Protein AF-A0A8J2NBG7-F1 (afdb_monomer_lite)

InterPro domains:
  IPR002110 Ankyrin repeat [SM00248] (721-750)
  IPR002110 Ankyrin repeat [SM00248] (751-780)
  IPR002110 Ankyrin repeat [SM00248] (786-815)
  IPR002110 Ankyrin repeat [SM00248] (999-1029)
  IPR002110 Ankyrin repeat [SM00248] (1033-1059)
  IPR002110 Ankyrin repeat [SM00248] (1107-1139)

Secondary structure (DSSP, 8-state):
---TTHHHHHHHHHHHHHHS-HHHHHHHTT--HHHHHHHHHHHHHHHHHTT----GGGGHHHHHHHHHHHHHHHHHH--THHHHHHHHHHHHHHHHHTT-HHHHHHHHHHHHHHHHHHTTGGGGHHHHTT-HHHHHHHHHHHHHHHHHHHHHHHHHT-SSTTTTHHHHHHHHHHHHHHHHHHHHHHHHHHS-TTTHHHHHHHHHHHS-HHHHHHTHHHHHHHHHHHTT-HHHHHHHHHHHTT-S---HHHHHHHHHHHHHTSSEEEEEEE-GGG-STTHHHHHHHIIIIIIHHHHHHTT-EEEEEEE----SSSHHHHTTS----GGG-HHHHHHHHHHHHHHHHHHHHHHT--HHHHHHHHHHHHHHHTT-HHHHHHHHHHHHT-S-HHHHHHHTSTTTS-SSHHHHHHHHHHHHHHHSHHHHHHHHHHHHH-SSPEEHHHHHHHHHEETTTTEE-GGG--SS-HHHHHGGGEEEEE-TTSTTSPP-EEEEES-HHHHHHHHHTTSS-HHHHHHHHHHHHHHHHTSHHHH--SSTTHHHHHHTTTTTTHHHHHHHHHHHHHHHHH----TTHHHHHHHHHHHHHHHHHHH--S-------HHHHHHHHHHHHHHHHHHHHHHHHHHHTT-TT-HHHHHHH-S--B--S-TTSTHHHH-BSSHHHHHHHHHHHH--B--S-TTSHHHHH-BSSHHHHHHHHHHHH-SS-------------TTHHHHHHHHHT-HHHHHHHHHTT--TT-SSS-HHHHHHHTT-HHHHHHHHHTT--TT---SS-GGGSHHHHHHHHT-HHHHHHHHHSSS-GGG-HHHHHHHHHHHHH-GGGHHHHHHHHHH--B-SSS-BHHHHHHHHHHHHHHHHHHTT-SSS-------HHHHHHHHHH-GGGB-TT--B---TT-HHHHHHHHHHHH-TTHHHHHHHTT-HHHHHHHHHH-HHHHHHHGGGSSS-HHHHHHHH--SS--HHHHHHHHHHHHGGGGGGGG---TTS--HHHHHHHTT--HHHHHHHHHT-S-TT---TTS--GGGG--SHHHHHHHHTS---TT---TTS--HHHHHHTT--TTS-TTSSHHHHHHHHHH-GGGGG---SSTT---HHHHHHHTGGGSS--HHHHHHHTSTTHHHHHHHHHTT--S-HHHHHHHHHHTT-HHHHHHHHHHTTT-----TT---

Structure (mmCIF, N/CA/C/O backbone):
data_AF-A0A8J2NBG7-F1
#
_entry.id   AF-A0A8J2NBG7-F1
#
loop_
_atom_site.group_PDB
_atom_site.id
_atom_site.type_symbol
_atom_site.label_atom_id
_atom_site.label_alt_id
_atom_site.label_comp_id
_atom_site.label_asym_id
_atom_site.label_entity_id
_atom_site.label_seq_id
_atom_site.pdbx_PDB_ins_code
_atom_site.Cartn_x
_atom_site.Cartn_y
_atom_site.Cartn_z
_atom_site.occupancy
_atom_site.B_iso_or_equiv
_atom_site.auth_seq_id
_atom_site.auth_comp_id
_atom_site.auth_asym_id
_atom_site.auth_atom_id
_atom_site.pdbx_PDB_model_num
ATOM 1 N N . MET A 1 1 ? -2.045 8.575 56.617 1.00 26.30 1 MET A N 1
ATOM 2 C CA . MET A 1 1 ? -1.431 9.632 57.460 1.00 26.30 1 MET A CA 1
ATOM 3 C C . MET A 1 1 ? -1.730 10.975 56.807 1.00 26.30 1 MET A C 1
ATOM 5 O O . MET A 1 1 ? -1.638 11.042 55.591 1.00 26.30 1 MET A O 1
ATOM 9 N N . ALA A 1 2 ? -2.152 12.006 57.551 1.00 31.91 2 ALA A N 1
ATOM 10 C CA . ALA A 1 2 ? -2.390 13.330 56.959 1.00 31.91 2 ALA A CA 1
ATOM 11 C C . ALA A 1 2 ? -1.086 13.856 56.339 1.00 31.91 2 ALA A C 1
ATOM 13 O O . ALA A 1 2 ? -0.026 13.726 56.959 1.00 31.91 2 ALA A O 1
ATOM 14 N N . SER A 1 3 ? -1.154 14.420 55.130 1.00 40.12 3 SER A N 1
ATOM 15 C CA . SER A 1 3 ? 0.023 14.991 54.477 1.00 40.12 3 SER A CA 1
ATOM 16 C C . SER A 1 3 ? 0.641 16.085 55.375 1.00 40.12 3 SER A C 1
ATOM 18 O O . SER A 1 3 ? -0.091 16.801 56.071 1.00 40.12 3 SER A O 1
ATOM 20 N N . PRO A 1 4 ? 1.977 16.260 55.385 1.00 41.00 4 PRO A N 1
ATOM 21 C CA . PRO A 1 4 ? 2.658 17.282 56.192 1.00 41.00 4 PRO A CA 1
ATOM 22 C C . PRO A 1 4 ? 2.138 18.717 55.980 1.00 41.00 4 PRO A C 1
ATOM 24 O O . PRO A 1 4 ? 2.359 19.581 56.827 1.00 41.00 4 PRO A O 1
ATOM 27 N N . GLN A 1 5 ? 1.448 18.966 54.861 1.00 46.41 5 GLN A N 1
ATOM 28 C CA . GLN A 1 5 ? 0.941 20.268 54.419 1.00 46.41 5 GLN A CA 1
ATOM 29 C C . GLN A 1 5 ? -0.561 20.474 54.683 1.00 46.41 5 GLN A C 1
ATOM 31 O O . GLN A 1 5 ? -0.934 21.587 55.044 1.00 46.41 5 GLN A O 1
ATOM 36 N N . ARG A 1 6 ? -1.393 19.420 54.722 1.00 50.41 6 ARG A N 1
ATOM 37 C CA . ARG A 1 6 ? -2.761 19.523 55.278 1.00 50.41 6 ARG A CA 1
ATOM 38 C C . ARG A 1 6 ? -2.718 19.938 56.754 1.00 50.41 6 ARG A C 1
ATOM 40 O O . ARG A 1 6 ? -3.497 20.769 57.214 1.00 50.41 6 ARG A O 1
ATOM 47 N N . LEU A 1 7 ? -1.690 19.456 57.459 1.00 52.88 7 LEU A N 1
ATOM 48 C CA . LEU A 1 7 ? -1.296 19.934 58.786 1.00 52.88 7 LEU A CA 1
ATOM 49 C C . LEU A 1 7 ? -0.871 21.416 58.794 1.00 52.88 7 LEU A C 1
ATOM 51 O O . LEU A 1 7 ? -1.031 22.065 59.818 1.00 52.88 7 LEU A O 1
ATOM 55 N N . SER A 1 8 ? -0.330 21.968 57.703 1.00 54.84 8 SER A N 1
ATOM 56 C CA . SER A 1 8 ? 0.062 23.384 57.580 1.00 54.84 8 SER A CA 1
ATOM 57 C C . SER A 1 8 ? -1.151 24.308 57.471 1.00 54.84 8 SER A C 1
ATOM 59 O O . SER A 1 8 ? -1.231 25.290 58.209 1.00 54.84 8 SER A O 1
ATOM 61 N N . LEU A 1 9 ? -2.137 23.971 56.629 1.00 61.88 9 LEU A N 1
ATOM 62 C CA . LEU A 1 9 ? -3.371 24.753 56.532 1.00 61.88 9 LEU A CA 1
ATOM 63 C C . LEU A 1 9 ? -4.185 24.673 57.832 1.00 61.88 9 LEU A C 1
ATOM 65 O O . LEU A 1 9 ? -4.617 25.700 58.356 1.00 61.88 9 LEU A O 1
ATOM 69 N N . GLU A 1 10 ? -4.337 23.473 58.402 1.00 64.19 10 GLU A N 1
ATOM 70 C CA . GLU A 1 10 ? -4.986 23.305 59.706 1.00 64.19 10 GLU A CA 1
ATOM 71 C C . GLU A 1 10 ? -4.235 24.055 60.817 1.00 64.19 10 GLU A C 1
ATOM 73 O O . GLU A 1 10 ? -4.871 24.657 61.681 1.00 64.19 10 GLU A O 1
ATOM 78 N N . ARG A 1 11 ? -2.894 24.091 60.803 1.00 65.25 11 ARG A N 1
ATOM 79 C CA . ARG A 1 11 ? -2.101 24.921 61.732 1.00 65.25 11 ARG A CA 1
ATOM 80 C C . ARG A 1 11 ? -2.351 26.411 61.520 1.00 65.25 11 ARG A C 1
ATOM 82 O O . ARG A 1 11 ? -2.570 27.097 62.513 1.00 65.25 11 ARG A O 1
ATOM 89 N N . SER A 1 12 ? -2.362 26.900 60.281 1.00 65.75 12 SER A N 1
ATOM 90 C CA . SER A 1 12 ? -2.613 28.313 59.953 1.00 65.75 12 SER A CA 1
ATOM 91 C C . SER A 1 12 ? -4.013 28.759 60.380 1.00 65.75 12 SER A C 1
ATOM 93 O O . SER A 1 12 ? -4.165 29.804 61.013 1.00 65.75 12 SER A O 1
ATOM 95 N N . LEU A 1 13 ? -5.031 27.931 60.125 1.00 69.81 13 LEU A N 1
ATOM 96 C CA . LEU A 1 13 ? -6.408 28.161 60.570 1.00 69.81 13 LEU A CA 1
ATOM 97 C C . LEU A 1 13 ? -6.535 28.126 62.097 1.00 69.81 13 LEU A C 1
ATOM 99 O O . LEU A 1 13 ? -7.141 29.018 62.691 1.00 69.81 13 LEU A O 1
ATOM 103 N N . ASN A 1 14 ? -5.937 27.129 62.755 1.00 69.94 14 ASN A N 1
ATOM 104 C CA . ASN A 1 14 ? -5.957 27.022 64.215 1.00 69.94 14 ASN A CA 1
ATOM 105 C C . ASN A 1 14 ? -5.194 28.165 64.892 1.00 69.94 14 ASN A C 1
ATOM 107 O O . ASN A 1 14 ? -5.609 28.640 65.950 1.00 69.94 14 ASN A O 1
ATOM 111 N N . GLN A 1 15 ? -4.095 28.619 64.293 1.00 69.94 15 GLN A N 1
ATOM 112 C CA . GLN A 1 15 ? -3.335 29.769 64.764 1.00 69.94 15 GLN A CA 1
ATOM 113 C C . GLN A 1 15 ? -4.152 31.056 64.628 1.00 69.94 15 GLN A C 1
ATOM 115 O O . GLN A 1 15 ? -4.325 31.761 65.619 1.00 69.94 15 GLN A O 1
ATOM 120 N N . PHE A 1 16 ? -4.750 31.304 63.461 1.00 73.44 16 PHE A N 1
ATOM 121 C CA . PHE A 1 16 ? -5.629 32.454 63.249 1.00 73.44 16 PHE A CA 1
ATOM 122 C C . PHE A 1 16 ? -6.821 32.449 64.223 1.00 73.44 16 PHE A C 1
ATOM 124 O O . PHE A 1 16 ? -7.136 33.467 64.833 1.00 73.44 16 PHE A O 1
ATOM 131 N N . ARG A 1 17 ? -7.435 31.283 64.479 1.00 72.88 17 ARG A N 1
ATOM 132 C CA . ARG A 1 17 ? -8.544 31.136 65.442 1.00 72.88 17 ARG A CA 1
ATOM 133 C C . ARG A 1 17 ? -8.149 31.492 66.881 1.00 72.88 17 ARG A C 1
ATOM 135 O O . ARG A 1 17 ? -9.001 31.959 67.636 1.00 72.88 17 ARG A O 1
ATOM 142 N N . ARG A 1 18 ? -6.893 31.263 67.282 1.00 75.25 18 ARG A N 1
ATOM 143 C CA . ARG A 1 18 ? -6.384 31.602 68.628 1.00 75.25 18 ARG A CA 1
ATOM 144 C C . ARG A 1 18 ? -6.134 33.096 68.814 1.00 75.25 18 ARG A C 1
ATOM 146 O O . ARG A 1 18 ? -6.179 33.563 69.945 1.00 75.25 18 ARG A O 1
ATOM 153 N N . GLU A 1 19 ? -5.876 33.816 67.730 1.00 70.69 19 GLU A N 1
ATOM 154 C CA . GLU A 1 19 ? -5.488 35.231 67.751 1.00 70.69 19 GLU A CA 1
ATOM 155 C C . GLU A 1 19 ? -6.693 36.187 67.722 1.00 70.69 19 GLU A C 1
ATOM 157 O O . GLU A 1 19 ? -6.553 37.368 68.026 1.00 70.69 19 GLU A O 1
ATOM 162 N N . LEU A 1 20 ? -7.891 35.676 67.422 1.00 75.94 20 LEU A N 1
ATOM 163 C CA . LEU A 1 20 ? -9.136 36.446 67.437 1.00 75.94 20 LEU A CA 1
ATOM 164 C C . LEU A 1 20 ? -9.709 36.600 68.853 1.00 75.94 20 LEU A C 1
ATOM 166 O O . LEU A 1 20 ? -9.749 35.640 69.630 1.00 75.94 20 LEU A O 1
ATOM 170 N N . THR A 1 21 ? -10.243 37.783 69.166 1.00 78.56 21 THR A N 1
ATOM 171 C CA . THR A 1 21 ? -11.007 38.015 70.404 1.00 78.56 21 THR A CA 1
ATOM 172 C C . THR A 1 21 ? -12.366 37.305 70.370 1.00 78.56 21 THR A C 1
ATOM 174 O O . THR A 1 21 ? -12.875 36.957 69.304 1.00 78.56 21 THR A O 1
ATOM 177 N N . GLU A 1 22 ? -12.997 37.095 71.530 1.00 73.50 22 GLU A N 1
ATOM 178 C CA . GLU A 1 22 ? -14.319 36.442 71.597 1.00 73.50 22 GLU A CA 1
ATOM 179 C C . GLU A 1 22 ? -15.412 37.213 70.836 1.00 73.50 22 GLU A C 1
ATOM 181 O O . GLU A 1 22 ? -16.294 36.600 70.233 1.00 73.50 22 GLU A O 1
ATOM 186 N N . ASP A 1 23 ? -15.316 38.544 70.781 1.00 72.94 23 ASP A N 1
ATOM 187 C CA . ASP A 1 23 ? -16.224 39.375 69.982 1.00 72.94 23 ASP A CA 1
ATOM 188 C C . ASP A 1 23 ? -15.976 39.190 68.476 1.00 72.94 23 ASP A C 1
ATOM 190 O O . ASP A 1 23 ? -16.915 38.975 67.710 1.00 72.94 23 ASP A O 1
ATOM 194 N N . GLN A 1 24 ? -14.709 39.142 68.047 1.00 75.00 24 GLN A N 1
ATOM 195 C CA . GLN A 1 24 ? -14.351 38.874 66.649 1.00 75.00 24 GLN A CA 1
ATOM 196 C C . GLN A 1 24 ? -14.776 37.470 66.196 1.00 75.00 24 GLN A C 1
ATOM 198 O O . GLN A 1 24 ? -15.226 37.294 65.064 1.00 75.00 24 GLN A O 1
ATOM 203 N N . LYS A 1 25 ? -14.683 36.461 67.072 1.00 74.75 25 LYS A N 1
ATOM 204 C CA . LYS A 1 25 ? -15.154 35.096 66.778 1.00 74.75 25 LYS A CA 1
ATOM 205 C C . LYS A 1 25 ? -16.665 35.047 66.551 1.00 74.75 25 LYS A C 1
ATOM 207 O O . LYS A 1 25 ? -17.114 34.339 65.649 1.00 74.75 25 LYS A O 1
ATOM 212 N N . LYS A 1 26 ? -17.448 35.814 67.322 1.00 74.12 26 LYS A N 1
ATOM 213 C CA . LYS A 1 26 ? -18.898 35.954 67.098 1.00 74.12 26 LYS A CA 1
ATOM 214 C C . LYS A 1 26 ? -19.201 36.627 65.762 1.00 74.12 26 LYS A C 1
ATOM 216 O O . LYS A 1 26 ? -20.100 36.175 65.061 1.00 74.12 26 LYS A O 1
ATOM 221 N N . ASP A 1 27 ? -18.425 37.641 65.385 1.00 70.56 27 ASP A N 1
ATOM 222 C CA . ASP A 1 27 ? -18.625 38.376 64.133 1.00 70.56 27 ASP A CA 1
ATOM 223 C C . ASP A 1 27 ? -18.265 37.572 62.870 1.00 70.56 27 ASP A C 1
ATOM 225 O O . ASP A 1 27 ? -18.828 37.840 61.800 1.00 70.56 27 ASP A O 1
ATOM 229 N N . ILE A 1 28 ? -17.372 36.581 62.980 1.00 73.00 28 ILE A N 1
ATOM 230 C CA . ILE A 1 28 ? -17.016 35.644 61.898 1.00 73.00 28 ILE A CA 1
ATOM 231 C C . ILE A 1 28 ? -18.046 34.516 61.735 1.00 73.00 28 ILE A C 1
ATOM 233 O O . ILE A 1 28 ? -18.251 34.032 60.621 1.00 73.00 28 ILE A O 1
ATOM 237 N N . SER A 1 29 ? -18.691 34.079 62.819 1.00 65.50 29 SER A N 1
ATOM 238 C CA . SER A 1 29 ? -19.634 32.955 62.787 1.00 65.50 29 SER A CA 1
ATOM 239 C C . SER A 1 29 ? -20.782 33.213 61.799 1.00 65.50 29 SER A C 1
ATOM 241 O O . SER A 1 29 ? -21.504 34.203 61.909 1.00 65.50 29 SER A O 1
ATOM 243 N N . GLY A 1 30 ? -20.934 32.336 60.800 1.00 65.81 30 GLY A N 1
ATOM 244 C CA . GLY A 1 30 ? -21.943 32.477 59.742 1.00 65.81 30 GLY A CA 1
ATOM 245 C C . GLY A 1 30 ? -21.632 33.541 58.678 1.00 65.81 30 GLY A C 1
ATOM 246 O O . GLY A 1 30 ? -22.520 33.893 57.900 1.00 65.81 30 GLY A O 1
ATOM 247 N N . ALA A 1 31 ? -20.401 34.067 58.623 1.00 76.25 31 ALA A N 1
ATOM 248 C CA . ALA A 1 31 ? -19.986 34.998 57.579 1.00 76.25 31 ALA A CA 1
ATOM 249 C C . ALA A 1 31 ? -20.006 34.326 56.198 1.00 76.25 31 ALA A C 1
ATOM 251 O O . ALA A 1 31 ? -19.396 33.283 55.979 1.00 76.25 31 ALA A O 1
ATOM 252 N N . ASN A 1 32 ? -20.696 34.969 55.262 1.00 76.12 32 ASN A N 1
ATOM 253 C CA . ASN A 1 32 ? -20.777 34.581 53.861 1.00 76.12 32 ASN A CA 1
ATOM 254 C C . ASN A 1 32 ? -20.799 35.843 52.984 1.00 76.12 32 ASN A C 1
ATOM 256 O O . ASN A 1 32 ? -20.877 36.972 53.488 1.00 76.12 32 ASN A O 1
ATOM 260 N N . ARG A 1 33 ? -20.782 35.663 51.663 1.00 81.31 33 ARG A N 1
ATOM 261 C CA . ARG A 1 33 ? -20.814 36.765 50.693 1.00 81.31 33 ARG A CA 1
ATOM 262 C C . ARG A 1 33 ? -21.967 37.752 50.919 1.00 81.31 33 ARG A C 1
ATOM 264 O O . ARG A 1 33 ? -21.777 38.965 50.830 1.00 81.31 33 ARG A O 1
ATOM 271 N N . THR A 1 34 ? -23.162 37.261 51.258 1.00 80.56 34 THR A N 1
ATOM 272 C CA . THR A 1 34 ? -24.331 38.127 51.501 1.00 80.56 34 THR A CA 1
ATOM 273 C C . THR A 1 34 ? -24.147 39.011 52.736 1.00 80.56 34 THR A C 1
ATOM 275 O O . THR A 1 34 ? -24.474 40.199 52.695 1.00 80.56 34 THR A O 1
ATOM 278 N N . ALA A 1 35 ? -23.536 38.475 53.798 1.00 78.56 35 ALA A N 1
ATOM 279 C CA . ALA A 1 35 ? -23.220 39.225 55.008 1.00 78.56 35 ALA A CA 1
ATOM 280 C C . ALA A 1 35 ? -22.193 40.338 54.740 1.00 78.56 35 ALA A C 1
ATOM 282 O O . ALA A 1 35 ? -22.351 41.448 55.249 1.00 78.56 35 ALA A O 1
ATOM 283 N N . ILE A 1 36 ? -21.180 40.079 53.903 1.00 82.00 36 ILE A N 1
ATOM 284 C CA . ILE A 1 36 ? -20.189 41.092 53.505 1.00 82.00 36 ILE A CA 1
ATOM 285 C C . ILE A 1 36 ? -20.829 42.184 52.653 1.00 82.00 36 ILE A C 1
ATOM 287 O O . ILE A 1 36 ? -20.607 43.363 52.917 1.00 82.00 36 ILE A O 1
ATOM 291 N N . ASN A 1 37 ? -21.661 41.823 51.673 1.00 81.56 37 ASN A N 1
ATOM 292 C CA . ASN A 1 37 ? -22.355 42.802 50.833 1.00 81.56 37 ASN A CA 1
ATOM 293 C C . ASN A 1 37 ? -23.257 43.727 51.658 1.00 81.56 37 ASN A C 1
ATOM 295 O O . ASN A 1 37 ? -23.277 44.939 51.435 1.00 81.56 37 ASN A O 1
ATOM 299 N N . HIS A 1 38 ? -23.962 43.176 52.646 1.00 79.94 38 HIS A N 1
ATOM 300 C CA . HIS A 1 38 ? -24.763 43.973 53.568 1.00 79.94 38 HIS A CA 1
ATOM 301 C C . HIS A 1 38 ? -23.893 44.923 54.411 1.00 79.94 38 HIS A C 1
ATOM 303 O O . HIS A 1 38 ? -24.253 46.084 54.614 1.00 79.94 38 HIS A O 1
ATOM 309 N N . GLU A 1 39 ? -22.714 44.476 54.849 1.00 79.12 39 GLU A N 1
ATOM 310 C CA . GLU A 1 39 ? -21.778 45.319 55.596 1.00 79.12 39 GLU A CA 1
ATOM 311 C C . GLU A 1 39 ? -21.165 46.424 54.717 1.00 79.12 39 GLU A C 1
ATOM 313 O O . GLU A 1 39 ? -21.125 47.583 55.126 1.00 79.12 39 GLU A O 1
ATOM 318 N N . ILE A 1 40 ? -20.808 46.126 53.464 1.00 78.69 40 ILE A N 1
ATOM 319 C CA . ILE A 1 40 ? -20.362 47.121 52.474 1.00 78.69 40 ILE A CA 1
ATOM 320 C C . ILE A 1 40 ? -21.432 48.197 52.266 1.00 78.69 40 ILE A C 1
ATOM 322 O O . ILE A 1 40 ? -21.108 49.386 52.257 1.00 78.69 40 ILE A O 1
ATOM 326 N N . GLN A 1 41 ? -22.710 47.817 52.163 1.00 78.19 41 GLN A N 1
ATOM 327 C CA . GLN A 1 41 ? -23.812 48.776 52.040 1.00 78.19 41 GLN A CA 1
ATOM 328 C C . GLN A 1 41 ? -23.926 49.690 53.268 1.00 78.19 41 GLN A C 1
ATOM 330 O O . GLN A 1 41 ? -24.076 50.907 53.113 1.00 78.19 41 GLN A O 1
ATOM 335 N N . LYS A 1 42 ? -23.791 49.149 54.488 1.00 77.56 42 LYS A N 1
ATOM 336 C CA . LYS A 1 42 ? -23.755 49.962 55.719 1.00 77.56 42 LYS A CA 1
ATOM 337 C C . LYS A 1 42 ? -22.569 50.927 55.729 1.00 77.56 42 LYS A C 1
ATOM 339 O O . LYS A 1 42 ? -22.741 52.102 56.068 1.00 77.56 42 LYS A O 1
ATOM 344 N N . ILE A 1 43 ? -21.382 50.461 55.334 1.00 74.56 43 ILE A N 1
ATOM 345 C CA . ILE A 1 43 ? -20.170 51.287 55.227 1.00 74.56 43 ILE A CA 1
ATOM 346 C C . ILE A 1 43 ? -20.402 52.425 54.229 1.00 74.56 43 ILE A C 1
ATOM 348 O O . ILE A 1 43 ? -20.120 53.587 54.529 1.00 74.56 43 ILE A O 1
ATOM 352 N N . GLN A 1 44 ? -20.976 52.117 53.067 1.00 73.25 44 GLN A N 1
ATOM 353 C CA . GLN A 1 44 ? -21.240 53.087 52.011 1.00 73.25 44 GLN A CA 1
ATOM 354 C C . GLN A 1 44 ? -22.271 54.141 52.437 1.00 73.25 44 GLN A C 1
ATOM 356 O O . GLN A 1 44 ? -22.065 55.330 52.190 1.00 73.25 44 GLN A O 1
ATOM 361 N N . ALA A 1 45 ? -23.321 53.741 53.161 1.00 73.94 45 ALA A N 1
ATOM 362 C CA . ALA A 1 45 ? -24.300 54.662 53.737 1.00 73.94 45 ALA A CA 1
ATOM 363 C C . ALA A 1 45 ? -23.676 55.592 54.798 1.00 73.94 45 ALA A C 1
ATOM 365 O O . ALA A 1 45 ? -23.969 56.790 54.825 1.00 73.94 45 ALA A O 1
ATOM 366 N N . LYS A 1 46 ? -22.780 55.072 55.650 1.00 71.56 46 LYS A N 1
ATOM 367 C CA . LYS A 1 46 ? -22.087 55.852 56.689 1.00 71.56 46 LYS A CA 1
ATOM 368 C C . LYS A 1 46 ? -21.087 56.853 56.096 1.00 71.56 46 LYS A C 1
ATOM 370 O O . LYS A 1 46 ? -21.112 58.023 56.471 1.00 71.56 46 LYS A O 1
ATOM 375 N N . LEU A 1 47 ? -20.265 56.426 55.132 1.00 69.19 47 LEU A N 1
ATOM 376 C CA . LEU A 1 47 ? -19.328 57.298 54.408 1.00 69.19 47 LEU A CA 1
ATOM 377 C C . LEU A 1 47 ? -20.055 58.342 53.543 1.00 69.19 47 LEU A C 1
ATOM 379 O O . LEU A 1 47 ? -19.566 59.464 53.396 1.00 69.19 47 LEU A O 1
ATOM 383 N N . GLY A 1 48 ? -21.238 57.999 53.018 1.00 66.25 48 GLY A N 1
ATOM 384 C CA . GLY A 1 48 ? -22.133 58.917 52.310 1.00 66.25 48 GLY A CA 1
ATOM 385 C C . GLY A 1 48 ? -22.599 60.087 53.172 1.00 66.25 48 GLY A C 1
ATOM 386 O O . GLY A 1 48 ? -22.495 61.236 52.749 1.00 66.25 48 GLY A O 1
ATOM 387 N N . ARG A 1 49 ? -23.008 59.818 54.420 1.00 71.12 49 ARG A N 1
ATOM 388 C CA . ARG A 1 49 ? -23.398 60.861 55.391 1.00 71.12 49 ARG A CA 1
ATOM 389 C C . ARG A 1 49 ? -22.235 61.773 55.809 1.00 71.12 49 ARG A C 1
ATOM 391 O O . ARG A 1 49 ? -22.477 62.890 56.244 1.00 71.12 49 ARG A O 1
ATOM 398 N N . GLN A 1 50 ? -20.988 61.319 55.661 1.00 65.94 50 GLN A N 1
ATOM 399 C CA . GLN A 1 50 ? -19.762 62.063 55.994 1.00 65.94 50 GLN A CA 1
ATOM 400 C C . GLN A 1 50 ? -19.111 62.754 54.773 1.00 65.94 50 GLN A C 1
ATOM 402 O O . GLN A 1 50 ? -17.941 63.140 54.830 1.00 65.94 50 GLN A O 1
ATOM 407 N N . GLY A 1 51 ? -19.820 62.858 53.637 1.00 58.50 51 GLY A N 1
ATOM 408 C CA . GLY A 1 51 ? -19.307 63.487 52.407 1.00 58.50 51 GLY A CA 1
ATOM 409 C C . GLY A 1 51 ? -18.074 62.787 51.819 1.00 58.50 51 GLY A C 1
ATOM 410 O O . GLY A 1 51 ? -17.273 63.389 51.107 1.00 58.50 51 GLY A O 1
ATOM 411 N N . SER A 1 52 ? -17.873 61.513 52.160 1.00 59.47 52 SER A N 1
ATOM 412 C CA . SER A 1 52 ? -16.612 60.792 51.976 1.00 59.47 52 SER A CA 1
ATOM 413 C C . SER A 1 52 ? -16.795 59.450 51.272 1.00 59.47 52 SER A C 1
ATOM 415 O O . SER A 1 52 ? -16.089 58.486 51.570 1.00 59.47 52 SER A O 1
ATOM 417 N N . LEU A 1 53 ? -17.715 59.403 50.304 1.00 62.84 53 LEU A N 1
ATOM 418 C CA . LEU A 1 53 ? -17.967 58.232 49.463 1.00 62.84 53 LEU A CA 1
ATOM 419 C C . LEU A 1 53 ? -16.669 57.725 48.819 1.00 62.84 53 LEU A C 1
ATOM 421 O O . LEU A 1 53 ? -15.955 58.457 48.132 1.00 62.84 53 LEU A O 1
ATOM 425 N N . CYS A 1 54 ? -16.380 56.448 49.044 1.00 61.56 54 CYS A N 1
ATOM 426 C CA . CYS A 1 54 ? -15.342 55.699 48.350 1.00 61.56 54 CYS A CA 1
ATOM 427 C C . CYS A 1 54 ? -16.045 54.712 47.411 1.00 61.56 54 CYS A C 1
ATOM 429 O O . CYS A 1 54 ? -17.095 54.181 47.771 1.00 61.56 54 CYS A O 1
ATOM 431 N N . ARG A 1 55 ? -15.508 54.482 46.204 1.00 66.69 55 ARG A N 1
ATOM 432 C CA . ARG A 1 55 ? -16.055 53.492 45.258 1.00 66.69 55 ARG A CA 1
ATOM 433 C C . ARG A 1 55 ? -15.800 52.080 45.795 1.00 66.69 55 ARG A C 1
ATOM 435 O O . ARG A 1 55 ? -14.881 51.410 45.345 1.00 66.69 55 ARG A O 1
ATOM 442 N N . LEU A 1 56 ? -16.574 51.648 46.790 1.00 68.62 56 LEU A N 1
ATOM 443 C CA . LEU A 1 56 ? -16.410 50.339 47.431 1.00 68.62 56 LEU A CA 1
ATOM 444 C C . LEU A 1 56 ? -16.745 49.182 46.488 1.00 68.62 56 LEU A C 1
ATOM 446 O O . LEU A 1 56 ? -16.282 48.078 46.727 1.00 68.62 56 LEU A O 1
ATOM 450 N N . SER A 1 57 ? -17.419 49.446 45.363 1.00 69.12 57 SER A N 1
ATOM 451 C CA . SER A 1 57 ? -17.579 48.489 44.259 1.00 69.12 57 SER A CA 1
ATOM 452 C C . SER A 1 57 ? -16.250 47.938 43.724 1.00 69.12 57 SER A C 1
ATOM 454 O O . SER A 1 57 ? -16.243 46.885 43.100 1.00 69.12 57 SER A O 1
ATOM 456 N N . ARG A 1 58 ? -15.126 48.617 43.988 1.00 73.81 58 ARG A N 1
ATOM 457 C CA . ARG A 1 58 ? -13.766 48.153 43.674 1.00 73.81 58 ARG A CA 1
ATOM 458 C C . ARG A 1 58 ? -13.411 46.815 44.326 1.00 73.81 58 ARG A C 1
ATOM 460 O O . ARG A 1 58 ? -12.692 46.026 43.729 1.00 73.81 58 ARG A O 1
ATOM 467 N N . ILE A 1 59 ? -13.959 46.518 45.508 1.00 78.56 59 ILE A N 1
ATOM 468 C CA . ILE A 1 59 ? -13.693 45.239 46.182 1.00 78.56 59 ILE A CA 1
ATOM 469 C C . ILE A 1 59 ? -14.393 44.057 45.506 1.00 78.56 59 ILE A C 1
ATOM 471 O O . ILE A 1 59 ? -14.032 42.917 45.770 1.00 78.56 59 ILE A O 1
ATOM 475 N N . ASN A 1 60 ? -15.373 44.297 44.627 1.00 77.56 60 ASN A N 1
ATOM 476 C CA . ASN A 1 60 ? -16.176 43.222 44.047 1.00 77.56 60 ASN A CA 1
ATOM 477 C C . ASN A 1 60 ? -15.319 42.211 43.283 1.00 77.56 60 ASN A C 1
ATOM 479 O O . ASN A 1 60 ? -15.542 41.025 43.462 1.00 77.56 60 ASN A O 1
ATOM 483 N N . ARG A 1 61 ? -14.275 42.650 42.559 1.00 75.75 61 ARG A N 1
ATOM 484 C CA . ARG A 1 61 ? -13.345 41.724 41.883 1.00 75.75 61 ARG A CA 1
ATOM 485 C C . ARG A 1 61 ? -12.680 40.757 42.865 1.00 75.75 61 ARG A C 1
ATOM 487 O O . ARG A 1 61 ? -12.557 39.572 42.585 1.00 75.75 61 ARG A O 1
ATOM 494 N N . PHE A 1 62 ? -12.299 41.254 44.039 1.00 81.56 62 PHE A N 1
ATOM 495 C CA . PHE A 1 62 ? -11.737 40.424 45.098 1.00 81.56 62 PHE A CA 1
ATOM 496 C C . PHE A 1 62 ? -12.784 39.483 45.707 1.00 81.56 62 PHE A C 1
ATOM 498 O O . PHE A 1 62 ? -12.500 38.310 45.920 1.00 81.56 62 PHE A O 1
ATOM 505 N N . LEU A 1 63 ? -14.006 39.964 45.956 1.00 82.06 63 LEU A N 1
ATOM 506 C CA . LEU A 1 63 ? -15.086 39.115 46.472 1.00 82.06 63 LEU A CA 1
ATOM 507 C C . LEU A 1 63 ? -15.470 38.017 45.472 1.00 82.06 63 LEU A C 1
ATOM 509 O O . LEU A 1 63 ? -15.679 36.881 45.876 1.00 82.06 63 LEU A O 1
ATOM 513 N N . ASP A 1 64 ? -15.511 38.330 44.179 1.00 76.75 64 ASP A N 1
ATOM 514 C CA . ASP A 1 64 ? -15.760 37.369 43.101 1.00 76.75 64 ASP A CA 1
ATOM 515 C C . ASP A 1 64 ? -14.696 36.273 43.084 1.00 76.75 64 ASP A C 1
ATOM 517 O O . ASP A 1 64 ? -15.043 35.093 43.084 1.00 76.75 64 ASP A O 1
ATOM 521 N N . ALA A 1 65 ? -13.415 36.638 43.187 1.00 73.44 65 ALA A N 1
ATOM 522 C CA . ALA A 1 65 ? -12.329 35.667 43.301 1.00 73.44 65 ALA A CA 1
ATOM 523 C C . ALA A 1 65 ? -12.463 34.784 44.559 1.00 73.44 65 ALA A C 1
ATOM 525 O O . ALA A 1 65 ? -12.286 33.567 44.499 1.00 73.44 65 ALA A O 1
ATOM 526 N N . MET A 1 66 ? -12.840 35.370 45.699 1.00 77.56 66 MET A N 1
ATOM 527 C CA . MET A 1 66 ? -12.998 34.642 46.963 1.00 77.56 66 MET A CA 1
ATOM 528 C C . MET A 1 66 ? -14.216 33.708 46.976 1.00 77.56 66 MET A C 1
ATOM 530 O O . MET A 1 66 ? -14.166 32.668 47.626 1.00 77.56 66 MET A O 1
ATOM 534 N N . GLU A 1 67 ? -15.271 34.009 46.217 1.00 77.12 67 GLU A N 1
ATOM 535 C CA . GLU A 1 67 ? -16.410 33.100 46.023 1.00 77.12 67 GLU A CA 1
ATOM 536 C C . GLU A 1 67 ? -16.028 31.868 45.197 1.00 77.12 67 GLU A C 1
ATOM 538 O O . GLU A 1 67 ? -16.510 30.766 45.457 1.00 77.12 67 GLU A O 1
ATOM 543 N N . GLN A 1 68 ? -15.116 32.018 44.235 1.00 71.88 68 GLN A N 1
ATOM 544 C CA . GLN A 1 68 ? -14.574 30.868 43.510 1.00 71.88 68 GLN A CA 1
ATOM 545 C C . GLN A 1 68 ? -13.705 29.995 44.423 1.00 71.88 68 GLN A C 1
ATOM 547 O O . GLN A 1 68 ? -13.810 28.768 44.396 1.00 71.88 68 GLN A O 1
ATOM 552 N N . ILE A 1 69 ? -12.904 30.617 45.294 1.00 71.69 69 ILE A N 1
ATOM 553 C CA . ILE A 1 69 ? -12.120 29.900 46.309 1.00 71.69 69 ILE A CA 1
ATOM 554 C C . ILE A 1 69 ? -13.040 29.207 47.324 1.00 71.69 69 ILE A C 1
ATOM 556 O O . ILE A 1 69 ? -12.763 28.074 47.703 1.00 71.69 69 ILE A O 1
ATOM 560 N N . GLU A 1 70 ? -14.155 29.823 47.726 1.00 72.38 70 GLU A N 1
ATOM 561 C CA . GLU A 1 70 ? -15.171 29.187 48.577 1.00 72.38 70 GLU A CA 1
ATOM 562 C C . GLU A 1 70 ? -15.716 27.907 47.947 1.00 72.38 70 GLU A C 1
ATOM 564 O O . GLU A 1 70 ? -15.725 26.863 48.603 1.00 72.38 70 GLU A O 1
ATOM 569 N N . LYS A 1 71 ? -16.120 27.967 46.673 1.00 68.69 71 LYS A N 1
ATOM 570 C CA . LYS A 1 71 ? -16.615 26.796 45.939 1.00 68.69 71 LYS A CA 1
ATOM 571 C C . LYS A 1 71 ? -15.567 25.687 45.919 1.00 68.69 71 LYS A C 1
ATOM 573 O O . LYS A 1 71 ? -15.868 24.571 46.335 1.00 68.69 71 LYS A O 1
ATOM 578 N N . LEU A 1 72 ? -14.322 26.012 45.569 1.00 64.00 72 LEU A N 1
ATOM 579 C CA . LEU A 1 72 ? -13.207 25.063 45.572 1.00 64.00 72 LEU A CA 1
ATOM 580 C C . LEU A 1 72 ? -12.990 24.444 46.962 1.00 64.00 72 LEU A C 1
ATOM 582 O O . LEU A 1 72 ? -13.040 23.228 47.127 1.00 64.00 72 LEU A O 1
ATOM 586 N N . VAL A 1 73 ? -12.816 25.264 47.996 1.00 62.66 73 VAL A N 1
ATOM 587 C CA . VAL A 1 73 ? -12.544 24.802 49.365 1.00 62.66 73 VAL A CA 1
ATOM 588 C C . VAL A 1 73 ? -13.705 23.971 49.930 1.00 62.66 73 VAL A C 1
ATOM 590 O O . VAL A 1 73 ? -13.463 22.987 50.637 1.00 62.66 73 VAL A O 1
ATOM 593 N N . SER A 1 74 ? -14.954 24.302 49.584 1.00 62.06 74 SER A N 1
ATOM 594 C CA . SER A 1 74 ? -16.139 23.528 49.981 1.00 62.06 74 SER A CA 1
ATOM 595 C C . SER A 1 74 ? -16.137 22.112 49.394 1.00 62.06 74 SER A C 1
ATOM 597 O O . SER A 1 74 ? -16.507 21.160 50.085 1.00 62.06 74 SER A O 1
ATOM 599 N N . ILE A 1 75 ? -15.620 21.962 48.172 1.00 55.94 75 ILE A N 1
ATOM 600 C CA . ILE A 1 75 ? -15.498 20.689 47.457 1.00 55.94 75 ILE A CA 1
ATOM 601 C C . ILE A 1 75 ? -14.333 19.852 48.006 1.00 55.94 75 ILE A C 1
ATOM 603 O O . ILE A 1 75 ? -14.485 18.642 48.175 1.00 55.94 75 ILE A O 1
ATOM 607 N N . PHE A 1 76 ? -13.199 20.475 48.351 1.00 50.88 76 PHE A N 1
ATOM 608 C CA . PHE A 1 76 ? -11.999 19.769 48.831 1.00 50.88 76 PHE A CA 1
ATOM 609 C C . PHE A 1 76 ? -12.039 19.374 50.308 1.00 50.88 76 PHE A C 1
ATOM 611 O O . PHE A 1 76 ? -11.682 18.250 50.666 1.00 50.88 76 PHE A O 1
ATOM 618 N N . LEU A 1 77 ? -12.443 20.287 51.195 1.00 51.34 77 LEU A N 1
ATOM 619 C CA . LEU A 1 77 ? -12.358 20.049 52.638 1.00 51.34 77 LEU A CA 1
ATOM 620 C C . LEU A 1 77 ? -13.659 19.481 53.207 1.00 51.34 77 LEU A C 1
ATOM 622 O O . LEU A 1 77 ? -13.609 18.738 54.187 1.00 51.34 77 LEU A O 1
ATOM 626 N N . ASN A 1 78 ? -14.806 19.737 52.565 1.00 49.12 78 ASN A N 1
ATOM 627 C CA . ASN A 1 78 ? -16.118 19.242 52.990 1.00 49.12 78 ASN A CA 1
ATOM 628 C C . ASN A 1 78 ? -16.359 19.532 54.497 1.00 49.12 78 ASN A C 1
ATOM 630 O O . ASN A 1 78 ? -16.774 18.668 55.273 1.00 49.12 78 ASN A O 1
ATOM 634 N N . VAL A 1 79 ? -15.999 20.763 54.900 1.00 52.34 79 VAL A N 1
ATOM 635 C CA . VAL A 1 79 ? -16.174 21.358 56.234 1.00 52.34 79 VAL A CA 1
ATOM 636 C C . VAL A 1 79 ? -16.918 22.684 56.055 1.00 52.34 79 VAL A C 1
ATOM 638 O O . VAL A 1 79 ? -16.359 23.640 55.522 1.00 52.34 79 VAL A O 1
ATOM 641 N N . SER A 1 80 ? -18.169 22.773 56.516 1.00 53.91 80 SER A N 1
ATOM 642 C CA . SER A 1 80 ? -18.978 24.004 56.429 1.00 53.91 80 SER A CA 1
ATOM 643 C C . SER A 1 80 ? -18.412 25.165 57.262 1.00 53.91 80 SER A C 1
ATOM 645 O O . SER A 1 80 ? -18.652 26.328 56.949 1.00 53.91 80 SER A O 1
ATOM 647 N N . GLU A 1 81 ? -17.618 24.866 58.296 1.00 55.88 81 GLU A N 1
ATOM 648 C CA . GLU A 1 81 ? -16.953 25.863 59.147 1.00 55.88 81 GLU A CA 1
ATOM 649 C C . GLU A 1 81 ? -15.858 26.641 58.379 1.00 55.88 81 GLU A C 1
ATOM 651 O O . GLU A 1 81 ? -15.581 27.787 58.721 1.00 55.88 81 GLU A O 1
ATOM 656 N N . ALA A 1 82 ? -15.278 26.078 57.304 1.00 58.25 82 ALA A N 1
ATOM 657 C CA . ALA A 1 82 ? -14.194 26.699 56.528 1.00 58.25 82 ALA A CA 1
ATOM 658 C C . ALA A 1 82 ? -14.641 27.934 55.721 1.00 58.25 82 ALA A C 1
ATOM 660 O O . ALA A 1 82 ? -13.867 28.876 55.559 1.00 58.25 82 ALA A O 1
ATOM 661 N N . VAL A 1 83 ? -15.906 27.975 55.286 1.00 64.25 83 VAL A N 1
ATOM 662 C CA . VAL A 1 83 ? -16.502 29.112 54.559 1.00 64.25 83 VAL A CA 1
ATOM 663 C C . VAL A 1 83 ? -16.478 30.387 55.407 1.00 64.25 83 VAL A C 1
ATOM 665 O O 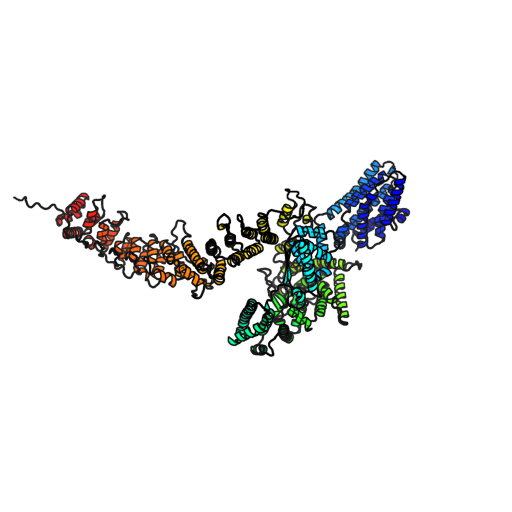. VAL A 1 83 ? -16.126 31.466 54.923 1.00 64.25 83 VAL A O 1
ATOM 668 N N . ALA A 1 84 ? -16.759 30.258 56.708 1.00 66.38 84 ALA A N 1
ATOM 669 C CA . ALA A 1 84 ? -16.692 31.377 57.642 1.00 66.38 84 ALA A CA 1
ATOM 670 C C . ALA A 1 84 ? -15.263 31.936 57.765 1.00 66.38 84 ALA A C 1
ATOM 672 O O . ALA A 1 84 ? -15.095 33.136 57.959 1.00 66.38 84 ALA A O 1
ATOM 673 N N . PHE A 1 85 ? -14.226 31.113 57.583 1.00 67.44 85 PHE A N 1
ATOM 674 C CA . PHE A 1 85 ? -12.826 31.553 57.601 1.00 67.44 85 PHE A CA 1
ATOM 675 C C . PHE A 1 85 ? -12.336 32.141 56.267 1.00 67.44 85 PHE A C 1
ATOM 677 O O . PHE A 1 85 ? -11.275 32.756 56.248 1.00 67.44 85 PHE A O 1
ATOM 684 N N . ILE A 1 86 ? -13.107 32.026 55.181 1.00 73.25 86 ILE A N 1
ATOM 685 C CA . ILE A 1 86 ? -12.858 32.741 53.916 1.00 73.25 86 ILE A CA 1
ATOM 686 C C . ILE A 1 86 ? -13.435 34.156 54.005 1.00 73.25 86 ILE A C 1
ATOM 688 O O . ILE A 1 86 ? -12.749 35.148 53.758 1.00 73.25 86 ILE A O 1
ATOM 692 N N . TRP A 1 87 ? -14.699 34.259 54.417 1.00 82.00 87 TRP A N 1
ATOM 693 C CA . TRP A 1 87 ? -15.443 35.519 54.411 1.00 82.00 87 TRP A CA 1
ATOM 694 C C . TRP A 1 87 ? -15.304 36.330 55.704 1.00 82.00 87 TRP A C 1
ATOM 696 O O . TRP A 1 87 ? -15.305 37.562 55.688 1.00 82.00 87 TRP A O 1
ATOM 706 N N . GLY A 1 88 ? -15.147 35.663 56.843 1.00 77.94 88 GLY A N 1
ATOM 707 C CA . GLY A 1 88 ? -15.009 36.287 58.158 1.00 77.94 88 GLY A CA 1
ATOM 708 C C . GLY A 1 88 ? -13.836 37.263 58.275 1.00 77.94 88 GLY A C 1
ATOM 709 O O . GLY A 1 88 ? -14.056 38.392 58.719 1.00 77.94 88 GLY A O 1
ATOM 710 N N . PRO A 1 89 ? -12.611 36.906 57.844 1.00 80.12 89 PRO A N 1
ATOM 711 C CA . PRO A 1 89 ? -11.474 37.823 57.888 1.00 80.12 89 PRO A CA 1
ATOM 712 C C . PRO A 1 89 ? -11.699 39.092 57.058 1.00 80.12 89 PRO A C 1
ATOM 714 O O . PRO A 1 89 ? -11.349 40.182 57.504 1.00 80.12 89 PRO A O 1
ATOM 717 N N . ILE A 1 90 ? -12.348 38.976 55.894 1.00 82.94 90 ILE A N 1
ATOM 718 C CA . ILE A 1 90 ? -12.699 40.120 55.038 1.00 82.94 90 ILE A CA 1
ATOM 719 C C . ILE A 1 90 ? -13.670 41.043 55.774 1.00 82.94 90 ILE A C 1
ATOM 721 O O . ILE A 1 90 ? -13.457 42.254 55.835 1.00 82.94 90 ILE A O 1
ATOM 725 N N . LYS A 1 91 ? -14.715 40.469 56.382 1.00 81.50 91 LYS A N 1
ATOM 726 C CA . LYS A 1 91 ? -15.695 41.217 57.176 1.00 81.50 91 LYS A CA 1
ATOM 727 C C . LYS A 1 91 ? -15.020 41.973 58.328 1.00 81.50 91 LYS A C 1
ATOM 729 O O . LYS A 1 91 ? -15.262 43.168 58.483 1.00 81.50 91 LYS A O 1
ATOM 734 N N . LEU A 1 92 ? -14.130 41.323 59.084 1.00 78.69 92 LEU A N 1
ATOM 735 C CA . LEU A 1 92 ? -13.404 41.960 60.191 1.00 78.69 92 LEU A CA 1
ATOM 736 C C . LEU A 1 92 ? -12.471 43.081 59.725 1.00 78.69 92 LEU A C 1
ATOM 738 O O . LEU A 1 92 ? -12.435 44.146 60.339 1.00 78.69 92 LEU A O 1
ATOM 742 N N . VAL A 1 93 ? -11.735 42.869 58.633 1.00 77.44 93 VAL A N 1
ATOM 743 C CA . VAL A 1 93 ? -10.845 43.885 58.060 1.00 77.44 93 VAL A CA 1
ATOM 744 C C . VAL A 1 93 ? -11.646 45.097 57.569 1.00 77.44 93 VAL A C 1
ATOM 746 O O . VAL A 1 93 ? -11.278 46.245 57.843 1.00 77.44 93 VAL A O 1
ATOM 749 N N . LEU A 1 94 ? -12.781 44.871 56.905 1.00 76.44 94 LEU A N 1
ATOM 750 C CA . LEU A 1 94 ? -13.678 45.948 56.495 1.00 76.44 94 LEU A CA 1
ATOM 751 C C . LEU A 1 94 ? -14.217 46.716 57.704 1.00 76.44 94 LEU A C 1
ATOM 753 O O . LEU A 1 94 ? -14.161 47.942 57.689 1.00 76.44 94 LEU A O 1
ATOM 757 N N . MET A 1 95 ? -14.635 46.026 58.771 1.00 74.56 95 MET A N 1
ATOM 758 C CA . MET A 1 95 ? -15.102 46.645 60.020 1.00 74.56 95 MET A CA 1
ATOM 759 C C . MET A 1 95 ? -14.008 47.468 60.722 1.00 74.56 95 MET A C 1
ATOM 761 O O . MET A 1 95 ? -14.264 48.592 61.161 1.00 74.56 95 MET A O 1
ATOM 765 N N . ALA A 1 96 ? -12.772 46.962 60.777 1.00 71.00 96 ALA A N 1
ATOM 766 C CA . ALA A 1 96 ? -11.636 47.651 61.394 1.00 71.00 96 ALA A CA 1
ATOM 767 C C . ALA A 1 96 ? -11.231 48.932 60.638 1.00 71.00 96 ALA A C 1
ATOM 769 O O . ALA A 1 96 ? -10.804 49.920 61.241 1.00 71.00 96 ALA A O 1
ATOM 770 N N . THR A 1 97 ? -11.407 48.944 59.314 1.00 68.44 97 THR A N 1
ATOM 771 C CA . THR A 1 97 ? -11.016 50.068 58.446 1.00 68.44 97 THR A CA 1
ATOM 772 C C . THR A 1 97 ? -12.084 51.160 58.322 1.00 68.44 97 THR A C 1
ATOM 774 O O . THR A 1 97 ? -11.771 52.268 57.879 1.00 68.44 97 THR A O 1
ATOM 777 N N . MET A 1 98 ? -13.314 50.920 58.807 1.00 63.88 98 MET A N 1
ATOM 778 C CA . MET A 1 98 ? -14.464 51.844 58.711 1.00 63.88 98 MET A CA 1
ATOM 779 C C . MET A 1 98 ? -14.244 53.227 59.333 1.00 63.88 98 MET A C 1
ATOM 781 O O . MET A 1 98 ? -14.999 54.155 59.046 1.00 63.88 98 MET A O 1
ATOM 785 N N . ALA A 1 99 ? -13.260 53.373 60.219 1.00 60.09 99 ALA A N 1
ATOM 786 C CA . ALA A 1 99 ? -12.999 54.628 60.913 1.00 60.09 99 ALA A CA 1
ATOM 787 C C . ALA A 1 99 ? -12.123 55.616 60.111 1.00 60.09 99 ALA A C 1
ATOM 789 O O . ALA A 1 99 ? -12.032 56.774 60.514 1.00 60.09 99 ALA A O 1
ATOM 790 N N . TRP A 1 100 ? -11.491 55.205 58.995 1.00 69.25 100 TRP A N 1
ATOM 791 C CA . TRP A 1 100 ? -10.459 56.016 58.324 1.00 69.25 100 TRP A CA 1
ATOM 792 C C . TRP A 1 100 ? -10.496 55.922 56.791 1.00 69.25 100 TRP A C 1
ATOM 794 O O . TRP A 1 100 ? -10.027 54.958 56.188 1.00 69.25 100 TRP A O 1
ATOM 804 N N . LYS A 1 101 ? -10.984 56.990 56.146 1.00 68.31 101 LYS A N 1
ATOM 805 C CA . LYS A 1 101 ? -11.207 57.091 54.689 1.00 68.31 101 LYS A CA 1
ATOM 806 C C . LYS A 1 101 ? -9.982 56.748 53.830 1.00 68.31 101 LYS A C 1
ATOM 808 O O . LYS A 1 101 ? -10.116 56.055 52.823 1.00 68.31 101 LYS A O 1
ATOM 813 N N . ASP A 1 102 ? -8.800 57.230 54.207 1.00 68.75 102 ASP A N 1
ATOM 814 C CA . ASP A 1 102 ? -7.589 57.052 53.394 1.00 68.75 102 ASP A CA 1
ATOM 815 C C . ASP A 1 102 ? -7.017 55.629 53.485 1.00 68.75 102 ASP A C 1
ATOM 817 O O . ASP A 1 102 ? -6.415 55.153 52.523 1.00 68.75 102 ASP A O 1
ATOM 821 N N . TRP A 1 103 ? -7.265 54.915 54.591 1.00 73.88 103 TRP A N 1
ATOM 822 C CA . TRP A 1 103 ? -6.936 53.488 54.719 1.00 73.88 103 TRP A CA 1
ATOM 823 C C . TRP A 1 103 ? -7.835 52.633 53.837 1.00 73.88 103 TRP A C 1
ATOM 825 O O . TRP A 1 103 ? -7.335 51.748 53.152 1.00 73.88 103 TRP A O 1
ATOM 835 N N . VAL A 1 104 ? -9.139 52.925 53.804 1.00 72.19 104 VAL A N 1
ATOM 836 C CA . VAL A 1 104 ? -10.098 52.183 52.974 1.00 72.19 104 VAL A CA 1
ATOM 837 C C . VAL A 1 104 ? -9.675 52.214 51.506 1.00 72.19 104 VAL A C 1
ATOM 839 O O . VAL A 1 104 ? -9.645 51.175 50.862 1.00 72.19 104 VAL A O 1
ATOM 842 N N . LYS A 1 105 ? -9.270 53.375 50.974 1.00 73.69 105 LYS A N 1
ATOM 843 C CA . LYS A 1 105 ? -8.811 53.475 49.577 1.00 73.69 105 LYS A CA 1
ATOM 844 C C . LYS A 1 105 ? -7.564 52.637 49.303 1.00 73.69 105 LYS A C 1
ATOM 846 O O . LYS A 1 105 ? -7.566 51.865 48.355 1.00 73.69 105 LYS A O 1
ATOM 851 N N . LYS A 1 106 ? -6.540 52.764 50.148 1.00 77.06 106 LYS A N 1
ATOM 852 C CA . LYS A 1 106 ? -5.280 52.039 49.962 1.00 77.06 106 LYS A CA 1
ATOM 853 C C . LYS A 1 106 ? -5.434 50.532 50.152 1.00 77.06 106 LYS A C 1
ATOM 855 O O . LYS A 1 106 ? -4.803 49.758 49.448 1.00 77.06 106 LYS A O 1
ATOM 860 N N . LEU A 1 107 ? -6.282 50.106 51.085 1.00 78.94 107 LEU A N 1
ATOM 861 C CA . LEU A 1 107 ? -6.609 48.700 51.295 1.00 78.94 107 LEU A CA 1
ATOM 862 C C . LEU A 1 107 ? -7.380 48.115 50.106 1.00 78.94 107 LEU A C 1
ATOM 864 O O . LEU A 1 107 ? -7.107 46.985 49.720 1.00 78.94 107 LEU A O 1
ATOM 868 N N . LEU A 1 108 ? -8.292 48.882 49.499 1.00 78.62 108 LEU A N 1
ATOM 869 C CA . LEU A 1 108 ? -8.946 48.479 48.252 1.00 78.62 108 LEU A CA 1
ATOM 870 C C . LEU A 1 108 ? -7.931 48.290 47.119 1.00 78.62 108 LEU A C 1
ATOM 872 O O . LEU A 1 108 ? -8.075 47.333 46.371 1.00 78.62 108 LEU A O 1
ATOM 876 N N . ASP A 1 109 ? -6.892 49.131 47.030 1.00 78.38 109 ASP A N 1
ATOM 877 C CA . ASP A 1 109 ? -5.810 48.937 46.052 1.00 78.38 109 ASP A CA 1
ATOM 878 C C . ASP A 1 109 ? -5.073 47.603 46.302 1.00 78.38 109 ASP A C 1
ATOM 880 O O . ASP A 1 109 ? -4.761 46.871 45.368 1.00 78.38 109 ASP A O 1
ATOM 884 N N . VAL A 1 110 ? -4.852 47.229 47.571 1.00 81.38 110 VAL A N 1
ATOM 885 C CA . VAL A 1 110 ? -4.250 45.928 47.918 1.00 81.38 110 VAL A CA 1
ATOM 886 C C . VAL A 1 110 ? -5.174 44.758 47.590 1.00 81.38 110 VAL A C 1
ATOM 888 O O . VAL A 1 110 ? -4.702 43.743 47.088 1.00 81.38 110 VAL A O 1
ATOM 891 N N . TYR A 1 111 ? -6.472 44.886 47.863 1.00 83.31 111 TYR A N 1
ATOM 892 C CA . TYR A 1 111 ? -7.450 43.858 47.520 1.00 83.31 111 TYR A CA 1
ATOM 893 C C . TYR A 1 111 ? -7.597 43.680 46.011 1.00 83.31 111 TYR A C 1
ATOM 895 O O . TYR A 1 111 ? -7.733 42.547 45.571 1.00 83.31 111 TYR A O 1
ATOM 903 N N . GLU A 1 112 ? -7.521 44.752 45.221 1.00 78.56 112 GLU A N 1
ATOM 904 C CA . GLU A 1 112 ? -7.462 44.655 43.759 1.00 78.56 112 GLU A CA 1
ATOM 905 C C . GLU A 1 112 ? -6.189 43.936 43.300 1.00 78.56 112 GLU A C 1
ATOM 907 O O . GLU A 1 112 ? -6.278 43.024 42.490 1.00 78.56 112 GLU A O 1
ATOM 912 N N . GLU A 1 113 ? -5.025 44.247 43.878 1.00 78.75 113 GLU A N 1
ATOM 913 C CA . GLU A 1 113 ? -3.783 43.542 43.536 1.00 78.75 113 GLU A CA 1
ATOM 914 C C . GLU A 1 113 ? -3.789 42.055 43.913 1.00 78.75 113 GLU A C 1
ATOM 916 O O . GLU A 1 113 ? -3.120 41.254 43.259 1.00 78.75 113 GLU A O 1
ATOM 921 N N . ILE A 1 114 ? -4.490 41.692 44.990 1.00 77.62 114 ILE A N 1
ATOM 922 C CA . ILE A 1 114 ? -4.695 40.294 45.371 1.00 77.62 114 ILE A CA 1
ATOM 923 C C . ILE A 1 114 ? -5.743 39.656 44.454 1.00 77.62 114 ILE A C 1
ATOM 925 O O . ILE A 1 114 ? -5.547 38.524 44.043 1.00 77.62 114 ILE A O 1
ATOM 929 N N . ALA A 1 115 ? -6.815 40.362 44.085 1.00 75.44 115 ALA A N 1
ATOM 930 C CA . ALA A 1 115 ? -7.802 39.870 43.125 1.00 75.44 115 ALA A CA 1
ATOM 931 C C . ALA A 1 115 ? -7.156 39.561 41.772 1.00 75.44 115 ALA A C 1
ATOM 933 O O . ALA A 1 115 ? -7.372 38.483 41.232 1.00 75.44 115 ALA A O 1
ATOM 934 N N . ASP A 1 116 ? -6.296 40.460 41.286 1.00 72.50 116 ASP A N 1
ATOM 935 C CA . ASP A 1 116 ? -5.509 40.240 40.076 1.00 72.50 116 ASP A CA 1
ATOM 936 C C . ASP A 1 116 ? -4.596 39.018 40.223 1.00 72.50 116 ASP A C 1
ATOM 938 O O . ASP A 1 116 ? -4.395 38.326 39.239 1.00 72.50 116 ASP A O 1
ATOM 942 N N . ALA A 1 117 ? -4.092 38.715 41.430 1.00 71.69 117 ALA A N 1
ATOM 943 C CA . ALA A 1 117 ? -3.277 37.529 41.718 1.00 71.69 117 ALA A CA 1
ATOM 944 C C . ALA A 1 117 ? -4.078 36.213 41.848 1.00 71.69 117 ALA A C 1
ATOM 946 O O . ALA A 1 117 ? -3.490 35.131 41.906 1.00 71.69 117 ALA A O 1
ATOM 947 N N . LEU A 1 118 ? -5.407 36.300 41.943 1.00 68.00 118 LEU A N 1
ATOM 948 C CA . LEU A 1 118 ? -6.333 35.173 42.114 1.00 68.00 118 LEU A CA 1
ATOM 949 C C . LEU A 1 118 ? -7.206 34.930 40.871 1.00 68.00 118 LEU A C 1
ATOM 951 O O . LEU A 1 118 ? -7.996 33.983 40.851 1.00 68.00 118 LEU A O 1
ATOM 955 N N . ASP A 1 119 ? -7.066 35.766 39.841 1.00 64.88 119 ASP A N 1
ATOM 956 C CA . ASP A 1 119 ? -7.782 35.627 38.574 1.00 64.88 119 ASP A CA 1
ATOM 957 C C . ASP A 1 119 ? -7.429 34.279 37.906 1.00 64.88 119 ASP A C 1
ATOM 959 O O . ASP A 1 119 ? -6.285 33.822 37.986 1.00 64.88 119 ASP A O 1
ATOM 963 N N . ASN A 1 120 ? -8.413 33.641 37.259 1.00 57.50 120 ASN A N 1
ATOM 964 C CA . ASN A 1 120 ? -8.354 32.318 36.597 1.00 57.50 120 ASN A CA 1
ATOM 965 C C . ASN A 1 120 ? -8.336 31.047 37.479 1.00 57.50 120 ASN A C 1
ATOM 967 O O . ASN A 1 120 ? -8.284 29.948 36.934 1.00 57.50 120 ASN A O 1
ATOM 971 N N . LEU A 1 121 ? -8.459 31.116 38.811 1.00 57.53 121 LEU A N 1
ATOM 972 C CA . LEU A 1 121 ? -8.472 29.899 39.656 1.00 57.53 121 LEU A CA 1
ATOM 973 C C . LEU A 1 121 ? -9.671 28.959 39.405 1.00 57.53 121 LEU A C 1
ATOM 975 O O . LEU A 1 121 ? -9.531 27.742 39.524 1.00 57.53 121 LEU A O 1
ATOM 979 N N . ALA A 1 122 ? -10.832 29.505 39.023 1.00 53.66 122 ALA A N 1
ATOM 980 C CA . ALA A 1 122 ? -12.030 28.720 38.695 1.00 53.66 122 ALA A CA 1
ATOM 981 C C . ALA A 1 122 ? -11.817 27.782 37.493 1.00 53.66 122 ALA A C 1
ATOM 983 O O . ALA A 1 122 ? -12.431 26.725 37.419 1.00 53.66 122 ALA A O 1
ATOM 984 N N . PHE A 1 123 ? -10.898 28.140 36.596 1.00 50.06 123 PHE A N 1
ATOM 985 C CA . PHE A 1 123 ? -10.565 27.371 35.402 1.00 50.06 123 PHE A CA 1
ATOM 986 C C . PHE A 1 123 ? -9.891 26.025 35.709 1.00 50.06 123 PHE A C 1
ATOM 988 O O . PHE A 1 123 ? -9.960 25.087 34.927 1.00 50.06 123 PHE A O 1
ATOM 995 N N . PHE A 1 124 ? -9.238 25.901 36.867 1.00 51.66 124 PHE A N 1
ATOM 996 C CA . PHE A 1 124 ? -8.475 24.704 37.232 1.00 51.66 124 PHE A CA 1
ATOM 997 C C . PHE A 1 124 ? -9.272 23.718 38.098 1.00 51.66 124 PHE A C 1
ATOM 999 O O . PHE A 1 124 ? -8.701 22.773 38.645 1.00 51.66 124 PHE A O 1
ATOM 1006 N N . HIS A 1 125 ? -10.589 23.909 38.221 1.00 52.00 125 HIS A N 1
ATOM 1007 C CA . HIS A 1 125 ? -11.472 23.154 39.114 1.00 52.00 125 HIS A CA 1
ATOM 1008 C C . HIS A 1 125 ? -11.387 21.626 38.908 1.00 52.00 125 HIS A C 1
ATOM 1010 O O . HIS A 1 125 ? -11.341 20.874 39.887 1.00 52.00 125 HIS A O 1
ATOM 1016 N N . GLY A 1 126 ? -11.260 21.158 37.658 1.00 48.28 126 GLY A N 1
ATOM 1017 C CA . GLY A 1 126 ? -11.055 19.742 37.324 1.00 48.28 126 GLY A CA 1
ATOM 1018 C C . GLY A 1 126 ? -9.647 19.197 37.627 1.00 48.28 126 GLY A C 1
ATOM 1019 O O . GLY A 1 126 ? -9.497 18.042 38.043 1.00 48.28 126 GLY A O 1
ATOM 1020 N N . LEU A 1 127 ? -8.589 20.011 37.496 1.00 47.66 127 LEU A N 1
ATOM 1021 C CA . LEU A 1 127 ? -7.211 19.564 37.781 1.00 47.66 127 LEU A CA 1
ATOM 1022 C C . LEU A 1 127 ? -6.869 19.568 39.251 1.00 47.66 127 LEU A C 1
ATOM 1024 O O . LEU A 1 127 ? -6.184 18.657 39.706 1.00 47.66 127 LEU A O 1
ATOM 1028 N N . ILE A 1 128 ? -7.368 20.548 40.003 1.00 51.06 128 ILE A N 1
ATOM 1029 C CA . ILE A 1 128 ? -7.163 20.587 41.451 1.00 51.06 128 ILE A CA 1
ATOM 1030 C C . ILE A 1 128 ? -7.753 19.303 42.075 1.00 51.06 128 ILE A C 1
ATOM 1032 O O . ILE A 1 128 ? -7.213 18.798 43.056 1.00 51.06 128 ILE A O 1
ATOM 1036 N N . LYS A 1 129 ? -8.802 18.715 41.461 1.00 49.22 129 LYS A N 1
ATOM 1037 C CA . LYS A 1 129 ? -9.461 17.471 41.910 1.00 49.22 129 LYS A CA 1
ATOM 1038 C C . LYS A 1 129 ? -8.683 16.200 41.545 1.00 49.22 129 LYS A C 1
ATOM 1040 O O . LYS A 1 129 ? -8.891 15.171 42.181 1.00 49.22 129 LYS A O 1
ATOM 1045 N N . SER A 1 130 ? -7.808 16.268 40.539 1.00 43.31 130 SER A N 1
ATOM 1046 C CA . SER A 1 130 ? -7.142 15.102 39.939 1.00 43.31 130 SER A CA 1
ATOM 1047 C C . SER A 1 130 ? -5.611 15.086 40.062 1.00 43.31 130 SER A C 1
ATOM 1049 O O . SER A 1 130 ? -5.003 14.065 39.753 1.00 43.31 130 SER A O 1
ATOM 1051 N N . ASP A 1 131 ? -4.966 16.170 40.511 1.00 46.59 131 ASP A N 1
ATOM 1052 C CA . ASP A 1 131 ? -3.514 16.234 40.740 1.00 46.59 131 ASP A CA 1
ATOM 1053 C C . ASP A 1 131 ? -3.196 16.820 42.127 1.00 46.59 131 ASP A C 1
ATOM 1055 O O . ASP A 1 131 ? -3.474 17.977 42.458 1.00 46.59 131 ASP A O 1
ATOM 1059 N N . GLU A 1 132 ? -2.555 15.992 42.947 1.00 49.97 132 GLU A N 1
ATOM 1060 C CA . GLU A 1 132 ? -2.217 16.274 44.339 1.00 49.97 132 GLU A CA 1
ATOM 1061 C C . GLU A 1 132 ? -1.274 17.486 44.500 1.00 49.97 132 GLU A C 1
ATOM 1063 O O . GLU A 1 132 ? -1.240 18.113 45.559 1.00 49.97 132 GLU A O 1
ATOM 1068 N N . ARG A 1 133 ? -0.515 17.865 43.461 1.00 51.78 133 ARG A N 1
ATOM 1069 C CA . ARG A 1 133 ? 0.346 19.065 43.469 1.00 51.78 133 ARG A CA 1
ATOM 1070 C C . ARG A 1 133 ? -0.461 20.360 43.367 1.00 51.78 133 ARG A C 1
ATOM 1072 O O . ARG A 1 133 ? -0.077 21.358 43.972 1.00 51.78 133 ARG A O 1
ATOM 1079 N N . PHE A 1 134 ? -1.583 20.343 42.650 1.00 56.22 134 PHE A N 1
ATOM 1080 C CA . PHE A 1 134 ? -2.477 21.497 42.526 1.00 56.22 134 PHE A CA 1
ATOM 1081 C C . PHE A 1 134 ? -3.355 21.661 43.763 1.00 56.22 134 PHE A C 1
ATOM 1083 O O . PHE A 1 134 ? -3.550 22.784 44.223 1.00 56.22 134 PHE A O 1
ATOM 1090 N N . SER A 1 135 ? -3.785 20.550 44.373 1.00 57.06 135 SER A N 1
ATOM 1091 C CA . SER A 1 135 ? -4.400 20.583 45.706 1.00 57.06 135 SER A CA 1
ATOM 1092 C C . SER A 1 135 ? -3.446 21.192 46.745 1.00 57.06 135 SER A C 1
ATOM 1094 O O . SER A 1 135 ? -3.858 22.056 47.516 1.00 57.06 135 SER A O 1
ATOM 1096 N N . ARG A 1 136 ? -2.154 20.820 46.721 1.00 62.00 136 ARG A N 1
ATOM 1097 C CA . ARG A 1 136 ? -1.108 21.436 47.565 1.00 62.00 136 ARG A CA 1
ATOM 1098 C C . ARG A 1 136 ? -0.966 22.943 47.319 1.00 62.00 136 ARG A C 1
ATOM 1100 O O . ARG A 1 136 ? -0.852 23.715 48.264 1.00 62.00 136 ARG A O 1
ATOM 1107 N N . MET A 1 137 ? -1.027 23.374 46.060 1.00 62.81 137 MET A N 1
ATOM 1108 C CA . MET A 1 137 ? -0.944 24.791 45.703 1.00 62.81 137 MET A CA 1
ATOM 1109 C C . MET A 1 137 ? -2.163 25.591 46.190 1.00 62.81 137 MET A C 1
ATOM 1111 O O . MET A 1 137 ? -1.994 26.703 46.684 1.00 62.81 137 MET A O 1
ATOM 1115 N N . LEU A 1 138 ? -3.379 25.035 46.104 1.00 66.94 138 LEU A N 1
ATOM 1116 C CA . LEU A 1 138 ? -4.599 25.682 46.605 1.00 66.94 138 LEU A CA 1
ATOM 1117 C C . LEU A 1 138 ? -4.557 25.877 48.134 1.00 66.94 138 LEU A C 1
ATOM 1119 O O . LEU A 1 138 ? -4.946 26.935 48.634 1.00 66.94 138 LEU A O 1
ATOM 1123 N N . GLU A 1 139 ? -4.041 24.892 48.878 1.00 67.56 139 GLU A N 1
ATOM 1124 C CA . GLU A 1 139 ? -3.818 25.007 50.328 1.00 67.56 139 GLU A CA 1
ATOM 1125 C C . GLU A 1 139 ? -2.822 26.132 50.668 1.00 67.56 139 GLU A C 1
ATOM 1127 O O . GLU A 1 139 ? -3.037 26.892 51.621 1.00 67.56 139 GLU A O 1
ATOM 1132 N N . ASP A 1 140 ? -1.774 26.298 49.856 1.00 68.94 140 ASP A N 1
ATOM 1133 C CA . ASP A 1 140 ? -0.794 27.381 49.985 1.00 68.94 140 ASP A CA 1
ATOM 1134 C C . ASP A 1 140 ? -1.375 28.759 49.609 1.00 68.94 140 ASP A C 1
ATOM 1136 O O . ASP A 1 140 ? -1.030 29.759 50.241 1.00 68.94 140 ASP A O 1
ATOM 1140 N N . TYR A 1 141 ? -2.261 28.835 48.608 1.00 73.50 141 TYR A N 1
ATOM 1141 C CA . TYR A 1 141 ? -3.012 30.052 48.261 1.00 73.50 141 TYR A CA 1
ATOM 1142 C C . TYR A 1 141 ? -3.875 30.513 49.430 1.00 73.50 141 TYR A C 1
ATOM 1144 O O . TYR A 1 141 ? -3.837 31.678 49.829 1.00 73.50 141 TYR A O 1
ATOM 1152 N N . PHE A 1 142 ? -4.638 29.585 50.004 1.00 72.56 142 PHE A N 1
ATOM 1153 C CA . PHE A 1 142 ? -5.525 29.900 51.110 1.00 72.56 142 PHE A CA 1
ATOM 1154 C C . PHE A 1 142 ? -4.740 30.272 52.377 1.00 72.56 142 PHE A C 1
ATOM 1156 O O . PHE A 1 142 ? -5.099 31.227 53.069 1.00 72.56 142 PHE A O 1
ATOM 1163 N N . SER A 1 143 ? -3.608 29.606 52.624 1.00 75.56 143 SER A N 1
ATOM 1164 C CA . SER A 1 143 ? -2.686 29.963 53.708 1.00 75.56 143 SER A CA 1
ATOM 1165 C C . SER A 1 143 ? -2.123 31.383 53.550 1.00 75.56 143 SER A C 1
ATOM 1167 O O . SER A 1 143 ? -2.166 32.159 54.505 1.00 75.56 143 SER A O 1
ATOM 1169 N N . ASP A 1 144 ? -1.673 31.774 52.352 1.00 78.25 144 ASP A N 1
ATOM 1170 C CA . ASP A 1 144 ? -1.175 33.132 52.078 1.00 78.25 144 ASP A CA 1
ATOM 1171 C C . ASP A 1 144 ? -2.268 34.201 52.254 1.00 78.25 144 ASP A C 1
ATOM 1173 O O . ASP A 1 144 ? -2.015 35.274 52.809 1.00 78.25 144 ASP A O 1
ATOM 1177 N N . ILE A 1 145 ? -3.505 33.909 51.845 1.00 77.81 145 ILE A N 1
ATOM 1178 C CA . ILE A 1 145 ? -4.641 34.822 52.025 1.00 77.81 145 ILE A CA 1
ATOM 1179 C C . ILE A 1 145 ? -4.971 35.006 53.513 1.00 77.81 145 ILE A C 1
ATOM 1181 O O . ILE A 1 145 ? -5.231 36.131 53.952 1.00 77.81 145 ILE A O 1
ATOM 1185 N N . ILE A 1 146 ? -4.938 33.938 54.313 1.00 76.69 146 ILE A N 1
ATOM 1186 C CA . ILE A 1 146 ? -5.135 34.027 55.767 1.00 76.69 146 ILE A CA 1
ATOM 1187 C C . ILE A 1 146 ? -4.001 34.835 56.409 1.00 76.69 146 ILE A C 1
ATOM 1189 O O . ILE A 1 146 ? -4.269 35.721 57.224 1.00 76.69 146 ILE A O 1
ATOM 1193 N N . LEU A 1 147 ? -2.747 34.595 56.011 1.00 77.94 147 LEU A N 1
ATOM 1194 C CA . LEU A 1 147 ? -1.586 35.360 56.482 1.00 77.94 147 LEU A CA 1
ATOM 1195 C C . LEU A 1 147 ? -1.706 36.853 56.152 1.00 77.94 147 LEU A C 1
ATOM 1197 O O . LEU A 1 147 ? -1.372 37.696 56.991 1.00 77.94 147 LEU A O 1
ATOM 1201 N N . PHE A 1 148 ? -2.227 37.197 54.972 1.00 83.50 148 PHE A N 1
ATOM 1202 C CA . PHE A 1 148 ? -2.522 38.582 54.617 1.00 83.50 148 PHE A CA 1
ATOM 1203 C C . PHE A 1 148 ? -3.554 39.202 55.568 1.00 83.50 148 PHE A C 1
ATOM 1205 O O . PHE A 1 148 ? -3.275 40.233 56.182 1.00 83.50 148 PHE A O 1
ATOM 1212 N N . HIS A 1 149 ? -4.720 38.572 55.743 1.00 79.19 149 HIS A N 1
ATOM 1213 C CA . HIS A 1 149 ? -5.774 39.117 56.606 1.00 79.19 149 HIS A CA 1
ATOM 1214 C C . HIS A 1 149 ? -5.332 39.226 58.066 1.00 79.19 149 HIS A C 1
ATOM 1216 O O . HIS A 1 149 ? -5.646 40.212 58.734 1.00 79.19 149 HIS A O 1
ATOM 1222 N N . ARG A 1 150 ? -4.543 38.263 58.547 1.00 77.62 150 ARG A N 1
ATOM 1223 C CA . ARG A 1 150 ? -3.897 38.337 59.857 1.00 77.62 150 ARG A CA 1
ATOM 1224 C C . ARG A 1 150 ? -2.985 39.554 59.966 1.00 77.62 150 ARG A C 1
ATOM 1226 O O . ARG A 1 150 ? -3.128 40.335 60.899 1.00 77.62 150 ARG A O 1
ATOM 1233 N N . SER A 1 151 ? -2.098 39.754 58.993 1.00 76.50 151 SER A N 1
ATOM 1234 C CA . SER A 1 151 ? -1.172 40.894 58.979 1.00 76.50 151 SER A CA 1
ATOM 1235 C C . SER A 1 151 ? -1.916 42.233 59.016 1.00 76.50 151 SER A C 1
ATOM 1237 O O . SER A 1 151 ? -1.451 43.190 59.635 1.00 76.50 151 SER A O 1
ATOM 1239 N N . VAL A 1 152 ? -3.094 42.298 58.386 1.00 75.81 152 VAL A N 1
ATOM 1240 C CA . VAL A 1 152 ? -3.977 43.468 58.429 1.00 75.81 152 VAL A CA 1
ATOM 1241 C C . VAL A 1 152 ? -4.557 43.672 59.835 1.00 75.81 152 VAL A C 1
ATOM 1243 O O . VAL A 1 152 ? -4.468 44.773 60.377 1.00 75.81 152 VAL A O 1
ATOM 1246 N N . LEU A 1 153 ? -5.123 42.633 60.455 1.00 75.12 153 LEU A N 1
ATOM 1247 C CA . LEU A 1 153 ? -5.737 42.727 61.787 1.00 75.12 153 LEU A CA 1
ATOM 1248 C C . LEU A 1 153 ? -4.711 43.011 62.900 1.00 75.12 153 LEU A C 1
ATOM 1250 O O . LEU A 1 153 ? -4.961 43.865 63.758 1.00 75.12 153 LEU A O 1
ATOM 1254 N N . ASP A 1 154 ? -3.537 42.374 62.852 1.00 73.88 154 ASP A N 1
ATOM 1255 C CA . ASP A 1 154 ? -2.422 42.623 63.779 1.00 73.88 154 ASP A CA 1
ATOM 1256 C C . ASP A 1 154 ? -1.958 44.079 63.697 1.00 73.88 154 ASP A C 1
ATOM 1258 O O . ASP A 1 154 ? -1.696 44.729 64.712 1.00 73.88 154 ASP A O 1
ATOM 1262 N N . PHE A 1 155 ? -1.892 44.629 62.484 1.00 73.56 155 PHE A N 1
ATOM 1263 C CA . PHE A 1 155 ? -1.527 46.021 62.276 1.00 73.56 155 PHE A CA 1
ATOM 1264 C C . PHE A 1 155 ? -2.544 46.984 62.911 1.00 73.56 155 PHE A C 1
ATOM 1266 O O . PHE A 1 155 ? -2.149 47.907 63.629 1.00 73.56 155 PHE A O 1
ATOM 1273 N N . PHE A 1 156 ? -3.847 46.752 62.712 1.00 69.00 156 PHE A N 1
ATOM 1274 C CA . PHE A 1 156 ? -4.905 47.600 63.279 1.00 69.00 156 PHE A CA 1
ATOM 1275 C C . PHE A 1 156 ? -5.032 47.505 64.802 1.00 69.00 156 PHE A C 1
ATOM 1277 O O . PHE A 1 156 ? -5.569 48.424 65.428 1.00 69.00 156 PHE A O 1
ATOM 1284 N N . SER A 1 157 ? -4.486 46.447 65.395 1.00 70.75 157 SER A N 1
ATOM 1285 C CA . SER A 1 157 ? -4.441 46.246 66.844 1.00 70.75 157 SER A CA 1
ATOM 1286 C C . SER A 1 157 ? -3.307 47.026 67.530 1.00 70.75 157 SER A C 1
ATOM 1288 O O . SER A 1 157 ? -3.293 47.135 68.756 1.00 70.75 157 SER A O 1
ATOM 1290 N N . ARG A 1 158 ? -2.364 47.617 66.775 1.00 73.50 158 ARG A N 1
ATOM 1291 C CA . ARG A 1 158 ? -1.271 48.431 67.342 1.00 73.50 158 ARG A CA 1
ATOM 1292 C C . ARG A 1 158 ? -1.806 49.773 67.892 1.00 73.50 158 ARG A C 1
ATOM 1294 O O . ARG A 1 158 ? -2.630 50.412 67.248 1.00 73.50 158 ARG A O 1
ATOM 1301 N N . PRO A 1 159 ? -1.329 50.280 69.037 1.00 64.75 159 PRO A N 1
ATOM 1302 C CA . PRO A 1 159 ? -1.829 51.546 69.589 1.00 64.75 159 PRO A CA 1
ATOM 1303 C C . PRO A 1 159 ? -1.444 52.784 68.747 1.00 64.75 159 PRO A C 1
ATOM 1305 O O . PRO A 1 159 ? -2.227 53.731 68.649 1.00 64.75 159 PRO A O 1
ATOM 1308 N N . ASP A 1 160 ? -0.292 52.752 68.066 1.00 63.38 160 ASP A N 1
ATOM 1309 C CA . ASP A 1 160 ? 0.336 53.951 67.479 1.00 63.38 160 ASP A CA 1
ATOM 1310 C C . ASP A 1 160 ? 0.155 54.119 65.959 1.00 63.38 160 ASP A C 1
ATOM 1312 O O . ASP A 1 160 ? 0.602 55.116 65.385 1.00 63.38 160 ASP A O 1
ATOM 1316 N N . TRP A 1 161 ? -0.502 53.183 65.262 1.00 64.81 161 TRP A N 1
ATOM 1317 C CA . TRP A 1 161 ? -0.614 53.254 63.792 1.00 64.81 161 TRP A CA 1
ATOM 1318 C C . TRP A 1 161 ? -1.386 54.494 63.310 1.00 64.81 161 TRP A C 1
ATOM 1320 O O . TRP A 1 161 ? -1.159 54.978 62.199 1.00 64.81 161 TRP A O 1
ATOM 1330 N N . LYS A 1 162 ? -2.271 55.039 64.158 1.00 64.38 162 LYS A N 1
ATOM 1331 C CA . LYS A 1 162 ? -3.123 56.200 63.853 1.00 64.38 162 LYS A CA 1
ATOM 1332 C C . LYS A 1 162 ? -2.332 57.506 63.751 1.00 64.38 162 LYS A C 1
ATOM 1334 O O . LYS A 1 162 ? -2.633 58.325 62.889 1.00 64.38 162 LYS A O 1
ATOM 1339 N N . SER A 1 163 ? -1.317 57.705 64.596 1.00 63.50 163 SER A N 1
ATOM 1340 C CA . SER A 1 163 ? -0.540 58.955 64.652 1.00 63.50 163 SER A CA 1
ATOM 1341 C C . SER A 1 163 ? 0.585 59.015 63.612 1.00 63.50 163 SER A C 1
ATOM 1343 O O . SER A 1 163 ? 1.027 60.100 63.241 1.00 63.50 163 SER A O 1
ATOM 1345 N N . LYS A 1 164 ? 1.023 57.860 63.087 1.00 64.06 164 LYS A N 1
ATOM 1346 C CA . LYS A 1 164 ? 2.116 57.733 62.104 1.00 64.06 164 LYS A CA 1
ATOM 1347 C C . LYS A 1 164 ? 1.669 57.069 60.797 1.00 64.06 164 LYS A C 1
ATOM 1349 O O . LYS A 1 164 ? 2.432 56.326 60.189 1.00 64.06 164 LYS A O 1
ATOM 1354 N N . PHE A 1 165 ? 0.449 57.367 60.341 1.00 63.44 165 PHE A N 1
ATOM 1355 C CA . PHE A 1 165 ? -0.216 56.728 59.192 1.00 63.44 165 PHE A CA 1
ATOM 1356 C C . PHE A 1 165 ? 0.687 56.509 57.965 1.00 63.44 165 PHE A C 1
ATOM 1358 O O . PHE A 1 165 ? 0.689 55.421 57.397 1.00 63.44 165 PHE A O 1
ATOM 1365 N N . LYS A 1 166 ? 1.449 57.527 57.529 1.00 62.16 166 LYS A N 1
ATOM 1366 C CA . LYS A 1 166 ? 2.232 57.449 56.281 1.00 62.16 166 LYS A CA 1
ATOM 1367 C C . LYS A 1 166 ? 3.364 56.422 56.386 1.00 62.16 166 LYS A C 1
ATOM 1369 O O . LYS A 1 166 ? 3.466 55.554 55.530 1.00 62.16 166 LYS A O 1
ATOM 1374 N N . TRP A 1 167 ? 4.144 56.477 57.465 1.00 70.12 167 TRP A N 1
ATOM 1375 C CA . TRP A 1 167 ? 5.208 55.503 57.727 1.00 70.12 167 TRP A CA 1
ATOM 1376 C C . TRP A 1 167 ? 4.660 54.129 58.103 1.00 70.12 167 TRP A C 1
ATOM 1378 O O . TRP A 1 167 ? 5.219 53.119 57.693 1.00 70.12 167 TRP A O 1
ATOM 1388 N N . ALA A 1 168 ? 3.541 54.085 58.823 1.00 66.88 168 ALA A N 1
ATOM 1389 C CA . ALA A 1 168 ? 2.899 52.839 59.207 1.00 66.88 168 ALA A CA 1
ATOM 1390 C C . ALA A 1 168 ? 2.305 52.098 57.990 1.00 66.88 168 ALA A C 1
ATOM 1392 O O . ALA A 1 168 ? 2.365 50.875 57.947 1.00 66.88 168 ALA A O 1
ATOM 1393 N N . TRP A 1 169 ? 1.808 52.809 56.966 1.00 73.00 169 TRP A N 1
ATOM 1394 C CA . TRP A 1 169 ? 1.390 52.194 55.698 1.00 73.00 169 TRP A CA 1
ATOM 1395 C C . TRP A 1 169 ? 2.574 51.616 54.915 1.00 73.00 169 TRP A C 1
ATOM 1397 O O . TRP A 1 169 ? 2.469 50.513 54.389 1.00 73.00 169 TRP A O 1
ATOM 1407 N N . ASP A 1 170 ? 3.700 52.331 54.837 1.00 74.38 170 ASP A N 1
ATOM 1408 C CA . ASP A 1 170 ? 4.888 51.837 54.127 1.00 74.38 170 ASP A CA 1
ATOM 1409 C C . ASP A 1 170 ? 5.521 50.630 54.843 1.00 74.38 170 ASP A C 1
ATOM 1411 O O . ASP A 1 170 ? 6.014 49.709 54.188 1.00 74.38 170 ASP A O 1
ATOM 1415 N N . ASP A 1 171 ? 5.460 50.602 56.179 1.00 75.44 171 ASP A N 1
ATOM 1416 C CA . ASP A 1 171 ? 5.833 49.451 57.009 1.00 75.44 171 ASP A CA 1
ATOM 1417 C C . ASP A 1 171 ? 4.881 48.264 56.783 1.00 75.44 171 ASP A C 1
ATOM 1419 O O . ASP A 1 171 ? 5.318 47.172 56.425 1.00 75.44 171 ASP A O 1
ATOM 1423 N N . PHE A 1 172 ? 3.566 48.493 56.850 1.00 77.75 172 PHE A N 1
ATOM 1424 C CA . PHE A 1 172 ? 2.546 47.485 56.541 1.00 77.75 172 PHE A CA 1
ATOM 1425 C C . PHE A 1 172 ? 2.714 46.906 55.130 1.00 77.75 172 PHE A C 1
ATOM 1427 O O . PHE A 1 172 ? 2.706 45.689 54.931 1.00 77.75 172 PHE A O 1
ATOM 1434 N N . ARG A 1 173 ? 2.936 47.769 54.134 1.00 79.75 173 ARG A N 1
ATOM 1435 C CA . ARG A 1 173 ? 3.126 47.350 52.747 1.00 79.75 173 ARG A CA 1
ATOM 1436 C C . ARG A 1 173 ? 4.404 46.535 52.577 1.00 79.75 173 ARG A C 1
ATOM 1438 O O . ARG A 1 173 ? 4.428 45.646 51.736 1.00 79.75 173 ARG A O 1
ATOM 1445 N N . ARG A 1 174 ? 5.444 46.792 53.375 1.00 79.50 174 ARG A N 1
ATOM 1446 C CA . ARG A 1 174 ? 6.669 45.981 53.404 1.00 79.50 174 ARG A CA 1
ATOM 1447 C C . ARG A 1 174 ? 6.423 44.591 53.989 1.00 79.50 174 ARG A C 1
ATOM 1449 O O . ARG A 1 174 ? 6.986 43.636 53.471 1.00 79.50 174 ARG A O 1
ATOM 1456 N N . VAL A 1 175 ? 5.568 44.484 55.007 1.00 76.88 175 VAL A N 1
ATOM 1457 C CA . VAL A 1 175 ? 5.195 43.206 55.640 1.00 76.88 175 VAL A CA 1
ATOM 1458 C C . VAL A 1 175 ? 4.347 42.336 54.711 1.00 76.88 175 VAL A C 1
ATOM 1460 O O . VAL A 1 175 ? 4.569 41.135 54.631 1.00 76.88 175 VAL A O 1
ATOM 1463 N N . VAL A 1 176 ? 3.406 42.933 53.978 1.00 77.75 176 VAL A N 1
ATOM 1464 C CA . VAL A 1 176 ? 2.472 42.195 53.109 1.00 77.75 176 VAL A CA 1
ATOM 1465 C C . VAL A 1 176 ? 3.021 41.940 51.699 1.00 77.75 176 VAL A C 1
ATOM 1467 O O . VAL A 1 176 ? 2.590 41.003 51.025 1.00 77.75 176 VAL A O 1
ATOM 1470 N N . ARG A 1 177 ? 3.979 42.746 51.223 1.00 78.62 177 ARG A N 1
ATOM 1471 C CA . ARG A 1 177 ? 4.560 42.602 49.876 1.00 78.62 177 ARG A CA 1
ATOM 1472 C C . ARG A 1 177 ? 5.057 41.180 49.573 1.00 78.62 177 ARG A C 1
ATOM 1474 O O . ARG A 1 177 ? 4.691 40.693 48.508 1.00 78.62 177 ARG A O 1
ATOM 1481 N N . PRO A 1 178 ? 5.785 40.480 50.466 1.00 79.81 178 PRO A N 1
ATOM 1482 C CA . PRO A 1 178 ? 6.192 39.096 50.225 1.00 79.81 178 PRO A CA 1
ATOM 1483 C C . PRO A 1 178 ? 5.011 38.150 49.984 1.00 79.81 178 PRO A C 1
ATOM 1485 O O . PRO A 1 178 ? 5.104 37.269 49.134 1.00 79.81 178 PRO A O 1
ATOM 1488 N N . THR A 1 179 ? 3.893 38.349 50.689 1.00 78.31 179 THR A N 1
ATOM 1489 C CA . THR A 1 179 ? 2.666 37.557 50.523 1.00 78.31 179 THR A CA 1
ATOM 1490 C C . THR A 1 179 ? 2.014 37.824 49.168 1.00 78.31 179 THR A C 1
ATOM 1492 O O . THR A 1 179 ? 1.653 36.888 48.465 1.00 78.31 179 THR A O 1
ATOM 1495 N N . ILE A 1 180 ? 1.930 39.087 48.741 1.00 77.88 180 ILE A N 1
ATOM 1496 C CA . ILE A 1 180 ? 1.382 39.441 47.419 1.00 77.88 180 ILE A CA 1
ATOM 1497 C C . ILE A 1 180 ? 2.293 38.938 46.293 1.00 77.88 180 ILE A C 1
ATOM 1499 O O . ILE A 1 180 ? 1.807 38.403 45.303 1.00 77.88 180 ILE A O 1
ATOM 1503 N N . GLU A 1 181 ? 3.613 39.069 46.434 1.00 76.62 181 GLU A N 1
ATOM 1504 C CA . GLU A 1 181 ? 4.578 38.533 45.466 1.00 76.62 181 GLU A CA 1
ATOM 1505 C C . GLU A 1 181 ? 4.546 37.002 45.419 1.00 76.62 181 GLU A C 1
ATOM 1507 O O . GLU A 1 181 ? 4.702 36.424 44.349 1.00 76.62 181 GLU A O 1
ATOM 1512 N N . SER A 1 182 ? 4.313 36.334 46.553 1.00 76.88 182 SER A N 1
ATOM 1513 C CA . SER A 1 182 ? 4.077 34.888 46.615 1.00 76.88 182 SER A CA 1
ATOM 1514 C C . SER A 1 182 ? 2.835 34.495 45.814 1.00 76.88 182 SER A C 1
ATOM 1516 O O . SER A 1 182 ? 2.936 33.641 44.934 1.00 76.88 182 SER A O 1
ATOM 1518 N N . LEU A 1 183 ? 1.704 35.173 46.039 1.00 74.56 183 LEU A N 1
ATOM 1519 C CA . LEU A 1 183 ? 0.458 34.945 45.299 1.00 74.56 183 LEU A CA 1
ATOM 1520 C C . LEU A 1 183 ? 0.634 35.194 43.792 1.00 74.56 183 LEU A C 1
ATOM 1522 O O . LEU A 1 183 ? 0.250 34.348 42.992 1.00 74.56 183 LEU A O 1
ATOM 1526 N N . LYS A 1 184 ? 1.297 36.289 43.400 1.00 73.00 184 LYS A N 1
ATOM 1527 C CA . LYS A 1 184 ? 1.582 36.612 41.989 1.00 73.00 184 LYS A CA 1
ATOM 1528 C C . LYS A 1 184 ? 2.543 35.618 41.331 1.00 73.00 184 LYS A C 1
ATOM 1530 O O . LYS A 1 184 ? 2.336 35.251 40.182 1.00 73.00 184 LYS A O 1
ATOM 1535 N N . ARG A 1 185 ? 3.574 35.136 42.039 1.00 70.56 185 ARG A N 1
ATOM 1536 C CA . ARG A 1 185 ? 4.476 34.085 41.524 1.00 70.56 185 ARG A CA 1
ATOM 1537 C C . ARG A 1 185 ? 3.743 32.764 41.319 1.00 70.56 185 ARG A C 1
ATOM 1539 O O . ARG A 1 185 ? 3.936 32.128 40.293 1.00 70.56 185 ARG A O 1
ATOM 1546 N N . LYS A 1 186 ? 2.898 32.364 42.271 1.00 68.81 186 LYS A N 1
ATOM 1547 C CA . LYS A 1 186 ? 2.070 31.155 42.147 1.00 68.81 186 LYS A CA 1
ATOM 1548 C C . LYS A 1 186 ? 1.069 31.293 41.002 1.00 68.81 186 LYS A C 1
ATOM 1550 O O . LYS A 1 186 ? 0.877 30.346 40.250 1.00 68.81 186 LYS A O 1
ATOM 1555 N N . GLN A 1 187 ? 0.528 32.493 40.800 1.00 67.56 187 GLN A N 1
ATOM 1556 C CA . GLN A 1 187 ? -0.367 32.761 39.682 1.00 67.56 187 GLN A CA 1
ATOM 1557 C C . GLN A 1 187 ? 0.378 32.681 38.356 1.00 67.56 187 GLN A C 1
ATOM 1559 O O . GLN A 1 187 ? -0.127 32.067 37.428 1.00 67.56 187 GLN A O 1
ATOM 1564 N N . ALA A 1 188 ? 1.592 33.226 38.277 1.00 61.34 188 ALA A N 1
ATOM 1565 C CA . ALA A 1 188 ? 2.447 33.095 37.103 1.00 61.34 188 ALA A CA 1
ATOM 1566 C C . ALA A 1 188 ? 2.827 31.629 36.820 1.00 61.34 188 ALA A C 1
ATOM 1568 O O . ALA A 1 188 ? 2.960 31.260 35.666 1.00 61.34 188 ALA A O 1
ATOM 1569 N N . MET A 1 189 ? 2.936 30.776 37.847 1.00 55.00 189 MET A N 1
ATOM 1570 C CA . MET A 1 189 ? 3.120 29.326 37.673 1.00 55.00 189 MET A CA 1
ATOM 1571 C C . MET A 1 189 ? 1.848 28.605 37.199 1.00 55.00 189 MET A C 1
ATOM 1573 O O . MET A 1 189 ? 1.951 27.625 36.473 1.00 55.00 189 MET A O 1
ATOM 1577 N N . LEU A 1 190 ? 0.652 29.056 37.595 1.00 51.91 190 LEU A N 1
ATOM 1578 C CA . LEU A 1 190 ? -0.629 28.549 37.067 1.00 51.91 190 LEU A CA 1
ATOM 1579 C C . LEU A 1 190 ? -0.930 29.072 35.658 1.00 51.91 190 LEU A C 1
ATOM 1581 O O . LEU A 1 190 ? -1.580 28.397 34.866 1.00 51.91 190 LEU A O 1
ATOM 1585 N N . SER A 1 191 ? -0.438 30.272 35.369 1.00 44.75 191 SER A N 1
ATOM 1586 C CA . SER A 1 191 ? -0.494 30.944 34.071 1.00 44.75 191 SER A CA 1
ATOM 1587 C C . SER A 1 191 ? 0.706 30.585 33.196 1.00 44.75 191 SER A C 1
ATOM 1589 O O . SER A 1 191 ? 0.868 31.183 32.142 1.00 44.75 191 SER A O 1
ATOM 1591 N N . ASP A 1 192 ? 1.532 29.617 33.617 1.00 43.25 192 ASP A N 1
ATOM 1592 C CA . ASP A 1 192 ? 2.508 28.959 32.757 1.00 43.25 192 ASP A CA 1
ATOM 1593 C C . ASP A 1 192 ? 1.687 28.227 31.694 1.00 43.25 192 ASP A C 1
ATOM 1595 O O . ASP A 1 192 ? 1.218 27.118 31.916 1.00 43.25 192 ASP A O 1
ATOM 1599 N N . ASP A 1 193 ? 1.335 28.905 30.611 1.00 38.66 193 ASP A N 1
ATOM 1600 C CA . ASP A 1 193 ? 1.739 28.594 29.249 1.00 38.66 193 ASP A CA 1
ATOM 1601 C C . ASP A 1 193 ? 1.788 27.087 28.878 1.00 38.66 193 ASP A C 1
ATOM 1603 O O . ASP A 1 193 ? 1.084 26.619 27.971 1.00 38.66 193 ASP A O 1
ATOM 1607 N N . LYS A 1 194 ? 2.475 26.246 29.664 1.00 35.59 194 LYS A N 1
ATOM 1608 C CA . LYS A 1 194 ? 2.431 24.777 29.554 1.00 35.59 194 LYS A CA 1
ATOM 1609 C C . LYS A 1 194 ? 1.209 24.050 30.149 1.00 35.59 194 LYS A C 1
ATOM 1611 O O . LYS A 1 194 ? 0.900 22.948 29.681 1.00 35.59 194 LYS A O 1
ATOM 1616 N N . LEU A 1 195 ? 0.492 24.631 31.108 1.00 39.84 195 LEU A N 1
ATOM 1617 C CA . LEU A 1 195 ? -0.510 23.986 31.975 1.00 39.84 195 LEU A CA 1
ATOM 1618 C C . LEU A 1 195 ? -1.979 24.247 31.601 1.00 39.84 195 LEU A C 1
ATOM 1620 O O . LEU A 1 195 ? -2.773 23.307 31.648 1.00 39.84 195 LEU A O 1
ATOM 1624 N N . GLN A 1 196 ? -2.344 25.450 31.145 1.00 36.56 196 GLN A N 1
ATOM 1625 C CA . GLN A 1 196 ? -3.670 25.730 30.558 1.00 36.56 196 GLN A CA 1
ATOM 1626 C C . GLN A 1 196 ? -4.138 24.734 29.471 1.00 36.56 196 GLN A C 1
ATOM 1628 O O . GLN A 1 196 ? -5.289 24.315 29.490 1.00 36.56 196 GLN A O 1
ATOM 1633 N N . PRO A 1 197 ? -3.297 24.274 28.537 1.00 36.25 197 PRO A N 1
ATOM 1634 C CA . PRO A 1 197 ? -3.717 23.307 27.514 1.00 36.25 197 PRO A CA 1
ATOM 1635 C C . PRO A 1 197 ? -3.859 21.897 28.037 1.00 36.25 197 PRO A C 1
ATOM 1637 O O . PRO A 1 197 ? -4.691 21.140 27.551 1.00 36.25 197 PRO A O 1
ATOM 1640 N N . TYR A 1 198 ? -3.025 21.536 29.009 1.00 35.59 198 TYR A N 1
ATOM 1641 C CA . TYR A 1 198 ? -3.100 20.242 29.664 1.00 35.59 198 TYR A CA 1
ATOM 1642 C C . TYR A 1 198 ? -4.403 20.127 30.465 1.00 35.59 198 TYR A C 1
ATOM 1644 O O . TYR A 1 198 ? -5.008 19.062 30.492 1.00 35.59 198 TYR A O 1
ATOM 1652 N N . ALA A 1 199 ? -4.870 21.244 31.031 1.00 34.03 199 ALA A N 1
ATOM 1653 C CA . ALA A 1 199 ? -6.170 21.371 31.676 1.00 34.03 199 ALA A CA 1
ATOM 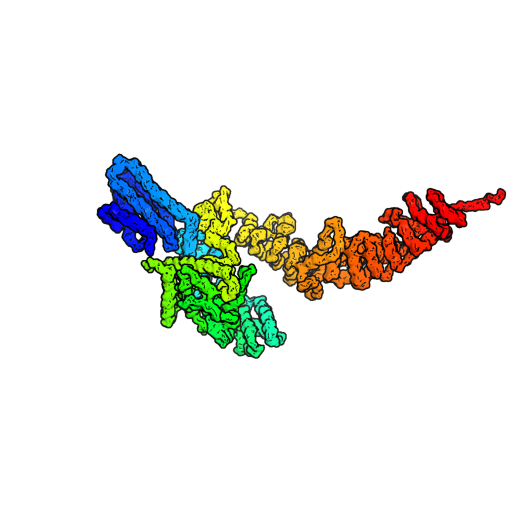1654 C C . ALA A 1 199 ? -7.338 21.109 30.718 1.00 34.03 199 ALA A C 1
ATOM 1656 O O . ALA A 1 199 ? -8.165 20.228 30.945 1.00 34.03 199 ALA A O 1
ATOM 1657 N N . ILE A 1 200 ? -7.326 21.830 29.599 1.00 35.81 200 ILE A N 1
ATOM 1658 C CA . ILE A 1 200 ? -8.382 21.822 28.583 1.00 35.81 200 ILE A CA 1
ATOM 1659 C C . ILE A 1 200 ? -8.432 20.482 27.851 1.00 35.81 200 ILE A C 1
ATOM 1661 O O . ILE A 1 200 ? -9.503 19.931 27.627 1.00 35.81 200 ILE A O 1
ATOM 1665 N N . LEU A 1 201 ? -7.274 19.910 27.506 1.00 33.88 201 LEU A N 1
ATOM 1666 C CA . LEU A 1 201 ? -7.204 18.608 26.840 1.00 33.88 201 LEU A CA 1
ATOM 1667 C C . LEU A 1 201 ? -7.666 17.465 27.746 1.00 33.88 201 LEU A C 1
ATOM 1669 O O . LEU A 1 201 ? -8.222 16.499 27.230 1.00 33.88 201 LEU A O 1
ATOM 1673 N N . LYS A 1 202 ? -7.460 17.565 29.064 1.00 35.44 202 LYS A N 1
ATOM 1674 C CA . LYS A 1 202 ? -7.905 16.546 30.021 1.00 35.44 202 LYS A CA 1
ATOM 1675 C C . LYS A 1 202 ? -9.422 16.613 30.241 1.00 35.44 202 LYS A C 1
ATOM 1677 O O . LYS A 1 202 ? -10.072 15.579 30.187 1.00 35.44 202 LYS A O 1
ATOM 1682 N N . GLU A 1 203 ? -10.016 17.805 30.338 1.00 35.38 203 GLU A N 1
ATOM 1683 C CA . GLU A 1 203 ? -11.483 17.959 30.391 1.00 35.38 203 GLU A CA 1
ATOM 1684 C C . GLU A 1 203 ? -12.181 17.559 29.079 1.00 35.38 203 GLU A C 1
ATOM 1686 O O . GLU A 1 203 ? -13.182 16.844 29.115 1.00 35.38 203 GLU A O 1
ATOM 1691 N N . ILE A 1 204 ? -11.618 17.904 27.912 1.00 38.94 204 ILE A N 1
ATOM 1692 C CA . ILE A 1 204 ? -12.123 17.438 26.603 1.00 38.94 204 ILE A CA 1
ATOM 1693 C C . ILE A 1 204 ? -12.046 15.904 26.495 1.00 38.94 204 ILE A C 1
ATOM 1695 O O . ILE A 1 204 ? -12.917 15.269 25.896 1.00 38.94 204 ILE A O 1
ATOM 1699 N N . GLN A 1 205 ? -11.015 15.289 27.082 1.00 36.38 205 GLN A N 1
ATOM 1700 C CA . GLN A 1 205 ? -10.851 13.837 27.094 1.00 36.38 205 GLN A CA 1
ATOM 1701 C C . GLN A 1 205 ? -11.709 13.126 28.142 1.00 36.38 205 GLN A C 1
ATOM 1703 O O . GLN A 1 205 ? -12.027 11.964 27.907 1.00 36.38 205 GLN A O 1
ATOM 1708 N N . ASP A 1 206 ? -12.173 13.790 29.199 1.00 35.69 206 ASP A N 1
ATOM 1709 C CA . ASP A 1 206 ? -12.895 13.139 30.303 1.00 35.69 206 ASP A CA 1
ATOM 1710 C C . ASP A 1 206 ? -14.412 13.458 30.347 1.00 35.69 206 ASP A C 1
ATOM 1712 O O . ASP A 1 206 ? -15.155 12.749 31.021 1.00 35.69 206 ASP A O 1
ATOM 1716 N N . SER A 1 207 ? -14.915 14.462 29.609 1.00 37.25 207 SER A N 1
ATOM 1717 C CA . SER A 1 207 ? -16.236 15.068 29.894 1.00 37.25 207 SER A CA 1
ATOM 1718 C C . SER A 1 207 ? -17.516 14.281 29.557 1.00 37.25 207 SER A C 1
ATOM 1720 O O . SER A 1 207 ? -18.528 14.626 30.161 1.00 37.25 207 SER A O 1
ATOM 1722 N N . ASP A 1 208 ? -17.570 13.267 28.684 1.00 39.91 208 ASP A N 1
ATOM 1723 C CA . ASP A 1 208 ? -18.776 12.412 28.646 1.00 39.91 208 ASP A CA 1
ATOM 1724 C C . ASP A 1 208 ? -18.562 11.075 27.926 1.00 39.91 208 ASP A C 1
ATOM 1726 O O . ASP A 1 208 ? -18.346 11.029 26.715 1.00 39.91 208 ASP A O 1
ATOM 1730 N N . GLN A 1 209 ? -18.628 9.966 28.661 1.00 39.81 209 GLN A N 1
ATOM 1731 C CA . GLN A 1 209 ? -18.602 8.625 28.072 1.00 39.81 209 GLN A CA 1
ATOM 1732 C C . GLN A 1 209 ? -19.936 8.317 27.364 1.00 39.81 209 GLN A C 1
ATOM 1734 O O . GLN A 1 209 ? -19.939 7.637 26.347 1.00 39.81 209 GLN A O 1
ATOM 1739 N N . TYR A 1 210 ? -21.051 8.897 27.824 1.00 36.31 210 TYR A N 1
ATOM 1740 C CA . TYR A 1 210 ? -22.386 8.642 27.281 1.00 36.31 210 TYR A CA 1
ATOM 1741 C C . TYR A 1 210 ? -22.608 9.329 25.919 1.00 36.31 210 TYR A C 1
ATOM 1743 O O . TYR A 1 210 ? -23.058 8.679 24.977 1.00 36.31 210 TYR A O 1
ATOM 1751 N N . ALA A 1 211 ? -22.198 10.593 25.744 1.00 34.81 211 ALA A N 1
ATOM 1752 C CA . ALA A 1 211 ? -22.206 11.249 24.428 1.00 34.81 211 ALA A CA 1
ATOM 1753 C C . ALA A 1 211 ? -21.149 10.688 23.450 1.00 34.81 211 ALA A C 1
ATOM 1755 O O . ALA A 1 211 ? -21.383 10.664 22.237 1.00 34.81 211 ALA A O 1
ATOM 1756 N N . LYS A 1 212 ? -20.000 10.206 23.955 1.00 39.56 212 LYS A N 1
ATOM 1757 C CA . LYS A 1 212 ? -18.990 9.501 23.140 1.00 39.56 212 LYS A CA 1
ATOM 1758 C C . LYS A 1 212 ? -19.497 8.165 22.612 1.00 39.56 212 LYS A C 1
ATOM 1760 O O . LYS A 1 212 ? -19.172 7.820 21.476 1.00 39.56 212 LYS A O 1
ATOM 1765 N N . ASP A 1 213 ? -20.285 7.454 23.411 1.00 40.03 213 ASP A N 1
ATOM 1766 C CA . ASP A 1 213 ? -20.878 6.180 23.019 1.00 40.03 213 ASP A CA 1
ATOM 1767 C C . ASP A 1 213 ? -22.045 6.396 22.032 1.00 40.03 213 ASP A C 1
ATOM 1769 O O . ASP A 1 213 ? -22.091 5.705 21.020 1.00 40.03 213 ASP A O 1
ATOM 1773 N N . GLN A 1 214 ? -22.891 7.425 22.216 1.00 39.16 214 GLN A N 1
ATOM 1774 C CA . GLN A 1 214 ? -24.043 7.693 21.329 1.00 39.16 214 GLN A CA 1
ATOM 1775 C C . GLN A 1 214 ? -23.699 8.278 19.943 1.00 39.16 214 GLN A C 1
ATOM 1777 O O . GLN A 1 214 ? -24.499 8.166 19.017 1.00 39.16 214 GLN A O 1
ATOM 1782 N N . PHE A 1 215 ? -22.544 8.938 19.766 1.00 44.91 215 PHE A N 1
ATOM 1783 C CA . PHE A 1 215 ? -22.178 9.590 18.492 1.00 44.91 215 PHE A CA 1
ATOM 1784 C C . PHE A 1 215 ? -20.681 9.495 18.149 1.00 44.91 215 PHE A C 1
ATOM 1786 O O . PHE A 1 215 ? -20.083 10.429 17.598 1.00 44.91 215 PHE A O 1
ATOM 1793 N N . LYS A 1 216 ? -20.069 8.333 18.407 1.00 47.22 216 LYS A N 1
ATOM 1794 C CA . LYS A 1 216 ? -18.662 8.018 18.080 1.00 47.22 216 LYS A CA 1
ATOM 1795 C C . LYS A 1 216 ? -18.271 8.404 16.642 1.00 47.22 216 LYS A C 1
ATOM 1797 O O . LYS A 1 216 ? -17.186 8.939 16.406 1.00 47.22 216 LYS A O 1
ATOM 1802 N N . GLN A 1 217 ? -19.186 8.210 15.688 1.00 46.47 217 GLN A N 1
ATOM 1803 C CA . GLN A 1 217 ? -18.988 8.541 14.273 1.00 46.47 217 GLN A CA 1
ATOM 1804 C C . GLN A 1 217 ? -18.912 10.062 14.018 1.00 46.47 217 GLN A C 1
ATOM 1806 O O . GLN A 1 217 ? -18.010 10.516 13.314 1.00 46.47 217 GLN A O 1
ATOM 1811 N N . ILE A 1 218 ? -19.769 10.880 14.642 1.00 47.84 218 ILE A N 1
ATOM 1812 C CA . ILE A 1 218 ? -19.735 12.350 14.488 1.00 47.84 218 ILE A CA 1
ATOM 1813 C C . ILE A 1 218 ? -18.488 12.940 15.155 1.00 47.84 218 ILE A C 1
ATOM 1815 O O . ILE A 1 218 ? -17.869 13.848 14.598 1.00 47.84 218 ILE A O 1
ATOM 1819 N N . ASN A 1 219 ? -18.080 12.395 16.305 1.00 48.97 219 ASN A N 1
ATOM 1820 C CA . ASN A 1 219 ? -16.896 12.863 17.021 1.00 48.97 219 ASN A CA 1
ATOM 1821 C C . ASN A 1 219 ? -15.602 12.604 16.224 1.00 48.97 219 ASN A C 1
ATOM 1823 O O . ASN A 1 219 ? -14.788 13.508 16.060 1.00 48.97 219 ASN A O 1
ATOM 1827 N N . SER A 1 220 ? -15.461 11.423 15.609 1.00 47.09 220 SER A N 1
ATOM 1828 C CA . SER A 1 220 ? -14.331 11.134 14.706 1.00 47.09 220 SER A CA 1
ATOM 1829 C C . SER A 1 220 ? -14.297 12.046 13.465 1.00 47.09 220 SER A C 1
ATOM 1831 O O . SER A 1 220 ? -13.227 12.472 13.023 1.00 47.09 220 SER A O 1
ATOM 1833 N N . GLY A 1 221 ? -15.469 12.408 12.924 1.00 44.94 221 GLY A N 1
ATOM 1834 C CA . GLY A 1 221 ? -15.589 13.358 11.817 1.00 44.94 221 GLY A CA 1
ATOM 1835 C C . GLY A 1 221 ? -15.184 14.777 12.222 1.00 44.94 221 GLY A C 1
ATOM 1836 O O . GLY A 1 221 ? -14.481 15.457 11.475 1.00 44.94 221 GLY A O 1
ATOM 1837 N N . LEU A 1 222 ? -15.575 15.209 13.424 1.00 50.06 222 LEU A N 1
ATOM 1838 C CA . LEU A 1 222 ? -15.178 16.485 14.021 1.00 50.06 222 LEU A CA 1
ATOM 1839 C C . LEU A 1 222 ? -13.674 16.552 14.299 1.00 50.06 222 LEU A C 1
ATOM 1841 O O . LEU A 1 222 ? -13.041 17.531 13.913 1.00 50.06 222 LEU A O 1
ATOM 1845 N N . GLU A 1 223 ? -13.084 15.508 14.883 1.00 49.62 223 GLU A N 1
ATOM 1846 C CA . GLU A 1 223 ? -11.635 15.408 15.090 1.00 49.62 223 GLU A CA 1
ATOM 1847 C C . GLU A 1 223 ? -10.869 15.502 13.766 1.00 49.62 223 GLU A C 1
ATOM 1849 O O . GLU A 1 223 ? -9.870 16.217 13.673 1.00 49.62 223 GLU A O 1
ATOM 1854 N N . GLY A 1 224 ? -11.353 14.839 12.711 1.00 46.31 224 GLY A N 1
ATOM 1855 C CA . GLY A 1 224 ? -10.771 14.938 11.373 1.00 46.31 224 GLY A CA 1
ATOM 1856 C C . GLY A 1 224 ? -10.859 16.346 10.771 1.00 46.31 224 GLY A C 1
ATOM 1857 O O . GLY A 1 224 ? -9.933 16.783 10.090 1.00 46.31 224 GLY A O 1
ATOM 1858 N N . ILE A 1 225 ? -11.944 17.082 11.035 1.00 49.59 225 ILE A N 1
ATOM 1859 C CA . ILE A 1 225 ? -12.134 18.462 10.555 1.00 49.59 225 ILE A CA 1
ATOM 1860 C C . ILE A 1 225 ? -11.259 19.451 11.338 1.00 49.59 225 ILE A C 1
ATOM 1862 O O . ILE A 1 225 ? -10.667 20.342 10.728 1.00 49.59 225 ILE A O 1
ATOM 1866 N N . ILE A 1 226 ? -11.163 19.280 12.659 1.00 50.38 226 ILE A N 1
ATOM 1867 C CA . ILE A 1 226 ? -10.396 20.137 13.573 1.00 50.38 226 ILE A CA 1
ATOM 1868 C C . ILE A 1 226 ? -8.886 19.950 13.371 1.00 50.38 226 ILE A C 1
ATOM 1870 O O . ILE A 1 226 ? -8.146 20.926 13.342 1.00 50.38 226 ILE A O 1
ATOM 1874 N N . ASN A 1 227 ? -8.418 18.714 13.175 1.00 46.31 227 ASN A N 1
ATOM 1875 C CA . ASN A 1 227 ? -6.992 18.425 12.975 1.00 46.31 227 ASN A CA 1
ATOM 1876 C C . ASN A 1 227 ? -6.474 18.782 11.572 1.00 46.31 227 ASN A C 1
ATOM 1878 O O . ASN A 1 227 ? -5.266 18.778 11.354 1.00 46.31 227 ASN A O 1
ATOM 1882 N N . ALA A 1 228 ? -7.362 19.057 10.615 1.00 47.25 228 ALA A N 1
ATOM 1883 C CA . ALA A 1 228 ? -6.989 19.393 9.243 1.00 47.25 228 ALA A CA 1
ATOM 1884 C C . ALA A 1 228 ? -6.799 20.904 9.003 1.00 47.25 228 ALA A C 1
ATOM 1886 O O . ALA A 1 228 ? -6.464 21.290 7.883 1.00 47.25 228 ALA A O 1
ATOM 1887 N N . ASP A 1 229 ? -7.084 21.761 9.990 1.00 54.19 229 ASP A N 1
ATOM 1888 C CA . ASP A 1 229 ? -7.108 23.216 9.817 1.00 54.19 229 ASP A CA 1
ATOM 1889 C C . ASP A 1 229 ? -6.873 23.960 11.144 1.00 54.19 229 ASP A C 1
ATOM 1891 O O . ASP A 1 229 ? -7.740 23.990 12.020 1.00 54.19 229 ASP A O 1
ATOM 1895 N N . ASP A 1 230 ? -5.718 24.613 11.270 1.00 52.75 230 ASP A N 1
ATOM 1896 C CA . ASP A 1 230 ? -5.304 25.309 12.496 1.00 52.75 230 ASP A CA 1
ATOM 1897 C C . ASP A 1 230 ? -6.249 26.461 12.884 1.00 52.75 230 ASP A C 1
ATOM 1899 O O . ASP A 1 230 ? -6.391 26.790 14.065 1.00 52.75 230 ASP A O 1
ATOM 1903 N N . THR A 1 231 ? -6.973 27.044 11.919 1.00 54.66 231 THR A N 1
ATOM 1904 C CA . THR A 1 231 ? -7.990 28.071 12.203 1.00 54.66 231 THR A CA 1
ATOM 1905 C C . THR A 1 231 ? -9.262 27.473 12.804 1.00 54.66 231 THR A C 1
ATOM 1907 O O . THR A 1 231 ? -9.872 28.081 13.685 1.00 54.66 231 THR A O 1
ATOM 1910 N N . MET A 1 232 ? -9.636 26.258 12.385 1.00 56.97 232 MET A N 1
ATOM 1911 C CA . MET A 1 232 ? -10.743 25.500 12.978 1.00 56.97 232 MET A CA 1
ATOM 1912 C C . MET A 1 232 ? -10.372 25.003 14.373 1.00 56.97 232 MET A C 1
ATOM 1914 O O . MET A 1 232 ? -11.224 24.997 15.256 1.00 56.97 232 MET A O 1
ATOM 1918 N N . MET A 1 233 ? -9.103 24.641 14.585 1.00 53.97 233 MET A N 1
ATOM 1919 C CA . MET A 1 233 ? -8.583 24.267 15.898 1.00 53.97 233 MET A CA 1
ATOM 1920 C C . MET A 1 233 ? -8.668 25.427 16.888 1.00 53.97 233 MET A C 1
ATOM 1922 O O . MET A 1 233 ? -9.186 25.241 17.987 1.00 53.97 233 MET A O 1
ATOM 1926 N N . ARG A 1 234 ? -8.267 26.636 16.478 1.00 53.84 234 ARG A N 1
ATOM 1927 C CA . ARG A 1 234 ? -8.468 27.854 17.272 1.00 53.84 234 ARG A CA 1
ATOM 1928 C C . ARG A 1 234 ? -9.947 28.142 17.530 1.00 53.84 234 ARG A C 1
ATOM 1930 O O . ARG A 1 234 ? -10.314 28.412 18.660 1.00 53.84 234 ARG A O 1
ATOM 1937 N N . PHE A 1 235 ? -10.805 28.063 16.513 1.00 56.75 235 PHE A N 1
ATOM 1938 C CA . PHE A 1 235 ? -12.240 28.318 16.676 1.00 56.75 235 PHE A CA 1
ATOM 1939 C C . PHE A 1 235 ? -12.908 27.328 17.639 1.00 56.75 235 PHE A C 1
ATOM 1941 O O . PHE A 1 235 ? -13.689 27.732 18.497 1.00 56.75 235 PHE A O 1
ATOM 1948 N N . ALA A 1 236 ? -12.589 26.038 17.517 1.00 55.97 236 ALA A N 1
ATOM 1949 C CA . ALA A 1 236 ? -13.070 25.013 18.432 1.00 55.97 236 ALA A CA 1
ATOM 1950 C C . ALA A 1 236 ? -12.541 25.255 19.849 1.00 55.97 236 ALA A C 1
ATOM 1952 O O . ALA A 1 236 ? -13.310 25.192 20.800 1.00 55.97 236 ALA A O 1
ATOM 1953 N N . TYR A 1 237 ? -11.264 25.616 19.988 1.00 55.38 237 TYR A N 1
ATOM 1954 C CA . TYR A 1 237 ? -10.675 25.996 21.266 1.00 55.38 237 TYR A CA 1
ATOM 1955 C C . TYR A 1 237 ? -11.373 27.218 21.885 1.00 55.38 237 TYR A C 1
ATOM 1957 O O . TYR A 1 237 ? -11.809 27.154 23.027 1.00 55.38 237 TYR A O 1
ATOM 1965 N N . ASP A 1 238 ? -11.564 28.306 21.142 1.00 55.62 238 ASP A N 1
ATOM 1966 C CA . ASP A 1 238 ? -12.200 29.537 21.630 1.00 55.62 238 ASP A CA 1
ATOM 1967 C C . ASP A 1 238 ? -13.672 29.291 22.018 1.00 55.62 238 ASP A C 1
ATOM 1969 O O . ASP A 1 238 ? -14.169 29.822 23.012 1.00 55.62 238 ASP A O 1
ATOM 1973 N N . LYS A 1 239 ? -14.378 28.441 21.261 1.00 57.56 239 LYS A N 1
ATOM 1974 C CA . LYS A 1 239 ? -15.790 28.123 21.512 1.00 57.56 239 LYS A CA 1
ATOM 1975 C C . LYS A 1 239 ? -15.970 27.152 22.681 1.00 57.56 239 LYS A C 1
ATOM 1977 O O . LYS A 1 239 ? -16.942 27.290 23.415 1.00 57.56 239 LYS A O 1
ATOM 1982 N N . CYS A 1 240 ? -15.045 26.212 22.872 1.00 51.91 240 CYS A N 1
ATOM 1983 C CA . CYS A 1 240 ? -15.103 25.227 23.954 1.00 51.91 240 CYS A CA 1
ATOM 1984 C C . CYS A 1 240 ? -14.443 25.710 25.255 1.00 51.91 240 CYS A C 1
ATOM 1986 O O . CYS A 1 240 ? -14.877 25.309 26.324 1.00 51.91 240 CYS A O 1
ATOM 1988 N N . SER A 1 241 ? -13.438 26.591 25.199 1.00 48.16 241 SER A N 1
ATOM 1989 C CA . SER A 1 241 ? -12.704 27.091 26.383 1.00 48.16 241 SER A CA 1
ATOM 1990 C C . SER A 1 241 ? -13.552 27.945 27.329 1.00 48.16 241 SER A C 1
ATOM 1992 O O . SER A 1 241 ? -13.157 28.181 28.466 1.00 48.16 241 SER A O 1
ATOM 1994 N N . SER A 1 242 ? -14.717 28.400 26.866 1.00 46.62 242 SER A N 1
ATOM 1995 C CA . SER A 1 242 ? -15.698 29.145 27.659 1.00 46.62 242 SER A CA 1
ATOM 1996 C C . SER A 1 242 ? -16.832 28.274 28.217 1.00 46.62 242 SER A C 1
ATOM 1998 O O . SER A 1 242 ? -17.767 28.815 28.806 1.00 46.62 242 SER A O 1
ATOM 2000 N N . MET A 1 243 ? -16.787 26.950 28.015 1.00 48.28 243 MET A N 1
ATOM 2001 C CA . MET A 1 243 ? -17.872 26.026 28.357 1.00 48.28 243 MET A CA 1
ATOM 2002 C C . MET A 1 243 ? -17.461 25.028 29.443 1.00 48.28 243 MET A C 1
ATOM 2004 O O . MET A 1 243 ? -16.422 24.389 29.332 1.00 48.28 243 MET A O 1
ATOM 2008 N N . ASP A 1 244 ? -18.332 24.842 30.440 1.00 37.81 244 ASP A N 1
ATOM 2009 C CA . ASP A 1 244 ? -18.116 23.909 31.560 1.00 37.81 244 ASP A CA 1
ATOM 2010 C C . ASP A 1 244 ? -18.382 22.428 31.187 1.00 37.81 244 ASP A C 1
ATOM 2012 O O . ASP A 1 244 ? -17.947 21.527 31.899 1.00 37.81 244 ASP A O 1
ATOM 2016 N N . TYR A 1 245 ? -19.124 22.152 30.099 1.00 42.19 245 TYR A N 1
ATOM 2017 C CA . TYR A 1 245 ? -19.395 20.798 29.577 1.00 42.19 245 TYR A CA 1
ATOM 2018 C C . TYR A 1 245 ? -19.754 20.808 28.076 1.00 42.19 245 TYR A C 1
ATOM 2020 O O . TYR A 1 245 ? -20.336 21.771 27.570 1.00 42.19 245 TYR A O 1
ATOM 2028 N N . LEU A 1 246 ? -19.451 19.717 27.359 1.00 50.22 246 LEU A N 1
ATOM 2029 C CA . LEU A 1 246 ? -19.794 19.524 25.938 1.00 50.22 246 LEU A CA 1
ATOM 2030 C C . LEU A 1 246 ? -21.005 18.588 25.781 1.00 50.22 246 LEU A C 1
ATOM 2032 O O . LEU A 1 246 ? -20.856 17.372 25.781 1.00 50.22 246 LEU A O 1
ATOM 2036 N N . ASP A 1 247 ? -22.203 19.152 25.607 1.00 57.19 247 ASP A N 1
ATOM 2037 C CA . ASP A 1 247 ? -23.414 18.391 25.248 1.00 57.19 247 ASP A CA 1
ATOM 2038 C C . ASP A 1 247 ? -23.550 18.198 23.717 1.00 57.19 247 ASP A C 1
ATOM 2040 O O . ASP A 1 247 ? -22.981 18.935 22.905 1.00 57.19 247 ASP A O 1
ATOM 2044 N N . LEU A 1 248 ? -24.348 17.213 23.293 1.00 57.84 248 LEU A N 1
ATOM 2045 C CA . LEU A 1 248 ? -24.635 16.859 21.899 1.00 57.84 248 LEU A CA 1
ATOM 2046 C C . LEU A 1 248 ? -25.114 18.055 21.066 1.00 57.84 248 LEU A C 1
ATOM 2048 O O . LEU A 1 248 ? -24.797 18.174 19.880 1.00 57.84 248 LEU A O 1
ATOM 2052 N N . THR A 1 249 ? -25.879 18.957 21.674 1.00 66.06 249 THR A N 1
ATOM 2053 C CA . THR A 1 249 ? -26.353 20.185 21.026 1.00 66.06 249 THR A CA 1
ATOM 2054 C C . THR A 1 249 ? -25.198 21.120 20.653 1.00 66.06 249 THR A C 1
ATOM 2056 O O . THR A 1 249 ? -25.175 21.682 19.552 1.00 66.06 249 THR A O 1
ATOM 2059 N N . VAL A 1 250 ? -24.193 21.220 21.525 1.00 63.06 250 VAL A N 1
ATOM 2060 C CA . VAL A 1 250 ? -22.966 21.991 21.310 1.00 63.06 250 VAL A CA 1
ATOM 2061 C C . VAL A 1 250 ? -22.110 21.335 20.234 1.00 63.06 250 VAL A C 1
ATOM 2063 O O . VAL A 1 250 ? -21.643 22.031 19.336 1.00 63.06 250 VAL A O 1
ATOM 2066 N N . LEU A 1 251 ? -21.973 20.006 20.248 1.00 62.25 251 LEU A N 1
ATOM 2067 C CA . LEU A 1 251 ? -21.236 19.263 19.219 1.00 62.25 251 LEU A CA 1
ATOM 2068 C C . LEU A 1 251 ? -21.870 19.415 17.831 1.00 62.25 251 LEU A C 1
ATOM 2070 O O . LEU A 1 251 ? -21.166 19.696 16.862 1.00 62.25 251 LEU A O 1
ATOM 2074 N N . LYS A 1 252 ? -23.202 19.314 17.725 1.00 68.19 252 LYS A N 1
ATOM 2075 C CA . LYS A 1 252 ? -23.937 19.573 16.473 1.00 68.19 252 LYS A CA 1
ATOM 2076 C C . LYS A 1 252 ? -23.757 21.018 16.002 1.00 68.19 252 LYS A C 1
ATOM 2078 O O . LYS A 1 252 ? -23.557 21.246 14.811 1.00 68.19 252 LYS A O 1
ATOM 2083 N N . SER A 1 253 ? -23.788 21.985 16.920 1.00 70.44 253 SER A N 1
ATOM 2084 C CA . SER A 1 253 ? -23.538 23.406 16.633 1.00 70.44 253 SER A CA 1
ATOM 2085 C C . SER A 1 253 ? -22.105 23.658 16.157 1.00 70.44 253 SER A C 1
ATOM 2087 O O . SER A 1 253 ? -21.887 24.354 15.167 1.00 70.44 253 SER A O 1
ATOM 2089 N N . LEU A 1 254 ? -21.114 23.063 16.821 1.00 65.81 254 LEU A N 1
ATOM 2090 C CA . LEU A 1 254 ? -19.710 23.146 16.437 1.00 65.81 254 LEU A CA 1
ATOM 2091 C C . LEU A 1 254 ? -19.485 22.497 15.068 1.00 65.81 254 LEU A C 1
ATOM 2093 O O . LEU A 1 254 ? -18.861 23.112 14.211 1.00 65.81 254 LEU A O 1
ATOM 2097 N N . ALA A 1 255 ? -20.062 21.319 14.819 1.00 68.69 255 ALA A N 1
ATOM 2098 C CA . ALA A 1 255 ? -20.021 20.659 13.517 1.00 68.69 255 ALA A CA 1
ATOM 2099 C C . ALA A 1 255 ? -20.639 21.528 12.421 1.00 68.69 255 ALA A C 1
ATOM 2101 O O . ALA A 1 255 ? -20.034 21.706 11.365 1.00 68.69 255 ALA A O 1
ATOM 2102 N N . LEU A 1 256 ? -21.812 22.111 12.677 1.00 71.81 256 LEU A N 1
ATOM 2103 C CA . LEU A 1 256 ? -22.478 23.030 11.759 1.00 71.81 256 LEU A CA 1
ATOM 2104 C C . LEU A 1 256 ? -21.612 24.244 11.438 1.00 71.81 256 LEU A C 1
ATOM 2106 O O . LEU A 1 256 ? -21.490 24.596 10.267 1.00 71.81 256 LEU A O 1
ATOM 2110 N N . ASP A 1 257 ? -21.000 24.874 12.436 1.00 69.62 257 ASP A N 1
ATOM 2111 C CA . ASP A 1 257 ? -20.161 26.054 12.228 1.00 69.62 257 ASP A CA 1
ATOM 2112 C C . ASP A 1 257 ? -18.846 25.702 11.523 1.00 69.62 257 ASP A C 1
ATOM 2114 O O . ASP A 1 257 ? -18.455 26.384 10.572 1.00 69.62 257 ASP A O 1
ATOM 2118 N N . CYS A 1 258 ? -18.225 24.577 11.885 1.00 66.94 258 CYS A N 1
ATOM 2119 C CA . CYS A 1 258 ? -17.044 24.053 11.206 1.00 66.94 258 CYS A CA 1
ATOM 2120 C C . CYS A 1 258 ? -17.331 23.736 9.735 1.00 66.94 258 CYS A C 1
ATOM 2122 O O . CYS A 1 258 ? -16.576 24.138 8.849 1.00 66.94 258 CYS A O 1
ATOM 2124 N N . LEU A 1 259 ? -18.455 23.084 9.440 1.00 68.94 259 LEU A N 1
ATOM 2125 C CA . LEU A 1 259 ? -18.869 22.780 8.071 1.00 68.94 259 LEU A CA 1
ATOM 2126 C C . LEU A 1 259 ? -19.317 24.039 7.312 1.00 68.94 259 LEU A C 1
ATOM 2128 O O . LEU A 1 259 ? -19.034 24.162 6.122 1.00 68.94 259 LEU A O 1
ATOM 2132 N N . SER A 1 260 ? -19.941 25.008 7.984 1.00 69.31 260 SER A N 1
ATOM 2133 C CA . SER A 1 260 ? -20.342 26.294 7.387 1.00 69.31 260 SER A CA 1
ATOM 2134 C C . SER A 1 260 ? -19.153 27.206 7.076 1.00 69.31 260 SER A C 1
ATOM 2136 O O . SER A 1 260 ? -19.274 28.107 6.251 1.00 69.31 260 SER A O 1
ATOM 2138 N N . SER A 1 261 ? -17.998 26.989 7.710 1.00 62.84 261 SER A N 1
ATOM 2139 C CA . SER A 1 261 ? -16.785 27.766 7.427 1.00 62.84 261 SER A CA 1
ATOM 2140 C C . SER A 1 261 ? -16.221 27.488 6.026 1.00 62.84 261 SER A C 1
ATOM 2142 O O . SER A 1 261 ? -15.543 28.334 5.439 1.00 62.84 261 SER A O 1
ATOM 2144 N N . LYS A 1 262 ? -16.526 26.313 5.452 1.00 61.97 262 LYS A N 1
ATOM 2145 C CA . LYS A 1 262 ? -16.033 25.873 4.143 1.00 61.97 262 LYS A CA 1
ATOM 2146 C C . LYS A 1 262 ? -17.191 25.799 3.156 1.00 61.97 262 LYS A C 1
ATOM 2148 O O . LYS A 1 262 ? -18.160 25.081 3.358 1.00 61.97 262 LYS A O 1
ATOM 2153 N N . ARG A 1 263 ? -17.038 26.455 2.002 1.00 65.44 263 ARG A N 1
ATOM 2154 C CA . ARG A 1 263 ? -18.071 26.463 0.949 1.00 65.44 263 ARG A CA 1
ATOM 2155 C C . ARG A 1 263 ? -18.372 25.094 0.337 1.00 65.44 263 ARG A C 1
ATOM 2157 O O . ARG A 1 263 ? -19.437 24.936 -0.234 1.00 65.44 263 ARG A O 1
ATOM 2164 N N . ASN A 1 264 ? -17.453 24.130 0.407 1.00 71.38 264 ASN A N 1
ATOM 2165 C CA . ASN A 1 264 ? -17.637 22.782 -0.132 1.00 71.38 264 ASN A CA 1
ATOM 2166 C C . ASN A 1 264 ? -17.190 21.751 0.906 1.00 71.38 264 ASN A C 1
ATOM 2168 O O . ASN A 1 264 ? -16.009 21.703 1.246 1.00 71.38 264 ASN A O 1
ATOM 2172 N N . ASN A 1 265 ? -18.093 20.889 1.354 1.00 69.94 265 ASN A N 1
ATOM 2173 C CA . ASN A 1 265 ? -17.820 19.809 2.297 1.00 69.94 265 ASN A CA 1
ATOM 2174 C C . ASN A 1 265 ? -18.120 18.463 1.640 1.00 69.94 265 ASN A C 1
ATOM 2176 O O . ASN A 1 265 ? -19.064 18.343 0.862 1.00 69.94 265 ASN A O 1
ATOM 2180 N N . VAL A 1 266 ? -17.298 17.460 1.934 1.00 77.25 266 VAL A N 1
ATOM 2181 C CA . VAL A 1 266 ? -17.600 16.061 1.620 1.00 77.25 266 VAL A CA 1
ATOM 2182 C C . VAL A 1 266 ? -17.606 15.325 2.943 1.00 77.25 266 VAL A C 1
ATOM 2184 O O . VAL A 1 266 ? -16.628 15.419 3.682 1.00 77.25 266 VAL A O 1
ATOM 2187 N N . ILE A 1 267 ? -18.712 14.658 3.233 1.00 76.00 267 ILE A N 1
ATOM 2188 C CA . ILE A 1 267 ? -18.908 13.854 4.431 1.00 76.00 267 ILE A CA 1
ATOM 2189 C C . ILE A 1 267 ? -19.118 12.426 3.946 1.00 76.00 267 ILE A C 1
ATOM 2191 O O . ILE A 1 267 ? -19.968 12.191 3.088 1.00 76.00 267 ILE A O 1
ATOM 2195 N N . VAL A 1 268 ? -18.304 11.506 4.453 1.00 77.56 268 VAL A N 1
ATOM 2196 C CA . VAL A 1 268 ? -18.459 10.071 4.218 1.00 77.56 268 VAL A CA 1
ATOM 2197 C C . VAL A 1 268 ? -18.916 9.468 5.536 1.00 77.56 268 VAL A C 1
ATOM 2199 O O . VAL A 1 268 ? -18.215 9.607 6.535 1.00 77.56 268 VAL A O 1
ATOM 2202 N N . LEU A 1 269 ? -20.103 8.872 5.532 1.00 75.00 269 LEU A N 1
ATOM 2203 C CA . LEU A 1 269 ? -20.637 8.102 6.647 1.00 75.00 269 LEU A CA 1
ATOM 2204 C C . LEU A 1 269 ? -20.556 6.632 6.252 1.00 75.00 269 LEU A C 1
ATOM 2206 O O . LEU A 1 269 ? -21.142 6.239 5.246 1.00 75.00 269 LEU A O 1
ATOM 2210 N N . ASP A 1 270 ? -19.794 5.857 7.010 1.00 76.81 270 ASP A N 1
ATOM 2211 C CA . ASP A 1 270 ? -19.584 4.430 6.784 1.00 76.81 270 ASP A CA 1
ATOM 2212 C C . ASP A 1 270 ? -20.016 3.657 8.032 1.00 76.81 270 ASP A C 1
ATOM 2214 O O . ASP A 1 270 ? -19.818 4.146 9.148 1.00 76.81 270 ASP A O 1
ATOM 2218 N N . GLY A 1 271 ? -20.635 2.492 7.837 1.00 67.81 271 GLY A N 1
ATOM 2219 C CA . GLY A 1 271 ? -21.127 1.642 8.926 1.00 67.81 271 GLY A CA 1
ATOM 2220 C C . GLY A 1 271 ? -22.302 2.242 9.703 1.00 67.81 271 GLY A C 1
ATOM 2221 O O . GLY A 1 271 ? -22.382 2.096 10.922 1.00 67.81 271 GLY A O 1
ATOM 2222 N N . LEU A 1 272 ? -23.213 2.967 9.042 1.00 70.06 272 LEU A N 1
ATOM 2223 C CA . LEU A 1 272 ? -24.435 3.451 9.705 1.00 70.06 272 LEU A CA 1
ATOM 2224 C C . LEU A 1 272 ? -25.354 2.294 10.126 1.00 70.06 272 LEU A C 1
ATOM 2226 O O . LEU A 1 272 ? -26.037 2.397 11.136 1.00 70.06 272 LEU A O 1
ATOM 2230 N N . ASP A 1 273 ? -25.327 1.179 9.405 1.00 65.19 273 ASP A N 1
ATOM 2231 C CA . ASP A 1 273 ? -26.033 -0.067 9.723 1.00 65.19 273 ASP A CA 1
ATOM 2232 C C . ASP A 1 273 ? -25.527 -0.768 11.003 1.00 65.19 273 ASP A C 1
ATOM 2234 O O . ASP A 1 273 ? -26.187 -1.669 11.525 1.00 65.19 273 ASP A O 1
ATOM 2238 N N . GLU A 1 274 ? -24.386 -0.342 11.556 1.00 63.97 274 GLU A N 1
ATOM 2239 C CA . GLU A 1 274 ? -23.833 -0.862 12.815 1.00 63.97 274 GLU A CA 1
ATOM 2240 C C . GLU A 1 274 ? -24.367 -0.130 14.066 1.00 63.97 274 GLU A C 1
ATOM 2242 O O . GLU A 1 274 ? -24.111 -0.565 15.188 1.00 63.97 274 GLU A O 1
ATOM 2247 N N . GLY A 1 275 ? -25.125 0.963 13.897 1.00 59.50 275 GLY A N 1
ATOM 2248 C CA . GLY A 1 275 ? -25.689 1.748 15.002 1.00 59.50 275 GLY A CA 1
ATOM 2249 C C . GLY A 1 275 ? -26.797 1.017 15.775 1.00 59.50 275 GLY A C 1
ATOM 2250 O O . GLY A 1 275 ? -27.716 0.428 15.183 1.00 59.50 275 GLY A O 1
ATOM 2251 N N . MET A 1 276 ? -26.747 1.095 17.108 1.00 54.34 276 MET A N 1
ATOM 2252 C CA . MET A 1 276 ? -27.766 0.511 17.990 1.00 54.34 276 MET A CA 1
ATOM 2253 C C . MET A 1 276 ? -28.932 1.493 18.211 1.00 54.34 276 MET A C 1
ATOM 2255 O O . MET A 1 276 ? -28.823 2.678 17.926 1.00 54.34 276 MET A O 1
ATOM 2259 N N . ASP A 1 277 ? -30.095 0.999 18.645 1.00 60.81 277 ASP A N 1
ATOM 2260 C CA . ASP A 1 277 ? -31.193 1.804 19.220 1.00 60.81 277 ASP A CA 1
ATOM 2261 C C . ASP A 1 277 ? -31.650 3.064 18.444 1.00 60.81 277 ASP A C 1
ATOM 2263 O O . ASP A 1 277 ? -32.030 4.084 19.022 1.00 60.81 277 ASP A O 1
ATOM 2267 N N . GLY A 1 278 ? -31.671 3.007 17.111 1.00 63.47 278 GLY A N 1
ATOM 2268 C CA . GLY A 1 278 ? -32.149 4.125 16.290 1.00 63.47 278 GLY A CA 1
ATOM 2269 C C . GLY A 1 278 ? -31.108 5.226 16.021 1.00 63.47 278 GLY A C 1
ATOM 2270 O O . GLY A 1 278 ? -31.468 6.299 15.525 1.00 63.47 278 GLY A O 1
ATOM 2271 N N . GLU A 1 279 ? -29.840 5.010 16.386 1.00 67.56 279 GLU A N 1
ATOM 2272 C CA . GLU A 1 279 ? -28.731 5.959 16.201 1.00 67.56 279 GLU A CA 1
ATOM 2273 C C . GLU A 1 279 ? -28.512 6.322 14.729 1.00 67.56 279 GLU A C 1
ATOM 2275 O O . GLU A 1 279 ? -28.377 7.500 14.386 1.00 67.56 279 GLU A O 1
ATOM 2280 N N . ALA A 1 280 ? -28.537 5.319 13.849 1.00 71.12 280 ALA A N 1
ATOM 2281 C CA . ALA A 1 280 ? -28.345 5.475 12.411 1.00 71.12 280 ALA A CA 1
ATOM 2282 C C . ALA A 1 280 ? -29.403 6.402 11.805 1.00 71.12 280 ALA A C 1
ATOM 2284 O O . ALA A 1 280 ? -29.103 7.333 11.057 1.00 71.12 280 ALA A O 1
ATOM 2285 N N . GLU A 1 281 ? -30.658 6.187 12.193 1.00 78.06 281 GLU A N 1
ATOM 2286 C CA . GLU A 1 281 ? -31.813 6.952 11.760 1.00 78.06 281 GLU A CA 1
ATOM 2287 C C . GLU A 1 281 ? -31.748 8.391 12.288 1.00 78.06 281 GLU A C 1
ATOM 2289 O O . GLU A 1 281 ? -32.092 9.325 11.565 1.00 78.06 281 GLU A O 1
ATOM 2294 N N . GLN A 1 282 ? -31.284 8.598 13.525 1.00 75.56 282 GLN A N 1
ATOM 2295 C CA . GLN A 1 282 ? -31.104 9.933 14.107 1.00 75.56 282 GLN A CA 1
ATOM 2296 C C . GLN A 1 282 ? -29.954 10.707 13.453 1.00 75.56 282 GLN A C 1
ATOM 2298 O O . GLN A 1 282 ? -30.110 11.895 13.154 1.00 75.56 282 GLN A O 1
ATOM 2303 N N . ALA A 1 283 ? -28.820 10.050 13.200 1.00 75.19 283 ALA A N 1
ATOM 2304 C CA . ALA A 1 283 ? -27.684 10.638 12.501 1.00 75.19 283 ALA A CA 1
ATOM 2305 C C . ALA A 1 283 ? -28.057 11.006 11.058 1.00 75.19 283 ALA A C 1
ATOM 2307 O O . ALA A 1 283 ? -27.808 12.134 10.630 1.00 75.19 283 ALA A O 1
ATOM 2308 N N . LEU A 1 284 ? -28.734 10.102 10.339 1.00 79.75 284 LEU A N 1
ATOM 2309 C CA . LEU A 1 284 ? -29.227 10.350 8.984 1.00 79.75 284 LEU A CA 1
ATOM 2310 C C . LEU A 1 284 ? -30.254 11.473 8.943 1.00 79.75 284 LEU A C 1
ATOM 2312 O O . LEU A 1 284 ? -30.122 12.360 8.104 1.00 79.75 284 LEU A O 1
ATOM 2316 N N . LYS A 1 285 ? -31.231 11.491 9.857 1.00 82.06 285 LYS A N 1
ATOM 2317 C CA . LYS A 1 285 ? -32.195 12.596 9.955 1.00 82.06 285 LYS A CA 1
ATOM 2318 C C . LYS A 1 285 ? -31.484 13.920 10.185 1.00 82.06 285 LYS A C 1
ATOM 2320 O O . LYS A 1 285 ? -31.707 14.856 9.433 1.00 82.06 285 LYS A O 1
ATOM 2325 N N . TRP A 1 286 ? -30.563 14.001 11.143 1.00 83.12 286 TRP A N 1
ATOM 2326 C CA . TRP A 1 286 ? -29.813 15.238 11.362 1.00 83.12 286 TRP A CA 1
ATOM 2327 C C . TRP A 1 286 ? -28.988 15.644 10.128 1.00 83.12 286 TRP A C 1
ATOM 2329 O O . TRP A 1 286 ? -29.003 16.809 9.735 1.00 83.12 286 TRP A O 1
ATOM 2339 N N . CYS A 1 287 ? -28.305 14.706 9.464 1.00 80.12 287 CYS A N 1
ATOM 2340 C CA . CYS A 1 287 ? -27.526 15.006 8.262 1.00 80.12 287 CYS A CA 1
ATOM 2341 C C . CYS A 1 287 ? -28.401 15.465 7.081 1.00 80.12 287 CYS A C 1
ATOM 2343 O O . CYS A 1 287 ? -28.078 16.458 6.426 1.00 80.12 287 CYS A O 1
ATOM 2345 N N . LEU A 1 288 ? -29.495 14.757 6.802 1.00 82.00 288 LEU A N 1
ATOM 2346 C CA . LEU A 1 288 ? -30.363 15.005 5.651 1.00 82.00 288 LEU A CA 1
ATOM 2347 C C . LEU A 1 288 ? -31.299 16.198 5.878 1.00 82.00 288 LEU A C 1
ATOM 2349 O O . LEU A 1 288 ? -31.450 17.035 4.984 1.00 82.00 288 LEU A O 1
ATOM 2353 N N . ASP A 1 289 ? -31.888 16.311 7.069 1.00 81.25 289 ASP A N 1
ATOM 2354 C CA . ASP A 1 289 ? -32.895 17.325 7.368 1.00 81.25 289 ASP A CA 1
ATOM 2355 C C . ASP A 1 289 ? -32.332 18.624 7.925 1.00 81.25 289 ASP A C 1
ATOM 2357 O O . ASP A 1 289 ? -32.824 19.680 7.523 1.00 81.25 289 ASP A O 1
ATOM 2361 N N . ASP A 1 290 ? -31.321 18.579 8.794 1.00 78.31 290 ASP A N 1
ATOM 2362 C CA . ASP A 1 290 ? -30.835 19.772 9.494 1.00 78.31 290 ASP A CA 1
ATOM 2363 C C . ASP A 1 290 ? -29.524 20.286 8.898 1.00 78.31 290 ASP A C 1
ATOM 2365 O O . ASP A 1 290 ? -29.410 21.463 8.546 1.00 78.31 290 ASP A O 1
ATOM 2369 N N . LEU A 1 291 ? -28.529 19.411 8.738 1.00 80.44 291 LEU A N 1
ATOM 2370 C CA . LEU A 1 291 ? -27.185 19.778 8.301 1.00 80.44 291 LEU A CA 1
ATOM 2371 C C . LEU A 1 291 ? -27.184 20.288 6.858 1.00 80.44 291 LEU A C 1
ATOM 2373 O O . LEU A 1 291 ? -26.733 21.406 6.608 1.00 80.44 291 LEU A O 1
ATOM 2377 N N . ILE A 1 292 ? -27.713 19.511 5.905 1.00 80.50 292 ILE A N 1
ATOM 2378 C CA . ILE A 1 292 ? -27.731 19.916 4.492 1.00 80.50 292 ILE A CA 1
ATOM 2379 C C . ILE A 1 292 ? -28.536 21.205 4.310 1.00 80.50 292 ILE A C 1
ATOM 2381 O O . ILE A 1 292 ? -28.061 22.114 3.625 1.00 80.50 292 ILE A O 1
ATOM 2385 N N . LYS A 1 293 ? -29.711 21.333 4.943 1.00 81.19 293 LYS A N 1
ATOM 2386 C CA . LYS A 1 293 ? -30.554 22.536 4.823 1.00 81.19 293 LYS A CA 1
ATOM 2387 C C . LYS A 1 293 ? -29.871 23.769 5.420 1.00 81.19 293 LYS A C 1
ATOM 2389 O O . LYS A 1 293 ? -29.827 24.811 4.767 1.00 81.19 293 LYS A O 1
ATOM 2394 N N . THR A 1 294 ? -29.290 23.650 6.615 1.00 78.12 294 THR A N 1
ATOM 2395 C CA . THR A 1 294 ? -28.634 24.768 7.318 1.00 78.12 294 THR A CA 1
ATOM 2396 C C . THR A 1 294 ? -27.346 25.210 6.629 1.00 78.12 294 THR A C 1
ATOM 2398 O O . THR A 1 294 ? -27.074 26.402 6.509 1.00 78.12 294 THR A O 1
ATOM 2401 N N . VAL A 1 295 ? -26.545 24.268 6.134 1.00 76.19 295 VAL A N 1
ATOM 2402 C CA . VAL A 1 295 ? -25.304 24.595 5.421 1.00 76.19 295 VAL A CA 1
ATOM 2403 C C . VAL A 1 295 ? -25.623 25.181 4.035 1.00 76.19 295 VAL A C 1
ATOM 2405 O O . VAL A 1 295 ? -24.994 26.158 3.624 1.00 76.19 295 VAL A O 1
ATOM 2408 N N . SER A 1 296 ? -26.671 24.687 3.360 1.00 77.06 296 SER A N 1
ATOM 2409 C CA . SER A 1 296 ? -27.133 25.233 2.073 1.00 77.06 296 SER A CA 1
ATOM 2410 C C . SER A 1 296 ? -27.697 26.650 2.195 1.00 77.06 296 SER A C 1
ATOM 2412 O O . SER A 1 296 ? -27.389 27.497 1.357 1.00 77.06 296 SER A O 1
ATOM 2414 N N . SER A 1 297 ? -28.471 26.953 3.247 1.00 78.06 297 SER A N 1
ATOM 2415 C CA . SER A 1 297 ? -28.995 28.311 3.483 1.00 78.06 297 SER A CA 1
ATOM 2416 C C . SER A 1 297 ? -27.887 29.331 3.770 1.00 78.06 297 SER A C 1
ATOM 2418 O O . SER A 1 297 ? -28.032 30.511 3.456 1.00 78.06 297 SER A O 1
ATOM 2420 N N . ARG A 1 298 ? -26.741 28.867 4.284 1.00 74.19 298 ARG A N 1
ATOM 2421 C CA . ARG A 1 298 ? -25.513 29.652 4.483 1.00 74.19 298 ARG A CA 1
ATOM 2422 C C . ARG A 1 298 ? -24.613 29.717 3.234 1.00 74.19 298 ARG A C 1
ATOM 2424 O O . ARG A 1 298 ? -23.487 30.203 3.318 1.00 74.19 298 ARG A O 1
ATOM 2431 N N . GLY A 1 299 ? -25.077 29.250 2.069 1.00 71.75 299 GLY A N 1
ATOM 2432 C CA . GLY A 1 299 ? -24.340 29.322 0.799 1.00 71.75 299 GLY A CA 1
ATOM 2433 C C . GLY A 1 299 ? -23.186 28.321 0.671 1.00 71.75 299 GLY A C 1
ATOM 2434 O O . GLY A 1 299 ? -22.250 28.553 -0.098 1.00 71.75 299 GLY A O 1
ATOM 2435 N N . CYS A 1 300 ? -23.232 27.227 1.434 1.00 72.38 300 CYS A N 1
ATOM 2436 C CA . CYS A 1 300 ? -22.231 26.167 1.430 1.00 72.38 300 CYS A CA 1
ATOM 2437 C C . CYS A 1 300 ? -22.825 24.865 0.865 1.00 72.38 300 CYS A C 1
ATOM 2439 O O . CYS A 1 300 ? -23.973 24.519 1.119 1.00 72.38 300 CYS A O 1
ATOM 2441 N N . HIS A 1 301 ? -22.032 24.111 0.108 1.00 75.31 301 HIS A N 1
ATOM 2442 C CA . HIS A 1 301 ? -22.426 22.845 -0.499 1.00 75.31 301 HIS A CA 1
ATOM 2443 C C . HIS A 1 301 ? -21.868 21.668 0.298 1.00 75.31 301 HIS A C 1
ATOM 2445 O O . HIS A 1 301 ? -20.660 21.567 0.517 1.00 75.31 301 HIS A O 1
ATOM 2451 N N . VAL A 1 302 ? -22.735 20.738 0.687 1.00 79.50 302 VAL A N 1
ATOM 2452 C CA . VAL A 1 302 ? -22.351 19.476 1.330 1.00 79.50 302 VAL A CA 1
ATOM 2453 C C . VAL A 1 302 ? -22.636 18.337 0.362 1.00 79.50 302 VAL A C 1
ATOM 2455 O O . VAL A 1 302 ? -23.739 18.224 -0.162 1.00 79.50 302 VAL A O 1
ATOM 2458 N N . ARG A 1 303 ? -21.637 17.489 0.117 1.00 82.81 303 ARG A N 1
ATOM 2459 C CA . ARG A 1 303 ? -21.816 16.183 -0.519 1.00 82.81 303 ARG A CA 1
ATOM 2460 C C . ARG A 1 303 ? -21.739 15.117 0.552 1.00 82.81 303 ARG A C 1
ATOM 2462 O O . ARG A 1 303 ? -20.738 15.048 1.261 1.00 82.81 303 ARG A O 1
ATOM 2469 N N . LEU A 1 304 ? -22.778 14.308 0.635 1.00 83.44 304 LEU A N 1
ATOM 2470 C CA . LEU A 1 304 ? -22.870 13.203 1.569 1.00 83.44 304 LEU A CA 1
ATOM 2471 C C . LEU A 1 304 ? -22.718 11.899 0.780 1.00 83.44 304 LEU A C 1
ATOM 2473 O O . LEU A 1 304 ? -23.433 11.696 -0.199 1.00 83.44 304 LEU A O 1
ATOM 2477 N N . LEU A 1 305 ? -21.761 11.063 1.170 1.00 84.62 305 LEU A N 1
ATOM 2478 C CA . LEU A 1 305 ? -21.654 9.676 0.729 1.00 84.62 305 LEU A CA 1
ATOM 2479 C C . LEU A 1 305 ? -21.988 8.799 1.929 1.00 84.62 305 LEU A C 1
ATOM 2481 O O . LEU A 1 305 ? -21.374 8.958 2.981 1.00 84.62 305 LEU A O 1
ATOM 2485 N N . ILE A 1 306 ? -22.956 7.909 1.762 1.00 82.31 306 ILE A N 1
ATOM 2486 C CA . ILE A 1 306 ? -23.355 6.946 2.782 1.00 82.31 306 ILE A CA 1
ATOM 2487 C C . ILE A 1 306 ? -23.021 5.554 2.263 1.00 82.31 306 ILE A C 1
ATOM 2489 O O . ILE A 1 306 ? -23.416 5.200 1.151 1.00 82.31 306 ILE A O 1
ATOM 2493 N N . CYS A 1 307 ? -22.289 4.801 3.071 1.00 81.31 307 CYS A N 1
ATOM 2494 C CA . CYS A 1 307 ? -21.938 3.410 2.846 1.00 81.31 307 CYS A CA 1
ATOM 2495 C C . CYS A 1 307 ? -22.552 2.569 3.975 1.00 81.31 307 CYS A C 1
ATOM 2497 O O . CYS A 1 307 ? -22.478 2.955 5.142 1.00 81.31 307 CYS A O 1
ATOM 2499 N N . GLY A 1 308 ? -23.178 1.447 3.625 1.00 75.69 308 GLY A N 1
ATOM 2500 C CA . GLY A 1 308 ? -23.804 0.533 4.580 1.00 75.69 308 GLY A CA 1
ATOM 2501 C C . GLY A 1 308 ? -24.477 -0.650 3.886 1.00 75.69 308 GLY A C 1
ATOM 2502 O O . GLY A 1 308 ? -24.519 -0.711 2.651 1.00 75.69 308 GLY A O 1
ATOM 2503 N N . GLN A 1 309 ? -24.973 -1.604 4.673 1.00 72.94 309 GLN A N 1
ATOM 2504 C CA . GLN A 1 309 ? -25.736 -2.756 4.181 1.00 72.94 309 GLN A CA 1
ATOM 2505 C C . GLN A 1 309 ? -27.209 -2.398 3.915 1.00 72.94 309 GLN A C 1
ATOM 2507 O O . GLN A 1 309 ? -27.780 -1.542 4.585 1.00 72.94 309 GLN A O 1
ATOM 2512 N N . GLU A 1 310 ? -27.835 -3.087 2.952 1.00 69.12 310 GLU A N 1
ATOM 2513 C CA . GLU A 1 310 ? -29.292 -3.044 2.733 1.00 69.12 310 GLU A CA 1
ATOM 2514 C C . GLU A 1 310 ? -29.980 -3.858 3.845 1.00 69.12 310 GLU A C 1
ATOM 2516 O O . GLU A 1 310 ? -30.254 -5.051 3.696 1.00 69.12 310 GLU A O 1
ATOM 2521 N N . ASP A 1 311 ? -30.170 -3.232 5.006 1.00 67.62 311 ASP A N 1
ATOM 2522 C CA . ASP A 1 311 ? -30.763 -3.835 6.204 1.00 67.62 311 ASP A CA 1
ATOM 2523 C C . ASP A 1 311 ? -32.270 -3.546 6.349 1.00 67.62 311 ASP A C 1
ATOM 2525 O O . ASP A 1 311 ? -32.910 -3.988 7.307 1.00 67.62 311 ASP A O 1
ATOM 2529 N N . GLY A 1 312 ? -32.852 -2.795 5.406 1.00 70.38 312 GLY A N 1
ATOM 2530 C CA . GLY A 1 312 ? -34.245 -2.358 5.417 1.00 70.38 312 GLY A CA 1
ATOM 2531 C C . GLY A 1 312 ? -34.572 -1.253 6.429 1.00 70.38 312 GLY A C 1
ATOM 2532 O O . GLY A 1 312 ? -35.685 -0.724 6.385 1.00 70.38 312 GLY A O 1
ATOM 2533 N N . ARG A 1 313 ? -33.644 -0.874 7.322 1.00 74.19 313 ARG A N 1
ATOM 2534 C CA . ARG A 1 313 ? -33.849 0.167 8.345 1.00 74.19 313 ARG A CA 1
ATOM 2535 C C . ARG A 1 313 ? -33.577 1.553 7.783 1.00 74.19 313 ARG A C 1
ATOM 2537 O O . ARG A 1 313 ? -34.403 2.454 7.926 1.00 74.19 313 ARG A O 1
ATOM 2544 N N . ILE A 1 314 ? -32.433 1.716 7.120 1.00 77.00 314 ILE A N 1
ATOM 2545 C CA . ILE A 1 314 ? -32.019 2.997 6.527 1.00 77.00 314 ILE A CA 1
ATOM 2546 C C . ILE A 1 314 ? -32.484 3.150 5.073 1.00 77.00 314 ILE A C 1
ATOM 2548 O O . ILE A 1 314 ? -32.643 4.276 4.596 1.00 77.00 314 ILE A O 1
ATOM 2552 N N . ASP A 1 315 ? -32.785 2.042 4.389 1.00 77.94 315 ASP A N 1
ATOM 2553 C CA . ASP A 1 315 ? -33.213 2.029 2.984 1.00 77.94 315 ASP A CA 1
ATOM 2554 C C . ASP A 1 315 ? -34.421 2.937 2.694 1.00 77.94 315 ASP A C 1
ATOM 2556 O O . ASP A 1 315 ? -34.372 3.673 1.707 1.00 77.94 315 ASP A O 1
ATOM 2560 N N . PRO A 1 316 ? -35.483 2.993 3.530 1.00 81.94 316 PRO A N 1
ATOM 2561 C CA . PRO A 1 316 ? -36.605 3.900 3.287 1.00 81.94 316 PRO A CA 1
ATOM 2562 C C . PRO A 1 316 ? -36.206 5.381 3.346 1.00 81.94 316 PRO A C 1
ATOM 2564 O O . PRO A 1 316 ? -36.769 6.195 2.616 1.00 81.94 316 PRO A O 1
ATOM 2567 N N . LEU A 1 317 ? -35.235 5.734 4.199 1.00 79.31 317 LEU A N 1
ATOM 2568 C CA . LEU A 1 317 ? -34.726 7.103 4.336 1.00 79.31 317 LEU A CA 1
ATOM 2569 C C . LEU A 1 317 ? -33.833 7.493 3.149 1.00 79.31 317 LEU A C 1
ATOM 2571 O O . LEU A 1 317 ? -33.773 8.667 2.784 1.00 79.31 317 LEU A O 1
ATOM 2575 N N . LEU A 1 318 ? -33.156 6.514 2.541 1.00 84.00 318 LEU A N 1
ATOM 2576 C CA . LEU A 1 318 ? -32.207 6.720 1.445 1.00 84.00 318 LEU A CA 1
ATOM 2577 C C . LEU A 1 318 ? -32.794 6.465 0.051 1.00 84.00 318 LEU A C 1
ATOM 2579 O O . LEU A 1 318 ? -32.217 6.923 -0.932 1.00 84.00 318 LEU A O 1
ATOM 2583 N N . ALA A 1 319 ? -33.958 5.819 -0.048 1.00 82.69 319 ALA A N 1
ATOM 2584 C CA . ALA A 1 319 ? -34.653 5.521 -1.302 1.00 82.69 319 ALA A CA 1
ATOM 2585 C C . ALA A 1 319 ? -34.824 6.717 -2.268 1.00 82.69 319 ALA A C 1
ATOM 2587 O O . ALA A 1 319 ? -34.758 6.497 -3.478 1.00 82.69 319 ALA A O 1
ATOM 2588 N N . PRO A 1 320 ? -35.021 7.972 -1.805 1.00 85.19 320 PRO A N 1
ATOM 2589 C CA . PRO A 1 320 ? -35.106 9.128 -2.702 1.00 85.19 320 PRO A CA 1
ATOM 2590 C C . PRO A 1 320 ? -33.781 9.518 -3.379 1.00 85.19 320 PRO A C 1
ATOM 2592 O O . PRO A 1 320 ? -33.790 10.354 -4.285 1.00 85.19 320 PRO A O 1
ATOM 2595 N N . TYR A 1 321 ? -32.643 8.978 -2.933 1.00 84.44 321 TYR A N 1
ATOM 2596 C CA . TYR A 1 321 ? -31.308 9.401 -3.355 1.00 84.44 321 TYR A CA 1
ATOM 2597 C C . TYR A 1 321 ? -30.646 8.385 -4.303 1.00 84.44 321 TYR A C 1
ATOM 2599 O O . TYR A 1 321 ? -30.950 7.193 -4.257 1.00 84.44 321 TYR A O 1
ATOM 2607 N N . PRO A 1 322 ? -29.710 8.822 -5.171 1.00 85.81 322 PRO A N 1
ATOM 2608 C CA . PRO A 1 322 ? -28.970 7.911 -6.042 1.00 85.81 322 PRO A CA 1
ATOM 2609 C C . PRO A 1 322 ? -28.162 6.881 -5.238 1.00 85.81 322 PRO A C 1
ATOM 2611 O O . PRO A 1 322 ? -27.363 7.257 -4.383 1.00 85.81 322 PRO A O 1
ATOM 2614 N N . SER A 1 323 ? -28.321 5.596 -5.559 1.00 82.12 323 SER A N 1
ATOM 2615 C CA . SER A 1 323 ? -27.638 4.484 -4.884 1.00 82.12 323 SER A CA 1
ATOM 2616 C C . SER A 1 323 ? -26.872 3.605 -5.873 1.00 82.12 323 SER A C 1
ATOM 2618 O O . SER A 1 323 ? -27.371 3.335 -6.967 1.00 82.12 323 SER A O 1
ATOM 2620 N N . ILE A 1 324 ? -25.709 3.092 -5.470 1.00 83.50 324 ILE A N 1
ATOM 2621 C CA . ILE A 1 324 ? -24.978 2.044 -6.197 1.00 83.50 324 ILE A CA 1
ATOM 2622 C C . ILE A 1 324 ? -25.163 0.734 -5.431 1.00 83.50 324 ILE A C 1
ATOM 2624 O O . ILE A 1 324 ? -24.758 0.643 -4.277 1.00 83.50 324 ILE A O 1
ATOM 2628 N N . ARG A 1 325 ? -25.748 -0.283 -6.072 1.00 80.50 325 ARG A N 1
ATOM 2629 C CA . ARG A 1 325 ? -25.995 -1.597 -5.458 1.00 80.50 325 ARG A CA 1
ATOM 2630 C C . ARG A 1 325 ? -25.047 -2.639 -6.033 1.00 80.50 325 ARG A C 1
ATOM 2632 O O . ARG A 1 325 ? -25.224 -3.067 -7.172 1.00 80.50 325 ARG A O 1
ATOM 2639 N N . LEU A 1 326 ? -24.051 -3.063 -5.256 1.00 79.00 326 LEU A N 1
ATOM 2640 C CA . LEU A 1 326 ? -22.977 -3.943 -5.744 1.00 79.00 326 LEU A CA 1
ATOM 2641 C C . LEU A 1 326 ? -23.485 -5.280 -6.306 1.00 79.00 326 LEU A C 1
ATOM 2643 O O . LEU A 1 326 ? -22.963 -5.752 -7.310 1.00 79.00 326 LEU A O 1
ATOM 2647 N N . HIS A 1 327 ? -24.552 -5.851 -5.737 1.00 74.88 327 HIS A N 1
ATOM 2648 C CA . HIS A 1 327 ? -25.132 -7.117 -6.209 1.00 74.88 327 HIS A CA 1
ATOM 2649 C C . HIS A 1 327 ? -25.782 -7.031 -7.607 1.00 74.88 327 HIS A C 1
ATOM 2651 O O . HIS A 1 327 ? -26.111 -8.061 -8.186 1.00 74.88 327 HIS A O 1
ATOM 2657 N N . THR A 1 328 ? -25.955 -5.822 -8.157 1.00 79.00 328 THR A N 1
ATOM 2658 C CA . THR A 1 328 ? -26.494 -5.582 -9.511 1.00 79.00 328 THR A CA 1
ATOM 2659 C C . THR A 1 328 ? -25.418 -5.245 -10.547 1.00 79.00 328 THR A C 1
ATOM 2661 O O . THR A 1 328 ? -25.732 -5.050 -11.717 1.00 79.00 328 THR A O 1
ATOM 2664 N N . VAL A 1 329 ? -24.150 -5.148 -10.132 1.00 85.06 329 VAL A N 1
ATOM 2665 C CA . VAL A 1 329 ? -23.041 -4.741 -11.003 1.00 85.06 329 VAL A CA 1
ATOM 2666 C C . VAL A 1 329 ? -22.380 -5.976 -11.615 1.00 85.06 329 VAL A C 1
ATOM 2668 O O . VAL A 1 329 ? -21.766 -6.768 -10.904 1.00 85.06 329 VAL A O 1
ATOM 2671 N N . ASP A 1 330 ? -22.428 -6.108 -12.943 1.00 84.62 330 ASP A N 1
ATOM 2672 C CA . ASP A 1 330 ? -21.865 -7.264 -13.664 1.00 84.62 330 ASP A CA 1
ATOM 2673 C C . ASP A 1 330 ? -20.373 -7.489 -13.379 1.00 84.62 330 ASP A C 1
ATOM 2675 O O . ASP A 1 330 ? -19.935 -8.624 -13.203 1.00 84.62 330 ASP A O 1
ATOM 2679 N N . LEU A 1 331 ? -19.587 -6.409 -13.280 1.00 86.12 331 LEU A N 1
ATOM 2680 C CA . LEU A 1 331 ? -18.160 -6.496 -12.945 1.00 86.12 331 LEU A CA 1
ATOM 2681 C C . LEU A 1 331 ? -17.931 -7.086 -11.545 1.00 86.12 331 LEU A C 1
ATOM 2683 O O . LEU A 1 331 ? -17.038 -7.903 -11.373 1.00 86.12 331 LEU A O 1
ATOM 2687 N N . HIS A 1 332 ? -18.777 -6.745 -10.570 1.00 86.94 332 HIS A N 1
ATOM 2688 C CA . HIS A 1 332 ? -18.692 -7.296 -9.213 1.00 86.94 332 HIS A CA 1
ATOM 2689 C C . HIS A 1 332 ? -19.038 -8.788 -9.190 1.00 86.94 332 HIS A C 1
ATOM 2691 O O . HIS A 1 332 ? -18.372 -9.580 -8.526 1.00 86.94 332 HIS A O 1
ATOM 2697 N N . LEU A 1 333 ? -20.049 -9.200 -9.962 1.00 86.25 333 LEU A N 1
ATOM 2698 C CA . LEU A 1 333 ? -20.372 -10.619 -10.138 1.00 86.25 333 LEU A CA 1
ATOM 2699 C C . LEU A 1 333 ? -19.224 -11.376 -10.813 1.00 86.25 333 LEU A C 1
ATOM 2701 O O . LEU A 1 333 ? -18.949 -12.522 -10.447 1.00 86.25 333 LEU A O 1
ATOM 2705 N N . LYS A 1 334 ? -18.527 -10.728 -11.754 1.00 89.31 334 LYS A N 1
ATOM 2706 C CA . LYS A 1 334 ? -17.348 -11.298 -12.402 1.00 89.31 334 LYS A CA 1
ATOM 2707 C C . LYS A 1 334 ? -16.183 -11.464 -11.426 1.00 89.31 334 LYS A C 1
ATOM 2709 O O . LYS A 1 334 ? -15.580 -12.532 -11.399 1.00 89.31 334 LYS A O 1
ATOM 2714 N N . ASP A 1 335 ? -15.943 -10.484 -10.558 1.00 91.94 335 ASP A N 1
ATOM 2715 C CA . ASP A 1 335 ? -14.914 -10.582 -9.518 1.00 91.94 335 ASP A CA 1
ATOM 2716 C C . ASP A 1 335 ? -15.205 -11.740 -8.535 1.00 91.94 335 ASP A C 1
ATOM 2718 O O . ASP A 1 335 ? -14.288 -12.444 -8.101 1.00 91.94 335 ASP A O 1
ATOM 2722 N N . ILE A 1 336 ? -16.482 -11.986 -8.198 1.00 91.31 336 ILE A N 1
ATOM 2723 C CA . ILE A 1 336 ? -16.890 -13.148 -7.384 1.00 91.31 336 ILE A CA 1
ATOM 2724 C C . ILE A 1 336 ? -16.591 -14.456 -8.116 1.00 91.31 336 ILE A C 1
ATOM 2726 O O . ILE A 1 336 ? -16.107 -15.405 -7.495 1.00 91.31 336 ILE A O 1
ATOM 2730 N N . GLU A 1 337 ? -16.880 -14.527 -9.416 1.00 92.19 337 GLU A N 1
ATOM 2731 C CA . GLU A 1 337 ? -16.601 -15.707 -10.234 1.00 92.19 337 GLU A CA 1
ATOM 2732 C C . GLU A 1 337 ? -15.094 -15.995 -10.312 1.00 92.19 337 GLU A C 1
ATOM 2734 O O . GLU A 1 337 ? -14.679 -17.135 -10.098 1.00 92.19 337 GLU A O 1
ATOM 2739 N N . ASP A 1 338 ? -14.274 -14.968 -10.525 1.00 92.56 338 ASP A N 1
ATOM 2740 C CA . ASP A 1 338 ? -12.818 -15.094 -10.609 1.00 92.56 338 ASP A CA 1
ATOM 2741 C C . ASP A 1 338 ? -12.219 -15.521 -9.251 1.00 92.56 338 ASP A C 1
ATOM 2743 O O . ASP A 1 338 ? -11.351 -16.400 -9.179 1.00 92.56 338 ASP A O 1
ATOM 2747 N N . TYR A 1 339 ? -12.746 -14.988 -8.141 1.00 93.81 339 TYR A N 1
ATOM 2748 C CA . TYR A 1 339 ? -12.400 -15.458 -6.796 1.00 93.81 339 TYR A CA 1
ATOM 2749 C C . TYR A 1 339 ? -12.815 -16.921 -6.569 1.00 93.81 339 TYR A C 1
ATOM 2751 O O . TYR A 1 339 ? -12.027 -17.717 -6.040 1.00 93.81 339 TYR A O 1
ATOM 2759 N N . CYS A 1 340 ? -14.027 -17.305 -6.991 1.00 94.00 340 CYS A N 1
ATOM 2760 C CA . CYS A 1 340 ? -14.491 -18.691 -6.937 1.00 94.00 340 CYS A CA 1
ATOM 2761 C C . CYS A 1 340 ? -13.562 -19.612 -7.722 1.00 94.00 340 CYS A C 1
ATOM 2763 O O . CYS A 1 340 ? -13.240 -20.695 -7.239 1.00 94.00 340 CYS A O 1
ATOM 2765 N N . GLU A 1 341 ? -13.115 -19.203 -8.908 1.00 92.75 341 GLU A N 1
ATOM 2766 C CA . GLU A 1 341 ? -12.225 -19.998 -9.746 1.00 92.75 341 GLU A CA 1
ATOM 2767 C C . GLU A 1 341 ? -10.870 -20.252 -9.073 1.00 92.75 341 GLU A C 1
ATOM 2769 O O . GLU A 1 341 ? -10.391 -21.398 -9.049 1.00 92.75 341 GLU A O 1
ATOM 2774 N N . ALA A 1 342 ? -10.280 -19.220 -8.467 1.00 90.69 342 ALA A N 1
ATOM 2775 C CA . ALA A 1 342 ? -9.028 -19.344 -7.728 1.00 90.69 342 ALA A CA 1
ATOM 2776 C C . ALA A 1 342 ? -9.157 -20.344 -6.562 1.00 90.69 342 ALA A C 1
ATOM 2778 O O . ALA A 1 342 ? -8.367 -21.285 -6.443 1.00 90.69 342 ALA A O 1
ATOM 2779 N N . GLN A 1 343 ? -10.202 -20.210 -5.742 1.00 91.19 343 GLN A N 1
ATOM 2780 C CA . GLN A 1 343 ? -10.439 -21.093 -4.593 1.00 91.19 343 GLN A CA 1
ATOM 2781 C C . GLN A 1 343 ? -10.835 -22.518 -5.012 1.00 91.19 343 GLN A C 1
ATOM 2783 O O . GLN A 1 343 ? -10.334 -23.503 -4.461 1.00 91.19 343 GLN A O 1
ATOM 2788 N N . ALA A 1 344 ? -11.684 -22.652 -6.034 1.00 92.00 344 ALA A N 1
ATOM 2789 C CA . ALA A 1 344 ? -12.097 -23.938 -6.584 1.00 92.00 344 ALA A CA 1
ATOM 2790 C C . ALA A 1 344 ? -10.907 -24.729 -7.136 1.00 92.00 344 ALA A C 1
ATOM 2792 O O . ALA A 1 344 ? -10.915 -25.954 -7.068 1.00 92.00 344 ALA A O 1
ATOM 2793 N N . THR A 1 345 ? -9.862 -24.059 -7.634 1.00 91.38 345 THR A N 1
ATOM 2794 C CA . THR A 1 345 ? -8.621 -24.715 -8.078 1.00 91.38 345 THR A CA 1
ATOM 2795 C C . THR A 1 345 ? -7.893 -25.409 -6.920 1.00 91.38 345 THR A C 1
ATOM 2797 O O . THR A 1 345 ? -7.450 -26.549 -7.065 1.00 91.38 345 THR A O 1
ATOM 2800 N N . SER A 1 346 ? -7.831 -24.777 -5.744 1.00 88.88 346 SER A N 1
ATOM 2801 C CA . SER A 1 346 ? -7.247 -25.384 -4.537 1.00 88.88 346 SER A CA 1
ATOM 2802 C C . SER A 1 346 ? -8.049 -26.608 -4.068 1.00 88.88 346 SER A C 1
ATOM 2804 O O . SER A 1 346 ? -7.496 -27.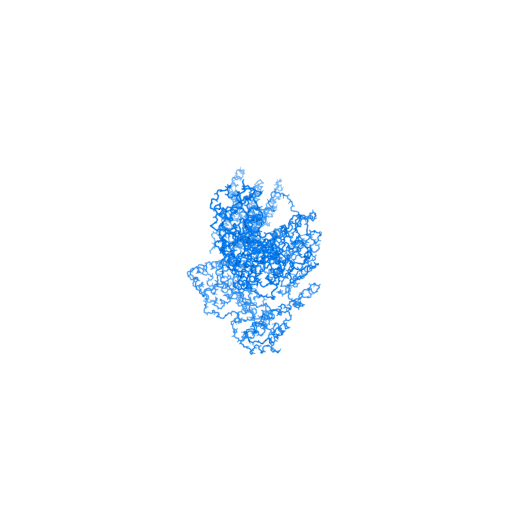690 -3.845 1.00 88.88 346 SER A O 1
ATOM 2806 N N . ILE A 1 347 ? -9.380 -26.481 -4.025 1.00 91.00 347 ILE A N 1
ATOM 2807 C CA . ILE A 1 347 ? -10.300 -27.573 -3.664 1.00 91.00 347 ILE A CA 1
ATOM 2808 C C . ILE A 1 347 ? -10.206 -28.728 -4.675 1.00 91.00 347 ILE A C 1
ATOM 2810 O O . ILE A 1 347 ? -10.159 -29.899 -4.284 1.00 91.00 347 ILE A O 1
ATOM 2814 N N . ALA A 1 348 ? -10.132 -28.409 -5.971 1.00 90.62 348 ALA A N 1
ATOM 2815 C CA . ALA A 1 348 ? -10.005 -29.387 -7.044 1.00 90.62 348 ALA A CA 1
ATOM 2816 C C . ALA A 1 348 ? -8.724 -30.211 -6.918 1.00 90.62 348 ALA A C 1
ATOM 2818 O O . ALA A 1 348 ? -8.780 -31.434 -7.057 1.00 90.62 348 ALA A O 1
ATOM 2819 N N . THR A 1 349 ? -7.606 -29.570 -6.574 1.00 91.31 349 THR A N 1
ATOM 2820 C CA . THR A 1 349 ? -6.334 -30.252 -6.310 1.00 91.31 349 THR A CA 1
ATOM 2821 C C . THR A 1 349 ? -6.436 -31.161 -5.082 1.00 91.31 349 THR A C 1
ATOM 2823 O O . THR A 1 349 ? -6.096 -32.343 -5.166 1.00 91.31 349 THR A O 1
ATOM 2826 N N . ARG A 1 350 ? -6.980 -30.662 -3.961 1.00 89.25 350 ARG A N 1
ATOM 2827 C CA . ARG A 1 350 ? -7.108 -31.426 -2.703 1.00 89.25 350 ARG A CA 1
ATOM 2828 C C . ARG A 1 350 ? -7.956 -32.691 -2.860 1.00 89.25 350 ARG A C 1
ATOM 2830 O O . ARG A 1 350 ? -7.567 -33.753 -2.381 1.00 89.25 350 ARG A O 1
ATOM 2837 N N . PHE A 1 351 ? -9.100 -32.602 -3.541 1.00 91.56 351 PHE A N 1
ATOM 2838 C CA . PHE A 1 351 ? -10.037 -33.726 -3.694 1.00 91.56 351 PHE A CA 1
ATOM 2839 C C . PHE A 1 351 ? -9.959 -34.435 -5.058 1.00 91.56 351 PHE A C 1
ATOM 2841 O O . PHE A 1 351 ? -10.778 -35.321 -5.338 1.00 91.56 351 PHE A O 1
ATOM 2848 N N . ARG A 1 352 ? -8.983 -34.080 -5.907 1.00 90.44 352 ARG A N 1
ATOM 2849 C CA . ARG A 1 352 ? -8.793 -34.622 -7.268 1.00 90.44 352 ARG A CA 1
ATOM 2850 C C . ARG A 1 352 ? -10.096 -34.568 -8.080 1.00 90.44 352 ARG A C 1
ATOM 2852 O O . ARG A 1 352 ? -10.669 -35.608 -8.422 1.00 90.44 352 ARG A O 1
ATOM 2859 N N . LEU A 1 353 ? -10.645 -33.367 -8.248 1.00 90.81 353 LEU A N 1
ATOM 2860 C CA . LEU A 1 353 ? -11.898 -33.126 -8.977 1.00 90.81 353 LEU A CA 1
ATOM 2861 C C . LEU A 1 353 ? -11.655 -33.067 -10.492 1.00 90.81 353 LEU A C 1
ATOM 2863 O O . LEU A 1 353 ? -10.571 -32.682 -10.926 1.00 90.81 353 LEU A O 1
ATOM 2867 N N . SER A 1 354 ? -12.656 -33.444 -11.293 1.00 91.88 354 SER A N 1
ATOM 2868 C CA . SER A 1 354 ? -12.602 -33.268 -12.751 1.00 91.88 354 SER A CA 1
ATOM 2869 C C . SER A 1 354 ? -12.791 -31.796 -13.141 1.00 91.88 354 SER A C 1
ATOM 2871 O O . SER A 1 354 ? -13.311 -30.996 -12.356 1.00 91.88 354 SER A O 1
ATOM 2873 N N . SER A 1 355 ? -12.415 -31.425 -14.370 1.00 90.12 355 SER A N 1
ATOM 2874 C CA . SER A 1 355 ? -12.673 -30.070 -14.883 1.00 90.12 355 SER A CA 1
ATOM 2875 C C . SER A 1 355 ? -14.169 -29.733 -14.902 1.00 90.12 355 SER A C 1
ATOM 2877 O O . SER A 1 355 ? -14.533 -28.573 -14.720 1.00 90.12 355 SER A O 1
ATOM 2879 N N . ASP A 1 356 ? -15.036 -30.732 -15.076 1.00 90.00 356 ASP A N 1
ATOM 2880 C CA . ASP A 1 356 ? -16.491 -30.562 -15.083 1.00 90.00 356 ASP A CA 1
ATOM 2881 C C . ASP A 1 356 ? -17.030 -30.335 -13.665 1.00 90.00 356 ASP A C 1
ATOM 2883 O O . ASP A 1 356 ? -17.806 -29.405 -13.448 1.00 90.00 356 ASP A O 1
ATOM 2887 N N . ASP A 1 357 ? -16.541 -31.099 -12.681 1.00 89.50 357 ASP A N 1
ATOM 2888 C CA . ASP A 1 357 ? -16.868 -30.897 -11.262 1.00 89.50 357 ASP A CA 1
ATOM 2889 C C . ASP A 1 357 ? -16.427 -29.504 -10.780 1.00 89.50 357 ASP A C 1
ATOM 2891 O O . ASP A 1 357 ? -17.163 -28.835 -10.051 1.00 89.50 357 ASP A O 1
ATOM 2895 N N . LYS A 1 358 ? -15.244 -29.037 -11.214 1.00 91.81 358 LYS A N 1
ATOM 2896 C CA . LYS A 1 358 ? -14.737 -27.692 -10.892 1.00 91.81 358 LYS A CA 1
ATOM 2897 C C . LYS A 1 358 ? -15.659 -26.605 -11.455 1.00 91.81 358 LYS A C 1
ATOM 2899 O O . LYS A 1 358 ? -16.034 -25.697 -10.715 1.00 91.81 358 LYS A O 1
ATOM 2904 N N . ARG A 1 359 ? -16.059 -26.697 -12.732 1.00 91.19 359 ARG A N 1
ATOM 2905 C CA . ARG A 1 359 ? -17.000 -25.732 -13.340 1.00 91.19 359 ARG A CA 1
ATOM 2906 C C . ARG A 1 359 ? -18.370 -25.770 -12.660 1.00 91.19 359 ARG A C 1
ATOM 2908 O O . ARG A 1 359 ? -18.953 -24.718 -12.408 1.00 91.19 359 ARG A O 1
ATOM 2915 N N . GLY A 1 360 ? -18.853 -26.962 -12.305 1.00 90.75 360 GLY A N 1
ATOM 2916 C CA . GLY A 1 360 ? -20.100 -27.139 -11.559 1.00 90.75 360 GLY A CA 1
ATOM 2917 C C . GLY A 1 360 ? -20.071 -26.477 -10.178 1.00 90.75 360 GLY A C 1
ATOM 2918 O O . GLY A 1 360 ? -21.038 -25.816 -9.800 1.00 90.75 360 GLY A O 1
ATOM 2919 N N . LEU A 1 361 ? -18.953 -26.592 -9.450 1.00 92.56 361 LEU A N 1
ATOM 2920 C CA . LEU A 1 361 ? -18.746 -25.916 -8.166 1.00 92.56 361 LEU A CA 1
ATOM 2921 C C . LEU A 1 361 ? -18.807 -24.390 -8.314 1.00 92.56 361 LEU A C 1
ATOM 2923 O O . LEU A 1 361 ? -19.557 -23.752 -7.578 1.00 92.56 361 LEU A O 1
ATOM 2927 N N . ILE A 1 362 ? -18.048 -23.827 -9.264 1.00 92.69 362 ILE A N 1
ATOM 2928 C CA . ILE A 1 362 ? -17.999 -22.375 -9.508 1.00 92.69 362 ILE A CA 1
ATOM 2929 C C . ILE A 1 362 ? -19.407 -21.857 -9.807 1.00 92.69 362 ILE A C 1
ATOM 2931 O O . ILE A 1 362 ? -19.900 -20.980 -9.105 1.00 92.69 362 ILE A O 1
ATOM 2935 N N . HIS A 1 363 ? -20.106 -22.473 -10.766 1.00 91.06 363 HIS A N 1
ATOM 2936 C CA . HIS A 1 363 ? -21.462 -22.061 -11.127 1.00 91.06 363 HIS A CA 1
ATOM 2937 C C . HIS A 1 363 ? -22.426 -22.112 -9.933 1.00 91.06 363 HIS A C 1
ATOM 2939 O O . HIS A 1 363 ? -23.218 -21.191 -9.728 1.00 91.06 363 HIS A O 1
ATOM 2945 N N . LYS A 1 364 ? -22.358 -23.177 -9.125 1.00 91.62 364 LYS A N 1
ATOM 2946 C CA . LYS A 1 364 ? -23.252 -23.363 -7.979 1.00 91.62 364 LYS A CA 1
ATOM 2947 C C . LYS A 1 364 ? -23.019 -22.323 -6.883 1.00 91.62 364 LYS A C 1
ATOM 2949 O O . LYS A 1 364 ? -23.991 -21.770 -6.374 1.00 91.62 364 LYS A O 1
ATOM 2954 N N . VAL A 1 365 ? -21.759 -22.051 -6.537 1.00 92.44 365 VAL A N 1
ATOM 2955 C CA . VAL A 1 365 ? -21.402 -21.083 -5.488 1.00 92.44 365 VAL A CA 1
ATOM 2956 C C . VAL A 1 365 ? -21.697 -19.655 -5.944 1.00 92.44 365 VAL A C 1
ATOM 2958 O O . VAL A 1 365 ? -22.393 -18.940 -5.226 1.00 92.44 365 VAL A O 1
ATOM 2961 N N . THR A 1 366 ? -21.267 -19.259 -7.147 1.00 90.75 366 THR A N 1
ATOM 2962 C CA . THR A 1 366 ? -21.531 -17.918 -7.695 1.00 90.75 366 THR A CA 1
ATOM 2963 C C . THR A 1 366 ? -23.027 -17.638 -7.764 1.00 90.75 366 THR A C 1
ATOM 2965 O O . THR A 1 366 ? -23.471 -16.590 -7.300 1.00 90.75 366 THR A O 1
ATOM 2968 N N . LYS A 1 367 ? -23.833 -18.595 -8.243 1.00 88.56 367 LYS A N 1
ATOM 2969 C CA . LYS A 1 367 ? -25.291 -18.441 -8.293 1.00 88.56 367 LYS A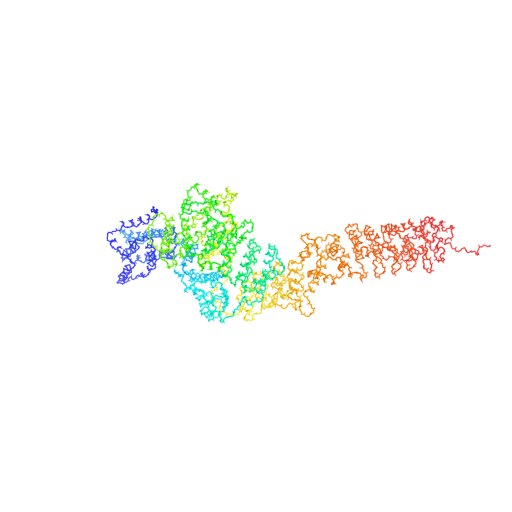 CA 1
ATOM 2970 C C . LYS A 1 367 ? -25.926 -18.291 -6.906 1.00 88.56 367 LYS A C 1
ATOM 2972 O O . LYS A 1 367 ? -26.815 -17.464 -6.740 1.00 88.56 367 LYS A O 1
ATOM 2977 N N . ALA A 1 368 ? -25.499 -19.083 -5.924 1.00 89.00 368 ALA A N 1
ATOM 2978 C CA . ALA A 1 368 ? -26.062 -19.030 -4.574 1.00 89.00 368 ALA A CA 1
ATOM 2979 C C . ALA A 1 368 ? -25.589 -17.812 -3.761 1.00 89.00 368 ALA A C 1
ATOM 2981 O O . ALA A 1 368 ? -26.269 -17.405 -2.826 1.00 89.00 368 ALA A O 1
ATOM 2982 N N . SER A 1 369 ? -24.452 -17.214 -4.133 1.00 87.69 369 SER A N 1
ATOM 2983 C CA . SER A 1 369 ? -23.883 -16.045 -3.454 1.00 87.69 369 SER A CA 1
ATOM 2984 C C . SER A 1 369 ? -24.742 -14.791 -3.522 1.00 87.69 369 SER A C 1
ATOM 2986 O O . SER A 1 369 ? -24.597 -13.927 -2.663 1.00 87.69 369 SER A O 1
ATOM 2988 N N . ASN A 1 370 ? -25.592 -14.667 -4.546 1.00 84.12 370 ASN A N 1
ATOM 2989 C CA . ASN A 1 370 ? -26.408 -13.482 -4.798 1.00 84.12 370 ASN A CA 1
ATOM 2990 C C . ASN A 1 370 ? -25.620 -12.152 -4.686 1.00 84.12 370 ASN A C 1
ATOM 2992 O O . ASN A 1 370 ? -26.093 -11.184 -4.098 1.00 84.12 370 ASN A O 1
ATOM 2996 N N . GLY A 1 371 ? -24.376 -12.121 -5.185 1.00 82.50 371 GLY A N 1
ATOM 2997 C CA . GLY A 1 371 ? -23.512 -10.935 -5.119 1.00 82.50 371 GLY A CA 1
ATOM 2998 C C . GLY A 1 371 ? -22.756 -10.740 -3.795 1.00 82.50 371 GLY A C 1
ATOM 2999 O O . GLY A 1 371 ? -22.083 -9.725 -3.623 1.00 82.50 371 GLY A O 1
ATOM 3000 N N . MET A 1 372 ? -22.817 -11.691 -2.858 1.00 85.62 372 MET A N 1
ATOM 3001 C CA . MET A 1 372 ? -22.126 -11.612 -1.567 1.00 85.62 372 MET A CA 1
ATOM 3002 C C . MET A 1 372 ? -20.773 -12.342 -1.593 1.00 85.62 372 MET A C 1
ATOM 3004 O O . MET A 1 372 ? -20.698 -13.574 -1.534 1.00 85.62 372 MET A O 1
ATOM 3008 N N . PHE A 1 373 ? -19.672 -11.583 -1.577 1.00 87.62 373 PHE A N 1
ATOM 3009 C CA . PHE A 1 373 ? -18.317 -12.142 -1.434 1.00 87.62 373 PHE A CA 1
ATOM 3010 C C . PHE A 1 373 ? -18.140 -12.949 -0.147 1.00 87.62 373 PHE A C 1
ATOM 3012 O O . PHE A 1 373 ? -17.511 -14.007 -0.151 1.00 87.62 373 PHE A O 1
ATOM 3019 N N . LEU A 1 374 ? -18.717 -12.468 0.955 1.00 85.62 374 LEU A N 1
ATOM 3020 C CA . LEU A 1 374 ? -18.607 -13.122 2.253 1.00 85.62 374 LEU A CA 1
ATOM 3021 C C . LEU A 1 374 ? -19.223 -14.525 2.244 1.00 85.62 374 LEU A C 1
ATOM 3023 O O . LEU A 1 374 ? -18.593 -15.464 2.723 1.00 85.62 374 LEU A O 1
ATOM 3027 N N . TYR A 1 375 ? -20.410 -14.683 1.649 1.00 90.25 375 TYR A N 1
ATOM 3028 C CA . TYR A 1 375 ? -21.038 -15.995 1.479 1.00 90.25 375 TYR A CA 1
ATOM 3029 C C . TYR A 1 375 ? -20.107 -16.942 0.715 1.00 90.25 375 TYR A C 1
ATOM 3031 O O . TYR A 1 375 ? -19.820 -18.047 1.175 1.00 90.25 375 TYR A O 1
ATOM 3039 N N . THR A 1 376 ? -19.571 -16.470 -0.412 1.00 90.75 376 THR A N 1
ATOM 3040 C CA . THR A 1 376 ? -18.655 -17.232 -1.265 1.00 90.75 376 THR A CA 1
ATOM 3041 C C . THR A 1 376 ? -17.421 -17.693 -0.490 1.00 90.75 376 THR A C 1
ATOM 3043 O O . THR A 1 376 ? -17.073 -18.875 -0.514 1.00 90.75 376 THR A O 1
ATOM 3046 N N . LYS A 1 377 ? -16.795 -16.782 0.263 1.00 90.00 377 LYS A N 1
ATOM 3047 C CA . LYS A 1 377 ? -15.635 -17.063 1.117 1.00 90.00 377 LYS A CA 1
ATOM 3048 C C . LYS A 1 377 ? -15.954 -18.111 2.186 1.00 90.00 377 LYS A C 1
ATOM 3050 O O . LYS A 1 377 ? -15.197 -19.069 2.331 1.00 90.00 377 LYS A O 1
ATOM 3055 N N . VAL A 1 378 ? -17.069 -17.967 2.909 1.00 87.94 378 VAL A N 1
ATOM 3056 C CA . VAL A 1 378 ? -17.470 -18.891 3.987 1.00 87.94 378 VAL A CA 1
ATOM 3057 C C . VAL A 1 378 ? -17.753 -20.289 3.435 1.00 87.94 378 VAL A C 1
ATOM 3059 O O . VAL A 1 378 ? -17.228 -21.270 3.964 1.00 87.94 378 VAL A O 1
ATOM 3062 N N . VAL A 1 379 ? -18.525 -20.396 2.350 1.00 91.31 379 VAL A N 1
ATOM 3063 C CA . VAL A 1 379 ? -18.887 -21.687 1.745 1.00 91.31 379 VAL A CA 1
ATOM 3064 C C . VAL A 1 379 ? -17.662 -22.394 1.170 1.00 91.31 379 VAL A C 1
ATOM 3066 O O . VAL A 1 379 ? -17.452 -23.573 1.455 1.00 91.31 379 VAL A O 1
ATOM 3069 N N . LEU A 1 380 ? -16.813 -21.695 0.411 1.00 91.19 380 LEU A N 1
ATOM 3070 C CA . LEU A 1 380 ? -15.607 -22.294 -0.170 1.00 91.19 380 LEU A CA 1
ATOM 3071 C C . LEU A 1 380 ? -14.595 -22.699 0.907 1.00 91.19 380 LEU A C 1
ATOM 3073 O O . LEU A 1 380 ? -14.029 -23.788 0.821 1.00 91.19 380 LEU A O 1
ATOM 3077 N N . ALA A 1 381 ? -14.419 -21.896 1.962 1.00 86.94 381 ALA A N 1
ATOM 3078 C CA . ALA A 1 381 ? -13.572 -22.261 3.097 1.00 86.94 381 ALA A CA 1
ATOM 3079 C C . ALA A 1 381 ? -14.121 -23.479 3.863 1.00 86.94 381 ALA A C 1
ATOM 3081 O O . ALA A 1 381 ? -13.353 -24.363 4.261 1.00 86.94 381 ALA A O 1
ATOM 3082 N N . ASN A 1 382 ? -15.445 -23.574 4.035 1.00 86.56 382 ASN A N 1
ATOM 3083 C CA . ASN A 1 382 ? -16.091 -24.738 4.642 1.00 86.56 382 ASN A CA 1
ATOM 3084 C C . ASN A 1 382 ? -15.852 -26.012 3.811 1.00 86.56 382 ASN A C 1
ATOM 3086 O O . ASN A 1 382 ? -15.417 -27.027 4.354 1.00 86.56 382 ASN A O 1
ATOM 3090 N N . LEU A 1 383 ? -16.048 -25.940 2.489 1.00 89.06 383 LEU A N 1
ATOM 3091 C CA . LEU A 1 383 ? -15.798 -27.053 1.565 1.00 89.06 383 LEU A CA 1
ATOM 3092 C C . LEU A 1 383 ? -14.316 -27.461 1.534 1.00 89.06 383 LEU A C 1
ATOM 3094 O O . LEU A 1 383 ? -14.004 -28.651 1.536 1.00 89.06 383 LEU A O 1
ATOM 3098 N N . ALA A 1 384 ? -13.395 -26.494 1.546 1.00 87.31 384 ALA A N 1
ATOM 3099 C CA . ALA A 1 384 ? -11.954 -26.749 1.554 1.00 87.31 384 ALA A CA 1
ATOM 3100 C C . ALA A 1 384 ? -11.472 -27.444 2.840 1.00 87.31 384 ALA A C 1
ATOM 3102 O O . ALA A 1 384 ? -10.523 -28.229 2.802 1.00 87.31 384 ALA A O 1
ATOM 3103 N N . SER A 1 385 ? -12.134 -27.178 3.969 1.00 80.88 385 SER A N 1
ATOM 3104 C CA . SER A 1 385 ? -11.791 -27.744 5.282 1.00 80.88 385 SER A CA 1
ATOM 3105 C C . SER A 1 385 ? -12.368 -29.141 5.534 1.00 80.88 385 SER A C 1
ATOM 3107 O O . SER A 1 385 ? -12.095 -29.723 6.580 1.00 80.88 385 SER A O 1
ATOM 3109 N N . MET A 1 386 ? -13.128 -29.714 4.595 1.00 84.94 386 MET A N 1
ATOM 3110 C CA . MET A 1 386 ? -13.675 -31.067 4.746 1.00 84.94 386 MET A CA 1
ATOM 3111 C C . MET A 1 386 ? -12.580 -32.146 4.757 1.00 84.94 386 MET A C 1
ATOM 3113 O O . MET A 1 386 ? -11.526 -32.016 4.114 1.00 84.94 386 MET A O 1
ATOM 3117 N N . GLY A 1 387 ? -12.836 -33.220 5.512 1.00 83.25 387 GLY A N 1
ATOM 3118 C CA . GLY A 1 387 ? -11.874 -34.295 5.757 1.00 83.25 387 GLY A CA 1
ATOM 3119 C C . GLY A 1 387 ? -11.818 -35.315 4.623 1.00 83.25 387 GLY A C 1
ATOM 3120 O O . GLY A 1 387 ? -10.769 -35.907 4.375 1.00 83.25 387 GLY A O 1
ATOM 3121 N N . SER A 1 388 ? -12.917 -35.492 3.882 1.00 86.69 388 SER A N 1
ATOM 3122 C CA . SER A 1 388 ? -12.998 -36.482 2.807 1.00 86.69 388 SER A CA 1
ATOM 3123 C C . SER A 1 388 ? -13.756 -35.996 1.566 1.00 86.69 388 SER A C 1
ATOM 3125 O O . SER A 1 388 ? -14.675 -35.179 1.628 1.00 86.69 388 SER A O 1
ATOM 3127 N N . LYS A 1 389 ? -13.429 -36.580 0.401 1.00 87.12 389 LYS A N 1
ATOM 3128 C CA . LYS A 1 389 ? -14.170 -36.349 -0.857 1.00 87.12 389 LYS A CA 1
ATOM 3129 C C . LYS A 1 389 ? -15.648 -36.759 -0.746 1.00 87.12 389 LYS A C 1
ATOM 3131 O O . LYS A 1 389 ? -16.487 -36.233 -1.474 1.00 87.12 389 LYS A O 1
ATOM 3136 N N . LYS A 1 390 ? -15.969 -37.704 0.148 1.00 86.94 390 LYS A N 1
ATOM 3137 C CA . LYS A 1 390 ? -17.339 -38.165 0.412 1.00 86.94 390 LYS A CA 1
ATOM 3138 C C . LYS A 1 390 ? -18.156 -37.088 1.128 1.00 86.94 390 LYS A C 1
ATOM 3140 O O . LYS A 1 390 ? -19.266 -36.809 0.688 1.00 86.94 390 LYS A O 1
ATOM 3145 N N . GLU A 1 391 ? -17.600 -36.467 2.169 1.00 85.88 391 GLU A N 1
ATOM 3146 C CA . GLU A 1 391 ? -18.215 -35.318 2.856 1.00 85.88 391 GLU A CA 1
ATOM 3147 C C . GLU A 1 391 ? -18.437 -34.151 1.894 1.00 85.88 391 GLU A C 1
ATOM 3149 O O . GLU A 1 391 ? -19.555 -33.655 1.789 1.00 85.88 391 GLU A O 1
ATOM 3154 N N . TYR A 1 392 ? -17.415 -33.804 1.105 1.00 88.94 392 TYR A N 1
ATOM 3155 C CA . TYR A 1 392 ? -17.504 -32.759 0.081 1.00 88.94 392 TYR A CA 1
ATOM 3156 C C . TYR A 1 392 ? -18.665 -32.989 -0.897 1.00 88.94 392 TYR A C 1
ATOM 3158 O O . TYR A 1 392 ? -19.490 -32.103 -1.119 1.00 88.94 392 TYR A O 1
ATOM 3166 N N . LYS A 1 393 ? -18.774 -34.200 -1.462 1.00 87.75 393 LYS A N 1
ATOM 3167 C CA . LYS A 1 393 ? -19.869 -34.537 -2.385 1.00 87.75 393 LYS A CA 1
ATOM 3168 C C . LYS A 1 393 ? -21.235 -34.517 -1.702 1.00 87.75 393 LYS A C 1
ATOM 3170 O O . LYS A 1 393 ? -22.211 -34.125 -2.336 1.00 87.75 393 LYS A O 1
ATOM 3175 N N . ALA A 1 394 ? -21.313 -34.938 -0.441 1.00 86.38 394 ALA A N 1
ATOM 3176 C CA . ALA A 1 394 ? -22.556 -34.901 0.319 1.00 86.38 394 ALA A CA 1
ATOM 3177 C C . ALA A 1 394 ? -23.032 -33.458 0.552 1.00 86.38 394 ALA A C 1
ATOM 3179 O O . ALA A 1 394 ? -24.223 -33.190 0.401 1.00 86.38 394 ALA A O 1
ATOM 3180 N N . GLU A 1 395 ? -22.120 -32.526 0.843 1.00 87.31 395 GLU A N 1
ATOM 3181 C CA . GLU A 1 395 ? -22.452 -31.110 1.052 1.00 87.31 395 GLU A CA 1
ATOM 3182 C C . GLU A 1 395 ? -22.930 -30.416 -0.230 1.00 87.31 395 GLU A C 1
ATOM 3184 O O . GLU A 1 395 ? -23.780 -29.531 -0.191 1.00 87.31 395 GLU A O 1
ATOM 3189 N N . LEU A 1 396 ? -22.438 -30.857 -1.390 1.00 87.38 396 LEU A N 1
ATOM 3190 C CA . LEU A 1 396 ? -22.864 -30.339 -2.691 1.00 87.38 396 LEU A CA 1
ATOM 3191 C C . LEU A 1 396 ? -24.236 -30.840 -3.158 1.00 87.38 396 LEU A C 1
ATOM 3193 O O . LEU A 1 396 ? -24.694 -30.417 -4.221 1.00 87.38 396 LEU A O 1
ATOM 3197 N N . THR A 1 397 ? -24.924 -31.705 -2.415 1.00 85.88 397 THR A N 1
ATOM 3198 C CA . THR A 1 397 ? -26.308 -32.091 -2.748 1.00 85.88 397 THR A CA 1
ATOM 3199 C C . THR A 1 397 ? -27.266 -30.906 -2.558 1.00 85.88 397 THR A C 1
ATOM 3201 O O . THR A 1 397 ? -27.043 -30.056 -1.703 1.00 85.88 397 THR A O 1
ATOM 3204 N N . ASN A 1 398 ? -28.326 -30.788 -3.369 1.00 75.69 398 ASN A N 1
ATOM 3205 C CA . ASN A 1 398 ? -29.233 -29.621 -3.327 1.00 75.69 398 ASN A CA 1
ATOM 3206 C C . ASN A 1 398 ? -29.977 -29.449 -1.992 1.00 75.69 398 ASN A C 1
ATOM 3208 O O . ASN A 1 398 ? -30.358 -28.329 -1.654 1.00 75.69 398 ASN A O 1
ATOM 3212 N N . ASP A 1 399 ? -30.152 -30.535 -1.242 1.00 77.75 399 ASP A N 1
ATOM 3213 C CA . ASP A 1 399 ? -30.803 -30.514 0.070 1.00 77.75 399 ASP A CA 1
ATOM 3214 C C . ASP A 1 399 ? -29.847 -30.056 1.176 1.00 77.75 399 ASP A C 1
ATOM 3216 O O . ASP A 1 399 ? -30.276 -29.510 2.189 1.00 77.75 399 ASP A O 1
ATOM 3220 N N . LYS A 1 400 ? -28.537 -30.258 0.981 1.00 80.00 400 LYS A N 1
ATOM 3221 C CA . LYS A 1 400 ? -27.511 -29.870 1.950 1.00 80.00 400 LYS A CA 1
ATOM 3222 C C . LYS A 1 400 ? -26.784 -28.581 1.587 1.00 80.00 400 LYS A C 1
ATOM 3224 O O . LYS A 1 400 ? -26.221 -27.975 2.481 1.00 80.00 400 LYS A O 1
ATOM 3229 N N . PHE A 1 401 ? -26.791 -28.121 0.349 1.00 87.69 401 PHE A N 1
ATOM 3230 C CA . PHE A 1 401 ? -26.048 -26.917 -0.003 1.00 87.69 401 PHE A CA 1
ATOM 3231 C C . PHE A 1 401 ? -26.699 -25.655 0.610 1.00 87.69 401 PHE A C 1
ATOM 3233 O O . PHE A 1 401 ? -27.903 -25.468 0.417 1.00 87.69 401 PHE A O 1
ATOM 3240 N N . PRO A 1 402 ? -25.948 -24.793 1.328 1.00 89.25 402 PRO A N 1
ATOM 3241 C CA . PRO A 1 402 ? -26.523 -23.643 2.027 1.00 89.25 402 PRO A CA 1
ATOM 3242 C C . PRO A 1 402 ? -27.089 -22.627 1.035 1.00 89.25 402 PRO A C 1
ATOM 3244 O O . PRO A 1 402 ? -26.414 -22.254 0.081 1.00 89.25 402 PRO A O 1
ATOM 3247 N N . ARG A 1 403 ? -28.314 -22.148 1.247 1.00 84.38 403 ARG A N 1
ATOM 3248 C CA . ARG A 1 403 ? -28.984 -21.178 0.355 1.00 84.38 403 ARG A CA 1
ATOM 3249 C C . ARG A 1 403 ? -28.819 -19.731 0.799 1.00 84.38 403 ARG A C 1
ATOM 3251 O O . ARG A 1 403 ? -29.077 -18.821 0.022 1.00 84.38 403 ARG A O 1
ATOM 3258 N N . SER A 1 404 ? -28.402 -19.527 2.043 1.00 84.88 404 SER A N 1
ATOM 3259 C CA . SER A 1 404 ? -28.191 -18.217 2.650 1.00 84.88 404 SER A CA 1
ATOM 3260 C C . SER A 1 404 ? -26.903 -18.201 3.469 1.00 84.88 404 SER A C 1
ATOM 3262 O O . SER A 1 404 ? -26.337 -19.248 3.795 1.00 84.88 404 SER A O 1
ATOM 3264 N N . LEU A 1 405 ? -26.440 -17.002 3.823 1.00 85.62 405 LEU A N 1
ATOM 3265 C CA . LEU A 1 405 ? -25.274 -16.834 4.688 1.00 85.62 405 LEU A CA 1
ATOM 3266 C C . LEU A 1 405 ? -25.497 -17.449 6.080 1.00 85.62 405 LEU A C 1
ATOM 3268 O O . LEU A 1 405 ? -24.600 -18.106 6.599 1.00 85.62 405 LEU A O 1
ATOM 3272 N N . ASN A 1 406 ? -26.701 -17.312 6.640 1.00 85.62 406 ASN A N 1
ATOM 3273 C CA . ASN A 1 406 ? -27.069 -17.910 7.926 1.00 85.62 406 ASN A CA 1
ATOM 3274 C C . ASN A 1 406 ? -27.017 -19.440 7.877 1.00 85.62 406 ASN A C 1
ATOM 3276 O O . ASN A 1 406 ? -26.429 -20.059 8.757 1.00 85.62 406 ASN A O 1
ATOM 3280 N N . GLU A 1 407 ? -27.546 -20.058 6.814 1.00 87.69 407 GLU A N 1
ATOM 3281 C CA . GLU A 1 407 ? -27.404 -21.505 6.616 1.00 87.69 407 GLU A CA 1
ATOM 3282 C C . GLU A 1 407 ? -25.934 -21.915 6.483 1.00 87.69 407 GLU A C 1
ATOM 3284 O O . GLU A 1 407 ? -25.531 -22.936 7.035 1.00 87.69 407 GLU A O 1
ATOM 3289 N N . ALA A 1 408 ? -25.112 -21.124 5.784 1.00 87.69 408 ALA A N 1
ATOM 3290 C CA . ALA A 1 408 ? -23.683 -21.394 5.673 1.00 87.69 408 ALA A CA 1
ATOM 3291 C C . ALA A 1 408 ? -22.984 -21.330 7.043 1.00 87.69 408 ALA A C 1
ATOM 3293 O O . ALA A 1 408 ? -22.179 -22.212 7.345 1.00 87.69 408 ALA A O 1
ATOM 3294 N N . TYR A 1 409 ? -23.315 -20.347 7.889 1.00 89.25 409 TYR A N 1
ATOM 3295 C CA . TYR A 1 409 ? -22.812 -20.284 9.263 1.00 89.25 409 TYR A CA 1
ATOM 3296 C C . TYR A 1 409 ? -23.274 -21.472 10.097 1.00 89.25 409 TYR A C 1
ATOM 3298 O O . TYR A 1 409 ? -22.431 -22.095 10.737 1.00 89.25 409 TYR A O 1
ATOM 3306 N N . GLU A 1 410 ? -24.554 -21.843 10.033 1.00 88.81 410 GLU A N 1
ATOM 3307 C CA . GLU A 1 410 ? -25.094 -22.995 10.761 1.00 88.81 410 GLU A CA 1
ATOM 3308 C C . GLU A 1 410 ? -24.294 -24.268 10.477 1.00 88.81 410 GLU A C 1
ATOM 3310 O O . GLU A 1 410 ? -23.906 -24.987 11.396 1.00 88.81 410 GLU A O 1
ATOM 3315 N N . ARG A 1 411 ? -23.954 -24.520 9.205 1.00 85.44 411 ARG A N 1
ATOM 3316 C CA . ARG A 1 411 ? -23.144 -25.691 8.826 1.00 85.44 411 ARG A CA 1
ATOM 3317 C C . ARG A 1 411 ? -21.755 -25.673 9.433 1.00 85.44 411 ARG A C 1
ATOM 3319 O O . ARG A 1 411 ? -21.262 -26.710 9.879 1.00 85.44 411 ARG A O 1
ATOM 3326 N N . VAL A 1 412 ? -21.118 -24.508 9.454 1.00 85.94 412 VAL A N 1
ATOM 3327 C CA . VAL A 1 412 ? -19.788 -24.369 10.046 1.00 85.94 412 VAL A CA 1
ATOM 3328 C C . VAL A 1 412 ? -19.867 -24.534 11.565 1.00 85.94 412 VAL A C 1
ATOM 3330 O O . VAL A 1 412 ? -19.047 -25.259 12.124 1.00 85.94 412 VAL A O 1
ATOM 3333 N N . VAL A 1 413 ? -20.862 -23.929 12.221 1.00 86.88 413 VAL A N 1
ATOM 3334 C CA . VAL A 1 413 ? -21.083 -24.008 13.674 1.00 86.88 413 VAL A CA 1
ATOM 3335 C C . VAL A 1 413 ? -21.339 -25.447 14.115 1.00 86.88 413 VAL A C 1
ATOM 3337 O O . VAL A 1 413 ? -20.642 -25.931 15.005 1.00 86.88 413 VAL A O 1
ATOM 3340 N N . GLN A 1 414 ? -22.258 -26.164 13.459 1.00 84.56 414 GLN A N 1
ATOM 3341 C CA . GLN A 1 414 ? -22.555 -27.569 13.765 1.00 84.56 414 GLN A CA 1
ATOM 3342 C C . GLN A 1 414 ? -21.302 -28.444 13.688 1.00 84.56 414 GLN A C 1
ATOM 3344 O O . GLN A 1 414 ? -21.067 -29.284 14.555 1.00 84.56 414 GLN A O 1
ATOM 3349 N N . ARG A 1 415 ? -20.453 -28.215 12.680 1.00 81.44 415 ARG A N 1
ATOM 3350 C CA . ARG A 1 415 ? -19.195 -28.945 12.530 1.00 81.44 415 ARG A CA 1
ATOM 3351 C C . ARG A 1 415 ? -18.190 -28.583 13.623 1.00 81.44 415 ARG A C 1
ATOM 3353 O O . ARG A 1 415 ? -17.679 -29.480 14.287 1.00 81.44 415 ARG A O 1
ATOM 3360 N N . VAL A 1 416 ? -17.920 -27.294 13.824 1.00 82.69 416 VAL A N 1
ATOM 3361 C CA . VAL A 1 416 ? -16.923 -26.797 14.790 1.00 82.69 416 VAL A CA 1
ATOM 3362 C C . VAL A 1 416 ? -17.268 -27.224 16.217 1.00 82.69 416 VAL A C 1
ATOM 3364 O O . VAL A 1 416 ? -16.412 -27.723 16.949 1.00 82.69 416 VAL A O 1
ATOM 3367 N N . LEU A 1 417 ? -18.538 -27.092 16.602 1.00 78.88 417 LEU A N 1
ATOM 3368 C CA . LEU A 1 417 ? -18.994 -27.456 17.940 1.00 78.88 417 LEU A CA 1
ATOM 3369 C C . LEU A 1 417 ? -19.098 -28.972 18.152 1.00 78.88 417 LEU A C 1
ATOM 3371 O O . LEU A 1 417 ? -19.142 -29.400 19.300 1.00 78.88 417 LEU A O 1
ATOM 3375 N N . SER A 1 418 ? -19.085 -29.789 17.094 1.00 73.44 418 SER A N 1
ATOM 3376 C CA . SER A 1 418 ? -19.049 -31.253 17.225 1.00 73.44 418 SER A CA 1
ATOM 3377 C C . SER A 1 418 ? -17.650 -31.817 17.509 1.00 73.44 418 SER A C 1
ATOM 3379 O O . SER A 1 418 ? -17.545 -32.866 18.139 1.00 73.44 418 SER A O 1
ATOM 3381 N N . SER A 1 419 ? -16.577 -31.137 17.078 1.00 62.53 419 SER A N 1
ATOM 3382 C CA . SER A 1 419 ? -15.200 -31.653 17.161 1.00 62.53 419 SER A CA 1
ATOM 3383 C C . SER A 1 419 ? -14.366 -31.074 18.310 1.00 62.53 419 SER A C 1
ATOM 3385 O O . SER A 1 419 ? -13.548 -31.790 18.875 1.00 62.53 419 SER A O 1
ATOM 3387 N N . ALA A 1 420 ? -14.549 -29.793 18.660 1.00 63.38 420 ALA A N 1
ATOM 3388 C CA . ALA A 1 420 ? -13.726 -29.079 19.651 1.00 63.38 420 ALA A CA 1
ATOM 3389 C C . ALA A 1 420 ? -14.575 -28.153 20.549 1.00 63.38 420 ALA A C 1
ATOM 3391 O O . ALA A 1 420 ? -14.241 -26.986 20.771 1.00 63.38 420 ALA A O 1
ATOM 3392 N N . GLN A 1 421 ? -15.705 -28.676 21.044 1.00 75.69 421 GLN A N 1
ATOM 3393 C CA . GLN A 1 421 ? -16.830 -27.899 21.580 1.00 75.69 421 GLN A CA 1
ATOM 3394 C C . GLN A 1 421 ? -16.449 -26.841 22.628 1.00 75.69 421 GLN A C 1
ATOM 3396 O O . GLN A 1 421 ? -16.891 -25.699 22.523 1.00 75.69 421 GLN A O 1
ATOM 3401 N N . ALA A 1 422 ? -15.641 -27.194 23.634 1.00 82.44 422 ALA A N 1
ATOM 3402 C CA . ALA A 1 422 ? -15.359 -26.306 24.764 1.00 82.44 42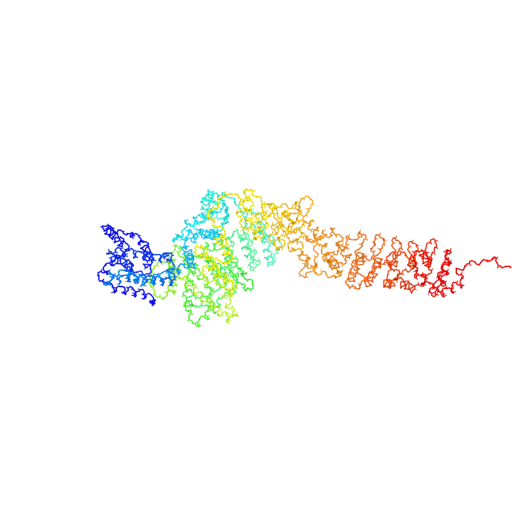2 ALA A CA 1
ATOM 3403 C C . ALA A 1 422 ? -14.399 -25.160 24.396 1.00 82.44 422 ALA A C 1
ATOM 3405 O O . ALA A 1 422 ? -14.712 -23.991 24.629 1.00 82.44 422 ALA A O 1
ATOM 3406 N N . SER A 1 423 ? -13.256 -25.479 23.775 1.00 87.31 423 SER A N 1
ATOM 3407 C CA . SER A 1 423 ? -12.254 -24.481 23.376 1.00 87.31 423 SER A CA 1
ATOM 3408 C C . SER A 1 423 ? -12.787 -23.554 22.288 1.00 87.31 423 SER A C 1
ATOM 3410 O O . SER A 1 423 ? -12.649 -22.340 22.410 1.00 87.31 423 SER A O 1
ATOM 3412 N N . ALA A 1 424 ? -13.448 -24.101 21.260 1.00 89.31 424 ALA A N 1
ATOM 3413 C CA . ALA A 1 424 ? -14.009 -23.298 20.178 1.00 89.31 424 ALA A CA 1
ATOM 3414 C C . ALA A 1 424 ? -15.099 -22.348 20.690 1.00 89.31 424 ALA A C 1
ATOM 3416 O O . ALA A 1 424 ? -15.073 -21.163 20.371 1.00 89.31 424 ALA A O 1
ATOM 3417 N N . LYS A 1 425 ? -16.012 -22.827 21.548 1.00 89.44 425 LYS A N 1
ATOM 3418 C CA . LYS A 1 425 ? -17.059 -21.978 22.132 1.00 89.44 425 LYS A CA 1
ATOM 3419 C C . LYS A 1 425 ? -16.474 -20.846 22.979 1.00 89.44 425 LYS A C 1
ATOM 3421 O O . LYS A 1 425 ? -16.917 -19.714 22.831 1.00 89.44 425 LYS A O 1
ATOM 3426 N N . LYS A 1 426 ? -15.455 -21.127 23.803 1.00 90.44 426 LYS A N 1
ATOM 3427 C CA . LYS A 1 426 ? -14.775 -20.102 24.613 1.00 90.44 426 LYS A CA 1
ATOM 3428 C C . LYS A 1 426 ? -14.066 -19.066 23.735 1.00 90.44 426 LYS A C 1
ATOM 3430 O O . LYS A 1 426 ? -14.216 -17.878 23.977 1.00 90.44 426 LYS A O 1
ATOM 3435 N N . ILE A 1 427 ? -13.348 -19.487 22.687 1.00 93.25 427 ILE A N 1
ATOM 3436 C CA . ILE A 1 427 ? -12.694 -18.558 21.745 1.00 93.25 427 ILE A CA 1
ATOM 3437 C C . ILE A 1 427 ? -13.733 -17.677 21.042 1.00 93.25 427 ILE A C 1
ATOM 3439 O O . ILE A 1 427 ? -13.566 -16.462 20.997 1.00 93.25 427 ILE A O 1
ATOM 3443 N N . LEU A 1 428 ? -14.813 -18.269 20.523 1.00 92.50 428 LEU A N 1
ATOM 3444 C CA . LEU A 1 428 ? -15.880 -17.521 19.857 1.00 92.50 428 LEU A CA 1
ATOM 3445 C C . LEU A 1 428 ? -16.568 -16.541 20.817 1.00 92.50 428 LEU A C 1
ATOM 3447 O O . LEU A 1 428 ? -16.800 -15.403 20.428 1.00 92.50 428 LEU A O 1
ATOM 3451 N N . GLY A 1 429 ? -16.828 -16.939 22.066 1.00 91.56 429 GLY A N 1
ATOM 3452 C CA . GLY A 1 429 ? -17.362 -16.053 23.106 1.00 91.56 429 GLY A CA 1
ATOM 3453 C C . GLY A 1 429 ? -16.464 -14.840 23.361 1.00 91.56 429 GLY A C 1
ATOM 3454 O O . GLY A 1 429 ? -16.932 -13.704 23.282 1.00 91.56 429 GLY A O 1
ATOM 3455 N N . LEU A 1 430 ? -15.155 -15.073 23.539 1.00 93.38 430 LEU A N 1
ATOM 3456 C CA . LEU A 1 430 ? -14.156 -14.011 23.712 1.00 93.38 430 LEU A CA 1
ATOM 3457 C C . LEU A 1 430 ? -14.123 -13.051 22.518 1.00 93.38 430 LEU A C 1
ATOM 3459 O O . LEU A 1 430 ? -14.098 -11.841 22.713 1.00 93.38 430 LEU A O 1
ATOM 3463 N N . LEU A 1 431 ? -14.126 -13.573 21.288 1.00 92.38 431 LEU A N 1
ATOM 3464 C CA . LEU A 1 431 ? -14.091 -12.749 20.078 1.00 92.38 431 LEU A CA 1
ATOM 3465 C C . LEU A 1 431 ? -15.372 -11.928 19.900 1.00 92.38 431 LEU A C 1
ATOM 3467 O O . LEU A 1 431 ? -15.294 -10.761 19.523 1.00 92.38 431 LEU A O 1
ATOM 3471 N N . VAL A 1 432 ? -16.535 -12.522 20.181 1.00 89.56 432 VAL A N 1
ATOM 3472 C CA . VAL A 1 432 ? -17.847 -11.876 20.033 1.00 89.56 432 VAL A CA 1
ATOM 3473 C C . VAL A 1 432 ? -18.033 -10.736 21.032 1.00 89.56 432 VAL A C 1
ATOM 3475 O O . VAL A 1 432 ? -18.593 -9.710 20.656 1.00 89.56 432 VAL A O 1
ATOM 3478 N N . CYS A 1 433 ? -17.571 -10.884 22.278 1.00 89.56 433 CYS A N 1
ATOM 3479 C CA . CYS A 1 433 ? -17.714 -9.826 23.281 1.00 89.56 433 CYS A CA 1
ATOM 3480 C C . CYS A 1 433 ? -16.566 -8.808 23.273 1.00 89.56 433 CYS A C 1
ATOM 3482 O O . CYS A 1 433 ? -16.699 -7.766 23.910 1.00 89.56 433 CYS A O 1
ATOM 3484 N N . SER A 1 434 ? -15.442 -9.093 22.601 1.00 89.56 434 SER A N 1
ATOM 3485 C CA . SER A 1 434 ? -14.256 -8.234 22.659 1.00 89.56 434 SER A CA 1
ATOM 3486 C C . SER A 1 434 ? -14.446 -6.850 22.019 1.00 89.56 434 SER A C 1
ATOM 3488 O O . SER A 1 434 ? -14.996 -6.723 20.932 1.00 89.56 434 SER A O 1
ATOM 3490 N N . GLU A 1 435 ? -13.917 -5.805 22.662 1.00 83.06 435 GLU A N 1
ATOM 3491 C CA . GLU A 1 435 ? -14.006 -4.403 22.201 1.00 83.06 435 GLU A CA 1
ATOM 3492 C C . GLU A 1 435 ? -12.955 -4.042 21.135 1.00 83.06 435 GLU A C 1
ATOM 3494 O O . GLU A 1 435 ? -12.992 -2.970 20.528 1.00 83.06 435 GLU A O 1
ATOM 3499 N N . ARG A 1 436 ? -11.980 -4.931 20.916 1.00 85.50 436 ARG A N 1
ATOM 3500 C CA . ARG A 1 436 ? -10.997 -4.846 19.835 1.00 85.50 436 ARG A CA 1
ATOM 3501 C C . ARG A 1 436 ? -10.586 -6.245 19.380 1.00 85.50 436 ARG A C 1
ATOM 3503 O O . ARG A 1 436 ? -10.603 -7.160 20.203 1.00 85.50 436 ARG A O 1
ATOM 3510 N N . PRO A 1 437 ? -10.083 -6.393 18.142 1.00 85.19 437 PRO A N 1
ATOM 3511 C CA . PRO A 1 437 ? -9.400 -7.609 17.722 1.00 85.19 437 PRO A CA 1
ATOM 3512 C C . PRO A 1 437 ? -8.349 -8.064 18.745 1.00 85.19 437 PRO A C 1
ATOM 3514 O O . PRO A 1 437 ? -7.500 -7.272 19.185 1.00 85.19 437 PRO A O 1
ATOM 3517 N N . LEU A 1 438 ? -8.423 -9.338 19.129 1.00 90.12 438 LEU A N 1
ATOM 3518 C CA . LEU A 1 438 ? -7.519 -9.960 20.093 1.00 90.12 438 LEU A CA 1
ATOM 3519 C C . LEU A 1 438 ? -6.356 -10.625 19.367 1.00 90.12 438 LEU A C 1
ATOM 3521 O O . LEU A 1 438 ? -6.522 -11.233 18.310 1.00 90.12 438 LEU A O 1
ATOM 3525 N N . ARG A 1 439 ? -5.157 -10.548 19.939 1.00 90.12 439 ARG A N 1
ATOM 3526 C CA . ARG A 1 439 ? -4.022 -11.323 19.428 1.00 90.12 439 ARG A CA 1
ATOM 3527 C C . ARG A 1 439 ? -4.145 -12.773 19.852 1.00 90.12 439 ARG A C 1
ATOM 3529 O O . ARG A 1 439 ? -4.672 -13.058 20.924 1.00 90.12 439 ARG A O 1
ATOM 3536 N N . TRP A 1 440 ? -3.588 -13.686 19.063 1.00 91.62 440 TRP A N 1
ATOM 3537 C CA . TRP A 1 440 ? -3.624 -15.106 19.398 1.00 91.62 440 TRP A CA 1
ATOM 3538 C C . TRP A 1 440 ? -3.039 -15.381 20.785 1.00 91.62 440 TRP A C 1
ATOM 3540 O O . TRP A 1 440 ? -3.687 -16.044 21.586 1.00 91.62 440 TRP A O 1
ATOM 3550 N N . ARG A 1 441 ? -1.908 -14.752 21.125 1.00 90.12 441 ARG A N 1
ATOM 3551 C CA . ARG A 1 441 ? -1.310 -14.827 22.467 1.00 90.12 441 ARG A CA 1
ATOM 3552 C C . ARG A 1 441 ? -2.227 -14.339 23.600 1.00 90.12 441 ARG A C 1
ATOM 3554 O O . ARG A 1 441 ? -2.173 -14.869 24.698 1.00 90.12 441 ARG A O 1
ATOM 3561 N N . GLU A 1 442 ? -3.086 -13.348 23.339 1.00 92.69 442 GLU A N 1
ATOM 3562 C CA . GLU A 1 442 ? -4.038 -12.817 24.331 1.00 92.69 442 GLU A CA 1
ATOM 3563 C C . GLU A 1 442 ? -5.204 -13.790 24.546 1.00 92.69 442 GLU A C 1
ATOM 3565 O O . GLU A 1 442 ? -5.723 -13.923 25.649 1.00 92.69 442 GLU A O 1
ATOM 3570 N N . ILE A 1 443 ? -5.609 -14.502 23.493 1.00 93.25 443 ILE A N 1
ATOM 3571 C CA . ILE A 1 443 ? -6.603 -15.573 23.598 1.00 93.25 443 ILE A CA 1
ATOM 3572 C C . ILE A 1 443 ? -6.001 -16.769 24.336 1.00 93.25 443 ILE A C 1
ATOM 3574 O O . ILE A 1 443 ? -6.640 -17.294 25.241 1.00 93.25 443 ILE A O 1
ATOM 3578 N N . GLN A 1 444 ? -4.776 -17.167 23.979 1.00 91.56 444 GLN A N 1
ATOM 3579 C CA . GLN A 1 444 ? -4.019 -18.232 24.641 1.00 91.56 444 GLN A CA 1
ATOM 3580 C C . GLN A 1 444 ? -3.881 -17.970 26.139 1.00 91.56 444 GLN A C 1
ATOM 3582 O O . GLN A 1 444 ? -4.262 -18.809 26.950 1.00 91.56 444 GLN A O 1
ATOM 3587 N N . SER A 1 445 ? -3.456 -16.768 26.522 1.00 91.44 445 SER A N 1
ATOM 3588 C CA . SER A 1 445 ? -3.292 -16.438 27.933 1.00 91.44 445 SER A CA 1
ATOM 3589 C C . SER A 1 445 ? -4.590 -16.456 28.729 1.00 91.44 445 SER A C 1
ATOM 3591 O O . SER A 1 445 ? -4.588 -16.768 29.916 1.00 91.44 445 SER A O 1
ATOM 3593 N N . ARG A 1 446 ? -5.735 -16.204 28.087 1.00 92.31 446 ARG A N 1
ATOM 3594 C CA . ARG A 1 446 ? -7.045 -16.326 28.736 1.00 92.31 446 ARG A CA 1
ATOM 3595 C C . ARG A 1 446 ? -7.412 -17.775 29.098 1.00 92.31 446 ARG A C 1
ATOM 3597 O O . ARG A 1 446 ? -8.325 -17.973 29.912 1.00 92.31 446 ARG A O 1
ATOM 3604 N N . PHE A 1 447 ? -6.753 -18.772 28.504 1.00 91.31 447 PHE A N 1
ATOM 3605 C CA . PHE A 1 447 ? -6.801 -20.167 28.957 1.00 91.31 447 PHE A CA 1
ATOM 3606 C C . PHE A 1 447 ? -5.873 -20.386 30.155 1.00 91.31 447 PHE A C 1
ATOM 3608 O O . PHE A 1 447 ? -6.344 -20.874 31.174 1.00 91.31 447 PHE A O 1
ATOM 3615 N N . CYS A 1 448 ? -4.634 -19.900 30.076 1.00 92.12 448 CYS A N 1
ATOM 3616 C CA . CYS A 1 448 ? -3.595 -20.120 31.085 1.00 92.12 448 CYS A CA 1
ATOM 3617 C C . CYS A 1 448 ? -3.794 -19.365 32.415 1.00 92.12 448 CYS A C 1
ATOM 3619 O O . CYS A 1 448 ? -3.309 -19.816 33.450 1.00 92.12 448 CYS A O 1
ATOM 3621 N N . ILE A 1 449 ? -4.448 -18.198 32.412 1.00 93.88 449 ILE A N 1
ATOM 3622 C CA . ILE A 1 449 ? -4.529 -17.319 33.591 1.00 93.88 449 ILE A CA 1
ATOM 3623 C C . ILE A 1 449 ? -5.730 -17.667 34.481 1.00 93.88 449 ILE A C 1
ATOM 3625 O O . ILE A 1 449 ? -6.889 -17.491 34.083 1.00 93.88 449 ILE A O 1
ATOM 3629 N N . ASP A 1 450 ? -5.442 -18.011 35.738 1.00 92.00 450 ASP A N 1
ATOM 3630 C CA . ASP A 1 450 ? -6.400 -17.992 36.842 1.00 92.00 450 ASP A CA 1
ATOM 3631 C C . ASP A 1 450 ? -6.221 -16.716 37.683 1.00 92.00 450 ASP A C 1
ATOM 3633 O O . ASP A 1 450 ? -5.283 -16.564 38.471 1.00 92.00 450 ASP A O 1
ATOM 3637 N N . ALA A 1 451 ? -7.161 -15.785 37.514 1.00 88.81 451 ALA A N 1
ATOM 3638 C CA . ALA A 1 451 ? -7.165 -14.504 38.211 1.00 88.81 451 ALA A CA 1
ATOM 3639 C C . ALA A 1 451 ? -7.466 -14.625 39.717 1.00 88.81 451 ALA A C 1
ATOM 3641 O O . ALA A 1 451 ? -7.067 -13.742 40.477 1.00 88.81 451 ALA A O 1
ATOM 3642 N N . GLU A 1 452 ? -8.174 -15.673 40.159 1.00 85.75 452 GLU A N 1
ATOM 3643 C CA . GLU A 1 452 ? -8.494 -15.873 41.580 1.00 85.75 452 GLU A CA 1
ATOM 3644 C C . GLU A 1 452 ? -7.295 -16.456 42.336 1.00 85.75 452 GLU A C 1
ATOM 3646 O O . GLU A 1 452 ? -6.934 -15.952 43.403 1.00 85.75 452 GLU A O 1
ATOM 3651 N N . GLY A 1 453 ? -6.644 -17.470 41.758 1.00 85.75 453 GLY A N 1
ATOM 3652 C CA . GLY A 1 453 ? -5.399 -18.044 42.269 1.00 85.75 453 GLY A CA 1
ATOM 3653 C C . GLY A 1 453 ? -4.168 -17.156 42.062 1.00 85.75 453 GLY A C 1
ATOM 3654 O O . GLY A 1 453 ? -3.153 -17.360 42.731 1.00 85.75 453 GLY A O 1
ATOM 3655 N N . ALA A 1 454 ? -4.262 -16.153 41.181 1.00 87.06 454 ALA A N 1
ATOM 3656 C CA . ALA A 1 454 ? -3.166 -15.284 40.756 1.00 87.06 454 ALA A CA 1
ATOM 3657 C C . ALA A 1 454 ? -1.962 -16.056 40.180 1.00 87.06 454 ALA A C 1
ATOM 3659 O O . ALA A 1 454 ? -0.805 -15.747 40.476 1.00 87.06 454 ALA A O 1
ATOM 3660 N N . VAL A 1 455 ? -2.256 -17.068 39.362 1.00 89.69 455 VAL A N 1
ATOM 3661 C CA . VAL A 1 455 ? -1.283 -17.950 38.703 1.00 89.69 455 VAL A CA 1
ATOM 3662 C C . VAL A 1 455 ? -1.555 -18.033 37.200 1.00 89.69 455 VAL A C 1
ATOM 3664 O O . VAL A 1 455 ? -2.686 -17.857 36.749 1.00 89.69 455 VAL A O 1
ATOM 3667 N N . CYS A 1 456 ? -0.496 -18.268 36.425 1.00 90.19 456 CYS A N 1
ATOM 3668 C CA . CYS A 1 456 ? -0.559 -18.574 34.999 1.00 90.19 456 CYS A CA 1
ATOM 3669 C C . CYS A 1 456 ? 0.062 -19.954 34.794 1.00 90.19 456 CYS A C 1
ATOM 3671 O O . CYS A 1 456 ? 1.185 -20.169 35.251 1.00 90.19 456 CYS A O 1
ATOM 3673 N N . ASP A 1 457 ? -0.673 -20.859 34.154 1.00 90.06 457 ASP A N 1
ATOM 3674 C CA . ASP A 1 457 ? -0.226 -22.213 33.824 1.00 90.06 457 ASP A CA 1
ATOM 3675 C C . ASP A 1 457 ? 0.034 -22.330 32.308 1.00 90.06 457 ASP A C 1
ATOM 3677 O O . ASP A 1 457 ? -0.922 -22.447 31.528 1.00 90.06 457 ASP A O 1
ATOM 3681 N N . PRO A 1 458 ? 1.304 -22.252 31.860 1.00 84.88 458 PRO A N 1
ATOM 3682 C CA . PRO A 1 458 ? 1.657 -22.378 30.446 1.00 84.88 458 PRO A CA 1
ATOM 3683 C C . PRO A 1 458 ? 1.275 -23.731 29.829 1.00 84.88 458 PRO A C 1
ATOM 3685 O O . PRO A 1 458 ? 1.075 -23.803 28.619 1.00 84.88 458 PRO A O 1
ATOM 3688 N N . GLU A 1 459 ? 1.084 -24.787 30.628 1.00 86.38 459 GLU A N 1
ATOM 3689 C CA . GLU A 1 459 ? 0.692 -26.112 30.123 1.00 86.38 459 GLU A CA 1
ATOM 3690 C C . GLU A 1 459 ? -0.729 -26.119 29.522 1.00 86.38 459 GLU A C 1
ATOM 3692 O O . GLU A 1 459 ? -1.067 -26.993 28.721 1.00 86.38 459 GLU A O 1
ATOM 3697 N N . ASP A 1 460 ? -1.573 -25.124 29.840 1.00 87.25 460 ASP A N 1
ATOM 3698 C CA . ASP A 1 460 ? -2.918 -24.988 29.256 1.00 87.25 460 ASP A CA 1
ATOM 3699 C C . ASP A 1 460 ? -2.918 -24.262 27.889 1.00 87.25 460 ASP A C 1
ATOM 3701 O O . ASP A 1 460 ? -3.982 -23.998 27.316 1.00 87.25 460 ASP A O 1
ATOM 3705 N N . LEU A 1 461 ? -1.750 -23.982 27.295 1.00 88.50 461 LEU A N 1
ATOM 3706 C CA . LEU A 1 461 ? -1.651 -23.498 25.913 1.00 88.50 461 LEU A CA 1
ATOM 3707 C C . LEU A 1 461 ? -2.362 -24.460 24.938 1.00 88.50 461 LEU A C 1
ATOM 3709 O O . LEU A 1 461 ? -2.338 -25.685 25.067 1.00 88.50 461 LEU A O 1
ATOM 3713 N N . ARG A 1 462 ? -3.070 -23.922 23.940 1.00 89.38 462 ARG A N 1
ATOM 3714 C CA . ARG A 1 462 ? -3.722 -24.737 22.900 1.00 89.38 462 ARG A CA 1
ATOM 3715 C C . ARG A 1 462 ? -2.703 -25.072 21.815 1.00 89.38 462 ARG A C 1
ATOM 3717 O O . ARG A 1 462 ? -2.213 -24.175 21.135 1.00 89.38 462 ARG A O 1
ATOM 3724 N N . ALA A 1 463 ? -2.467 -26.366 21.609 1.00 84.88 463 ALA A N 1
ATOM 3725 C CA . ALA A 1 463 ? -1.569 -26.861 20.565 1.00 84.88 463 ALA A CA 1
ATOM 3726 C C . ALA A 1 463 ? -2.081 -26.579 19.136 1.00 84.88 463 ALA A C 1
ATOM 3728 O O . ALA A 1 463 ? -1.289 -26.341 18.226 1.00 84.88 463 ALA A O 1
ATOM 3729 N N . ASP A 1 464 ? -3.402 -26.593 18.934 1.00 86.44 464 ASP A N 1
ATOM 3730 C CA . ASP A 1 464 ? -4.022 -26.299 17.641 1.00 86.44 464 ASP A CA 1
ATOM 3731 C C . ASP A 1 464 ? -4.141 -24.790 17.389 1.00 86.44 464 ASP A C 1
ATOM 3733 O O . ASP A 1 464 ? -4.477 -24.001 18.275 1.00 86.44 464 ASP A O 1
ATOM 3737 N N . THR A 1 465 ? -3.964 -24.385 16.131 1.00 86.44 465 THR A N 1
ATOM 3738 C CA . THR A 1 465 ? -4.173 -22.995 15.700 1.00 86.44 465 THR A CA 1
ATOM 3739 C C . THR A 1 465 ? -5.633 -22.564 15.856 1.00 86.44 465 THR A C 1
ATOM 3741 O O . THR A 1 465 ? -6.566 -23.366 15.741 1.00 86.44 465 THR A O 1
ATOM 3744 N N . CYS A 1 466 ? -5.872 -21.255 15.992 1.00 86.56 466 CYS A N 1
ATOM 3745 C CA . CYS A 1 466 ? -7.235 -20.719 16.050 1.00 86.56 466 CYS A CA 1
ATOM 3746 C C . CYS A 1 466 ? -8.092 -21.125 14.836 1.00 86.56 466 CYS A C 1
ATOM 3748 O O . CYS A 1 466 ? -9.285 -21.399 14.977 1.00 86.56 466 CYS A O 1
ATOM 3750 N N . LYS A 1 467 ? -7.481 -21.197 13.643 1.00 84.12 467 LYS A N 1
ATOM 3751 C CA . LYS A 1 467 ? -8.127 -21.664 12.405 1.00 84.12 467 LYS A CA 1
ATOM 3752 C C . LYS A 1 467 ? -8.528 -23.137 12.480 1.00 84.12 467 LYS A C 1
ATOM 3754 O O . LYS A 1 467 ? -9.567 -23.489 11.936 1.00 84.12 467 LYS A O 1
ATOM 3759 N N . GLN A 1 468 ? -7.748 -24.001 13.127 1.00 83.81 468 GLN A N 1
ATOM 3760 C CA . GLN A 1 468 ? -8.129 -25.407 13.308 1.00 83.81 468 GLN A CA 1
ATOM 3761 C C . GLN A 1 468 ? -9.286 -25.547 14.301 1.00 83.81 468 GLN A C 1
ATOM 3763 O O . GLN A 1 468 ? -10.229 -26.286 14.030 1.00 83.81 468 GLN A O 1
ATOM 3768 N N . LEU A 1 469 ? -9.258 -24.780 15.396 1.00 85.31 469 LEU A N 1
ATOM 3769 C CA . LEU A 1 469 ? -10.277 -24.845 16.446 1.00 85.31 469 LEU A CA 1
ATOM 3770 C C . LEU A 1 469 ? -11.619 -24.229 16.029 1.00 85.31 469 LEU A C 1
ATOM 3772 O O . LEU A 1 469 ? -12.664 -24.804 16.309 1.00 85.31 469 LEU A O 1
ATOM 3776 N N . CYS A 1 470 ? -11.605 -23.068 15.367 1.00 86.00 470 CYS A N 1
ATOM 3777 C CA . CYS A 1 470 ? -12.816 -22.298 15.037 1.00 86.00 470 CYS A CA 1
ATOM 3778 C C . CYS A 1 470 ? -13.144 -22.268 13.531 1.00 86.00 470 CYS A C 1
ATOM 3780 O O . CYS A 1 470 ? -14.153 -21.696 13.114 1.00 86.00 470 CYS A O 1
ATOM 3782 N N . SER A 1 471 ? -12.323 -22.917 12.701 1.00 81.69 471 SER A N 1
ATOM 3783 C CA . SER A 1 471 ? -12.543 -23.095 11.264 1.00 81.69 471 SER A CA 1
ATOM 3784 C C . SER A 1 471 ? -12.797 -21.783 10.498 1.00 81.69 471 SER A C 1
ATOM 3786 O O . SER A 1 471 ? -12.095 -20.793 10.694 1.00 81.69 471 SER A O 1
ATOM 3788 N N . SER A 1 472 ? -13.765 -21.769 9.577 1.00 80.38 472 SER A N 1
ATOM 3789 C CA . SER A 1 472 ? -14.106 -20.624 8.726 1.00 80.38 472 SER A CA 1
ATOM 3790 C C . SER A 1 472 ? -14.913 -19.522 9.426 1.00 80.38 472 SER A C 1
ATOM 3792 O O . SER A 1 472 ? -15.302 -18.569 8.756 1.00 80.38 472 SER A O 1
ATOM 3794 N N . LEU A 1 473 ? -15.171 -19.624 10.739 1.00 85.38 473 LEU A N 1
ATOM 3795 C CA . LEU A 1 473 ? -15.823 -18.555 11.515 1.00 85.38 473 LEU A CA 1
ATOM 3796 C C . LEU A 1 473 ? -14.851 -17.453 11.936 1.00 85.38 473 LEU A C 1
ATOM 3798 O O . LEU A 1 473 ? -15.291 -16.353 12.263 1.00 85.38 473 LEU A O 1
ATOM 3802 N N . VAL A 1 474 ? -13.550 -17.740 11.913 1.00 89.00 474 VAL A N 1
ATOM 3803 C CA . VAL A 1 474 ? -12.499 -16.804 12.310 1.00 89.00 474 VAL A CA 1
ATOM 3804 C C . VAL A 1 474 ? -11.495 -16.605 11.183 1.00 89.00 474 VAL A C 1
ATOM 3806 O O . VAL A 1 474 ? -11.222 -17.512 10.385 1.00 89.00 474 VAL A O 1
ATOM 3809 N N . ASP A 1 475 ? -10.907 -15.419 11.149 1.00 86.00 475 ASP A N 1
ATOM 3810 C CA . ASP A 1 475 ? -9.703 -15.129 10.387 1.00 86.00 475 ASP A CA 1
ATOM 3811 C C . ASP A 1 475 ? -8.534 -14.867 11.332 1.00 86.00 475 ASP A C 1
ATOM 3813 O O . ASP A 1 475 ? -8.688 -14.315 12.420 1.00 86.00 475 ASP A O 1
ATOM 3817 N N . ALA A 1 476 ? -7.359 -15.316 10.898 1.00 87.31 476 ALA A N 1
ATOM 3818 C CA . ALA A 1 476 ? -6.089 -15.057 11.548 1.00 87.31 476 ALA A CA 1
ATOM 3819 C C . ALA A 1 476 ? -5.257 -14.242 10.563 1.00 87.31 476 ALA A C 1
ATOM 3821 O O . ALA A 1 476 ? -4.978 -14.713 9.458 1.00 87.31 476 ALA A O 1
ATOM 3822 N N . VAL A 1 477 ? -4.932 -13.009 10.938 1.00 83.94 477 VAL A N 1
ATOM 3823 C CA . VAL A 1 477 ? -4.183 -12.075 10.098 1.00 83.94 477 VAL A CA 1
ATOM 3824 C C . VAL A 1 477 ? -2.836 -11.813 10.747 1.00 83.94 477 VAL A C 1
ATOM 3826 O O . VAL A 1 477 ? -2.766 -11.388 11.904 1.00 83.94 477 VAL A O 1
ATOM 3829 N N . ASP A 1 478 ? -1.772 -12.061 9.991 1.00 80.12 478 ASP A N 1
ATOM 3830 C CA . ASP A 1 478 ? -0.413 -11.743 10.403 1.00 80.12 478 ASP A CA 1
ATOM 3831 C C . ASP A 1 478 ? -0.245 -10.221 10.516 1.00 80.12 478 ASP A C 1
ATOM 3833 O O . ASP A 1 478 ? -0.521 -9.448 9.597 1.00 80.12 478 ASP A O 1
ATOM 3837 N N . CYS A 1 479 ? 0.204 -9.775 11.683 1.00 66.19 479 CYS A N 1
ATOM 3838 C CA . CYS A 1 479 ? 0.462 -8.378 11.978 1.00 66.19 479 CYS A CA 1
ATOM 3839 C C . CYS A 1 479 ? 1.825 -7.968 11.422 1.00 66.19 479 CYS A C 1
ATOM 3841 O O . CYS A 1 479 ? 2.774 -7.788 12.187 1.00 66.19 479 CYS A O 1
ATOM 3843 N N . GLU A 1 480 ? 1.911 -7.709 10.118 1.00 60.53 480 GLU A N 1
ATOM 3844 C CA . GLU A 1 480 ? 3.100 -7.124 9.472 1.00 60.53 480 GLU A CA 1
ATOM 3845 C C . GLU A 1 480 ? 3.271 -5.622 9.772 1.00 60.53 480 GLU A C 1
ATOM 3847 O O . GLU A 1 480 ? 3.730 -4.833 8.950 1.00 60.53 480 GLU A O 1
ATOM 3852 N N . ILE A 1 481 ? 2.892 -5.185 10.974 1.00 56.94 481 ILE A N 1
ATOM 3853 C CA . ILE A 1 481 ? 2.902 -3.767 11.350 1.00 56.94 481 ILE A CA 1
ATOM 3854 C C . ILE A 1 481 ? 4.341 -3.216 11.306 1.00 56.94 481 ILE A C 1
ATOM 3856 O O . ILE A 1 481 ? 4.534 -2.027 11.053 1.00 56.94 481 ILE A O 1
ATOM 3860 N N . PHE A 1 482 ? 5.351 -4.073 11.510 1.00 65.94 482 PHE A N 1
ATOM 3861 C CA . PHE A 1 482 ? 6.762 -3.692 11.538 1.00 65.94 482 PHE A CA 1
ATOM 3862 C C . PHE A 1 482 ? 7.647 -4.688 10.765 1.00 65.94 482 PHE A C 1
ATOM 3864 O O . PHE A 1 482 ? 7.920 -5.778 11.276 1.00 65.94 482 PHE A O 1
ATOM 3871 N N . PRO A 1 483 ? 8.139 -4.318 9.566 1.00 56.31 483 PRO A N 1
ATOM 3872 C CA . PRO A 1 483 ? 9.066 -5.147 8.798 1.00 56.31 483 PRO A CA 1
ATOM 3873 C C . PRO A 1 483 ? 10.326 -5.476 9.618 1.00 56.31 483 PRO A C 1
ATOM 3875 O O . PRO A 1 483 ? 10.994 -4.566 10.109 1.00 56.31 483 PRO A O 1
ATOM 3878 N N . GLY A 1 484 ? 10.646 -6.765 9.779 1.00 58.03 484 GLY A N 1
ATOM 3879 C CA . GLY A 1 484 ? 11.832 -7.243 10.510 1.00 58.03 484 GLY A CA 1
ATOM 3880 C C . GLY A 1 484 ? 11.601 -7.716 11.955 1.00 58.03 484 GLY A C 1
ATOM 3881 O O . GLY A 1 484 ? 12.544 -8.193 12.580 1.00 58.03 484 GLY A O 1
ATOM 3882 N N . LEU A 1 485 ? 10.376 -7.632 12.488 1.00 63.00 485 LEU A N 1
ATOM 3883 C CA . LEU A 1 485 ? 9.986 -8.243 13.771 1.00 63.00 485 LEU A CA 1
ATOM 3884 C C . LEU A 1 485 ? 9.172 -9.531 13.542 1.00 63.00 485 LEU A C 1
ATOM 3886 O O . LEU A 1 485 ? 8.512 -9.670 12.514 1.00 63.00 485 LEU A O 1
ATOM 3890 N N . LYS A 1 486 ? 9.201 -10.468 14.506 1.00 65.88 486 LYS A N 1
ATOM 3891 C CA . LYS A 1 486 ? 8.356 -11.683 14.495 1.00 65.88 486 LYS A CA 1
ATOM 3892 C C . LYS A 1 486 ? 6.884 -11.250 14.379 1.00 65.88 486 LYS A C 1
ATOM 3894 O O . LYS A 1 486 ? 6.408 -10.488 15.223 1.00 65.88 486 LYS A O 1
ATOM 3899 N N . SER A 1 487 ? 6.194 -11.699 13.329 1.00 66.50 487 SER A N 1
ATOM 3900 C CA . SER A 1 487 ? 4.779 -11.381 13.113 1.00 66.50 487 SER A CA 1
ATOM 3901 C C . SER A 1 487 ? 3.911 -12.062 14.177 1.00 66.50 487 SER A C 1
ATOM 3903 O O . SER A 1 487 ? 4.174 -13.199 14.564 1.00 66.50 487 SER A O 1
ATOM 3905 N N . GLU A 1 488 ? 2.892 -11.357 14.668 1.00 79.56 488 GLU A N 1
ATOM 3906 C CA . GLU A 1 488 ? 1.874 -11.904 15.575 1.00 79.56 488 GLU A CA 1
ATOM 3907 C C . GLU A 1 488 ? 0.561 -12.068 14.819 1.00 79.56 488 GLU A C 1
ATOM 3909 O O . GLU A 1 488 ? 0.203 -11.206 14.024 1.00 79.56 488 GLU A O 1
ATOM 3914 N N . GLN A 1 489 ? -0.216 -13.099 15.130 1.00 87.44 489 GLN A N 1
ATOM 3915 C CA . GLN A 1 489 ? -1.553 -13.246 14.560 1.00 87.44 489 GLN A CA 1
ATOM 3916 C C . GLN A 1 489 ? -2.576 -12.459 15.374 1.00 87.44 489 GLN A C 1
ATOM 3918 O O . GLN A 1 489 ? -2.698 -12.645 16.586 1.00 87.44 489 GLN A O 1
ATOM 3923 N N . THR A 1 490 ? -3.330 -11.589 14.706 1.00 88.56 490 THR A N 1
ATOM 3924 C CA . THR A 1 490 ? -4.584 -11.050 15.240 1.00 88.56 490 THR A CA 1
ATOM 3925 C C . THR A 1 490 ? -5.724 -11.939 14.779 1.00 88.56 490 THR A C 1
ATOM 3927 O O . THR A 1 490 ? -5.817 -12.271 13.598 1.00 88.56 490 THR A O 1
ATOM 3930 N N . ILE A 1 491 ? -6.574 -12.329 15.722 1.00 90.81 491 ILE A N 1
ATOM 3931 C CA . ILE A 1 491 ? -7.741 -13.160 15.477 1.00 90.81 491 ILE A CA 1
ATOM 3932 C C . ILE A 1 491 ? -8.977 -12.269 15.477 1.00 90.81 491 ILE A C 1
ATOM 3934 O O . ILE A 1 491 ? -9.230 -11.521 16.423 1.00 90.81 491 ILE A O 1
ATOM 3938 N N . THR A 1 492 ? -9.759 -12.373 14.413 1.00 87.75 492 THR A N 1
ATOM 3939 C CA . THR A 1 492 ? -11.051 -11.703 14.283 1.00 87.75 492 THR A CA 1
ATOM 3940 C C . THR A 1 492 ? -12.111 -12.701 13.870 1.00 87.75 492 THR A C 1
ATOM 3942 O O . THR A 1 492 ? -11.826 -13.734 13.260 1.00 87.75 492 THR A O 1
ATOM 3945 N N . MET A 1 493 ? -13.366 -12.369 14.148 1.00 85.62 493 MET A N 1
ATOM 3946 C CA . MET A 1 493 ? -14.477 -13.026 13.469 1.00 85.62 493 MET A CA 1
ATOM 3947 C C . MET A 1 493 ? -14.340 -12.806 11.956 1.00 85.62 493 MET A C 1
ATOM 3949 O O . MET A 1 493 ? -13.873 -11.753 11.520 1.00 85.62 493 MET A O 1
ATOM 3953 N N . ILE A 1 494 ? -14.731 -13.801 11.153 1.00 81.62 494 ILE A N 1
ATOM 3954 C CA . ILE A 1 494 ? -14.679 -13.733 9.680 1.00 81.62 494 ILE A CA 1
ATOM 3955 C C . ILE A 1 494 ? -15.422 -12.500 9.150 1.00 81.62 494 ILE A C 1
ATOM 3957 O O . ILE A 1 494 ? -15.053 -11.932 8.124 1.00 81.62 494 ILE A O 1
ATOM 3961 N N . HIS A 1 495 ? -16.485 -12.124 9.862 1.00 80.56 495 HIS A N 1
ATOM 3962 C CA . HIS A 1 495 ? -17.287 -10.931 9.669 1.00 80.56 495 HIS A CA 1
ATOM 3963 C C . HIS A 1 495 ? -18.210 -10.738 10.882 1.00 80.56 495 HIS A C 1
ATOM 3965 O O . HIS A 1 495 ? -18.550 -11.713 11.558 1.00 80.56 495 HIS A O 1
ATOM 3971 N N . GLU A 1 496 ? -18.680 -9.516 11.119 1.00 76.00 496 GLU A N 1
ATOM 3972 C CA . GLU A 1 496 ? -19.593 -9.188 12.225 1.00 76.00 496 GLU A CA 1
ATOM 3973 C C . GLU A 1 496 ? -20.933 -9.949 12.138 1.00 76.00 496 GLU A C 1
ATOM 3975 O O . GLU A 1 496 ? -21.505 -10.356 13.147 1.00 76.00 496 GLU A O 1
ATOM 3980 N N . THR A 1 497 ? -21.405 -10.249 10.923 1.00 79.50 497 THR A N 1
ATOM 3981 C CA . THR A 1 497 ? -22.612 -11.069 10.696 1.00 79.50 497 THR A CA 1
ATOM 3982 C C . THR A 1 497 ? -22.501 -12.470 11.295 1.00 79.50 497 THR A C 1
ATOM 3984 O O . THR A 1 497 ? -23.515 -13.035 11.695 1.00 79.50 497 THR A O 1
ATOM 3987 N N . ALA A 1 498 ? -21.291 -13.034 11.396 1.00 82.62 498 ALA A N 1
ATOM 3988 C CA . ALA A 1 498 ? -21.076 -14.307 12.082 1.00 82.62 498 ALA A CA 1
ATOM 3989 C C . ALA A 1 498 ? -21.279 -14.154 13.597 1.00 82.62 498 ALA A C 1
ATOM 3991 O O . ALA A 1 498 ? -21.918 -15.002 14.215 1.00 82.62 498 ALA A O 1
ATOM 3992 N N . SER A 1 499 ? -20.798 -13.054 14.188 1.00 84.94 499 SER A N 1
ATOM 3993 C CA . SER A 1 499 ? -21.050 -12.714 15.595 1.00 84.94 499 SER A CA 1
ATOM 3994 C C . SER A 1 499 ? -22.545 -12.546 15.857 1.00 84.94 499 SER A C 1
ATOM 3996 O O . SER A 1 499 ? -23.089 -13.202 16.744 1.00 84.94 499 SER A O 1
ATOM 3998 N N . LYS A 1 500 ? -23.227 -11.740 15.029 1.00 81.69 500 LYS A N 1
ATOM 3999 C CA . LYS A 1 500 ? -24.682 -11.521 15.093 1.00 81.69 500 LYS A CA 1
ATOM 4000 C C . LYS A 1 500 ? -25.447 -12.844 14.996 1.00 81.69 500 LYS A C 1
ATOM 4002 O O . LYS A 1 500 ? -26.348 -13.081 15.794 1.00 81.69 500 LYS A O 1
ATOM 4007 N N . TYR A 1 501 ? -25.046 -13.739 14.091 1.00 84.75 501 TYR A N 1
ATOM 4008 C CA . TYR A 1 501 ? -25.638 -15.072 13.956 1.00 84.75 501 TYR A CA 1
ATOM 4009 C C . TYR A 1 501 ? -25.478 -15.930 15.223 1.00 84.75 501 TYR A C 1
ATOM 4011 O O . TYR A 1 501 ? -26.444 -16.528 15.700 1.00 84.75 501 TYR A O 1
ATOM 4019 N N . LEU A 1 502 ? -24.272 -15.978 15.798 1.00 86.25 502 LEU A N 1
ATOM 4020 C CA . LEU A 1 502 ? -23.992 -16.749 17.015 1.00 86.25 502 LEU A CA 1
ATOM 4021 C C . LEU A 1 502 ? -24.796 -16.252 18.221 1.00 86.25 502 LEU A C 1
ATOM 4023 O O . LEU A 1 502 ? -25.236 -17.066 19.034 1.00 86.25 502 LEU A O 1
ATOM 4027 N N . VAL A 1 503 ? -25.002 -14.938 18.319 1.00 85.31 503 VAL A N 1
ATOM 4028 C CA . VAL A 1 503 ? -25.822 -14.323 19.370 1.00 85.31 503 VAL A CA 1
ATOM 4029 C C . VAL A 1 503 ? -27.307 -14.584 19.127 1.00 85.31 503 VAL A C 1
ATOM 4031 O O . VAL A 1 503 ? -27.999 -15.058 20.023 1.00 85.31 503 VAL A O 1
ATOM 4034 N N . TYR A 1 504 ? -27.791 -14.350 17.904 1.00 82.44 504 TYR A N 1
ATOM 4035 C CA . TYR A 1 504 ? -29.196 -14.534 17.531 1.00 82.44 504 TYR A CA 1
ATOM 4036 C C . TYR A 1 504 ? -29.679 -15.978 17.720 1.00 82.44 504 TYR A C 1
ATOM 4038 O O . TYR A 1 504 ? -30.782 -16.212 18.206 1.00 82.44 504 TYR A O 1
ATOM 4046 N N . THR A 1 505 ? -28.842 -16.959 17.378 1.00 83.88 505 THR A N 1
ATOM 4047 C CA . THR A 1 505 ? -29.151 -18.387 17.576 1.00 83.88 505 THR A CA 1
ATOM 4048 C C . THR A 1 505 ? -29.061 -18.838 19.035 1.00 83.88 505 THR A C 1
ATOM 4050 O O . THR A 1 505 ? -29.373 -19.988 19.338 1.00 83.88 505 THR A O 1
ATOM 4053 N N . GLY A 1 506 ? -28.601 -17.973 19.946 1.00 83.00 506 GLY A N 1
ATOM 4054 C CA . GLY A 1 506 ? -28.334 -18.327 21.340 1.00 83.00 506 GLY A CA 1
ATOM 4055 C C . GLY A 1 506 ? -27.125 -19.252 21.523 1.00 83.00 506 GLY A C 1
ATOM 4056 O O . GLY A 1 506 ? -26.898 -19.754 22.625 1.00 83.00 506 GLY A O 1
ATOM 4057 N N . THR A 1 507 ? -26.330 -19.480 20.470 1.00 86.75 507 THR A N 1
ATOM 4058 C CA . THR A 1 507 ? -25.094 -20.275 20.544 1.00 86.75 507 THR A CA 1
ATOM 4059 C C . THR A 1 507 ? -24.096 -19.633 21.511 1.00 86.75 507 THR A C 1
ATOM 4061 O O . THR A 1 507 ? -23.464 -20.329 22.316 1.00 86.75 507 THR A O 1
ATOM 4064 N N . ILE A 1 508 ? -23.993 -18.302 21.449 1.00 88.50 508 ILE A N 1
ATOM 4065 C CA . ILE A 1 508 ? -23.226 -17.455 22.362 1.00 88.50 508 ILE A CA 1
ATOM 4066 C C . ILE A 1 508 ? -24.193 -16.492 23.051 1.00 88.50 508 ILE A C 1
ATOM 4068 O O . ILE A 1 508 ? -24.922 -15.755 22.393 1.00 88.50 508 ILE A O 1
ATOM 4072 N N . ASN A 1 509 ? -24.189 -16.473 24.383 1.00 87.81 509 ASN A N 1
ATOM 4073 C CA . ASN A 1 509 ? -24.975 -15.513 25.149 1.00 87.81 509 ASN A CA 1
ATOM 4074 C C . ASN A 1 509 ? -24.115 -14.272 25.419 1.00 87.81 509 ASN A C 1
ATOM 4076 O O . ASN A 1 509 ? -23.288 -14.277 26.326 1.00 87.81 509 ASN A O 1
ATOM 4080 N N . LEU A 1 510 ? -24.319 -13.213 24.632 1.00 87.19 510 LEU A N 1
ATOM 4081 C CA . LEU A 1 510 ? -23.504 -11.995 24.688 1.00 87.19 510 LEU A CA 1
ATOM 4082 C C . LEU A 1 510 ? -23.467 -11.357 26.087 1.00 87.19 510 LEU A C 1
ATOM 4084 O O . LEU A 1 510 ? -22.398 -10.964 26.550 1.00 87.19 510 LEU A O 1
ATOM 4088 N N . MET A 1 511 ? -24.611 -11.295 26.779 1.00 84.38 511 MET A N 1
ATOM 4089 C CA . MET A 1 511 ? -24.686 -10.780 28.152 1.00 84.38 511 MET A CA 1
ATOM 4090 C C . MET A 1 511 ? -23.772 -11.592 29.076 1.00 84.38 511 MET A C 1
ATOM 4092 O O . MET A 1 511 ? -22.985 -11.023 29.832 1.00 84.38 511 MET A O 1
ATOM 4096 N N . GLN A 1 512 ? -23.845 -12.921 28.990 1.00 87.62 512 GLN A N 1
ATOM 4097 C CA . GLN A 1 512 ? -23.029 -13.812 29.804 1.00 87.62 512 GLN A CA 1
ATOM 4098 C C . GLN A 1 512 ? -21.531 -13.652 29.507 1.00 87.62 512 GLN A C 1
ATOM 4100 O O . GLN A 1 512 ? -20.741 -13.580 30.444 1.00 87.62 512 GLN A O 1
ATOM 4105 N N . GLU A 1 513 ? -21.142 -13.506 28.239 1.00 92.25 513 GLU A N 1
ATOM 4106 C CA . GLU A 1 513 ? -19.740 -13.270 27.868 1.00 92.25 513 GLU A CA 1
ATOM 4107 C C . GLU A 1 513 ? -19.220 -11.910 28.383 1.00 92.25 513 GLU A C 1
ATOM 4109 O O . GLU A 1 513 ? -18.081 -11.826 28.846 1.00 92.25 513 GLU A O 1
ATOM 4114 N N . HIS A 1 514 ? -20.038 -10.844 28.378 1.00 90.75 514 HIS A N 1
ATOM 4115 C CA . HIS A 1 514 ? -19.674 -9.558 29.002 1.00 90.75 514 HIS A CA 1
ATOM 4116 C C . HIS A 1 514 ? -19.559 -9.662 30.530 1.00 90.75 514 HIS A C 1
ATOM 4118 O O . HIS A 1 514 ? -18.650 -9.067 31.118 1.00 90.75 514 HIS A O 1
ATOM 4124 N N . ILE A 1 515 ? -20.434 -10.432 31.186 1.00 90.06 515 ILE A N 1
ATOM 4125 C CA . ILE A 1 515 ? -20.335 -10.726 32.624 1.00 90.06 515 ILE A CA 1
ATOM 4126 C C . ILE A 1 515 ? -19.020 -11.461 32.918 1.00 90.06 515 ILE A C 1
ATOM 4128 O O . ILE A 1 515 ? -18.271 -11.052 33.801 1.00 90.06 515 ILE A O 1
ATOM 4132 N N . ASP A 1 516 ? -18.692 -12.500 32.156 1.00 91.31 516 ASP A N 1
ATOM 4133 C CA . ASP A 1 516 ? -17.493 -13.305 32.396 1.00 91.31 516 ASP A CA 1
ATOM 4134 C C . ASP A 1 516 ? -16.203 -12.527 32.097 1.00 91.31 516 ASP A C 1
ATOM 4136 O O . ASP A 1 516 ? -15.226 -12.628 32.848 1.00 91.31 516 ASP A O 1
ATOM 4140 N N . MET A 1 517 ? -16.199 -11.698 31.049 1.00 93.94 517 MET A N 1
ATOM 4141 C CA . MET A 1 517 ? -15.070 -10.825 30.726 1.00 93.94 517 MET A CA 1
ATOM 4142 C C . MET A 1 517 ? -14.891 -9.711 31.765 1.00 93.94 517 MET A C 1
ATOM 4144 O O . MET A 1 517 ? -13.768 -9.466 32.202 1.00 93.94 517 MET A O 1
ATOM 4148 N N . SER A 1 518 ? -15.972 -9.056 32.204 1.00 92.88 518 SER A N 1
ATOM 4149 C CA . SER A 1 518 ? -15.896 -8.007 33.233 1.00 92.88 518 SER A CA 1
ATOM 4150 C C . SER A 1 518 ? -15.406 -8.560 34.570 1.00 92.88 518 SER A C 1
ATOM 4152 O O . SER A 1 518 ? -14.475 -8.003 35.154 1.00 92.88 518 SER A O 1
ATOM 4154 N N . LEU A 1 519 ? -15.950 -9.697 35.021 1.00 92.88 519 LEU A N 1
ATOM 4155 C CA . LEU A 1 519 ? -15.493 -10.373 36.237 1.00 92.88 519 LEU A CA 1
ATOM 4156 C C . LEU A 1 519 ? -14.015 -10.745 36.150 1.00 92.88 519 LEU A C 1
ATOM 4158 O O . LEU A 1 519 ? -13.271 -10.493 37.099 1.00 92.88 519 LEU A O 1
ATOM 4162 N N . PHE A 1 520 ? -13.584 -11.318 35.023 1.00 95.00 520 PHE A N 1
ATOM 4163 C CA . PHE A 1 520 ? -12.183 -11.663 34.814 1.00 95.00 520 PHE A CA 1
ATOM 4164 C C . PHE A 1 520 ? -11.289 -10.425 34.864 1.00 95.00 520 PHE A C 1
ATOM 4166 O O . PHE A 1 520 ? -10.368 -10.396 35.672 1.00 95.00 520 PHE A O 1
ATOM 4173 N N . CYS A 1 521 ? -11.577 -9.392 34.067 1.00 94.94 521 CYS A N 1
ATOM 4174 C CA . CYS A 1 521 ? -10.771 -8.175 34.011 1.00 94.94 521 CYS A CA 1
ATOM 4175 C C . CYS A 1 521 ? -10.663 -7.495 35.382 1.00 94.94 521 CYS A C 1
ATOM 4177 O O . CYS A 1 521 ? -9.556 -7.157 35.797 1.00 94.94 521 CYS A O 1
ATOM 4179 N N . CYS A 1 522 ? -11.775 -7.341 36.111 1.00 93.12 522 CYS A N 1
ATOM 4180 C CA . CYS A 1 522 ? -11.758 -6.726 37.438 1.00 93.12 522 CYS A CA 1
ATOM 4181 C C . CYS A 1 522 ? -10.911 -7.528 38.430 1.00 93.12 522 CYS A C 1
ATOM 4183 O O . CYS A 1 522 ? -10.034 -6.961 39.075 1.00 93.12 522 CYS A O 1
ATOM 4185 N N . ARG A 1 523 ? -11.121 -8.849 38.509 1.00 93.38 523 ARG A N 1
ATOM 4186 C CA . ARG A 1 523 ? -10.369 -9.726 39.423 1.00 93.38 523 ARG A CA 1
ATOM 4187 C C . ARG A 1 523 ? -8.887 -9.773 39.078 1.00 93.38 523 ARG A C 1
ATOM 4189 O O . ARG A 1 523 ? -8.050 -9.671 39.969 1.00 93.38 523 ARG A O 1
ATOM 4196 N N . TYR A 1 524 ? -8.578 -9.876 37.790 1.00 94.50 524 TYR A N 1
ATOM 4197 C CA . TYR A 1 524 ? -7.222 -9.931 37.263 1.00 94.50 524 TYR A CA 1
ATOM 4198 C C . TYR A 1 524 ? -6.448 -8.645 37.571 1.00 94.50 524 TYR A C 1
ATOM 4200 O O . TYR A 1 524 ? -5.359 -8.720 38.134 1.00 94.50 524 TYR A O 1
ATOM 4208 N N . LEU A 1 525 ? -7.032 -7.470 37.322 1.00 92.50 525 LEU A N 1
ATOM 4209 C CA . LEU A 1 525 ? -6.406 -6.184 37.651 1.00 92.50 525 LEU A CA 1
ATOM 4210 C C . LEU A 1 525 ? -6.302 -5.947 39.168 1.00 92.50 525 LEU A C 1
ATOM 4212 O O . LEU A 1 525 ? -5.360 -5.306 39.620 1.00 92.50 525 LEU A O 1
ATOM 4216 N N . SER A 1 526 ? -7.217 -6.499 39.973 1.00 90.56 526 SER A N 1
ATOM 4217 C CA . SER A 1 526 ? -7.144 -6.446 41.444 1.00 90.56 526 SER A CA 1
ATOM 4218 C C . SER A 1 526 ? -6.282 -7.551 42.075 1.00 90.56 526 SER A C 1
ATOM 4220 O O . SER A 1 526 ? -6.205 -7.653 43.300 1.00 90.56 526 SER A O 1
ATOM 4222 N N . SER A 1 527 ? -5.679 -8.428 41.269 1.00 90.50 527 SER A N 1
ATOM 4223 C CA . SER A 1 527 ? -4.939 -9.587 41.774 1.00 90.50 527 SER A CA 1
ATOM 4224 C C . SER A 1 527 ? -3.604 -9.178 42.407 1.00 90.50 527 SER A C 1
ATOM 4226 O O . SER A 1 527 ? -3.020 -8.140 42.085 1.00 90.50 527 SER A O 1
ATOM 4228 N N . LYS A 1 528 ? -3.080 -10.017 43.311 1.00 86.50 528 LYS A N 1
ATOM 4229 C CA . LYS A 1 528 ? -1.839 -9.733 44.057 1.00 86.50 528 LYS A CA 1
ATOM 4230 C C . LYS A 1 528 ? -0.655 -9.304 43.165 1.00 86.50 528 LYS A C 1
ATOM 4232 O O . LYS A 1 528 ? 0.012 -8.347 43.558 1.00 86.50 528 LYS A O 1
ATOM 4237 N N . PRO A 1 529 ? -0.401 -9.914 41.986 1.00 87.25 529 PRO A N 1
ATOM 4238 C CA . PRO A 1 529 ? 0.671 -9.488 41.084 1.00 87.25 529 PRO A CA 1
ATOM 4239 C C . PRO A 1 529 ? 0.610 -8.027 40.622 1.00 87.25 529 PRO A C 1
ATOM 4241 O O . PRO A 1 529 ? 1.655 -7.434 40.372 1.00 87.25 529 PRO A O 1
ATOM 4244 N N . PHE A 1 530 ? -0.581 -7.430 40.525 1.00 86.25 530 PHE A N 1
ATOM 4245 C CA . PHE A 1 530 ? -0.739 -6.017 40.160 1.00 86.25 530 PHE A CA 1
ATOM 4246 C C . PHE A 1 530 ? -0.517 -5.069 41.346 1.00 86.25 530 PHE A C 1
ATOM 4248 O O . PHE A 1 530 ? -0.081 -3.928 41.165 1.00 86.25 530 PHE A O 1
ATOM 4255 N N . LEU A 1 531 ? -0.794 -5.535 42.567 1.00 81.75 531 LEU A N 1
ATOM 4256 C CA . LEU A 1 531 ? -0.736 -4.718 43.781 1.00 81.75 531 LEU A CA 1
ATOM 4257 C C . LEU A 1 531 ? 0.647 -4.749 44.456 1.00 81.75 531 LEU A C 1
ATOM 4259 O O . LEU A 1 531 ? 1.089 -3.730 44.984 1.00 81.75 531 LEU A O 1
ATOM 4263 N N . ALA A 1 532 ? 1.357 -5.880 44.401 1.00 70.44 532 ALA A N 1
ATOM 4264 C CA . ALA A 1 532 ? 2.626 -6.113 45.098 1.00 70.44 532 ALA A CA 1
ATOM 4265 C C . ALA A 1 532 ? 3.858 -5.952 44.178 1.00 70.44 532 ALA A C 1
ATOM 4267 O O . ALA A 1 532 ? 4.579 -6.913 43.921 1.00 70.44 532 ALA A O 1
ATOM 4268 N N . ILE A 1 533 ? 4.111 -4.734 43.680 1.00 61.47 533 ILE A N 1
ATOM 4269 C CA . ILE A 1 533 ? 5.245 -4.440 42.767 1.00 61.47 533 ILE A CA 1
ATOM 4270 C C . ILE A 1 533 ? 6.600 -4.337 43.510 1.00 61.47 533 ILE A C 1
ATOM 4272 O O . ILE A 1 533 ? 7.662 -4.275 42.891 1.00 61.47 533 ILE A O 1
ATOM 4276 N N . ASP A 1 534 ? 6.598 -4.413 44.840 1.00 55.31 534 ASP A N 1
ATOM 4277 C CA . ASP A 1 534 ? 7.808 -4.322 45.653 1.00 55.31 534 ASP A CA 1
ATOM 4278 C C . ASP A 1 534 ? 8.325 -5.728 46.011 1.00 55.31 534 ASP A C 1
ATOM 4280 O O . ASP A 1 534 ? 7.826 -6.334 46.956 1.00 55.31 534 ASP A O 1
ATOM 4284 N N . SER A 1 535 ? 9.309 -6.250 45.256 1.00 51.53 535 SER A N 1
ATOM 4285 C CA . SER A 1 535 ? 10.283 -7.328 45.598 1.00 51.53 535 SER A CA 1
ATOM 4286 C C . SER A 1 535 ? 10.454 -8.434 44.536 1.00 51.53 535 SER A C 1
ATOM 4288 O O . SER A 1 535 ? 9.687 -8.571 43.586 1.00 51.53 535 SER A O 1
ATOM 4290 N N . SER A 1 536 ? 11.510 -9.234 44.720 1.00 54.03 536 SER A N 1
ATOM 4291 C CA . SER A 1 536 ? 12.034 -10.350 43.910 1.00 54.03 536 SER A CA 1
ATOM 4292 C C . SER A 1 536 ? 11.037 -11.406 43.395 1.00 54.03 536 SER A C 1
ATOM 4294 O O . SER A 1 536 ? 11.434 -12.256 42.605 1.00 54.03 536 SER A O 1
ATOM 4296 N N . CYS A 1 537 ? 9.763 -11.375 43.797 1.00 56.19 537 CYS A N 1
ATOM 4297 C CA . CYS A 1 537 ? 8.729 -12.316 43.348 1.00 56.19 537 CYS A CA 1
ATOM 4298 C C . CYS A 1 537 ? 8.122 -11.993 41.969 1.00 56.19 537 CYS A C 1
ATOM 4300 O O . CYS A 1 537 ? 7.519 -12.874 41.362 1.00 56.19 537 CYS A O 1
ATOM 4302 N N . VAL A 1 538 ? 8.273 -10.768 41.446 1.00 67.19 538 VAL A N 1
ATOM 4303 C CA . VAL A 1 538 ? 7.651 -10.377 40.161 1.00 67.19 538 VAL A CA 1
ATOM 4304 C C . VAL A 1 538 ? 8.285 -11.102 38.966 1.00 67.19 538 VAL A C 1
ATOM 4306 O O . VAL A 1 538 ? 7.613 -11.342 37.970 1.00 67.19 538 VAL A O 1
ATOM 4309 N N . GLU A 1 539 ? 9.553 -11.513 39.060 1.00 71.69 539 GLU A N 1
ATOM 4310 C CA . GLU A 1 539 ? 10.278 -12.128 37.939 1.00 71.69 539 GLU A CA 1
ATOM 4311 C C . GLU A 1 539 ? 9.710 -13.500 37.542 1.00 71.69 539 GLU A C 1
ATOM 4313 O O . GLU A 1 539 ? 9.500 -13.739 36.357 1.00 71.69 539 GLU A O 1
ATOM 4318 N N . HIS A 1 540 ? 9.349 -14.346 38.515 1.00 77.56 540 HIS A N 1
ATOM 4319 C CA . HIS A 1 540 ? 8.682 -15.631 38.257 1.00 77.56 540 HIS A CA 1
ATOM 4320 C C . HIS A 1 540 ? 7.273 -15.440 37.668 1.00 77.56 540 HIS A C 1
ATOM 4322 O O . HIS A 1 540 ? 6.842 -16.176 36.784 1.00 77.56 540 HIS A O 1
ATOM 4328 N N . VAL A 1 541 ? 6.542 -14.418 38.127 1.00 84.81 541 VAL A N 1
ATOM 4329 C CA . VAL A 1 541 ? 5.203 -14.108 37.598 1.00 84.81 541 VAL A CA 1
ATOM 4330 C C . VAL A 1 541 ? 5.288 -13.593 36.159 1.00 84.81 541 VAL A C 1
ATOM 4332 O O . VAL A 1 541 ? 4.489 -13.988 35.312 1.00 84.81 541 VAL A O 1
ATOM 4335 N N . VAL A 1 542 ? 6.290 -12.766 35.852 1.00 85.00 542 VAL A N 1
ATOM 4336 C CA . VAL A 1 542 ? 6.576 -12.318 34.484 1.00 85.00 542 VAL A CA 1
ATOM 4337 C C . VAL A 1 542 ? 6.978 -13.494 33.590 1.00 85.00 542 VAL A C 1
ATOM 4339 O O . VAL A 1 542 ? 6.440 -13.602 32.494 1.00 85.00 542 VAL A O 1
ATOM 4342 N N . GLN A 1 543 ? 7.859 -14.385 34.059 1.00 81.38 543 GLN A N 1
ATOM 4343 C CA . GLN A 1 543 ? 8.274 -15.600 33.338 1.00 81.38 543 GLN A CA 1
ATOM 4344 C C . GLN A 1 543 ? 7.083 -16.468 32.928 1.00 81.38 543 GLN A C 1
ATOM 4346 O O . GLN A 1 543 ? 7.012 -16.892 31.782 1.00 81.38 543 GLN A O 1
ATOM 4351 N N . SER A 1 544 ? 6.108 -16.649 33.825 1.00 85.12 544 SER A N 1
ATOM 4352 C CA . SER A 1 544 ? 4.903 -17.441 33.536 1.00 85.12 544 SER A CA 1
ATOM 4353 C C . SER A 1 544 ? 3.977 -16.841 32.463 1.00 85.12 544 SER A C 1
ATOM 4355 O O . SER A 1 544 ? 3.013 -17.486 32.065 1.00 85.12 544 SER A O 1
ATOM 4357 N N . GLY A 1 545 ? 4.207 -15.597 32.021 1.00 87.25 545 GLY A N 1
ATOM 4358 C CA . GLY A 1 545 ? 3.345 -14.907 31.054 1.00 87.25 545 GLY A CA 1
ATOM 4359 C C . GLY A 1 545 ? 2.032 -14.374 31.641 1.00 87.25 545 GLY A C 1
ATOM 4360 O O . GLY A 1 545 ? 1.101 -14.065 30.891 1.00 87.25 545 GLY A O 1
ATOM 4361 N N . TYR A 1 546 ? 1.938 -14.232 32.971 1.00 91.12 546 TYR A N 1
ATOM 4362 C CA . TYR A 1 546 ? 0.717 -13.799 33.668 1.00 91.12 546 TYR A CA 1
ATOM 4363 C C . TYR A 1 546 ? 0.192 -12.439 33.189 1.00 91.12 546 TYR A C 1
ATOM 4365 O O . TYR A 1 546 ? -1.014 -12.226 33.193 1.00 91.12 546 TYR A O 1
ATOM 4373 N N . PHE A 1 547 ? 1.068 -11.523 32.752 1.00 91.62 547 PHE A N 1
ATOM 4374 C CA . PHE A 1 547 ? 0.698 -10.153 32.368 1.00 91.62 547 PHE A CA 1
ATOM 4375 C C . PHE A 1 547 ? 0.257 -9.997 30.904 1.00 91.62 547 PHE A C 1
ATOM 4377 O O . PHE A 1 547 ? -0.131 -8.906 30.474 1.00 91.62 547 PHE A O 1
ATOM 4384 N N . SER A 1 548 ? 0.240 -11.078 30.136 1.00 90.25 548 SER A N 1
ATOM 4385 C CA . SER A 1 548 ? 0.004 -11.080 28.688 1.00 90.25 548 SER A CA 1
ATOM 4386 C C . SER A 1 548 ? -1.354 -10.506 28.244 1.00 90.25 548 SER A C 1
ATOM 4388 O O . SER A 1 548 ? -1.443 -9.965 27.134 1.00 90.25 548 SER A O 1
ATOM 4390 N N . PHE A 1 549 ? -2.392 -10.556 29.098 1.00 94.00 549 PHE A N 1
ATOM 4391 C CA . PHE A 1 549 ? -3.729 -9.972 28.857 1.00 94.00 549 PHE A CA 1
ATOM 4392 C C . PHE A 1 549 ? -3.928 -8.569 29.477 1.00 94.00 549 PHE A C 1
ATOM 4394 O O . PHE A 1 549 ? -4.996 -7.964 29.350 1.00 94.00 549 PHE A O 1
ATOM 4401 N N . MET A 1 550 ? -2.902 -8.019 30.143 1.00 92.94 550 MET A N 1
ATOM 4402 C CA . MET A 1 550 ? -2.951 -6.733 30.863 1.00 92.94 550 MET A CA 1
ATOM 4403 C C . MET A 1 550 ? -3.449 -5.578 29.996 1.00 92.94 550 MET A C 1
ATOM 4405 O O . MET A 1 550 ? -4.323 -4.826 30.420 1.00 92.94 550 MET A O 1
ATOM 4409 N N . ASP A 1 551 ? -2.923 -5.452 28.777 1.00 91.19 551 ASP A N 1
ATOM 4410 C CA . ASP A 1 551 ? -3.250 -4.328 27.899 1.00 91.19 551 ASP A CA 1
ATOM 4411 C C . ASP A 1 551 ? -4.721 -4.317 27.471 1.00 91.19 551 ASP A C 1
ATOM 4413 O O . ASP A 1 551 ? -5.272 -3.256 27.204 1.00 91.19 551 ASP A O 1
ATOM 4417 N N . TYR A 1 552 ? -5.351 -5.486 27.341 1.00 92.69 552 TYR A N 1
ATOM 4418 C CA . TYR A 1 552 ? -6.773 -5.559 27.027 1.00 92.69 552 TYR A CA 1
ATOM 4419 C C . TYR A 1 552 ? -7.609 -5.229 28.265 1.00 92.69 552 TYR A C 1
ATOM 4421 O O . TYR A 1 552 ? -8.475 -4.356 28.214 1.00 92.69 552 TYR A O 1
ATOM 4429 N N . ALA A 1 553 ? -7.316 -5.894 29.387 1.00 93.75 553 ALA A N 1
ATOM 4430 C CA . ALA A 1 553 ? -8.071 -5.721 30.620 1.00 93.75 553 ALA A CA 1
ATOM 4431 C C . ALA A 1 553 ? -8.063 -4.261 31.094 1.00 93.75 553 ALA A C 1
ATOM 4433 O O . ALA A 1 553 ? -9.126 -3.710 31.370 1.00 93.75 553 ALA A O 1
ATOM 4434 N N . ALA A 1 554 ? -6.891 -3.619 31.122 1.00 90.00 554 ALA A N 1
ATOM 4435 C CA . ALA A 1 554 ? -6.742 -2.253 31.619 1.00 90.00 554 ALA A CA 1
ATOM 4436 C C . ALA A 1 554 ? -7.526 -1.218 30.794 1.00 90.00 554 ALA A C 1
ATOM 4438 O O . ALA A 1 554 ? -8.046 -0.256 31.348 1.00 90.00 554 ALA A O 1
ATOM 4439 N N . THR A 1 555 ? -7.646 -1.416 29.478 1.00 84.38 555 THR A N 1
ATOM 4440 C CA . THR A 1 555 ? -8.365 -0.480 28.602 1.00 84.38 555 THR A CA 1
ATOM 4441 C C . THR A 1 555 ? -9.877 -0.727 28.593 1.00 84.38 555 THR A C 1
ATOM 4443 O O . THR A 1 555 ? -10.643 0.231 28.532 1.00 84.38 555 THR A O 1
ATOM 4446 N N . TYR A 1 556 ? -10.329 -1.987 28.651 1.00 87.31 556 TYR A N 1
ATOM 4447 C CA . TYR A 1 556 ? -11.720 -2.335 28.313 1.00 87.31 556 TYR A CA 1
ATOM 4448 C C . TYR A 1 556 ? -12.576 -2.861 29.472 1.00 87.31 556 TYR A C 1
ATOM 4450 O O . TYR A 1 556 ? -13.776 -3.056 29.277 1.00 87.31 556 TYR A O 1
ATOM 4458 N N . TYR A 1 557 ? -12.034 -3.053 30.685 1.00 89.12 557 TYR A N 1
ATOM 4459 C CA . TYR A 1 557 ? -12.821 -3.571 31.820 1.00 89.12 557 TYR A CA 1
ATOM 4460 C C . TYR A 1 557 ? -14.112 -2.767 32.061 1.00 89.12 557 TYR A C 1
ATOM 4462 O O . TYR A 1 557 ? -15.179 -3.357 32.229 1.00 89.12 557 TYR A O 1
ATOM 4470 N N . ARG A 1 558 ? -14.032 -1.428 32.014 1.00 83.94 558 ARG A N 1
ATOM 4471 C CA . ARG A 1 558 ? -15.166 -0.527 32.262 1.00 83.94 558 ARG A CA 1
ATOM 4472 C C . ARG A 1 558 ? -16.264 -0.696 31.216 1.00 83.94 558 ARG A C 1
ATOM 4474 O O . ARG A 1 558 ? -17.434 -0.767 31.579 1.00 83.94 558 ARG A O 1
ATOM 4481 N N . SER A 1 559 ? -15.881 -0.821 29.947 1.00 81.94 559 SER A N 1
ATOM 4482 C CA . SER A 1 559 ? -16.828 -1.034 28.850 1.00 81.94 559 SER A CA 1
ATOM 4483 C C . SER A 1 559 ? -17.609 -2.339 29.042 1.00 81.94 559 SER A C 1
ATOM 4485 O O . SER A 1 559 ? -18.836 -2.343 28.961 1.00 81.94 559 SER A O 1
ATOM 4487 N N . HIS A 1 560 ? -16.932 -3.431 29.423 1.00 86.88 560 HIS A N 1
ATOM 4488 C CA . HIS A 1 560 ? -17.620 -4.691 29.714 1.00 86.88 560 HIS A CA 1
ATOM 4489 C C . HIS A 1 560 ? -18.536 -4.604 30.942 1.00 86.88 560 HIS A C 1
ATOM 4491 O O . HIS A 1 560 ? -19.614 -5.191 30.910 1.00 86.88 560 HIS A O 1
ATOM 4497 N N . VAL A 1 561 ? -18.149 -3.876 31.998 1.00 85.06 561 VAL A N 1
ATOM 4498 C CA . VAL A 1 561 ? -19.013 -3.641 33.173 1.00 85.06 561 VAL A CA 1
ATOM 4499 C C . VAL A 1 561 ? -20.281 -2.889 32.763 1.00 85.06 561 VAL A C 1
ATOM 4501 O O . VAL A 1 561 ? -21.380 -3.336 33.074 1.00 85.06 561 VAL A O 1
ATOM 4504 N N . GLN A 1 562 ? -20.148 -1.798 32.005 1.00 82.19 562 GLN A N 1
ATOM 4505 C CA . GLN A 1 562 ? -21.285 -1.002 31.531 1.00 82.19 562 GLN A CA 1
ATOM 4506 C C . GLN A 1 562 ? -22.229 -1.820 30.642 1.00 82.19 562 GLN A C 1
ATOM 4508 O O . GLN A 1 562 ? -23.441 -1.805 30.851 1.00 82.19 562 GLN A O 1
ATOM 4513 N N . LYS A 1 563 ? -21.677 -2.587 29.692 1.00 81.06 563 LYS A N 1
ATOM 4514 C CA . LYS A 1 563 ? -22.465 -3.473 28.826 1.00 81.06 563 LYS A CA 1
ATOM 4515 C C . LYS A 1 563 ? -23.132 -4.597 29.611 1.00 81.06 563 LYS A C 1
ATOM 4517 O O . LYS A 1 563 ? -24.267 -4.932 29.320 1.00 81.06 563 LYS A O 1
ATOM 4522 N N . ALA A 1 564 ? -22.490 -5.156 30.635 1.00 82.12 564 ALA A N 1
ATOM 4523 C CA . ALA A 1 564 ? -23.126 -6.157 31.494 1.00 82.12 564 ALA A CA 1
ATOM 4524 C C . ALA A 1 564 ? -24.306 -5.577 32.302 1.00 82.12 564 ALA A C 1
ATOM 4526 O O . ALA A 1 564 ? -25.265 -6.291 32.587 1.00 82.12 564 ALA A O 1
ATOM 4527 N N . GLU A 1 565 ? -24.254 -4.293 32.665 1.00 77.94 565 GLU A N 1
ATOM 4528 C CA . GLU A 1 565 ? -25.301 -3.614 33.439 1.00 77.94 565 GLU A CA 1
ATOM 4529 C C . GLU A 1 565 ? -26.498 -3.128 32.608 1.00 77.94 565 GLU A C 1
ATOM 4531 O O . GLU A 1 565 ? -27.583 -2.937 33.168 1.00 77.94 565 GLU A O 1
ATOM 4536 N N . SER A 1 566 ? -26.328 -2.914 31.300 1.00 72.44 566 SER A N 1
ATOM 4537 C CA . SER A 1 566 ? -27.390 -2.397 30.429 1.00 72.44 566 SER A CA 1
ATOM 4538 C C . SER A 1 566 ? -28.472 -3.435 30.102 1.00 72.44 566 SER A C 1
ATOM 4540 O O . SER A 1 566 ? -29.628 -3.061 29.896 1.00 72.44 566 SER A O 1
ATOM 4542 N N . PHE A 1 567 ? -28.155 -4.735 30.125 1.00 67.19 567 PHE A N 1
ATOM 4543 C CA . PHE A 1 567 ? -29.122 -5.808 29.868 1.00 67.19 567 PHE A CA 1
ATOM 4544 C C . PHE A 1 567 ? -30.023 -6.071 31.099 1.00 67.19 567 PHE A C 1
ATOM 4546 O O . PHE A 1 567 ? -29.681 -6.848 31.990 1.00 67.19 567 PHE A O 1
ATOM 4553 N N . LYS A 1 568 ? -31.192 -5.418 31.175 1.00 54.09 568 LYS A N 1
ATOM 4554 C CA . LYS A 1 568 ? -32.065 -5.397 32.373 1.00 54.09 568 LYS A CA 1
ATOM 4555 C C . LYS A 1 568 ? -33.093 -6.538 32.534 1.00 54.09 568 LYS A C 1
ATOM 4557 O O . LYS A 1 568 ? -33.902 -6.462 33.455 1.00 54.09 568 LYS A O 1
ATOM 4562 N N . GLU A 1 569 ? -33.097 -7.594 31.721 1.00 51.09 569 GLU A N 1
ATOM 4563 C CA . GLU A 1 569 ? -34.339 -8.382 31.543 1.00 51.09 569 GLU A CA 1
ATOM 4564 C C . GLU A 1 569 ? -34.493 -9.753 32.245 1.00 51.09 569 GLU A C 1
ATOM 4566 O O . GLU A 1 569 ? -35.537 -10.362 32.061 1.00 51.09 569 GLU A O 1
ATOM 4571 N N . ASP A 1 570 ? -33.603 -10.232 33.133 1.00 50.03 570 ASP A N 1
ATOM 4572 C CA . ASP A 1 570 ? -33.801 -11.570 33.755 1.00 50.03 570 ASP A CA 1
ATOM 4573 C C . ASP A 1 570 ? -33.510 -11.680 35.265 1.00 50.03 570 ASP A C 1
ATOM 4575 O O . ASP A 1 570 ? -32.474 -11.232 35.761 1.00 50.03 570 ASP A O 1
ATOM 4579 N N . MET A 1 571 ? -34.390 -12.362 36.017 1.00 46.12 571 MET A N 1
ATOM 4580 C CA . MET A 1 571 ? -34.293 -12.574 37.480 1.00 46.12 571 MET A CA 1
ATOM 4581 C C . MET A 1 571 ? -33.026 -13.336 37.921 1.00 46.12 571 MET A C 1
ATOM 4583 O O . MET A 1 571 ? -32.482 -13.060 38.990 1.00 46.12 571 MET A O 1
ATOM 4587 N N . THR A 1 572 ? -32.503 -14.259 37.105 1.00 53.06 572 THR A N 1
ATOM 4588 C CA . THR A 1 572 ? -31.216 -14.944 37.354 1.00 53.06 572 THR A CA 1
ATOM 4589 C C . THR A 1 572 ? -30.008 -14.042 37.082 1.00 53.06 572 THR A C 1
ATOM 4591 O O . THR A 1 572 ? -28.974 -14.167 37.741 1.00 53.06 572 THR A O 1
ATOM 4594 N N . SER A 1 573 ? -30.146 -13.090 36.159 1.00 53.28 573 SER A N 1
ATOM 4595 C CA . SER A 1 573 ? -29.097 -12.141 35.768 1.00 53.28 573 SER A CA 1
ATOM 4596 C C . SER A 1 573 ? -28.865 -11.065 36.834 1.00 53.28 573 SER A C 1
ATOM 4598 O O . SER A 1 573 ? -27.734 -10.618 37.020 1.00 53.28 573 SER A O 1
ATOM 4600 N N . HIS A 1 574 ? -29.882 -10.738 37.641 1.00 58.81 574 HIS A N 1
ATOM 4601 C CA . HIS A 1 574 ? -29.768 -9.791 38.760 1.00 58.81 574 HIS A CA 1
ATOM 4602 C C . HIS A 1 574 ? -28.713 -10.214 39.806 1.00 58.81 574 HIS A C 1
ATOM 4604 O O . HIS A 1 574 ? -27.979 -9.371 40.326 1.00 58.81 574 HIS A O 1
ATOM 4610 N N . SER A 1 575 ? -28.578 -11.519 40.078 1.00 62.59 575 SER A N 1
ATOM 4611 C CA . SER A 1 575 ? -27.565 -12.069 40.996 1.00 62.59 575 SER A CA 1
ATOM 4612 C C . SER A 1 575 ? -26.133 -11.897 40.464 1.00 62.59 575 SER A C 1
ATOM 4614 O O . SER A 1 575 ? -25.222 -11.519 41.210 1.00 62.59 575 SER A O 1
ATOM 4616 N N . ARG A 1 576 ? -25.921 -12.143 39.165 1.00 70.12 576 ARG A N 1
ATOM 4617 C CA . ARG A 1 576 ? -24.597 -12.063 38.529 1.00 70.12 576 ARG A CA 1
ATOM 4618 C C . ARG A 1 576 ? -24.160 -10.622 38.279 1.00 70.12 576 ARG A C 1
ATOM 4620 O O . ARG A 1 576 ? -23.013 -10.297 38.568 1.00 70.12 576 ARG A O 1
ATOM 4627 N N . ILE A 1 577 ? -25.076 -9.737 37.883 1.00 77.31 577 ILE A N 1
ATOM 4628 C CA . ILE A 1 577 ? -24.810 -8.292 37.763 1.00 77.31 577 ILE A CA 1
ATOM 4629 C C . ILE A 1 577 ? -24.389 -7.704 39.121 1.00 77.31 577 ILE A C 1
ATOM 4631 O O . ILE A 1 577 ? -23.453 -6.910 39.193 1.00 77.31 577 ILE A O 1
ATOM 4635 N N . GLY A 1 578 ? -25.000 -8.153 40.226 1.00 79.12 578 GLY A N 1
ATOM 4636 C CA . GLY A 1 578 ? -24.549 -7.793 41.576 1.00 79.12 578 GLY A CA 1
ATOM 4637 C C . GLY A 1 578 ? -23.103 -8.220 41.870 1.00 79.12 578 GLY A C 1
ATOM 4638 O O . GLY A 1 578 ? -22.368 -7.504 42.551 1.00 79.12 578 GLY A O 1
ATOM 4639 N N . THR A 1 579 ? -22.664 -9.348 41.307 1.00 85.19 579 THR A N 1
ATOM 4640 C CA . THR A 1 579 ? -21.280 -9.835 41.430 1.00 85.19 579 THR A CA 1
ATOM 4641 C C . THR A 1 579 ? -20.308 -8.990 40.601 1.00 85.19 579 THR A C 1
ATOM 4643 O O . THR A 1 579 ? -19.228 -8.672 41.094 1.00 85.19 579 THR A O 1
ATOM 4646 N N . VAL A 1 580 ? -20.698 -8.569 39.391 1.00 86.50 580 VAL A N 1
ATOM 4647 C CA . VAL A 1 580 ? -19.912 -7.649 38.542 1.00 86.50 580 VAL A CA 1
ATOM 4648 C C . VAL A 1 580 ? -19.701 -6.312 39.251 1.00 86.50 580 VAL A C 1
ATOM 4650 O O . VAL A 1 580 ? -18.565 -5.866 39.398 1.00 86.50 580 VAL A O 1
ATOM 4653 N N . LYS A 1 581 ? -20.776 -5.724 39.793 1.00 84.88 581 LYS A N 1
ATOM 4654 C CA . LYS A 1 581 ? -20.714 -4.482 40.581 1.00 84.88 581 LYS A CA 1
ATOM 4655 C C . LYS A 1 581 ? -19.775 -4.600 41.772 1.00 84.88 581 LYS A C 1
ATOM 4657 O O . LYS A 1 581 ? -18.972 -3.707 42.027 1.00 84.88 581 LYS A O 1
ATOM 4662 N N . LYS A 1 582 ? -19.850 -5.721 42.493 1.00 86.88 582 LYS A N 1
ATOM 4663 C CA . LYS A 1 582 ? -18.943 -5.994 43.609 1.00 86.88 582 LYS A CA 1
ATOM 4664 C C . LYS A 1 582 ? -17.486 -6.078 43.141 1.00 86.88 582 LYS A C 1
ATOM 4666 O O . LYS A 1 582 ? -16.636 -5.455 43.761 1.00 86.88 582 LYS A O 1
ATOM 4671 N N . ALA A 1 583 ? -17.205 -6.795 42.053 1.00 87.25 583 ALA A N 1
ATOM 4672 C CA . ALA A 1 583 ? -15.852 -6.924 41.516 1.00 87.25 583 ALA A CA 1
ATOM 4673 C C . ALA A 1 583 ? -15.273 -5.577 41.045 1.00 87.25 583 ALA A C 1
ATOM 4675 O O . ALA A 1 583 ? -14.102 -5.302 41.297 1.00 87.25 583 ALA A O 1
ATOM 4676 N N . ALA A 1 584 ? -16.085 -4.717 40.423 1.00 86.56 584 ALA A N 1
ATOM 4677 C CA . ALA A 1 584 ? -15.679 -3.364 40.039 1.00 86.56 584 ALA A CA 1
ATOM 4678 C C . ALA A 1 584 ? -15.355 -2.490 41.266 1.00 86.56 584 ALA A C 1
ATOM 4680 O O . ALA A 1 584 ? -14.308 -1.846 41.305 1.00 86.56 584 ALA A O 1
ATOM 4681 N N . LEU A 1 585 ? -16.193 -2.541 42.307 1.00 84.31 585 LEU A N 1
ATOM 4682 C CA . LEU A 1 585 ? -15.933 -1.851 43.576 1.00 84.31 585 LEU A CA 1
ATOM 4683 C C . LEU A 1 585 ? -14.679 -2.378 44.283 1.00 84.31 585 LEU A C 1
ATOM 4685 O O . LEU A 1 585 ? -13.955 -1.614 44.915 1.00 84.31 585 LEU A O 1
ATOM 4689 N N . ASP A 1 586 ? -14.433 -3.684 44.230 1.00 85.62 586 ASP A N 1
ATOM 4690 C CA . ASP A 1 586 ? -13.253 -4.285 44.847 1.00 85.62 586 ASP A CA 1
ATOM 4691 C C . ASP A 1 586 ? -11.970 -3.910 44.081 1.00 85.62 586 ASP A C 1
ATOM 4693 O O . ASP A 1 586 ? -10.949 -3.653 44.717 1.00 85.62 586 ASP A O 1
ATOM 4697 N N . LEU A 1 587 ? -12.037 -3.762 42.750 1.00 88.00 587 LEU A N 1
ATOM 4698 C CA . LEU A 1 587 ? -10.957 -3.189 41.939 1.00 88.00 587 LEU A CA 1
ATOM 4699 C C . LEU A 1 587 ? -10.659 -1.737 42.334 1.00 88.00 587 LEU A C 1
ATOM 4701 O O . LEU A 1 587 ? -9.502 -1.398 42.566 1.00 88.00 587 LEU A O 1
ATOM 4705 N N . GLU A 1 588 ? -11.684 -0.891 42.455 1.00 83.44 588 GLU A N 1
ATOM 4706 C CA . GLU A 1 588 ? -11.510 0.489 42.926 1.00 83.44 588 GLU A CA 1
ATOM 4707 C C . GLU A 1 588 ? -10.831 0.512 44.300 1.00 83.44 588 GLU A C 1
ATOM 4709 O O . GLU A 1 588 ? -9.788 1.142 44.476 1.00 83.44 588 GLU A O 1
ATOM 4714 N N . LYS A 1 589 ? -11.360 -0.244 45.270 1.00 82.88 589 LYS A N 1
ATOM 4715 C CA . LYS A 1 589 ? -10.768 -0.323 46.613 1.00 82.88 589 LYS A CA 1
ATOM 4716 C C . LYS A 1 589 ? -9.310 -0.759 46.574 1.00 82.88 589 LYS A C 1
ATOM 4718 O O . LYS A 1 589 ? -8.517 -0.183 47.309 1.00 82.88 589 LYS A O 1
ATOM 4723 N N . ALA A 1 590 ? -8.963 -1.745 45.745 1.00 82.62 590 ALA A N 1
ATOM 4724 C CA . ALA A 1 590 ? -7.611 -2.289 45.648 1.00 82.62 590 ALA A CA 1
ATOM 4725 C C . ALA A 1 590 ? -6.568 -1.242 45.222 1.00 82.62 590 ALA A C 1
ATOM 4727 O O . ALA A 1 590 ? -5.431 -1.291 45.685 1.00 82.62 590 ALA A O 1
ATOM 4728 N N . TYR A 1 591 ? -6.950 -0.281 44.381 1.00 79.12 591 TYR A N 1
ATOM 4729 C CA . TYR A 1 591 ? -6.058 0.786 43.920 1.00 79.12 591 TYR A CA 1
ATOM 4730 C C . TYR A 1 591 ? -6.046 2.012 44.848 1.00 79.12 591 TYR A C 1
ATOM 4732 O O . TYR A 1 591 ? -5.103 2.800 44.799 1.00 79.12 591 TYR A O 1
ATOM 4740 N N . PHE A 1 592 ? -7.044 2.154 45.728 1.00 72.81 592 PHE A N 1
ATOM 4741 C CA . PHE A 1 592 ? -7.199 3.291 46.645 1.00 72.81 592 PHE A CA 1
ATOM 4742 C C . PHE A 1 592 ? -7.052 2.920 48.137 1.00 72.81 592 PHE A C 1
ATOM 4744 O O . PHE A 1 592 ? -7.552 3.636 49.003 1.00 72.81 592 PHE A O 1
ATOM 4751 N N . THR A 1 593 ? -6.365 1.820 48.476 1.00 53.84 593 THR A N 1
ATOM 4752 C CA . THR A 1 593 ? -6.260 1.272 49.849 1.00 53.84 593 THR A CA 1
ATOM 4753 C C . THR A 1 593 ? -5.562 2.151 50.903 1.00 53.84 593 THR A C 1
ATOM 4755 O O . THR A 1 593 ? -5.482 1.726 52.055 1.00 53.84 593 THR A O 1
ATOM 4758 N N . ASP A 1 594 ? -5.100 3.365 50.590 1.00 40.44 594 ASP A N 1
ATOM 4759 C CA . ASP A 1 594 ? -4.649 4.313 51.619 1.00 40.44 594 ASP A CA 1
ATOM 4760 C C . ASP A 1 594 ? -5.824 5.189 52.082 1.00 40.44 594 ASP A C 1
ATOM 4762 O O . ASP A 1 594 ? -6.309 6.078 51.382 1.00 40.44 594 ASP A O 1
ATOM 4766 N N . GLY A 1 595 ? -6.333 4.874 53.276 1.00 41.50 595 GLY A N 1
ATOM 4767 C CA . GLY A 1 595 ? -7.646 5.287 53.764 1.00 41.50 595 GLY A CA 1
ATOM 4768 C C . GLY A 1 595 ? -7.989 6.772 53.603 1.00 41.50 595 GLY A C 1
ATOM 4769 O O . GLY A 1 595 ? -7.522 7.627 54.354 1.00 41.50 595 GLY A O 1
ATOM 4770 N N . SER A 1 596 ? -8.937 7.054 52.710 1.00 33.34 596 SER A N 1
ATOM 4771 C CA . SER A 1 596 ? -9.815 8.220 52.803 1.00 33.34 596 SER A CA 1
ATOM 4772 C C . SER A 1 596 ? -11.212 7.868 52.281 1.00 33.34 596 SER A C 1
ATOM 4774 O O . SER A 1 596 ? -11.537 7.973 51.106 1.00 33.34 596 SER A O 1
ATOM 4776 N N . ASN A 1 597 ? -12.073 7.425 53.200 1.00 36.91 597 ASN A N 1
ATOM 4777 C CA . ASN A 1 597 ? -13.513 7.353 52.977 1.00 36.91 597 ASN A CA 1
ATOM 4778 C C . ASN A 1 597 ? -14.055 8.763 52.710 1.00 36.91 597 ASN A C 1
ATOM 4780 O O . ASN A 1 597 ? -14.237 9.508 53.673 1.00 36.91 597 ASN A O 1
ATOM 4784 N N . LYS A 1 598 ? -14.391 9.095 51.458 1.00 38.31 598 LYS A N 1
ATOM 4785 C CA . LYS A 1 598 ? -15.570 9.913 51.121 1.00 38.31 598 LYS A CA 1
ATOM 4786 C C . LYS A 1 598 ? -16.157 9.452 49.786 1.00 38.31 598 LYS A C 1
ATOM 4788 O O . LYS A 1 598 ? -15.579 9.656 48.728 1.00 38.31 598 LYS A O 1
ATOM 4793 N N . ILE A 1 599 ? -17.331 8.834 49.879 1.00 40.47 599 ILE A N 1
ATOM 4794 C CA . ILE A 1 599 ? -18.238 8.566 48.763 1.00 40.47 599 ILE A CA 1
ATOM 4795 C C . ILE A 1 599 ? -18.717 9.930 48.243 1.00 40.47 599 ILE A C 1
ATOM 4797 O O . ILE A 1 599 ? -19.381 10.662 48.976 1.00 40.47 599 ILE A O 1
ATOM 4801 N N . GLY A 1 600 ? -18.348 10.280 47.009 1.00 36.59 600 GLY A N 1
ATOM 4802 C CA . GLY A 1 600 ? -18.754 11.519 46.344 1.00 36.59 600 GLY A CA 1
ATOM 4803 C C . GLY A 1 600 ? -18.433 11.500 44.847 1.00 36.59 600 GLY A C 1
ATOM 4804 O O . GLY A 1 600 ? -17.269 11.555 44.473 1.00 36.59 600 GLY A O 1
ATOM 4805 N N . GLU A 1 601 ? -19.495 11.432 44.036 1.00 38.97 601 GLU A N 1
ATOM 4806 C CA . GLU A 1 601 ? -19.581 11.530 42.563 1.00 38.97 601 GLU A CA 1
ATOM 4807 C C . GLU A 1 601 ? -18.711 10.570 41.721 1.00 38.97 601 GLU A C 1
ATOM 4809 O O . GLU A 1 601 ? -17.508 10.752 41.536 1.00 38.97 601 GLU A O 1
ATOM 4814 N N . ALA A 1 602 ? -19.384 9.582 41.113 1.00 37.78 602 ALA A N 1
ATOM 4815 C CA . ALA A 1 602 ? -18.820 8.478 40.327 1.00 37.78 602 ALA A CA 1
ATOM 4816 C C . ALA A 1 602 ? -17.850 8.892 39.198 1.00 37.78 602 ALA A C 1
ATOM 4818 O O . ALA A 1 602 ? -16.934 8.141 38.874 1.00 37.78 602 ALA A O 1
ATOM 4819 N N . ASN A 1 603 ? -17.991 10.088 38.620 1.00 34.44 603 ASN A N 1
ATOM 4820 C CA . ASN A 1 603 ? -17.172 10.511 37.477 1.00 34.44 603 ASN A CA 1
ATOM 4821 C C . ASN A 1 603 ? -15.741 10.923 37.868 1.00 34.44 603 ASN A C 1
ATOM 4823 O O . ASN A 1 603 ? -14.808 10.668 37.112 1.00 34.44 603 ASN A O 1
ATOM 4827 N N . ALA A 1 604 ? -15.534 11.487 39.064 1.00 35.34 604 ALA A N 1
ATOM 4828 C CA . ALA A 1 604 ? -14.196 11.879 39.524 1.00 35.34 604 ALA A CA 1
ATOM 4829 C C . ALA A 1 604 ? -13.378 10.691 40.062 1.00 35.34 604 ALA A C 1
ATOM 4831 O O . ALA A 1 604 ? -12.153 10.685 39.953 1.00 35.34 604 ALA A O 1
ATOM 4832 N N . LEU A 1 605 ? -14.050 9.669 40.608 1.00 44.50 605 LEU A N 1
ATOM 4833 C CA . LEU A 1 605 ? -13.405 8.420 41.030 1.00 44.50 605 LEU A CA 1
ATOM 4834 C C . LEU A 1 605 ? -12.836 7.643 39.828 1.00 44.50 605 LEU A C 1
ATOM 4836 O O . LEU A 1 605 ? -11.733 7.104 39.902 1.00 44.50 605 LEU A O 1
ATOM 4840 N N . ASN A 1 606 ? -13.569 7.639 38.710 1.00 48.59 606 ASN A N 1
ATOM 4841 C CA . ASN A 1 606 ? -13.202 6.912 37.494 1.00 48.59 606 ASN A CA 1
ATOM 4842 C C . ASN A 1 606 ? -11.908 7.427 36.842 1.00 48.59 606 ASN A C 1
ATOM 4844 O O . ASN A 1 606 ? -11.048 6.621 36.490 1.00 48.59 606 ASN A O 1
ATOM 4848 N N . ALA A 1 607 ? -11.730 8.749 36.737 1.00 48.50 607 ALA A N 1
ATOM 4849 C CA . ALA A 1 607 ? -10.520 9.345 36.158 1.00 48.50 607 ALA A CA 1
ATOM 4850 C C . ALA A 1 607 ? -9.258 9.051 36.995 1.00 48.50 607 ALA A C 1
ATOM 4852 O O . ALA A 1 607 ? -8.175 8.825 36.454 1.00 48.50 607 ALA A O 1
ATOM 4853 N N . ASN A 1 608 ? -9.398 8.991 38.323 1.00 61.47 608 ASN A N 1
ATOM 4854 C CA . ASN A 1 608 ? -8.290 8.682 39.228 1.00 61.47 608 ASN A CA 1
ATOM 4855 C C . ASN A 1 608 ? -7.854 7.211 39.142 1.00 61.47 608 ASN A C 1
ATOM 4857 O O . ASN A 1 608 ? -6.666 6.918 39.291 1.00 61.47 608 ASN A O 1
ATOM 4861 N N . LEU A 1 609 ? -8.786 6.288 38.869 1.00 70.38 609 LEU A N 1
ATOM 4862 C CA . LEU A 1 609 ? -8.464 4.866 38.727 1.00 70.38 609 LEU A CA 1
ATOM 4863 C C . LEU A 1 609 ? -7.681 4.607 37.436 1.00 70.38 609 LEU A C 1
ATOM 4865 O O . LEU A 1 609 ? -6.711 3.855 37.461 1.00 70.38 609 LEU A O 1
ATOM 4869 N N . ASP A 1 610 ? -8.037 5.275 36.336 1.00 67.94 610 ASP A N 1
ATOM 4870 C CA . ASP A 1 610 ? -7.334 5.138 35.053 1.00 67.94 610 ASP A CA 1
ATOM 4871 C C . ASP A 1 610 ? -5.886 5.640 35.142 1.00 67.94 610 ASP A C 1
ATOM 4873 O O . ASP A 1 610 ? -4.976 5.009 34.604 1.00 67.94 610 ASP A O 1
ATOM 4877 N N . ILE A 1 611 ? -5.644 6.733 35.873 1.00 69.31 611 ILE A N 1
ATOM 4878 C CA . ILE A 1 611 ? -4.290 7.254 36.117 1.00 69.31 611 ILE A CA 1
ATOM 4879 C C . ILE A 1 611 ? -3.478 6.267 36.966 1.00 69.31 611 ILE A C 1
ATOM 4881 O O . ILE A 1 611 ? -2.370 5.890 36.579 1.00 69.31 611 ILE A O 1
ATOM 4885 N N . ALA A 1 612 ? -4.038 5.792 38.083 1.00 76.69 612 ALA A N 1
ATOM 4886 C CA . ALA A 1 612 ? -3.368 4.819 38.946 1.00 76.69 612 ALA A CA 1
ATOM 4887 C C . ALA A 1 612 ? -3.074 3.503 38.198 1.00 76.69 612 ALA A C 1
ATOM 4889 O O . ALA A 1 612 ? -1.994 2.919 38.319 1.00 76.69 612 ALA A O 1
ATOM 4890 N N . MET A 1 613 ? -4.013 3.053 37.366 1.00 81.56 613 MET A N 1
ATOM 4891 C CA . MET A 1 613 ? -3.857 1.876 36.519 1.00 81.56 613 MET A CA 1
ATOM 4892 C C . MET A 1 613 ? -2.782 2.084 35.450 1.00 81.56 613 MET A C 1
ATOM 4894 O O . MET A 1 613 ? -1.941 1.207 35.255 1.00 81.56 613 MET A O 1
ATOM 4898 N N . GLN A 1 614 ? -2.739 3.254 34.812 1.00 83.50 614 GLN A N 1
ATOM 4899 C CA . GLN A 1 614 ? -1.705 3.625 33.848 1.00 83.50 614 GLN A CA 1
ATOM 4900 C C . GLN A 1 614 ? -0.295 3.582 34.458 1.00 83.50 614 GLN A C 1
ATOM 4902 O O . GLN A 1 614 ? 0.631 3.046 33.838 1.00 83.50 614 GLN A O 1
ATOM 4907 N N . GLU A 1 615 ? -0.115 4.127 35.662 1.00 81.62 615 GLU A N 1
ATOM 4908 C CA . GLU A 1 615 ? 1.170 4.103 36.368 1.00 81.62 615 GLU A CA 1
ATOM 4909 C C . GLU A 1 615 ? 1.601 2.669 36.691 1.00 81.62 615 GLU A C 1
ATOM 4911 O O . GLU A 1 615 ? 2.735 2.277 36.398 1.00 81.62 615 GLU A O 1
ATOM 4916 N N . LYS A 1 616 ? 0.677 1.851 37.210 1.00 84.50 616 LYS A N 1
ATOM 4917 C CA . LYS A 1 616 ? 0.935 0.441 37.531 1.00 84.50 616 LYS A CA 1
ATOM 4918 C C . LYS A 1 616 ? 1.279 -0.380 36.289 1.00 84.50 616 LYS A C 1
ATOM 4920 O O . LYS A 1 616 ? 2.287 -1.083 36.296 1.00 84.50 616 LYS A O 1
ATOM 4925 N N . VAL A 1 617 ? 0.519 -0.244 35.201 1.00 88.12 617 VAL A N 1
ATOM 4926 C CA . VAL A 1 617 ? 0.823 -0.915 33.925 1.00 88.12 617 VAL A CA 1
ATOM 4927 C C . VAL A 1 617 ? 2.198 -0.495 33.402 1.00 88.12 617 VAL A C 1
ATOM 4929 O O . VAL A 1 617 ? 2.966 -1.334 32.929 1.00 88.12 617 VAL A O 1
ATOM 4932 N N . SER A 1 618 ? 2.545 0.789 33.511 1.00 86.81 618 SER A N 1
ATOM 4933 C CA . SER A 1 618 ? 3.854 1.293 33.080 1.00 86.81 618 SER A CA 1
ATOM 4934 C C . SER A 1 618 ? 4.997 0.696 33.908 1.00 86.81 618 SER A C 1
ATOM 4936 O O . SER A 1 618 ? 6.005 0.274 33.338 1.00 86.81 618 SER A O 1
ATOM 4938 N N . ALA A 1 619 ? 4.832 0.585 35.229 1.00 85.25 619 ALA A N 1
ATOM 4939 C CA . ALA A 1 619 ? 5.804 -0.059 36.113 1.00 85.25 619 ALA A CA 1
ATOM 4940 C C . ALA A 1 619 ? 5.965 -1.563 35.815 1.00 85.25 619 ALA A C 1
ATOM 4942 O O . ALA A 1 619 ? 7.088 -2.073 35.754 1.00 85.25 619 ALA A O 1
ATOM 4943 N N . ILE A 1 620 ? 4.860 -2.272 35.560 1.00 87.75 620 ILE A N 1
ATOM 4944 C CA . ILE A 1 620 ? 4.881 -3.694 35.185 1.00 87.75 620 ILE A CA 1
ATOM 4945 C C . ILE A 1 620 ? 5.603 -3.883 33.846 1.00 87.75 620 ILE A C 1
ATOM 4947 O O . ILE A 1 620 ? 6.497 -4.721 33.752 1.00 87.75 620 ILE A O 1
ATOM 4951 N N . ARG A 1 621 ? 5.309 -3.059 32.830 1.00 89.19 621 ARG A N 1
ATOM 4952 C CA . ARG A 1 621 ? 5.997 -3.107 31.525 1.00 89.19 621 ARG A CA 1
ATOM 4953 C C . ARG A 1 621 ? 7.507 -2.916 31.648 1.00 89.19 621 ARG A C 1
ATOM 4955 O O . ARG A 1 621 ? 8.256 -3.655 31.019 1.00 89.19 621 ARG A O 1
ATOM 4962 N N . GLN A 1 622 ? 7.963 -1.989 32.493 1.00 85.75 622 GLN A N 1
ATOM 4963 C CA . GLN A 1 622 ? 9.398 -1.816 32.758 1.00 85.75 622 GLN A CA 1
ATOM 4964 C C . GLN A 1 622 ? 10.023 -3.063 33.394 1.00 85.75 622 GLN A C 1
ATOM 4966 O O . GLN A 1 622 ? 11.168 -3.404 33.097 1.00 85.75 622 GLN A O 1
ATOM 4971 N N . THR A 1 623 ? 9.287 -3.755 34.263 1.00 85.81 623 THR A N 1
ATOM 4972 C CA . THR A 1 623 ? 9.743 -5.015 34.862 1.00 85.81 623 THR A CA 1
ATOM 4973 C C . THR A 1 623 ? 9.798 -6.143 33.829 1.00 85.81 623 THR A C 1
ATOM 4975 O O . THR A 1 623 ? 10.795 -6.862 33.781 1.00 85.81 623 THR A O 1
ATOM 4978 N N . ILE A 1 624 ? 8.806 -6.237 32.936 1.00 86.69 624 ILE A N 1
ATOM 4979 C CA . ILE A 1 624 ? 8.810 -7.173 31.798 1.00 86.69 624 ILE A CA 1
ATOM 4980 C C . ILE A 1 624 ? 10.006 -6.904 30.878 1.00 86.69 624 ILE A C 1
ATOM 4982 O O . ILE A 1 624 ? 10.703 -7.836 30.480 1.00 86.69 624 ILE A O 1
ATOM 4986 N N . ASP A 1 625 ? 10.302 -5.638 30.577 1.00 85.75 625 ASP A N 1
ATOM 4987 C CA . ASP A 1 625 ? 11.452 -5.262 29.751 1.00 85.75 625 ASP A CA 1
ATOM 4988 C C . ASP A 1 625 ? 12.793 -5.659 30.385 1.00 85.75 625 ASP A C 1
ATOM 4990 O O . ASP A 1 625 ? 13.701 -6.099 29.675 1.00 85.75 625 ASP A O 1
ATOM 4994 N N . LYS A 1 626 ? 12.918 -5.544 31.714 1.00 83.38 626 LYS A N 1
ATOM 4995 C CA . LYS A 1 626 ? 14.099 -6.011 32.458 1.00 83.38 626 LYS A CA 1
ATOM 4996 C C . LYS A 1 626 ? 14.222 -7.536 32.429 1.00 83.38 626 LYS A C 1
ATOM 4998 O O . LYS A 1 626 ? 15.321 -8.039 32.206 1.00 83.38 626 LYS A O 1
ATOM 5003 N N . ALA A 1 627 ? 13.119 -8.262 32.615 1.00 80.31 627 ALA A N 1
ATOM 5004 C CA . ALA A 1 627 ? 13.100 -9.726 32.562 1.00 80.31 627 ALA A CA 1
ATOM 5005 C C . ALA A 1 627 ? 13.444 -10.247 31.156 1.00 80.31 627 ALA A C 1
ATOM 5007 O O . ALA A 1 627 ? 14.260 -11.154 31.004 1.00 80.31 627 ALA A O 1
ATOM 5008 N N . ARG A 1 628 ? 12.923 -9.596 30.108 1.00 83.56 628 ARG A N 1
ATOM 5009 C CA . ARG A 1 628 ? 13.201 -9.936 28.705 1.00 83.56 628 ARG A CA 1
ATOM 5010 C C . ARG A 1 628 ? 14.687 -9.843 28.347 1.00 83.56 628 ARG A C 1
ATOM 5012 O O . ARG A 1 628 ? 15.150 -10.591 27.495 1.00 83.56 628 ARG A O 1
ATOM 5019 N N . ALA A 1 629 ? 15.446 -8.955 28.994 1.00 81.62 629 ALA A N 1
ATOM 5020 C CA . ALA A 1 629 ? 16.895 -8.869 28.800 1.00 81.62 629 ALA A CA 1
ATOM 5021 C C . ALA A 1 629 ? 17.654 -10.094 29.350 1.00 81.62 629 ALA A C 1
ATOM 5023 O O . ALA A 1 629 ? 18.767 -10.364 28.908 1.00 81.62 629 ALA A O 1
ATOM 5024 N N . ARG A 1 630 ? 17.065 -10.825 30.305 1.00 78.25 630 ARG A N 1
ATOM 5025 C CA . ARG A 1 630 ? 17.648 -12.025 30.926 1.00 78.25 630 ARG A CA 1
ATOM 5026 C C . ARG A 1 630 ? 17.152 -13.324 30.284 1.00 78.25 630 ARG A C 1
ATOM 5028 O O . ARG A 1 630 ? 17.876 -14.310 30.318 1.00 78.25 630 ARG A O 1
ATOM 5035 N N . LEU A 1 631 ? 15.950 -13.312 29.699 1.00 71.94 631 LEU A N 1
ATOM 5036 C CA . LEU A 1 631 ? 15.241 -14.496 29.189 1.00 71.94 631 LEU A CA 1
ATOM 5037 C C . LEU A 1 631 ? 14.840 -14.374 27.701 1.00 71.94 631 LEU A C 1
ATOM 5039 O O . LEU A 1 631 ? 13.659 -14.470 27.364 1.00 71.94 631 LEU A O 1
ATOM 5043 N N . PRO A 1 632 ? 15.774 -14.109 26.773 1.00 63.97 632 PRO A N 1
ATOM 5044 C CA . PRO A 1 632 ? 15.422 -13.902 25.373 1.00 63.97 632 PRO A CA 1
ATOM 5045 C C . PRO A 1 632 ? 15.047 -15.186 24.616 1.00 63.97 632 PRO A C 1
ATOM 5047 O O . PRO A 1 632 ? 14.425 -15.059 23.569 1.00 63.97 632 PRO A O 1
ATOM 5050 N N . GLU A 1 633 ? 15.389 -16.387 25.098 1.00 70.81 633 GLU A N 1
ATOM 5051 C CA . GLU A 1 633 ? 15.219 -17.662 24.363 1.00 70.81 633 GLU A CA 1
ATOM 5052 C C . GLU A 1 633 ? 14.099 -18.578 24.894 1.00 70.81 633 GLU A C 1
ATOM 5054 O O . GLU A 1 633 ? 13.868 -19.645 24.333 1.00 70.81 633 GLU A O 1
ATOM 5059 N N . ASP A 1 634 ? 13.380 -18.165 25.938 1.00 77.44 634 ASP A N 1
ATOM 5060 C CA . ASP A 1 634 ? 12.274 -18.944 26.502 1.00 77.44 634 ASP A CA 1
ATOM 5061 C C . ASP A 1 634 ? 11.048 -18.904 25.565 1.00 77.44 634 ASP A C 1
ATOM 5063 O O . ASP A 1 634 ? 10.479 -17.838 25.305 1.00 77.44 634 ASP A O 1
ATOM 5067 N N . ILE A 1 635 ? 10.694 -20.064 25.001 1.00 73.69 635 ILE A N 1
ATOM 5068 C CA . ILE A 1 635 ? 9.642 -20.208 23.983 1.00 73.69 635 ILE A CA 1
ATOM 5069 C C . ILE A 1 635 ? 8.265 -19.903 24.584 1.00 73.69 635 ILE A C 1
ATOM 5071 O O . ILE A 1 635 ? 7.502 -19.147 23.985 1.00 73.69 635 ILE A O 1
ATOM 5075 N N . GLU A 1 636 ? 7.976 -20.407 25.784 1.00 73.81 636 GLU A N 1
ATOM 5076 C CA . GLU A 1 636 ? 6.677 -20.237 26.447 1.00 73.81 636 GLU A CA 1
ATOM 5077 C C . GLU A 1 636 ? 6.443 -18.771 26.824 1.00 73.81 636 GLU A C 1
ATOM 5079 O O . GLU A 1 636 ? 5.375 -18.205 26.563 1.00 73.81 636 GLU A O 1
ATOM 5084 N N . PHE A 1 637 ? 7.483 -18.107 27.340 1.00 81.88 637 PHE A N 1
ATOM 5085 C CA . PHE A 1 637 ? 7.446 -16.669 27.603 1.00 81.88 637 PHE A CA 1
ATOM 5086 C C . PHE A 1 637 ? 7.194 -15.861 26.319 1.00 81.88 637 PHE A C 1
ATOM 5088 O O . PHE A 1 637 ? 6.391 -14.922 26.313 1.00 81.88 637 PHE A O 1
ATOM 5095 N N . GLN A 1 638 ? 7.852 -16.215 25.207 1.00 79.50 638 GLN A N 1
ATOM 5096 C CA . GLN A 1 638 ? 7.635 -15.544 23.921 1.00 79.50 638 GLN A CA 1
ATOM 5097 C C . GLN A 1 638 ? 6.222 -15.762 23.365 1.00 79.50 638 GLN A C 1
ATOM 5099 O O . GLN A 1 638 ? 5.663 -14.820 22.791 1.00 79.50 638 GLN A O 1
ATOM 5104 N N . ASP A 1 639 ? 5.653 -16.956 23.530 1.00 81.19 639 ASP A N 1
ATOM 5105 C CA . ASP A 1 639 ? 4.336 -17.316 22.999 1.00 81.19 639 ASP A CA 1
ATOM 5106 C C . ASP A 1 639 ? 3.191 -16.581 23.717 1.00 81.19 639 ASP A C 1
ATOM 5108 O O . ASP A 1 639 ? 2.196 -16.228 23.078 1.00 81.19 639 ASP A O 1
ATOM 5112 N N . LEU A 1 640 ? 3.353 -16.250 25.006 1.00 83.62 640 LEU A N 1
ATOM 5113 C CA . LEU A 1 640 ? 2.370 -15.494 25.798 1.00 83.62 640 LEU A CA 1
ATOM 5114 C C . LEU A 1 640 ? 2.591 -13.966 25.765 1.00 83.62 640 LEU A C 1
ATOM 5116 O O . LEU A 1 640 ? 1.651 -13.193 25.534 1.00 83.62 640 LEU A O 1
ATOM 5120 N N . GLU A 1 641 ? 3.822 -13.485 25.961 1.00 83.69 641 GLU A N 1
ATOM 5121 C CA . GLU A 1 641 ? 4.117 -12.040 26.030 1.00 83.69 641 GLU A CA 1
ATOM 5122 C C . GLU A 1 641 ? 4.309 -11.392 24.650 1.00 83.69 641 GLU A C 1
ATOM 5124 O O . GLU A 1 641 ? 4.096 -10.186 24.474 1.00 83.69 641 GLU A O 1
ATOM 5129 N N . GLY A 1 642 ? 4.682 -12.179 23.640 1.00 83.94 642 GLY A N 1
ATOM 5130 C CA . GLY A 1 642 ? 4.931 -11.703 22.283 1.00 83.94 642 GLY A CA 1
ATOM 5131 C C . GLY A 1 642 ? 6.251 -10.928 22.119 1.00 83.94 642 GLY A C 1
ATOM 5132 O O . GLY A 1 642 ? 7.055 -10.803 23.051 1.00 83.94 642 GLY A O 1
ATOM 5133 N N . PRO A 1 643 ? 6.530 -10.392 20.916 1.00 81.88 643 PRO A N 1
ATOM 5134 C CA . PRO A 1 643 ? 7.730 -9.614 20.620 1.00 81.88 643 PRO A CA 1
ATOM 5135 C C . PRO A 1 643 ? 7.774 -8.290 21.394 1.00 81.88 643 PRO A C 1
ATOM 5137 O O . PRO A 1 643 ? 6.743 -7.682 21.695 1.00 81.88 643 PRO A O 1
ATOM 5140 N N . LYS A 1 644 ? 8.991 -7.801 21.671 1.00 83.19 644 LYS A N 1
ATOM 5141 C CA . LYS A 1 644 ? 9.186 -6.499 22.317 1.00 83.19 644 LYS A CA 1
ATOM 5142 C C . LYS A 1 644 ? 8.632 -5.398 21.419 1.00 83.19 644 LYS A C 1
ATOM 5144 O O . LYS A 1 644 ? 9.036 -5.262 20.267 1.00 83.19 644 LYS A O 1
ATOM 5149 N N . ARG A 1 645 ? 7.731 -4.591 21.974 1.00 84.62 645 ARG A N 1
ATOM 5150 C CA . ARG A 1 645 ? 7.184 -3.401 21.323 1.00 84.62 645 ARG A CA 1
ATOM 5151 C C . ARG A 1 645 ? 7.255 -2.235 22.288 1.00 84.62 645 ARG A C 1
ATOM 5153 O O . ARG A 1 645 ? 6.925 -2.376 23.462 1.00 84.62 645 ARG A O 1
ATOM 5160 N N . HIS A 1 646 ? 7.618 -1.075 21.769 1.00 87.06 646 HIS A N 1
ATOM 5161 C CA . HIS A 1 646 ? 7.666 0.159 22.539 1.00 87.06 646 HIS A CA 1
ATOM 5162 C C . HIS A 1 646 ? 6.247 0.738 22.616 1.00 87.06 646 HIS A C 1
ATOM 5164 O O . HIS A 1 646 ? 5.764 1.362 21.671 1.00 87.06 646 HIS A O 1
ATOM 5170 N N . LYS A 1 647 ? 5.526 0.426 23.697 1.00 84.81 647 LYS A N 1
ATOM 5171 C CA . LYS A 1 647 ? 4.096 0.734 23.871 1.00 84.81 647 LYS A CA 1
ATOM 5172 C C . LYS A 1 647 ? 3.873 2.101 24.514 1.00 84.81 647 LYS A C 1
ATOM 5174 O O . LYS A 1 647 ? 4.597 2.485 25.427 1.00 84.81 647 LYS A O 1
ATOM 5179 N N . CYS A 1 648 ? 2.841 2.818 24.065 1.00 79.62 648 CYS A N 1
ATOM 5180 C CA . CYS A 1 648 ? 2.432 4.072 24.703 1.00 79.62 648 CYS A CA 1
ATOM 5181 C C . CYS A 1 648 ? 1.915 3.786 26.127 1.00 79.62 648 CYS A C 1
ATOM 5183 O O . CYS A 1 648 ? 1.184 2.809 26.294 1.00 79.62 648 CYS A O 1
ATOM 5185 N N . PRO A 1 649 ? 2.264 4.582 27.156 1.00 79.00 649 PRO A N 1
ATOM 5186 C CA . PRO A 1 649 ? 1.753 4.378 28.508 1.00 79.00 649 PRO A CA 1
ATOM 5187 C C . PRO A 1 649 ? 0.289 4.817 28.656 1.00 79.00 649 PRO A C 1
ATOM 5189 O O . PRO A 1 649 ? -0.387 4.332 29.552 1.00 79.00 649 PRO A O 1
ATOM 5192 N N . ARG A 1 650 ? -0.236 5.685 27.778 1.00 72.75 650 ARG A N 1
ATOM 5193 C CA . ARG A 1 650 ? -1.602 6.223 27.899 1.00 72.75 650 ARG A CA 1
ATOM 5194 C C . ARG A 1 650 ? -2.667 5.181 27.543 1.00 72.75 650 ARG A C 1
ATOM 5196 O O . ARG A 1 650 ? -2.745 4.814 26.375 1.00 72.75 650 ARG A O 1
ATOM 5203 N N . LEU A 1 651 ? -3.509 4.770 28.502 1.00 68.88 651 LEU A N 1
ATOM 5204 C CA . LEU A 1 651 ? -4.529 3.707 28.340 1.00 68.88 651 LEU A CA 1
ATOM 5205 C C . LEU A 1 651 ? -5.479 3.929 27.153 1.00 68.88 651 LEU A C 1
ATOM 5207 O O . LEU A 1 651 ? -5.832 2.978 26.461 1.00 68.88 651 LEU A O 1
ATOM 5211 N N . GLN A 1 652 ? -5.851 5.187 26.905 1.00 66.00 652 GLN A N 1
ATOM 5212 C CA . GLN A 1 652 ? -6.792 5.584 25.851 1.00 66.00 652 GLN A CA 1
ATOM 5213 C C . GLN A 1 652 ? -6.135 5.750 24.469 1.00 66.00 652 GLN A C 1
ATOM 5215 O O . GLN A 1 652 ? -6.798 6.061 23.481 1.00 66.00 652 GLN A O 1
ATOM 5220 N N . CYS A 1 653 ? -4.816 5.568 24.360 1.00 63.78 653 CYS A N 1
ATOM 5221 C CA . CYS A 1 653 ? -4.133 5.661 23.078 1.00 63.78 653 CYS A CA 1
ATOM 5222 C C . CYS A 1 653 ? -4.241 4.343 22.300 1.00 63.78 653 CYS A C 1
ATOM 5224 O O . CYS A 1 653 ? -3.902 3.282 22.814 1.00 63.78 653 CYS A O 1
ATOM 5226 N N . CYS A 1 654 ? -4.561 4.393 21.002 1.00 64.00 654 CYS A N 1
ATOM 5227 C CA . CYS A 1 654 ? -4.538 3.200 20.140 1.00 64.00 654 CYS A CA 1
ATOM 5228 C C . CYS A 1 654 ? -3.159 2.497 20.099 1.00 64.00 654 CYS A C 1
ATOM 5230 O O . CYS A 1 654 ? -3.053 1.303 19.809 1.00 64.00 654 CYS A O 1
ATOM 5232 N N . LYS A 1 655 ? -2.080 3.223 20.418 1.00 73.12 655 LYS A N 1
ATOM 5233 C CA . LYS A 1 655 ? -0.704 2.709 20.502 1.00 73.12 655 LYS A CA 1
ATOM 5234 C C . LYS A 1 655 ? -0.345 2.137 21.870 1.00 73.12 655 LYS A C 1
ATOM 5236 O O . LYS A 1 655 ? 0.774 1.648 22.031 1.00 73.12 655 LYS A O 1
ATOM 5241 N N . PHE A 1 656 ? -1.280 2.147 22.818 1.00 75.56 656 PHE A N 1
ATOM 5242 C CA . PHE A 1 656 ? -1.146 1.484 24.108 1.00 75.56 656 PHE A CA 1
ATOM 5243 C C . PHE A 1 656 ? -0.945 -0.021 23.943 1.00 75.56 656 PHE A C 1
ATOM 5245 O O . PHE A 1 656 ? 0.046 -0.554 24.424 1.00 75.56 656 PHE A O 1
ATOM 5252 N N . SER A 1 657 ? -1.819 -0.698 23.192 1.00 77.19 657 SER A N 1
ATOM 5253 C CA . SER A 1 657 ? -1.685 -2.138 22.922 1.00 77.19 657 SER A CA 1
ATOM 5254 C C . SER A 1 657 ? -0.827 -2.421 21.678 1.00 77.19 657 SER A C 1
ATOM 5256 O O . SER A 1 657 ? -0.076 -3.398 21.629 1.00 77.19 657 SER A O 1
ATOM 5258 N N . ALA A 1 658 ? -0.918 -1.574 20.640 1.00 75.00 658 ALA A N 1
ATOM 5259 C CA . ALA A 1 658 ? -0.239 -1.810 19.361 1.00 75.00 658 ALA A CA 1
ATOM 5260 C C . ALA A 1 658 ? 1.288 -1.628 19.440 1.00 75.00 658 ALA A C 1
ATOM 5262 O O . ALA A 1 658 ? 2.026 -2.460 18.902 1.00 75.00 658 ALA A O 1
ATOM 5263 N N . GLY A 1 659 ? 1.737 -0.581 20.141 1.00 76.88 659 GLY A N 1
ATOM 5264 C CA . GLY A 1 659 ? 3.137 -0.185 20.288 1.00 76.88 659 GLY A CA 1
ATOM 5265 C C . GLY A 1 659 ? 3.833 0.267 19.003 1.00 76.88 659 GLY A C 1
ATOM 5266 O O . GLY A 1 659 ? 3.197 0.497 17.974 1.00 76.88 659 GLY A O 1
ATOM 5267 N N . TYR A 1 660 ? 5.153 0.415 19.103 1.00 82.12 660 TYR A N 1
ATOM 5268 C CA . TYR A 1 660 ? 6.080 0.880 18.071 1.00 82.12 660 TYR A CA 1
ATOM 5269 C C . TYR A 1 660 ? 7.285 -0.066 17.937 1.00 82.12 660 TYR A C 1
ATOM 5271 O O . TYR A 1 660 ? 7.607 -0.777 18.894 1.00 82.12 660 TYR A O 1
ATOM 5279 N N . PRO A 1 661 ? 7.985 -0.058 16.784 1.00 80.06 661 PRO A N 1
ATOM 5280 C CA . PRO A 1 661 ? 9.110 -0.959 16.545 1.00 80.06 661 PRO A CA 1
ATOM 5281 C C . PRO A 1 661 ? 10.391 -0.493 17.236 1.00 80.06 661 PRO A C 1
ATOM 5283 O O . PRO A 1 661 ? 11.311 -1.279 17.420 1.00 80.06 661 PRO A O 1
ATOM 5286 N N . SER A 1 662 ? 10.472 0.787 17.605 1.00 83.00 662 SER A N 1
ATOM 5287 C CA . SER A 1 662 ? 11.644 1.370 18.245 1.00 83.00 662 SER A CA 1
ATOM 5288 C C . SER A 1 662 ? 11.250 2.401 19.289 1.00 83.00 662 SER A C 1
ATOM 5290 O O . SER A 1 662 ? 10.229 3.083 19.156 1.00 83.00 662 SER A O 1
ATOM 5292 N N . GLU A 1 663 ? 12.108 2.549 20.295 1.00 84.88 663 GLU A N 1
ATOM 5293 C CA . GLU A 1 663 ? 11.975 3.579 21.323 1.00 84.88 663 GLU A CA 1
ATOM 5294 C C . GLU A 1 663 ? 11.888 4.966 20.681 1.00 84.88 663 GLU A C 1
ATOM 5296 O O . GLU A 1 663 ? 11.000 5.737 21.001 1.00 84.88 663 GLU A O 1
ATOM 5301 N N . ALA A 1 664 ? 12.711 5.256 19.669 1.00 82.19 664 ALA A N 1
ATOM 5302 C CA . ALA A 1 664 ? 12.664 6.533 18.955 1.00 82.19 664 ALA A CA 1
ATOM 5303 C C . ALA A 1 664 ? 11.302 6.810 18.284 1.00 82.19 664 ALA A C 1
ATOM 5305 O O . ALA A 1 664 ? 10.871 7.960 18.198 1.00 82.19 664 ALA A O 1
ATOM 5306 N N . ALA A 1 665 ? 10.614 5.779 17.783 1.00 74.12 665 ALA A N 1
ATOM 5307 C CA . ALA A 1 665 ? 9.276 5.930 17.215 1.00 74.12 665 ALA A CA 1
ATOM 5308 C C . ALA A 1 665 ? 8.210 6.143 18.296 1.00 74.12 665 ALA A C 1
ATOM 5310 O O . ALA A 1 665 ? 7.326 6.980 18.107 1.00 74.12 665 ALA A O 1
ATOM 5311 N N . LEU A 1 666 ? 8.333 5.447 19.432 1.00 78.88 666 LEU A N 1
ATOM 5312 C CA . LEU A 1 666 ? 7.512 5.712 20.608 1.00 78.88 666 LEU A CA 1
ATOM 5313 C C . LEU A 1 666 ? 7.725 7.147 21.095 1.00 78.88 666 LEU A C 1
ATOM 5315 O O . LEU A 1 666 ? 6.749 7.866 21.227 1.00 78.88 666 LEU A O 1
ATOM 5319 N N . GLN A 1 667 ? 8.964 7.604 21.265 1.00 77.25 667 GLN A N 1
ATOM 5320 C CA . GLN A 1 667 ? 9.274 8.965 21.709 1.00 77.25 667 GLN A CA 1
ATOM 5321 C C . GLN A 1 667 ? 8.696 10.030 20.764 1.00 77.25 667 GLN A C 1
ATOM 5323 O O . GLN A 1 667 ? 8.086 10.992 21.219 1.00 77.25 667 GLN A O 1
ATOM 5328 N N . ARG A 1 668 ? 8.759 9.823 19.439 1.00 67.12 668 ARG A N 1
ATOM 5329 C CA . ARG A 1 668 ? 8.066 10.695 18.467 1.00 67.12 668 ARG A CA 1
ATOM 5330 C C . ARG A 1 668 ? 6.546 10.700 18.643 1.00 67.12 668 ARG A C 1
ATOM 5332 O O . ARG A 1 668 ? 5.904 11.727 18.454 1.00 67.12 668 ARG A O 1
ATOM 5339 N N . HIS A 1 669 ? 5.956 9.564 18.991 1.00 69.12 669 HIS A N 1
ATOM 5340 C CA . HIS A 1 669 ? 4.532 9.478 19.287 1.00 69.12 669 HIS A CA 1
ATOM 5341 C C . HIS A 1 669 ? 4.168 10.092 20.644 1.00 69.12 669 HIS A C 1
ATOM 5343 O O . HIS A 1 669 ? 3.154 10.776 20.745 1.00 69.12 669 HIS A O 1
ATOM 5349 N N . LEU A 1 670 ? 4.990 9.920 21.675 1.00 64.94 670 LEU A N 1
ATOM 5350 C CA . LEU A 1 670 ? 4.799 10.585 22.962 1.00 64.94 670 LEU A CA 1
ATOM 5351 C C . LEU A 1 670 ? 4.896 12.104 22.797 1.00 64.94 670 LEU A C 1
ATOM 5353 O O . LEU A 1 670 ? 4.043 12.815 23.312 1.00 64.94 670 LEU A O 1
ATOM 5357 N N . ALA A 1 671 ? 5.781 12.597 21.928 1.00 59.72 671 ALA A N 1
ATOM 5358 C CA . ALA A 1 671 ? 5.785 14.001 21.524 1.00 59.72 671 ALA A CA 1
ATOM 5359 C C . ALA A 1 671 ? 4.461 14.435 20.857 1.00 59.72 671 ALA A C 1
ATOM 5361 O O . ALA A 1 671 ? 4.036 15.572 21.020 1.00 59.72 671 ALA A O 1
ATOM 5362 N N . SER A 1 672 ? 3.736 13.551 20.161 1.00 54.25 672 SER A N 1
ATOM 5363 C CA . SER A 1 672 ? 2.396 13.890 19.643 1.00 54.25 672 SER A CA 1
ATOM 5364 C C . SER A 1 672 ? 1.336 14.037 20.743 1.00 54.25 672 SER A C 1
ATOM 5366 O O . SER A 1 672 ? 0.382 14.797 20.593 1.00 54.25 672 SER A O 1
ATOM 5368 N N . HIS A 1 673 ? 1.531 13.338 21.862 1.00 57.09 673 HIS A N 1
ATOM 5369 C CA . HIS A 1 673 ? 0.715 13.434 23.068 1.00 57.09 673 HIS A CA 1
ATOM 5370 C C . HIS A 1 673 ? 1.091 14.619 23.965 1.00 57.09 673 HIS A C 1
ATOM 5372 O O . HIS A 1 673 ? 0.248 15.103 24.722 1.00 57.09 673 HIS A O 1
ATOM 5378 N N . GLU A 1 674 ? 2.351 15.040 23.912 1.00 53.03 674 GLU A N 1
ATOM 5379 C CA . GLU A 1 674 ? 2.907 16.149 24.689 1.00 53.03 674 GLU A CA 1
ATOM 5380 C C . GLU A 1 674 ? 2.838 17.484 23.939 1.00 53.03 674 GLU A C 1
ATOM 5382 O O . GLU A 1 674 ? 2.900 18.531 24.580 1.00 53.03 674 GLU A O 1
ATOM 5387 N N . ARG A 1 675 ? 2.690 17.444 22.602 1.00 59.38 675 ARG A N 1
ATOM 5388 C CA . ARG A 1 675 ? 2.669 18.598 21.686 1.00 59.38 675 ARG A CA 1
ATOM 5389 C C . ARG A 1 675 ? 3.724 19.651 22.082 1.00 59.38 675 ARG A C 1
ATOM 5391 O O . ARG A 1 675 ? 3.382 20.782 22.427 1.00 59.38 675 ARG A O 1
ATOM 5398 N N . PRO A 1 676 ? 5.020 19.279 22.105 1.00 55.59 676 PRO A N 1
ATOM 5399 C CA . PRO A 1 676 ? 6.054 20.044 22.800 1.00 55.59 676 PRO A CA 1
ATOM 5400 C C . PRO A 1 676 ? 6.405 21.369 22.112 1.00 55.59 676 PRO A C 1
ATOM 5402 O O . PRO A 1 676 ? 6.999 22.241 22.744 1.00 55.59 676 PRO A O 1
ATOM 5405 N N . PHE A 1 677 ? 6.058 21.528 20.832 1.00 64.06 677 PHE A N 1
ATOM 5406 C CA . PHE A 1 677 ? 6.379 22.714 20.042 1.00 64.06 677 PHE A CA 1
ATOM 5407 C C . PHE A 1 677 ? 5.272 23.749 20.194 1.00 64.06 677 PHE A C 1
ATOM 5409 O O . PHE A 1 677 ? 4.269 23.718 19.486 1.00 64.06 677 PHE A O 1
ATOM 5416 N N . ARG A 1 678 ? 5.453 24.652 21.148 1.00 62.97 678 ARG A N 1
ATOM 5417 C CA . ARG A 1 678 ? 4.470 25.673 21.512 1.00 62.97 678 ARG A CA 1
ATOM 5418 C C . ARG A 1 678 ? 4.870 27.021 20.946 1.00 62.97 678 ARG A C 1
ATOM 5420 O O . ARG A 1 678 ? 6.060 27.289 20.786 1.00 62.97 678 ARG A O 1
ATOM 5427 N N . CYS A 1 679 ? 3.877 27.840 20.612 1.00 67.00 679 CYS A N 1
ATOM 5428 C CA . CYS A 1 679 ? 4.145 29.215 20.207 1.00 67.00 679 CYS A CA 1
ATOM 5429 C C . CYS A 1 679 ? 4.856 29.963 21.330 1.00 67.00 679 CYS A C 1
ATOM 5431 O O . CYS A 1 679 ? 4.563 29.727 22.488 1.00 67.00 679 CYS A O 1
ATOM 5433 N N . ASN A 1 680 ? 5.790 30.852 21.005 1.00 67.56 680 ASN A N 1
ATOM 5434 C CA . ASN A 1 680 ? 6.470 31.662 22.018 1.00 67.56 680 ASN A CA 1
ATOM 5435 C C . ASN A 1 680 ? 5.625 32.868 22.470 1.00 67.56 680 ASN A C 1
ATOM 5437 O O . ASN A 1 680 ? 6.037 33.586 23.373 1.00 67.56 680 ASN A O 1
ATOM 5441 N N . ASP A 1 681 ? 4.483 33.114 21.824 1.00 60.28 681 ASP A N 1
ATOM 5442 C CA . ASP A 1 681 ? 3.529 34.155 22.204 1.00 60.28 681 ASP A CA 1
ATOM 5443 C C . ASP A 1 681 ? 2.518 33.588 23.209 1.00 60.28 681 ASP A C 1
ATOM 5445 O O . ASP A 1 681 ? 1.624 32.841 22.818 1.00 60.28 681 ASP A O 1
ATOM 5449 N N . GLU A 1 682 ? 2.672 33.942 24.487 1.00 46.03 682 GLU A N 1
ATOM 5450 C CA . GLU A 1 682 ? 1.865 33.486 25.638 1.00 46.03 682 GLU A CA 1
ATOM 5451 C C . GLU A 1 682 ? 0.345 33.701 25.432 1.00 46.03 682 GLU A C 1
ATOM 5453 O O . GLU A 1 682 ? -0.492 32.964 25.948 1.00 46.03 682 GLU A O 1
ATOM 5458 N N . ALA A 1 683 ? -0.053 34.677 24.601 1.00 48.56 683 ALA A N 1
ATOM 5459 C CA . ALA A 1 683 ? -1.459 34.961 24.294 1.00 48.56 683 ALA A CA 1
ATOM 5460 C C . ALA A 1 683 ? -2.028 34.111 23.138 1.00 48.56 683 ALA A C 1
ATOM 5462 O O . ALA A 1 683 ? -3.197 34.256 22.757 1.00 48.56 683 ALA A O 1
ATOM 5463 N N . CYS A 1 684 ? -1.214 33.251 22.526 1.00 53.94 684 CYS A N 1
ATOM 5464 C CA . CYS A 1 684 ? -1.594 32.483 21.353 1.00 53.94 684 CYS A CA 1
ATOM 5465 C C . CYS A 1 684 ? -2.193 31.115 21.715 1.00 53.94 684 CYS A C 1
ATOM 5467 O O . CYS A 1 684 ? -1.628 30.356 22.494 1.00 53.94 684 CYS A O 1
ATOM 5469 N N . PHE A 1 685 ? -3.286 30.705 21.056 1.00 50.59 685 PHE A N 1
ATOM 5470 C CA . PHE A 1 685 ? -3.877 29.368 21.253 1.00 50.59 685 PHE A CA 1
ATOM 5471 C C . PHE A 1 685 ? -2.872 28.227 21.014 1.00 50.59 685 PHE A C 1
ATOM 5473 O O . PHE A 1 685 ? -3.004 27.152 21.585 1.00 50.59 685 PHE A O 1
ATOM 5480 N N . ALA A 1 686 ? -1.865 28.451 20.168 1.00 54.00 686 ALA A N 1
ATOM 5481 C CA . ALA A 1 686 ? -0.815 27.489 19.868 1.00 54.00 686 ALA A CA 1
ATOM 5482 C C . ALA A 1 686 ? 0.312 27.454 20.911 1.00 54.00 686 ALA A C 1
ATOM 5484 O O . ALA A 1 686 ? 1.093 26.502 20.935 1.00 54.00 686 ALA A O 1
ATOM 5485 N N . HIS A 1 687 ? 0.410 28.473 21.767 1.00 55.00 687 HIS A N 1
ATOM 5486 C CA . HIS A 1 687 ? 1.190 28.402 23.000 1.00 55.00 687 HIS A CA 1
ATOM 5487 C C . HIS A 1 687 ? 0.597 27.319 23.902 1.00 55.00 687 HIS A C 1
ATOM 5489 O O . HIS A 1 687 ? 1.281 26.425 24.407 1.00 55.00 687 HIS A O 1
ATOM 5495 N N . ILE A 1 688 ? -0.725 27.390 24.016 1.00 42.91 688 ILE A N 1
ATOM 5496 C CA . ILE A 1 688 ? -1.553 26.495 24.790 1.00 42.91 688 ILE A CA 1
ATOM 5497 C C . ILE A 1 688 ? -1.548 25.122 24.086 1.00 42.91 688 ILE A C 1
ATOM 5499 O O . ILE A 1 688 ? -0.798 24.220 24.443 1.00 42.91 688 ILE A O 1
ATOM 5503 N N . VAL A 1 689 ? -2.330 24.912 23.037 1.00 51.84 689 VAL A N 1
ATOM 5504 C CA . VAL A 1 689 ? -2.551 23.581 22.442 1.00 51.84 689 VAL A CA 1
ATOM 5505 C C . VAL A 1 689 ? -1.252 22.880 22.006 1.00 51.84 689 VAL A C 1
ATOM 5507 O O . VAL A 1 689 ? -1.150 21.656 22.129 1.00 51.84 689 VAL A O 1
ATOM 5510 N N . GLY A 1 690 ? -0.261 23.642 21.534 1.00 52.09 690 GLY A N 1
ATOM 5511 C CA . GLY A 1 690 ? 1.012 23.128 21.043 1.00 52.09 690 GLY A CA 1
ATOM 5512 C C . GLY A 1 690 ? 0.890 22.318 19.749 1.00 52.09 690 GLY A C 1
ATOM 5513 O O . GLY A 1 690 ? -0.180 21.848 19.346 1.00 52.09 690 GLY A O 1
ATOM 5514 N N . TYR A 1 691 ? 2.029 22.103 19.103 1.00 58.56 691 TYR A N 1
ATOM 5515 C CA . TYR A 1 691 ? 2.149 21.310 17.888 1.00 58.56 691 TYR A CA 1
ATOM 5516 C C . TYR A 1 691 ? 2.989 20.059 18.107 1.00 58.56 691 TYR A C 1
ATOM 5518 O O . TYR A 1 691 ? 3.868 19.977 18.969 1.00 58.56 691 TYR A O 1
ATOM 5526 N N . THR A 1 692 ? 2.726 19.060 17.271 1.00 52.00 692 THR A N 1
ATOM 5527 C CA . THR A 1 692 ? 3.449 17.785 17.261 1.00 52.00 692 THR A CA 1
ATOM 5528 C C . THR A 1 692 ? 4.813 17.884 16.565 1.00 52.00 692 THR A C 1
ATOM 5530 O O . THR A 1 692 ? 5.634 16.982 16.719 1.00 52.00 692 THR A O 1
ATOM 5533 N N . SER A 1 693 ? 5.080 18.966 15.818 1.00 60.00 693 SER A N 1
ATOM 5534 C CA . SER A 1 693 ? 6.345 19.199 15.111 1.00 60.00 693 SER A CA 1
ATOM 5535 C C . SER A 1 693 ? 6.765 20.672 15.120 1.00 60.00 693 SER A C 1
ATOM 5537 O O . SER A 1 693 ? 5.924 21.570 15.163 1.00 60.00 693 SER A O 1
ATOM 5539 N N . GLN A 1 694 ? 8.075 20.910 15.025 1.00 69.88 694 GLN A N 1
ATOM 5540 C CA . GLN A 1 694 ? 8.643 22.254 14.919 1.00 69.88 694 GLN A CA 1
ATOM 5541 C C . GLN A 1 694 ? 8.231 22.967 13.627 1.00 69.88 694 GLN A C 1
ATOM 5543 O O . GLN A 1 694 ? 8.058 24.178 13.648 1.00 69.88 694 GLN A O 1
ATOM 5548 N N . GLN A 1 695 ? 8.039 22.229 12.529 1.00 67.25 695 GLN A N 1
ATOM 5549 C CA . GLN A 1 695 ? 7.593 22.796 11.255 1.00 67.25 695 GLN A CA 1
ATOM 5550 C C . GLN A 1 695 ? 6.184 23.386 11.371 1.00 67.25 695 GLN A C 1
ATOM 5552 O O . GLN A 1 695 ? 5.981 24.526 10.993 1.00 67.25 695 GLN A O 1
ATOM 5557 N N . ALA A 1 696 ? 5.237 22.670 11.984 1.00 56.59 696 ALA A N 1
ATOM 5558 C CA . ALA A 1 696 ? 3.881 23.190 12.194 1.00 56.59 696 ALA A CA 1
ATOM 5559 C C . ALA A 1 696 ? 3.872 24.437 13.098 1.00 56.59 696 ALA A C 1
ATOM 5561 O O . ALA A 1 696 ? 3.113 25.375 12.872 1.00 56.59 696 ALA A O 1
ATOM 5562 N N . LEU A 1 697 ? 4.769 24.485 14.089 1.00 70.19 697 LEU A N 1
ATOM 5563 C CA . LEU A 1 697 ? 4.988 25.693 14.879 1.00 70.19 697 LEU A CA 1
ATOM 5564 C C . LEU A 1 697 ? 5.580 26.838 14.040 1.00 70.19 697 LEU A C 1
ATOM 5566 O O . LEU A 1 697 ? 5.197 27.989 14.235 1.00 70.19 697 LEU A O 1
ATOM 5570 N N . GLN A 1 698 ? 6.510 26.554 13.127 1.00 71.62 698 GLN A N 1
ATOM 5571 C CA . GLN A 1 698 ? 7.070 27.554 12.213 1.00 71.62 698 GLN A CA 1
ATOM 5572 C C . GLN A 1 698 ? 6.000 28.090 11.263 1.00 71.62 698 GLN A C 1
ATOM 5574 O O . GLN A 1 698 ? 5.828 29.300 11.205 1.00 71.62 698 GLN A O 1
ATOM 5579 N N . ASP A 1 699 ? 5.217 27.214 10.634 1.00 62.03 699 ASP A N 1
ATOM 5580 C CA . ASP A 1 699 ? 4.106 27.577 9.748 1.00 62.03 699 ASP A CA 1
ATOM 5581 C C . ASP A 1 699 ? 3.073 28.449 10.489 1.00 62.03 699 ASP A C 1
ATOM 5583 O O . ASP A 1 699 ? 2.614 29.472 9.982 1.00 62.03 699 ASP A O 1
ATOM 5587 N N . HIS A 1 700 ? 2.759 28.096 11.739 1.00 68.88 700 HIS A N 1
ATOM 5588 C CA . HIS A 1 700 ? 1.933 28.909 12.626 1.00 68.88 700 HIS A CA 1
ATOM 5589 C C . HIS A 1 700 ? 2.571 30.273 12.946 1.00 68.88 700 HIS A C 1
ATOM 5591 O O . HIS A 1 700 ? 1.901 31.303 12.897 1.00 68.88 700 HIS A O 1
ATOM 5597 N N . THR A 1 701 ? 3.864 30.298 13.276 1.00 68.00 701 THR A N 1
ATOM 5598 C CA . THR A 1 701 ? 4.595 31.529 13.614 1.00 68.00 701 THR A CA 1
ATOM 5599 C C . THR A 1 701 ? 4.660 32.467 12.408 1.00 68.00 701 THR A C 1
ATOM 5601 O O . THR A 1 701 ? 4.447 33.668 12.548 1.00 68.00 701 THR A O 1
ATOM 5604 N N . GLU A 1 702 ? 4.872 31.926 11.212 1.00 67.50 702 GLU A N 1
ATOM 5605 C CA . GLU A 1 702 ? 4.818 32.662 9.951 1.00 67.50 702 GLU A CA 1
ATOM 5606 C C . GLU A 1 702 ? 3.406 33.184 9.662 1.00 67.50 702 GLU A C 1
ATOM 5608 O O . GLU A 1 702 ? 3.250 34.344 9.299 1.00 67.50 702 GLU A O 1
ATOM 5613 N N . ALA A 1 703 ? 2.364 32.378 9.874 1.00 57.94 703 ALA A N 1
ATOM 5614 C CA . ALA A 1 703 ? 0.989 32.776 9.573 1.00 57.94 703 ALA A CA 1
ATOM 5615 C C . ALA A 1 703 ? 0.398 33.802 10.558 1.00 57.94 703 ALA A C 1
ATOM 5617 O O . ALA A 1 703 ? -0.418 34.633 10.155 1.00 57.94 703 ALA A O 1
ATOM 5618 N N . PHE A 1 704 ? 0.764 33.738 11.842 1.00 56.12 704 PHE A N 1
ATOM 5619 C CA . PHE A 1 704 ? 0.109 34.510 12.908 1.00 56.12 704 PHE A CA 1
ATOM 5620 C C . PHE A 1 704 ? 1.021 35.522 13.615 1.00 56.12 704 PHE A C 1
ATOM 5622 O O . PHE A 1 704 ? 0.503 36.443 14.246 1.00 56.12 704 PHE A O 1
ATOM 5629 N N . HIS A 1 705 ? 2.346 35.387 13.499 1.00 68.31 705 HIS A N 1
ATOM 5630 C CA . HIS A 1 705 ? 3.325 36.202 14.232 1.00 68.31 705 HIS A CA 1
ATOM 5631 C C . HIS A 1 705 ? 4.402 36.847 13.333 1.00 68.31 705 HIS A C 1
ATOM 5633 O O . HIS A 1 705 ? 5.306 37.511 13.845 1.00 68.31 705 HIS A O 1
ATOM 5639 N N . SER A 1 706 ? 4.329 36.719 11.999 1.00 61.53 706 SER A N 1
ATOM 5640 C CA . SER A 1 706 ? 5.229 37.455 11.101 1.00 61.53 706 SER A CA 1
ATOM 5641 C C . SER A 1 706 ? 4.932 38.961 11.145 1.00 61.53 706 SER A C 1
ATOM 5643 O O . SER A 1 706 ? 3.790 39.379 10.966 1.00 61.53 706 SER A O 1
ATOM 5645 N N . ASN A 1 707 ? 5.965 39.784 11.355 1.00 46.34 707 ASN A N 1
ATOM 5646 C CA . ASN A 1 707 ? 5.868 41.242 11.546 1.00 46.34 707 ASN A CA 1
ATOM 5647 C C . ASN A 1 707 ? 5.394 42.049 10.318 1.00 46.34 707 ASN A C 1
ATOM 5649 O O . ASN A 1 707 ? 5.314 43.277 10.387 1.00 46.34 707 ASN A O 1
ATOM 5653 N N . GLU A 1 708 ? 5.048 41.402 9.205 1.00 42.59 708 GLU A N 1
ATOM 5654 C CA . GLU A 1 708 ? 4.384 42.061 8.086 1.00 42.59 708 GLU A CA 1
ATOM 5655 C C . GLU A 1 708 ? 2.880 41.794 8.145 1.00 42.59 708 GLU A C 1
ATOM 5657 O O . GLU A 1 708 ? 2.394 40.715 7.830 1.00 42.59 708 GLU A O 1
ATOM 5662 N N . SER A 1 709 ? 2.152 42.852 8.508 1.00 36.72 709 SER A N 1
ATOM 5663 C CA . SER A 1 709 ? 0.694 43.005 8.540 1.00 36.72 709 SER A CA 1
ATOM 5664 C C . SER A 1 709 ? -0.041 42.506 9.793 1.00 36.72 709 SER A C 1
ATOM 5666 O O . SER A 1 709 ? -0.666 41.451 9.840 1.00 36.72 709 SER A O 1
ATOM 5668 N N . GLN A 1 710 ? -0.158 43.437 10.747 1.00 41.00 710 GLN A N 1
ATOM 5669 C CA . GLN A 1 710 ? -1.425 43.705 11.430 1.00 41.00 710 GLN A CA 1
ATOM 5670 C C . GLN A 1 710 ? -2.545 43.883 10.387 1.00 41.00 710 GLN A C 1
ATOM 5672 O O . GLN A 1 710 ? -2.903 44.997 10.006 1.00 41.00 710 GLN A O 1
ATOM 5677 N N . SER A 1 711 ? -3.108 42.783 9.902 1.00 33.00 711 SER A N 1
ATOM 5678 C CA . SER A 1 711 ? -4.422 42.787 9.282 1.00 33.00 711 SER A CA 1
ATOM 5679 C C . SER A 1 711 ? -5.391 42.218 10.308 1.00 33.00 711 SER A C 1
ATOM 5681 O O . SER A 1 711 ? -5.250 41.095 10.784 1.00 33.00 711 SER A O 1
ATOM 5683 N N . LYS A 1 712 ? -6.357 43.046 10.718 1.00 36.06 712 LYS A N 1
ATOM 5684 C CA . LYS A 1 712 ? -7.536 42.593 11.455 1.00 36.06 712 LYS A CA 1
ATOM 5685 C C . LYS A 1 712 ? -8.046 41.323 10.782 1.00 36.06 712 LYS A C 1
ATOM 5687 O O . LYS A 1 712 ? -8.461 41.393 9.624 1.00 36.06 712 LYS A O 1
ATOM 5692 N N . ILE A 1 713 ? -8.039 40.210 11.514 1.00 33.91 713 ILE A N 1
ATOM 5693 C CA . ILE A 1 713 ? -8.714 38.974 11.124 1.00 33.91 713 ILE A CA 1
ATOM 5694 C C . ILE A 1 713 ? -10.180 39.341 10.901 1.00 33.91 713 ILE A C 1
ATOM 5696 O O . ILE A 1 713 ? -10.969 39.493 11.829 1.00 33.91 713 ILE A O 1
ATOM 5700 N N . THR A 1 714 ? -10.512 39.566 9.639 1.00 28.08 714 THR A N 1
ATOM 5701 C CA . THR A 1 714 ? -11.869 39.732 9.151 1.00 28.08 714 THR A CA 1
ATOM 5702 C C . THR A 1 714 ? -12.044 38.587 8.180 1.00 28.08 714 THR A C 1
ATOM 5704 O O . THR A 1 714 ? -11.258 38.439 7.244 1.00 28.08 714 THR A O 1
ATOM 5707 N N . PHE A 1 715 ? -13.026 37.736 8.464 1.00 30.92 715 PHE A N 1
ATOM 5708 C CA . PHE A 1 715 ? -13.353 36.551 7.679 1.00 30.92 715 PHE A CA 1
ATOM 5709 C C . PHE A 1 715 ? -13.415 36.914 6.183 1.00 30.92 715 PHE A C 1
ATOM 5711 O O . PHE A 1 715 ? -14.005 37.952 5.862 1.00 30.92 715 PHE A O 1
ATOM 5718 N N . PRO A 1 716 ? -12.819 36.134 5.260 1.00 30.75 716 PRO A N 1
ATOM 5719 C CA . PRO A 1 716 ? -12.736 36.533 3.862 1.00 30.75 716 PRO A CA 1
ATOM 5720 C C . PRO A 1 716 ? -14.137 36.611 3.244 1.00 30.75 716 PRO A C 1
ATOM 5722 O O . PRO A 1 716 ? -14.738 35.612 2.843 1.00 30.75 716 PRO A O 1
ATOM 5725 N N . VAL A 1 717 ? -14.656 37.837 3.143 1.00 28.73 717 VAL A N 1
ATOM 5726 C CA . VAL A 1 717 ? -15.794 38.173 2.291 1.00 28.73 717 VAL A CA 1
ATOM 5727 C C . VAL A 1 717 ? -15.303 38.078 0.854 1.00 28.73 717 VAL A C 1
ATOM 5729 O O . VAL A 1 717 ? -14.303 38.684 0.470 1.00 28.73 717 VAL A O 1
ATOM 5732 N N . GLY A 1 718 ? -15.987 37.250 0.069 1.00 34.16 718 GLY A N 1
ATOM 5733 C CA . GLY A 1 718 ? -15.578 36.929 -1.289 1.00 34.16 718 GLY A CA 1
ATOM 5734 C C . GLY A 1 718 ? -15.396 38.166 -2.168 1.00 34.16 718 GLY A C 1
ATOM 5735 O O . GLY A 1 718 ? -16.262 39.033 -2.221 1.00 34.16 718 GLY A O 1
ATOM 5736 N N . GLY A 1 719 ? -14.309 38.197 -2.941 1.00 32.22 719 GLY A N 1
ATOM 5737 C CA . GLY A 1 719 ? -14.168 39.177 -4.012 1.00 32.22 719 GLY A CA 1
ATOM 5738 C C . GLY A 1 719 ? -12.768 39.324 -4.601 1.00 32.22 719 GLY A C 1
ATOM 5739 O O . GLY A 1 719 ? -11.977 40.115 -4.118 1.00 32.22 719 GLY A O 1
ATOM 5740 N N . LYS A 1 720 ? -12.553 38.667 -5.749 1.00 38.28 720 LYS A N 1
ATOM 5741 C CA . LYS A 1 720 ? -11.619 39.039 -6.836 1.00 38.28 720 LYS A CA 1
ATOM 5742 C C . LYS A 1 720 ? -10.098 38.918 -6.599 1.00 38.28 720 LYS A C 1
ATOM 5744 O O . LYS A 1 720 ? -9.396 39.915 -6.581 1.00 38.28 720 LYS A O 1
ATOM 5749 N N . THR A 1 721 ? -9.575 37.699 -6.745 1.00 37.66 721 THR A N 1
ATOM 5750 C CA . THR A 1 721 ? -8.260 37.436 -7.388 1.00 37.66 721 THR A CA 1
ATOM 5751 C C . THR A 1 721 ? -8.311 36.123 -8.193 1.00 37.66 721 THR A C 1
ATOM 5753 O O . THR A 1 721 ? -7.609 35.148 -7.936 1.00 37.66 721 THR A O 1
ATOM 5756 N N . ARG A 1 722 ? -9.180 36.087 -9.217 1.00 48.34 722 ARG A N 1
ATOM 5757 C CA . ARG A 1 722 ? -9.567 34.897 -10.018 1.00 48.34 722 ARG A CA 1
ATOM 5758 C C . ARG A 1 722 ? -8.470 34.236 -10.888 1.00 48.34 722 ARG A C 1
ATOM 5760 O O . ARG A 1 722 ? -8.796 33.401 -11.719 1.00 48.34 722 ARG A O 1
ATOM 5767 N N . LYS A 1 723 ? -7.183 34.544 -10.702 1.00 43.41 723 LYS A N 1
ATOM 5768 C CA . LYS A 1 723 ? -6.076 33.824 -11.377 1.00 43.41 723 LYS A CA 1
ATOM 5769 C C . LYS A 1 723 ? -4.953 33.360 -10.446 1.00 43.41 723 LYS A C 1
ATOM 5771 O O . LYS A 1 723 ? -4.328 32.353 -10.750 1.00 43.41 723 LYS A O 1
ATOM 5776 N N . MET A 1 724 ? -4.740 34.018 -9.301 1.00 44.72 724 MET A N 1
ATOM 5777 C CA . MET A 1 724 ? -3.722 33.602 -8.323 1.00 44.72 724 MET A CA 1
ATOM 5778 C C . MET A 1 724 ? -4.265 32.583 -7.304 1.00 44.72 724 MET A C 1
ATOM 5780 O O . MET A 1 724 ? -3.519 31.728 -6.842 1.00 44.72 724 MET A O 1
ATOM 5784 N N . GLY A 1 725 ? -5.577 32.597 -7.026 1.00 65.75 725 GLY A N 1
ATOM 5785 C CA . GLY A 1 725 ? -6.201 31.684 -6.057 1.00 65.75 725 GLY A CA 1
ATOM 5786 C C . GLY A 1 725 ? -6.120 30.199 -6.430 1.00 65.75 725 GLY A C 1
ATOM 5787 O O . GLY A 1 725 ? -5.932 29.371 -5.550 1.00 65.75 725 GLY A O 1
ATOM 5788 N N . LEU A 1 726 ? -6.188 29.840 -7.721 1.00 70.19 726 LEU A N 1
ATOM 5789 C CA . LEU A 1 726 ? -6.169 28.426 -8.130 1.00 70.19 726 LEU A CA 1
ATOM 5790 C C . LEU A 1 726 ? -4.791 27.794 -7.911 1.00 70.19 726 LEU A C 1
ATOM 5792 O O . LEU A 1 726 ? -4.695 26.680 -7.411 1.00 70.19 726 LEU A O 1
ATOM 5796 N N . ILE A 1 727 ? -3.727 28.524 -8.245 1.00 74.75 727 ILE A N 1
ATOM 5797 C CA . ILE A 1 727 ? -2.349 28.060 -8.060 1.00 74.75 727 ILE A CA 1
ATOM 5798 C C . ILE A 1 727 ? -2.005 27.968 -6.578 1.00 74.75 727 ILE A C 1
ATOM 5800 O O . ILE A 1 727 ? -1.423 26.971 -6.156 1.00 74.75 727 ILE A O 1
ATOM 5804 N N . THR A 1 728 ? -2.397 28.968 -5.786 1.00 77.06 728 THR A N 1
ATOM 5805 C CA . THR A 1 728 ? -2.211 28.932 -4.335 1.00 77.06 728 THR A CA 1
ATOM 5806 C C . THR A 1 728 ? -2.974 27.760 -3.722 1.00 77.06 728 THR A C 1
ATOM 5808 O O . THR A 1 728 ? -2.366 26.987 -2.994 1.00 77.06 728 THR A O 1
ATOM 5811 N N . ALA A 1 729 ? -4.235 27.538 -4.105 1.00 77.94 729 ALA A N 1
ATOM 5812 C CA . ALA A 1 729 ? -5.034 26.401 -3.644 1.00 77.94 729 ALA A CA 1
ATOM 5813 C C . ALA A 1 729 ? -4.434 25.040 -4.039 1.00 77.94 729 ALA A C 1
ATOM 5815 O O . ALA A 1 729 ? -4.454 24.093 -3.253 1.00 77.94 729 ALA A O 1
ATOM 5816 N N . CYS A 1 730 ? -3.866 24.933 -5.245 1.00 81.06 730 CYS A N 1
ATOM 5817 C CA . CYS A 1 730 ? -3.134 23.743 -5.675 1.00 81.06 730 CYS A CA 1
ATOM 5818 C C . CYS A 1 730 ? -1.838 23.538 -4.878 1.00 81.06 730 CYS A C 1
ATOM 5820 O O . CYS A 1 730 ? -1.506 22.398 -4.576 1.00 81.06 730 CYS A O 1
ATOM 5822 N N . ARG A 1 731 ? -1.119 24.609 -4.516 1.00 80.62 731 ARG A N 1
ATOM 5823 C CA . ARG A 1 731 ? 0.133 24.546 -3.741 1.00 80.62 731 ARG A CA 1
ATOM 5824 C C . ARG A 1 731 ? -0.107 24.175 -2.277 1.00 80.62 731 ARG A C 1
ATOM 5826 O O . ARG A 1 731 ? 0.660 23.407 -1.710 1.00 80.62 731 ARG A O 1
ATOM 5833 N N . THR A 1 732 ? -1.175 24.696 -1.681 1.00 77.88 732 THR A N 1
ATOM 5834 C CA . THR A 1 732 ? -1.524 24.476 -0.269 1.00 77.88 732 THR A CA 1
ATOM 5835 C C . THR A 1 732 ? -2.303 23.184 -0.023 1.00 77.88 732 THR A C 1
ATOM 5837 O O . THR A 1 732 ? -2.536 22.832 1.126 1.00 77.88 732 THR A O 1
ATOM 5840 N N . GLY A 1 733 ? -2.714 22.460 -1.070 1.00 77.00 733 GLY A N 1
ATOM 5841 C CA . GLY A 1 733 ? -3.476 21.215 -0.908 1.00 77.00 733 GLY A CA 1
ATOM 5842 C C . GLY A 1 733 ? -4.971 21.425 -0.666 1.00 77.00 733 GLY A C 1
ATOM 5843 O O . GLY A 1 733 ? -5.688 20.497 -0.292 1.00 77.00 733 GLY A O 1
ATOM 5844 N N . ASN A 1 734 ? -5.493 22.622 -0.941 1.00 78.88 734 ASN A N 1
ATOM 5845 C CA . ASN A 1 734 ? -6.894 22.955 -0.719 1.00 78.88 734 ASN A CA 1
ATOM 5846 C C . ASN A 1 734 ? -7.796 22.523 -1.893 1.00 78.88 734 ASN A C 1
ATOM 5848 O O . ASN A 1 734 ? -8.277 23.341 -2.684 1.00 78.88 734 ASN A O 1
ATOM 5852 N N . LEU A 1 735 ? -8.095 21.220 -1.990 1.00 72.56 735 LEU A N 1
ATOM 5853 C CA . LEU A 1 735 ? -8.981 20.666 -3.028 1.00 72.56 735 LEU A CA 1
ATOM 5854 C C . LEU A 1 735 ? -10.353 21.362 -3.084 1.00 72.56 735 LEU A C 1
ATOM 5856 O O . LEU A 1 735 ? -10.959 21.465 -4.149 1.00 72.56 735 LEU A O 1
ATOM 5860 N N . ARG A 1 736 ? -10.878 21.831 -1.948 1.00 68.50 736 ARG A N 1
ATOM 5861 C CA . ARG A 1 736 ? -12.200 22.474 -1.872 1.00 68.50 736 ARG A CA 1
ATOM 5862 C C . ARG A 1 736 ? -12.212 23.822 -2.585 1.00 68.50 736 ARG A C 1
ATOM 5864 O O . ARG A 1 736 ? -13.179 24.113 -3.291 1.00 68.50 736 ARG A O 1
ATOM 5871 N N . GLU A 1 737 ? -11.141 24.592 -2.439 1.00 74.94 737 GLU A N 1
ATOM 5872 C CA . GLU A 1 737 ? -10.937 25.858 -3.141 1.00 74.94 737 GLU A CA 1
ATOM 5873 C C . GLU A 1 737 ? -10.657 25.634 -4.631 1.00 74.94 737 GLU A C 1
ATOM 5875 O O . GLU A 1 737 ? -11.276 26.293 -5.461 1.00 74.94 737 GLU A O 1
ATOM 5880 N N . VAL A 1 738 ? -9.858 24.621 -4.993 1.00 76.62 738 VAL A N 1
ATOM 5881 C CA . VAL A 1 738 ? -9.663 24.205 -6.398 1.00 76.62 738 VAL A CA 1
ATOM 5882 C C . VAL A 1 738 ? -10.998 23.849 -7.066 1.00 76.62 738 VAL A C 1
ATOM 5884 O O . VAL A 1 738 ? -11.299 24.330 -8.158 1.00 76.62 738 VAL A O 1
ATOM 5887 N N . LYS A 1 739 ? -11.843 23.052 -6.395 1.00 77.25 739 LYS A N 1
ATOM 5888 C CA . LYS A 1 739 ? -13.191 22.691 -6.868 1.00 77.25 739 LYS A CA 1
ATOM 5889 C C . LYS A 1 739 ? -14.098 23.908 -7.015 1.00 77.25 739 LYS A C 1
ATOM 5891 O O . LYS A 1 739 ? -14.834 24.010 -7.990 1.00 77.25 739 LYS A O 1
ATOM 5896 N N . LEU A 1 740 ? -14.049 24.822 -6.052 1.00 72.31 740 LEU A N 1
ATOM 5897 C CA . LEU A 1 740 ? -14.863 26.030 -6.062 1.00 72.31 740 LEU A CA 1
ATOM 5898 C C . LEU A 1 740 ? -14.465 26.982 -7.189 1.00 72.31 740 LEU A C 1
ATOM 5900 O O . LEU A 1 740 ? -15.326 27.520 -7.881 1.00 72.31 740 LEU A O 1
ATOM 5904 N N . LEU A 1 741 ? -13.162 27.165 -7.382 1.00 73.56 741 LEU A N 1
ATOM 5905 C CA . LEU A 1 741 ? -12.623 27.969 -8.463 1.00 73.56 741 LEU A CA 1
ATOM 5906 C C . LEU A 1 741 ? -12.984 27.345 -9.814 1.00 73.56 741 LEU A C 1
ATOM 5908 O O . LEU A 1 741 ? -13.500 28.068 -10.664 1.00 73.56 741 LEU A O 1
ATOM 5912 N N . HIS A 1 742 ? -12.852 26.021 -9.968 1.00 74.50 742 HIS A N 1
ATOM 5913 C CA . HIS A 1 742 ? -13.307 25.297 -11.161 1.00 74.50 742 HIS A CA 1
ATOM 5914 C C . HIS A 1 742 ? -14.789 25.560 -11.473 1.00 74.50 742 HIS A C 1
ATOM 5916 O O . HIS A 1 742 ? -15.117 26.029 -12.558 1.00 74.50 742 HIS A O 1
ATOM 5922 N N . LEU A 1 743 ? -15.678 25.333 -10.498 1.00 69.62 743 LEU A N 1
ATOM 5923 C CA . LEU A 1 743 ? -17.126 25.541 -10.643 1.00 69.62 743 LEU A CA 1
ATOM 5924 C C . LEU A 1 743 ? -17.494 27.009 -10.906 1.00 69.62 743 LEU A C 1
ATOM 5926 O O . LEU A 1 743 ? -18.524 27.292 -11.508 1.00 69.62 743 LEU A O 1
ATOM 5930 N N . SER A 1 744 ? -16.643 27.950 -10.491 1.00 65.94 744 SER A N 1
ATOM 5931 C CA . SER A 1 744 ? -16.792 29.378 -10.796 1.00 65.94 744 SER A CA 1
ATOM 5932 C C . SER A 1 744 ? -16.263 29.787 -12.181 1.00 65.94 744 SER A C 1
ATOM 5934 O O . SER A 1 744 ? -16.207 30.983 -12.480 1.00 65.94 744 SER A O 1
ATOM 5936 N N . GLY A 1 745 ? -15.873 28.813 -13.012 1.00 62.28 745 GLY A N 1
ATOM 5937 C CA . GLY A 1 745 ? -15.360 29.012 -14.367 1.00 62.28 745 GLY A CA 1
ATOM 5938 C C . GLY A 1 745 ? -13.862 29.317 -14.435 1.00 62.28 745 GLY A C 1
ATOM 5939 O O . GLY A 1 745 ? -13.413 29.900 -15.421 1.00 62.28 745 GLY A O 1
ATOM 5940 N N . ALA A 1 746 ? -13.083 28.995 -13.395 1.00 71.81 746 ALA A N 1
ATOM 5941 C CA . ALA A 1 746 ? -11.631 29.132 -13.462 1.00 71.81 746 ALA A CA 1
ATOM 5942 C C . ALA A 1 746 ? -11.054 28.110 -14.445 1.00 71.81 746 ALA A C 1
ATOM 5944 O O . ALA A 1 746 ? -11.330 26.915 -14.347 1.00 71.81 746 ALA A O 1
ATOM 5945 N N . ASP A 1 747 ? -10.219 28.601 -15.357 1.00 71.00 747 ASP A N 1
ATOM 5946 C CA . ASP A 1 747 ? -9.470 27.770 -16.288 1.00 71.00 747 ASP A CA 1
ATOM 5947 C C . ASP A 1 747 ? -8.479 26.890 -15.514 1.00 71.00 747 ASP A C 1
ATOM 5949 O O . ASP A 1 747 ? -7.493 27.376 -14.949 1.00 71.00 747 ASP A O 1
ATOM 5953 N N . LEU A 1 748 ? -8.772 25.591 -15.470 1.00 73.06 748 LEU A N 1
ATOM 5954 C CA . LEU A 1 748 ? -7.947 24.590 -14.799 1.00 73.06 748 LEU A CA 1
ATOM 5955 C C . LEU A 1 748 ? -6.631 24.295 -15.526 1.00 73.06 748 LEU A C 1
ATOM 5957 O O . LEU A 1 748 ? -5.743 23.652 -14.969 1.00 73.06 748 LEU A O 1
ATOM 5961 N N . ASP A 1 749 ? -6.506 24.775 -16.757 1.00 68.00 749 ASP A N 1
ATOM 5962 C CA . ASP A 1 749 ? -5.456 24.431 -17.702 1.00 68.00 749 ASP A CA 1
ATOM 5963 C C . ASP A 1 749 ? -4.523 25.642 -17.957 1.00 68.00 749 ASP A C 1
ATOM 5965 O O . ASP A 1 749 ? -3.749 25.630 -18.913 1.00 68.00 749 ASP A O 1
ATOM 5969 N N . GLY A 1 750 ? -4.633 26.692 -17.124 1.00 61.88 750 GLY A N 1
ATOM 5970 C CA . GLY A 1 750 ? -4.191 28.077 -17.356 1.00 61.88 750 GLY A CA 1
ATOM 5971 C C . GLY A 1 750 ? -2.771 28.333 -17.918 1.00 61.88 750 GLY A C 1
ATOM 5972 O O . GLY A 1 750 ? -1.888 27.482 -17.870 1.00 61.88 750 GLY A O 1
ATOM 5973 N N . PRO A 1 751 ? -2.502 29.553 -18.437 1.00 52.09 751 PRO A N 1
ATOM 5974 C CA . PRO A 1 751 ? -1.471 29.788 -19.464 1.00 52.09 751 PRO A CA 1
ATOM 5975 C C . PRO A 1 751 ? 0.004 29.897 -19.012 1.00 52.09 751 PRO A C 1
ATOM 5977 O O . PRO A 1 751 ? 0.878 29.842 -19.874 1.00 52.09 751 PRO A O 1
ATOM 5980 N N . GLN A 1 752 ? 0.319 30.077 -17.719 1.00 52.31 752 GLN A N 1
ATOM 5981 C CA . GLN A 1 752 ? 1.710 30.311 -17.253 1.00 52.31 752 GLN A CA 1
ATOM 5982 C C . GLN A 1 752 ? 2.273 29.221 -16.326 1.00 52.31 752 GLN A C 1
ATOM 5984 O O . GLN A 1 752 ? 3.428 28.842 -16.484 1.00 52.31 752 GLN A O 1
ATOM 5989 N N . PHE A 1 753 ? 1.473 28.674 -15.405 1.00 60.84 753 PHE A N 1
ATOM 5990 C CA . PHE A 1 753 ? 1.873 27.578 -14.513 1.00 60.84 753 PHE A CA 1
ATOM 5991 C C . PHE A 1 753 ? 0.736 26.558 -14.445 1.00 60.84 753 PHE A C 1
ATOM 5993 O O . PHE A 1 753 ? -0.329 26.917 -13.944 1.00 60.84 753 PHE A O 1
ATOM 6000 N N . PRO A 1 754 ? 0.910 25.314 -14.926 1.00 71.38 754 PRO A N 1
ATOM 6001 C CA . PRO A 1 754 ? -0.158 24.323 -14.883 1.00 71.38 754 PRO A CA 1
ATOM 6002 C C . PRO A 1 754 ? -0.551 24.033 -13.422 1.00 71.38 754 PRO A C 1
ATOM 6004 O O . PRO A 1 754 ? 0.301 23.554 -12.663 1.00 71.38 754 PRO A O 1
ATOM 6007 N N . PRO A 1 755 ? -1.810 24.267 -13.001 1.00 79.81 755 PRO A N 1
ATOM 6008 C CA . PRO A 1 755 ? -2.276 23.962 -11.642 1.00 79.81 755 PRO A CA 1
ATOM 6009 C C . PRO A 1 755 ? -2.002 22.508 -11.235 1.00 79.81 755 PRO A C 1
ATOM 6011 O O . PRO A 1 755 ? -1.628 22.225 -10.097 1.00 79.81 755 PRO A O 1
ATOM 6014 N N . LEU A 1 756 ? -2.084 21.596 -12.208 1.00 83.88 756 LEU A N 1
ATOM 6015 C CA . LEU A 1 756 ? -1.755 20.183 -12.051 1.00 83.88 756 LEU A CA 1
ATOM 6016 C C . LEU A 1 756 ? -0.291 19.942 -11.665 1.00 83.88 756 LEU A C 1
ATOM 6018 O O . LEU A 1 756 ? -0.014 19.096 -10.819 1.00 83.88 756 LEU A O 1
ATOM 6022 N N . ARG A 1 757 ? 0.651 20.698 -12.242 1.00 81.75 757 ARG A N 1
ATOM 6023 C CA . ARG A 1 757 ? 2.071 20.590 -11.888 1.00 81.75 757 ARG A CA 1
ATOM 6024 C C . ARG A 1 757 ? 2.294 21.033 -10.450 1.00 81.75 757 ARG A C 1
ATOM 6026 O O . ARG A 1 757 ? 2.987 20.348 -9.715 1.00 81.75 757 ARG A O 1
ATOM 6033 N N . VAL A 1 758 ? 1.699 22.158 -10.061 1.00 83.44 758 VAL A N 1
ATOM 6034 C CA . VAL A 1 758 ? 1.875 22.737 -8.723 1.00 83.44 758 VAL A CA 1
ATOM 6035 C C . VAL A 1 758 ? 1.290 21.819 -7.651 1.00 83.44 758 VAL A C 1
ATOM 6037 O O . VAL A 1 758 ? 1.946 21.566 -6.644 1.00 83.44 758 VAL A O 1
ATOM 6040 N N . ALA A 1 759 ? 0.103 21.259 -7.899 1.00 85.88 759 ALA A N 1
ATOM 6041 C CA . ALA A 1 759 ? -0.496 20.256 -7.024 1.00 85.88 759 ALA A CA 1
ATOM 6042 C C . ALA A 1 759 ? 0.387 19.006 -6.895 1.00 85.88 759 ALA A C 1
ATOM 6044 O O . ALA A 1 759 ? 0.555 18.476 -5.798 1.00 85.88 759 ALA A O 1
ATOM 6045 N N . PHE A 1 760 ? 0.992 18.559 -7.997 1.00 84.62 760 PHE A N 1
ATOM 6046 C CA . PHE A 1 760 ? 1.883 17.403 -7.992 1.00 84.62 760 PHE A CA 1
ATOM 6047 C C . PHE A 1 760 ? 3.227 17.695 -7.300 1.00 84.62 760 PHE A C 1
ATOM 6049 O O . PHE A 1 760 ? 3.730 16.877 -6.531 1.00 84.62 760 PHE A O 1
ATOM 6056 N N . GLU A 1 761 ? 3.807 18.878 -7.512 1.00 81.31 761 GLU A N 1
ATOM 6057 C CA . GLU A 1 761 ? 5.053 19.309 -6.870 1.00 81.31 761 GLU A CA 1
ATOM 6058 C C . GLU A 1 761 ? 4.923 19.383 -5.353 1.00 81.31 761 GLU A C 1
ATOM 6060 O O . GLU A 1 761 ? 5.846 18.947 -4.664 1.00 81.31 761 GLU A O 1
ATOM 6065 N N . ALA A 1 762 ? 3.769 19.852 -4.875 1.00 80.56 762 ALA A N 1
ATOM 6066 C CA . ALA A 1 762 ? 3.415 19.965 -3.467 1.00 80.56 762 ALA A CA 1
ATOM 6067 C C . ALA A 1 762 ? 2.910 18.650 -2.828 1.00 80.56 762 ALA A C 1
ATOM 6069 O O . ALA A 1 762 ? 2.606 18.637 -1.640 1.00 80.56 762 ALA A O 1
ATOM 6070 N N . GLY A 1 763 ? 2.839 17.542 -3.581 1.00 80.12 763 GLY A N 1
ATOM 6071 C CA . GLY A 1 763 ? 2.480 16.216 -3.051 1.00 80.12 763 GLY A CA 1
ATOM 6072 C C . GLY A 1 763 ? 0.975 15.936 -2.937 1.00 80.12 763 GLY A C 1
ATOM 6073 O O . GLY A 1 763 ? 0.567 14.954 -2.319 1.00 80.12 763 GLY A O 1
ATOM 6074 N N . HIS A 1 764 ? 0.124 16.752 -3.561 1.00 86.19 764 HIS A N 1
ATOM 6075 C CA . HIS A 1 764 ? -1.335 16.675 -3.424 1.00 86.19 764 HIS A CA 1
ATOM 6076 C C . HIS A 1 764 ? -1.975 15.805 -4.513 1.00 86.19 764 HIS A C 1
ATOM 6078 O O . HIS A 1 764 ? -2.700 16.287 -5.390 1.00 86.19 764 HIS A O 1
ATOM 6084 N N . GLY A 1 765 ? -1.734 14.491 -4.458 1.00 77.06 765 GLY A N 1
ATOM 6085 C CA . GLY A 1 765 ? -2.224 13.527 -5.462 1.00 77.06 765 GLY A CA 1
ATOM 6086 C C . GLY A 1 765 ? -3.750 13.527 -5.657 1.00 77.06 765 GLY A C 1
ATOM 6087 O O . GLY A 1 765 ? -4.246 13.355 -6.769 1.00 77.06 765 GLY A O 1
ATOM 6088 N N . HIS A 1 766 ? -4.518 13.826 -4.608 1.00 77.50 766 HIS A N 1
ATOM 6089 C CA . HIS A 1 766 ? -5.981 13.934 -4.656 1.00 77.50 766 HIS A CA 1
ATOM 6090 C C . HIS A 1 766 ? -6.476 15.162 -5.451 1.00 77.50 766 HIS A C 1
ATOM 6092 O O . HIS A 1 766 ? -7.522 15.094 -6.101 1.00 77.50 766 HIS A O 1
ATOM 6098 N N . ILE A 1 767 ? -5.719 16.268 -5.455 1.00 82.56 767 ILE A N 1
ATOM 6099 C CA . ILE A 1 767 ? -5.980 17.423 -6.330 1.00 82.56 767 ILE A CA 1
ATOM 6100 C C . ILE A 1 767 ? -5.632 17.085 -7.764 1.00 82.56 767 ILE A C 1
ATOM 6102 O O . ILE A 1 767 ? -6.404 17.395 -8.668 1.00 82.56 767 ILE A O 1
ATOM 6106 N N . CYS A 1 768 ? -4.512 16.401 -7.968 1.00 84.44 768 CYS A N 1
ATOM 6107 C CA . CYS A 1 768 ? -4.110 15.972 -9.295 1.00 84.44 768 CYS A CA 1
ATOM 6108 C C . CYS A 1 768 ? -5.160 15.048 -9.926 1.00 84.44 768 CYS A C 1
ATOM 6110 O O . CYS A 1 768 ? -5.543 15.274 -11.069 1.00 84.44 768 CYS A O 1
ATOM 6112 N N . LYS A 1 769 ? -5.705 14.089 -9.163 1.00 81.75 769 LYS A N 1
ATOM 6113 C CA . LYS A 1 769 ? -6.829 13.239 -9.591 1.00 81.75 769 LYS A CA 1
ATOM 6114 C C . LYS A 1 769 ? -8.045 14.057 -10.005 1.00 81.75 769 LYS A C 1
ATOM 6116 O O . LYS A 1 769 ? -8.543 13.885 -11.109 1.00 81.75 769 LYS A O 1
ATOM 6121 N N . TYR A 1 770 ? -8.464 15.009 -9.173 1.00 83.69 770 TYR A N 1
ATOM 6122 C CA . TYR A 1 770 ? -9.592 15.874 -9.509 1.00 83.69 770 TYR A CA 1
ATOM 6123 C C . TYR A 1 770 ? -9.360 16.679 -10.794 1.00 83.69 770 TYR A C 1
ATOM 6125 O O . TYR A 1 770 ? -10.248 16.748 -11.635 1.00 83.69 770 TYR A O 1
ATOM 6133 N N . LEU A 1 771 ? -8.181 17.277 -10.968 1.00 83.12 771 LEU A N 1
ATOM 6134 C CA . LEU A 1 771 ? -7.855 18.035 -12.176 1.00 83.12 771 LEU A CA 1
ATOM 6135 C C . LEU A 1 771 ? -7.897 17.132 -13.425 1.00 83.12 771 LEU A C 1
ATOM 6137 O O . LEU A 1 771 ? -8.511 17.498 -14.424 1.00 83.12 771 LEU A O 1
ATOM 6141 N N . ILE A 1 772 ? -7.330 15.925 -13.348 1.00 82.00 772 ILE A N 1
ATOM 6142 C CA . ILE A 1 772 ? -7.325 14.940 -14.442 1.00 82.00 772 ILE A CA 1
ATOM 6143 C C . ILE A 1 772 ? -8.735 14.464 -14.806 1.00 82.00 772 ILE A C 1
ATOM 6145 O O . ILE A 1 772 ? -9.065 14.424 -15.993 1.00 82.00 772 ILE A O 1
ATOM 6149 N N . ASP A 1 773 ? -9.561 14.150 -13.804 1.00 81.12 773 ASP A N 1
ATOM 6150 C CA . ASP A 1 773 ? -10.955 13.718 -13.980 1.00 81.12 773 ASP A CA 1
ATOM 6151 C C . ASP A 1 773 ? -11.816 14.815 -14.631 1.00 81.12 773 ASP A C 1
ATOM 6153 O O . ASP A 1 773 ? -12.812 14.521 -15.285 1.00 81.12 773 ASP A O 1
ATOM 6157 N N . ASN A 1 774 ? -11.411 16.083 -14.491 1.00 80.06 774 ASN A N 1
ATOM 6158 C CA . ASN A 1 774 ? -12.059 17.243 -15.109 1.00 80.06 774 ASN A CA 1
ATOM 6159 C C . ASN A 1 774 ? -11.378 17.690 -16.418 1.00 80.06 774 ASN A C 1
ATOM 6161 O O . ASN A 1 774 ? -11.595 18.809 -16.876 1.00 80.06 774 ASN A O 1
ATOM 6165 N N . GLY A 1 775 ? -10.570 16.823 -17.037 1.00 73.88 775 GLY A N 1
ATOM 6166 C CA . GLY A 1 775 ? -10.045 17.033 -18.389 1.00 73.88 775 GLY A CA 1
ATOM 6167 C C . GLY A 1 775 ? -8.785 17.898 -18.493 1.00 73.88 775 GLY A C 1
ATOM 6168 O O . GLY A 1 775 ? -8.424 18.281 -19.603 1.00 73.88 775 GLY A O 1
ATOM 6169 N N . VAL A 1 776 ? -8.099 18.194 -17.380 1.00 80.25 776 VAL A N 1
ATOM 6170 C CA . VAL A 1 776 ? -6.832 18.954 -17.383 1.00 80.25 776 VAL A CA 1
ATOM 6171 C C . VAL A 1 776 ? -5.724 18.143 -18.018 1.00 80.25 776 VAL A C 1
ATOM 6173 O O . VAL A 1 776 ? -5.398 17.061 -17.540 1.00 80.25 776 VAL A O 1
ATOM 6176 N N . ASN A 1 777 ? -5.081 18.685 -19.041 1.00 76.81 777 ASN A N 1
ATOM 6177 C CA . ASN A 1 777 ? -4.132 17.935 -19.845 1.00 76.81 777 ASN A CA 1
ATOM 6178 C C . ASN A 1 777 ? -2.762 17.774 -19.137 1.00 76.81 777 ASN A C 1
ATOM 6180 O O . ASN A 1 777 ? -2.019 18.755 -19.024 1.00 76.81 777 ASN A O 1
ATOM 6184 N N . PRO A 1 778 ? -2.335 16.556 -18.735 1.00 79.00 778 PRO A N 1
ATOM 6185 C CA . PRO A 1 778 ? -1.045 16.327 -18.077 1.00 79.00 778 PRO A CA 1
ATOM 6186 C C . PRO A 1 778 ? 0.151 16.498 -19.019 1.00 79.00 778 PRO A C 1
ATOM 6188 O O . PRO A 1 778 ? 1.292 16.576 -18.559 1.00 79.00 778 PRO A O 1
ATOM 6191 N N . PHE A 1 779 ? -0.103 16.558 -20.329 1.00 73.94 779 PHE A N 1
ATOM 6192 C CA . PHE A 1 779 ? 0.898 16.776 -21.368 1.00 73.94 779 PHE A CA 1
ATOM 6193 C C . PHE A 1 779 ? 1.121 18.261 -21.673 1.00 73.94 779 PHE A C 1
ATOM 6195 O O . PHE A 1 779 ? 2.057 18.596 -22.400 1.00 73.94 779 PHE A O 1
ATOM 6202 N N . LYS A 1 780 ? 0.292 19.160 -21.130 1.00 69.75 780 LYS A N 1
ATOM 6203 C CA . LYS A 1 780 ? 0.411 20.599 -21.359 1.00 69.75 780 LYS A CA 1
ATOM 6204 C C . LYS A 1 780 ? 1.622 21.151 -20.605 1.00 69.75 780 LYS A C 1
ATOM 6206 O O . LYS A 1 780 ? 1.659 21.170 -19.375 1.00 69.75 780 LYS A O 1
ATOM 6211 N N . ALA A 1 781 ? 2.623 21.598 -21.354 1.00 59.19 781 ALA A N 1
ATOM 6212 C CA . ALA A 1 781 ? 3.647 22.502 -20.850 1.00 59.19 781 ALA A CA 1
ATOM 6213 C C . ALA A 1 781 ? 3.126 23.943 -20.998 1.00 59.19 781 ALA A C 1
ATOM 6215 O O . ALA A 1 781 ? 2.345 24.218 -21.911 1.00 59.19 781 ALA A O 1
ATOM 6216 N N . GLY A 1 782 ? 3.515 24.860 -20.111 1.00 57.53 782 GLY A N 1
ATOM 6217 C CA . GLY A 1 782 ? 3.273 26.291 -20.336 1.00 57.53 782 GLY A CA 1
ATOM 6218 C C . GLY A 1 782 ? 4.041 26.801 -21.568 1.00 57.53 782 GLY A C 1
ATOM 6219 O O . GLY A 1 782 ? 4.507 26.023 -22.397 1.00 57.53 782 GLY A O 1
ATOM 6220 N N . HIS A 1 783 ? 4.263 28.114 -21.667 1.00 52.09 783 HIS A N 1
ATOM 6221 C CA . HIS A 1 783 ? 5.116 28.708 -22.715 1.00 52.09 783 HIS A CA 1
ATOM 6222 C C . HIS A 1 783 ? 6.574 28.182 -22.745 1.00 52.09 783 HIS A C 1
ATOM 6224 O O . HIS A 1 783 ? 7.323 28.518 -23.660 1.00 52.09 783 HIS A O 1
ATOM 6230 N N . GLU A 1 784 ? 6.979 27.328 -21.802 1.00 52.34 784 GLU A N 1
ATOM 6231 C CA . GLU A 1 784 ? 8.312 26.741 -21.709 1.00 52.34 784 GLU A CA 1
ATOM 6232 C C . GLU A 1 784 ? 8.260 25.207 -21.749 1.00 52.34 784 GLU A C 1
ATOM 6234 O O . GLU A 1 784 ? 7.516 24.589 -20.997 1.00 52.34 784 GLU A O 1
ATOM 6239 N N . SER A 1 785 ? 9.076 24.636 -22.645 1.00 62.91 785 SER A N 1
ATOM 6240 C CA . SER A 1 785 ? 9.596 23.260 -22.769 1.00 62.91 785 SER A CA 1
ATOM 6241 C C . SER A 1 785 ? 8.852 22.087 -22.095 1.00 62.91 785 SER A C 1
ATOM 6243 O O . SER A 1 785 ? 8.571 22.095 -20.907 1.00 62.91 785 SER A O 1
ATOM 6245 N N . TYR A 1 786 ? 8.689 20.967 -22.815 1.00 67.81 786 TYR A N 1
ATOM 6246 C CA . TYR A 1 786 ? 8.153 19.674 -22.329 1.00 67.81 786 TYR A CA 1
ATOM 6247 C C . TYR A 1 786 ? 8.648 19.221 -20.938 1.00 67.81 786 TYR A C 1
ATOM 6249 O O . TYR A 1 786 ? 7.890 18.607 -20.183 1.00 67.81 786 TYR A O 1
ATOM 6257 N N . TYR A 1 787 ? 9.895 19.544 -20.580 1.00 71.75 787 TYR A N 1
ATOM 6258 C CA . TYR A 1 787 ? 10.480 19.268 -19.261 1.00 71.75 787 TYR A CA 1
ATOM 6259 C C . TYR A 1 787 ? 9.723 19.941 -18.103 1.00 71.75 787 TYR A C 1
ATOM 6261 O O . TYR A 1 787 ? 9.899 19.586 -16.936 1.00 71.75 787 TYR A O 1
ATOM 6269 N N . MET A 1 788 ? 8.849 20.896 -18.423 1.00 69.88 788 MET A N 1
ATOM 6270 C CA . MET A 1 788 ? 7.977 21.569 -17.481 1.00 69.88 788 MET A CA 1
ATOM 6271 C C . MET A 1 788 ? 6.575 20.936 -17.356 1.00 69.88 788 MET A C 1
ATOM 6273 O O . MET A 1 788 ? 5.758 21.409 -16.565 1.00 69.88 788 MET A O 1
ATOM 6277 N N . SER A 1 789 ? 6.287 19.832 -18.051 1.00 77.06 789 SER A N 1
ATOM 6278 C CA . SER A 1 789 ? 4.994 19.139 -17.947 1.00 77.06 789 SER A CA 1
ATOM 6279 C C . SER A 1 789 ? 4.853 18.305 -16.654 1.00 77.06 789 SER A C 1
ATOM 6281 O O . SER A 1 789 ? 5.844 17.749 -16.163 1.00 77.06 789 SER A O 1
ATOM 6283 N N . PRO A 1 790 ? 3.629 18.171 -16.100 1.00 81.06 790 PRO A N 1
ATOM 6284 C CA . PRO A 1 790 ? 3.344 17.276 -14.974 1.00 81.06 790 PRO A CA 1
ATOM 6285 C C . PRO A 1 790 ? 3.765 15.826 -15.236 1.00 81.06 790 PRO A C 1
ATOM 6287 O O . PRO A 1 790 ? 4.346 15.186 -14.360 1.00 81.06 790 PRO A O 1
ATOM 6290 N N . ILE A 1 791 ? 3.530 15.323 -16.454 1.00 84.50 791 ILE A N 1
ATOM 6291 C CA . ILE A 1 791 ? 3.879 13.946 -16.804 1.00 84.50 791 ILE A CA 1
ATOM 6292 C C . ILE A 1 791 ? 5.389 13.702 -16.805 1.00 84.50 791 ILE A C 1
ATOM 6294 O O . ILE A 1 791 ? 5.842 12.695 -16.265 1.00 84.50 791 ILE A O 1
ATOM 6298 N N . PHE A 1 792 ? 6.187 14.644 -17.316 1.00 83.00 792 PHE A N 1
ATOM 6299 C CA . PHE A 1 792 ? 7.644 14.536 -17.250 1.00 83.00 792 PHE A CA 1
ATOM 6300 C C . PHE A 1 792 ? 8.135 14.477 -15.798 1.00 83.00 792 PHE A C 1
ATOM 6302 O O . PHE A 1 792 ? 9.004 13.672 -15.459 1.00 83.00 792 PHE A O 1
ATOM 6309 N N . LEU A 1 793 ? 7.556 15.297 -14.917 1.00 82.31 793 LEU A N 1
ATOM 6310 C CA . LEU A 1 793 ? 7.942 15.311 -13.512 1.00 82.31 793 LEU A CA 1
ATOM 6311 C C . LEU A 1 793 ? 7.567 14.004 -12.794 1.00 82.31 793 LEU A C 1
ATOM 6313 O O . LEU A 1 793 ? 8.354 13.541 -11.966 1.00 82.31 793 LEU A O 1
ATOM 6317 N N . ALA A 1 794 ? 6.419 13.398 -13.121 1.00 86.50 794 ALA A N 1
ATOM 6318 C CA . ALA A 1 794 ? 6.009 12.098 -12.581 1.00 86.50 794 ALA A CA 1
ATOM 6319 C C . ALA A 1 794 ? 6.973 10.978 -12.995 1.00 86.50 794 ALA A C 1
ATOM 6321 O O . ALA A 1 794 ? 7.403 10.190 -12.151 1.00 86.50 794 ALA A O 1
ATOM 6322 N N . ILE A 1 795 ? 7.404 10.979 -14.262 1.00 85.06 795 ILE A N 1
ATOM 6323 C CA . ILE A 1 795 ? 8.419 10.046 -14.771 1.00 85.06 795 ILE A CA 1
ATOM 6324 C C . ILE A 1 795 ? 9.750 10.249 -14.031 1.00 85.06 795 ILE A C 1
ATOM 6326 O O . ILE A 1 795 ? 10.336 9.288 -13.538 1.00 85.06 795 ILE A O 1
ATOM 6330 N N . ARG A 1 796 ? 10.206 11.501 -13.874 1.00 83.06 796 ARG A N 1
ATOM 6331 C CA . ARG A 1 796 ? 11.476 11.821 -13.196 1.00 83.06 796 ARG A CA 1
ATOM 6332 C C . ARG A 1 796 ? 11.479 11.433 -11.715 1.00 83.06 796 ARG A C 1
ATOM 6334 O O . ARG A 1 796 ? 12.507 11.003 -11.199 1.00 83.06 796 ARG A O 1
ATOM 6341 N N . ARG A 1 797 ? 10.348 11.606 -11.023 1.00 84.00 797 ARG A N 1
ATOM 6342 C CA . ARG A 1 797 ? 10.181 11.236 -9.606 1.00 84.00 797 ARG A CA 1
ATOM 6343 C C . ARG A 1 797 ? 9.899 9.743 -9.397 1.00 84.00 797 ARG A C 1
ATOM 6345 O O . ARG A 1 797 ? 9.862 9.320 -8.248 1.00 84.00 797 ARG A O 1
ATOM 6352 N N . LYS A 1 798 ? 9.744 8.958 -10.473 1.00 85.25 798 LYS A N 1
ATOM 6353 C CA . LYS A 1 798 ? 9.362 7.536 -10.432 1.00 85.25 798 LYS A CA 1
ATOM 6354 C C . LYS A 1 798 ? 8.073 7.298 -9.630 1.00 85.25 798 LYS A C 1
ATOM 6356 O O . LYS A 1 798 ? 7.971 6.337 -8.872 1.00 85.25 798 LYS A O 1
ATOM 6361 N N . ASP A 1 799 ? 7.099 8.193 -9.786 1.00 83.88 799 ASP A N 1
ATOM 6362 C CA . ASP A 1 799 ? 5.804 8.104 -9.107 1.00 83.88 799 ASP A CA 1
ATOM 6363 C C . ASP A 1 799 ? 4.826 7.281 -9.962 1.00 83.88 799 ASP A C 1
ATOM 6365 O O . ASP A 1 799 ? 4.179 7.806 -10.872 1.00 83.88 799 ASP A O 1
ATOM 6369 N N . PHE A 1 800 ? 4.771 5.968 -9.703 1.00 83.06 800 PHE A N 1
ATOM 6370 C CA . PHE A 1 800 ? 3.953 5.016 -10.467 1.00 83.06 800 PHE A CA 1
ATOM 6371 C C . PHE A 1 800 ? 2.467 5.379 -10.450 1.00 83.06 800 PHE A C 1
ATOM 6373 O O . PHE A 1 800 ? 1.805 5.322 -11.482 1.00 83.06 800 PHE A O 1
ATOM 6380 N N . PHE A 1 801 ? 1.951 5.770 -9.283 1.00 81.19 801 PHE A N 1
ATOM 6381 C CA . PHE A 1 801 ? 0.530 6.025 -9.070 1.00 81.19 801 PHE A CA 1
ATOM 6382 C C . PHE A 1 801 ? 0.064 7.256 -9.851 1.00 81.19 801 PHE A C 1
ATOM 6384 O O . PHE A 1 801 ? -0.947 7.223 -10.554 1.00 81.19 801 PHE A O 1
ATOM 6391 N N . MET A 1 802 ? 0.838 8.340 -9.782 1.00 83.56 802 MET A N 1
ATOM 6392 C CA . MET A 1 802 ? 0.538 9.558 -10.529 1.00 83.56 802 MET A CA 1
ATOM 6393 C C . MET A 1 802 ? 0.711 9.367 -12.036 1.00 83.56 802 MET A C 1
ATOM 6395 O O . MET A 1 802 ? -0.061 9.918 -12.822 1.00 83.56 802 MET A O 1
ATOM 6399 N N . LEU A 1 803 ? 1.673 8.541 -12.448 1.00 85.50 803 LEU A N 1
ATOM 6400 C CA . LEU A 1 803 ? 1.864 8.181 -13.847 1.00 85.50 803 LEU A CA 1
ATOM 6401 C C . LEU A 1 803 ? 0.715 7.313 -14.389 1.00 85.50 803 LEU A C 1
ATOM 6403 O O . LEU A 1 803 ? 0.252 7.553 -15.505 1.00 85.50 803 LEU A O 1
ATOM 6407 N N . GLU A 1 804 ? 0.215 6.358 -13.600 1.00 85.56 804 GLU A N 1
ATOM 6408 C CA . GLU A 1 804 ? -0.969 5.553 -13.927 1.00 85.56 804 GLU A CA 1
ATOM 6409 C C . GLU A 1 804 ? -2.198 6.446 -14.119 1.00 85.56 804 GLU A C 1
ATOM 6411 O O . GLU A 1 804 ? -2.876 6.351 -15.143 1.00 85.56 804 GLU A O 1
ATOM 6416 N N . LEU A 1 805 ? -2.431 7.377 -13.193 1.00 83.56 805 LEU A N 1
ATOM 6417 C CA . LEU A 1 805 ? -3.520 8.348 -13.269 1.00 83.56 805 LEU A CA 1
ATOM 6418 C C . LEU A 1 805 ? -3.427 9.245 -14.519 1.00 83.56 805 LEU A C 1
ATOM 6420 O O . LEU A 1 805 ? -4.438 9.485 -15.179 1.00 83.56 805 LEU A O 1
ATOM 6424 N N . PHE A 1 806 ? -2.233 9.737 -14.863 1.00 83.88 806 PHE A N 1
ATOM 6425 C CA . PHE A 1 806 ? -2.034 10.615 -16.025 1.00 83.88 806 PHE A CA 1
ATOM 6426 C C . PHE A 1 806 ? -2.216 9.894 -17.363 1.00 83.88 806 PHE A C 1
ATOM 6428 O O . PHE A 1 806 ? -2.713 10.494 -18.315 1.00 83.88 806 PHE A O 1
ATOM 6435 N N . LEU A 1 807 ? -1.818 8.623 -17.449 1.00 80.44 807 LEU A N 1
ATOM 6436 C CA . LEU A 1 807 ? -1.888 7.834 -18.679 1.00 80.44 807 LEU A CA 1
ATOM 6437 C C . LEU A 1 807 ? -3.266 7.186 -18.882 1.00 80.44 807 LEU A C 1
ATOM 6439 O O . LEU A 1 807 ? -3.818 7.246 -19.980 1.00 80.44 807 LEU A O 1
ATOM 6443 N N . LEU A 1 808 ? -3.839 6.578 -17.840 1.00 77.19 808 LEU A N 1
ATOM 6444 C CA . LEU A 1 808 ? -5.111 5.847 -17.919 1.00 77.19 808 LEU A CA 1
ATOM 6445 C C . LEU A 1 808 ? -6.344 6.721 -17.653 1.00 77.19 808 LEU A C 1
ATOM 6447 O O . LEU A 1 808 ? -7.467 6.229 -17.754 1.00 77.19 808 LEU A O 1
ATOM 6451 N N . GLY A 1 809 ? -6.151 8.008 -17.357 1.00 71.50 809 GLY A N 1
ATOM 6452 C CA . GLY A 1 809 ? -7.232 8.956 -17.111 1.00 71.50 809 GLY A CA 1
ATOM 6453 C C . GLY A 1 809 ? -8.238 9.092 -18.273 1.00 71.50 809 GLY A C 1
ATOM 6454 O O . GLY A 1 809 ? -7.983 8.672 -19.412 1.00 71.50 809 GLY A O 1
ATOM 6455 N N . PRO A 1 810 ? -9.400 9.722 -18.019 1.00 61.56 810 PRO A N 1
ATOM 6456 C CA . PRO A 1 810 ? -10.525 9.821 -18.962 1.00 61.56 810 PRO A CA 1
ATOM 6457 C C . PRO A 1 810 ? -10.264 10.688 -20.213 1.00 61.56 810 PRO A C 1
ATOM 6459 O O . PRO A 1 810 ? -11.166 10.925 -21.008 1.00 61.56 810 PRO A O 1
ATOM 6462 N N . GLN A 1 811 ? -9.038 11.155 -20.428 1.00 63.22 811 GLN A N 1
ATOM 6463 C CA . GLN A 1 811 ? -8.705 12.156 -21.438 1.00 63.22 811 GLN A CA 1
ATOM 6464 C C . GLN A 1 811 ? -8.493 11.567 -22.839 1.00 63.22 811 GLN A C 1
ATOM 6466 O O . GLN A 1 811 ? -8.110 10.401 -23.007 1.00 63.22 811 GLN A O 1
ATOM 6471 N N . HIS A 1 812 ? -8.688 12.414 -23.856 1.00 59.88 812 HIS A N 1
ATOM 6472 C CA . HIS A 1 812 ? -8.357 12.121 -25.248 1.00 59.88 812 HIS A CA 1
ATOM 6473 C C . HIS A 1 812 ? -6.850 12.317 -25.489 1.00 59.88 812 HIS A C 1
ATOM 6475 O O . HIS A 1 812 ? -6.367 13.423 -25.716 1.00 59.88 812 HIS A O 1
ATOM 6481 N N . LEU A 1 813 ? -6.101 11.213 -25.460 1.00 59.16 813 LEU A N 1
ATOM 6482 C CA . LEU A 1 813 ? -4.662 11.129 -25.774 1.00 59.16 813 LEU A CA 1
ATOM 6483 C C . LEU A 1 813 ? -4.334 11.427 -27.257 1.00 59.16 813 LEU A C 1
ATOM 6485 O O . LEU A 1 813 ? -3.176 11.574 -27.636 1.00 59.16 813 LEU A O 1
ATOM 6489 N N . THR A 1 814 ? -5.368 11.508 -28.091 1.00 44.59 814 THR A N 1
ATOM 6490 C CA . THR A 1 814 ? -5.371 11.404 -29.556 1.00 44.59 814 THR A CA 1
ATOM 6491 C C . THR A 1 814 ? -4.785 12.609 -30.302 1.00 44.59 814 THR A C 1
ATOM 6493 O O . THR A 1 814 ? -4.603 12.556 -31.511 1.00 44.59 814 THR A O 1
ATOM 6496 N N . THR A 1 815 ? -4.487 13.711 -29.609 1.00 52.41 815 THR A N 1
ATOM 6497 C CA . THR A 1 815 ? -4.073 14.993 -30.219 1.00 52.41 815 THR A CA 1
ATOM 6498 C C . THR A 1 815 ? -2.790 15.589 -29.623 1.00 52.41 815 THR A C 1
ATOM 6500 O O . THR A 1 815 ? -2.418 16.711 -29.964 1.00 52.41 815 THR A O 1
ATOM 6503 N N . GLN A 1 816 ? -2.091 14.872 -28.733 1.00 62.47 816 GLN A N 1
ATOM 6504 C CA . GLN A 1 816 ? -1.025 15.446 -27.899 1.00 62.47 816 GLN A CA 1
ATOM 6505 C C . GLN A 1 816 ? 0.393 15.126 -28.430 1.00 62.47 816 GLN A C 1
ATOM 6507 O O . GLN A 1 816 ? 0.865 13.997 -28.261 1.00 62.47 816 GLN A O 1
ATOM 6512 N N . PRO A 1 817 ? 1.153 16.099 -28.980 1.00 64.75 817 PRO A N 1
ATOM 6513 C CA . PRO A 1 817 ? 2.511 15.872 -29.505 1.00 64.75 817 PRO A CA 1
ATOM 6514 C C . PRO A 1 817 ? 3.514 15.399 -28.436 1.00 64.75 817 PRO A C 1
ATOM 6516 O O . PRO A 1 817 ? 4.511 14.746 -28.744 1.00 64.75 817 PRO A O 1
ATOM 6519 N N . PHE A 1 818 ? 3.239 15.678 -27.161 1.00 73.56 818 PHE A N 1
ATOM 6520 C CA . PHE A 1 818 ? 4.093 15.290 -26.040 1.00 73.56 818 PHE A CA 1
ATOM 6521 C C . PHE A 1 818 ? 3.862 13.855 -25.538 1.00 73.56 818 PHE A C 1
ATOM 6523 O O . PHE A 1 818 ? 4.699 13.363 -24.783 1.00 73.56 818 PHE A O 1
ATOM 6530 N N . PHE A 1 819 ? 2.809 13.148 -25.978 1.00 79.12 819 PHE A N 1
ATOM 6531 C CA . PHE A 1 819 ? 2.593 11.741 -25.605 1.00 79.12 819 PHE A CA 1
ATOM 6532 C C . PHE A 1 819 ? 3.737 10.847 -26.094 1.00 79.12 819 PHE A C 1
ATOM 6534 O O . PHE A 1 819 ? 4.317 10.090 -25.319 1.00 79.12 819 PHE A O 1
ATOM 6541 N N . ARG A 1 820 ? 4.156 11.021 -27.354 1.00 79.62 820 ARG A N 1
ATOM 6542 C CA . ARG A 1 820 ? 5.323 10.336 -27.938 1.00 79.62 820 ARG A CA 1
ATOM 6543 C C . ARG A 1 820 ? 6.597 10.564 -27.118 1.00 79.62 820 ARG A C 1
ATOM 6545 O O . ARG A 1 820 ? 7.394 9.648 -26.923 1.00 79.62 820 ARG A O 1
ATOM 6552 N N . ARG A 1 821 ? 6.770 11.784 -26.602 1.00 78.38 821 ARG A N 1
ATOM 6553 C CA . ARG A 1 821 ? 7.918 12.163 -25.771 1.00 78.38 821 ARG A CA 1
ATOM 6554 C C . ARG A 1 821 ? 7.837 11.551 -24.369 1.00 78.38 821 ARG A C 1
ATOM 6556 O O . ARG A 1 821 ? 8.854 11.078 -23.876 1.00 78.38 821 ARG A O 1
ATOM 6563 N N . ALA A 1 822 ? 6.644 11.468 -23.781 1.00 82.06 822 ALA A N 1
ATOM 6564 C CA . ALA A 1 822 ? 6.406 10.764 -22.519 1.00 82.06 822 ALA A CA 1
ATOM 6565 C C . ALA A 1 822 ? 6.688 9.264 -22.625 1.00 82.06 822 ALA A C 1
ATOM 6567 O O . ALA A 1 822 ? 7.382 8.723 -21.770 1.00 82.06 822 ALA A O 1
ATOM 6568 N N . VAL A 1 823 ? 6.245 8.612 -23.704 1.00 85.56 823 VAL A N 1
ATOM 6569 C CA . VAL A 1 823 ? 6.585 7.209 -23.986 1.00 85.56 823 VAL A CA 1
ATOM 6570 C C . VAL A 1 823 ? 8.106 7.027 -24.075 1.00 85.56 823 VAL A C 1
ATOM 6572 O O . VAL A 1 823 ? 8.644 6.123 -23.442 1.00 85.56 823 VAL A O 1
ATOM 6575 N N . SER A 1 824 ? 8.816 7.917 -24.782 1.00 83.19 824 SER A N 1
ATOM 6576 C CA . SER A 1 824 ? 10.287 7.869 -24.865 1.00 83.19 824 SER A CA 1
ATOM 6577 C C . SER A 1 824 ? 10.961 8.018 -23.494 1.00 83.19 824 SER A C 1
ATOM 6579 O O . SER A 1 824 ? 11.889 7.277 -23.184 1.00 83.19 824 SER A O 1
ATOM 6581 N N . GLU A 1 825 ? 10.486 8.934 -22.648 1.00 82.62 825 GLU A N 1
ATOM 6582 C CA . GLU A 1 825 ? 11.033 9.151 -21.302 1.00 82.62 825 GLU A CA 1
ATOM 6583 C C . GLU A 1 825 ? 10.755 7.984 -20.345 1.00 82.62 825 GLU A C 1
ATOM 6585 O O . GLU A 1 825 ? 11.640 7.607 -19.579 1.00 82.62 825 GLU A O 1
ATOM 6590 N N . ILE A 1 826 ? 9.566 7.372 -20.406 1.00 85.69 826 ILE A N 1
ATOM 6591 C CA . ILE A 1 826 ? 9.234 6.173 -19.616 1.00 85.69 826 ILE A CA 1
ATOM 6592 C C . ILE A 1 826 ? 10.179 5.030 -19.984 1.00 85.69 826 ILE A C 1
ATOM 6594 O O . ILE A 1 826 ? 10.804 4.441 -19.104 1.00 85.69 826 ILE A O 1
ATOM 6598 N N . LEU A 1 827 ? 10.340 4.765 -21.282 1.00 82.88 827 LEU A N 1
ATOM 6599 C CA . LEU A 1 827 ? 11.223 3.711 -21.779 1.00 82.88 827 LEU A CA 1
ATOM 6600 C C . LEU A 1 827 ? 12.699 3.949 -21.399 1.00 82.88 827 LEU A C 1
ATOM 6602 O O . LEU A 1 827 ? 13.429 2.991 -21.155 1.00 82.88 827 LEU A O 1
ATOM 6606 N N . LYS A 1 828 ? 13.141 5.213 -21.312 1.00 79.44 828 LYS A N 1
ATOM 6607 C CA . LYS A 1 828 ? 14.522 5.584 -20.946 1.00 79.44 828 LYS A CA 1
ATOM 6608 C C . LYS A 1 828 ? 14.800 5.530 -19.447 1.00 79.44 828 LYS A C 1
ATOM 6610 O O . LYS A 1 828 ? 15.836 5.000 -19.048 1.00 79.44 828 LYS A O 1
ATOM 6615 N N . ASN A 1 829 ? 13.911 6.125 -18.652 1.00 79.00 829 ASN A N 1
ATOM 6616 C CA . ASN A 1 829 ? 14.187 6.539 -17.273 1.00 79.00 829 ASN A CA 1
ATOM 6617 C C . ASN A 1 829 ? 13.309 5.838 -16.228 1.00 79.00 829 ASN A C 1
ATOM 6619 O O . ASN A 1 829 ? 13.636 5.872 -15.037 1.00 79.00 829 ASN A O 1
ATOM 6623 N N . TYR A 1 830 ? 12.214 5.191 -16.645 1.00 84.69 830 TYR A N 1
ATOM 6624 C CA . TYR A 1 830 ? 11.308 4.496 -15.733 1.00 84.69 830 TYR A CA 1
ATOM 6625 C C . TYR A 1 830 ? 10.734 3.185 -16.318 1.00 84.69 830 TYR A C 1
ATOM 6627 O O . TYR A 1 830 ? 9.522 3.055 -16.501 1.00 84.69 830 TYR A O 1
ATOM 6635 N N . PRO A 1 831 ? 11.591 2.180 -16.578 1.00 76.25 831 PRO A N 1
ATOM 6636 C CA . PRO A 1 831 ? 11.225 0.965 -17.314 1.00 76.25 831 PRO A CA 1
ATOM 6637 C C . PRO A 1 831 ? 10.137 0.120 -16.628 1.00 76.25 831 PRO A C 1
ATOM 6639 O O . PRO A 1 831 ? 9.299 -0.473 -17.297 1.00 76.25 831 PRO A O 1
ATOM 6642 N N . THR A 1 832 ? 10.040 0.147 -15.297 1.00 78.06 832 THR A N 1
ATOM 6643 C CA . THR A 1 832 ? 8.976 -0.549 -14.548 1.00 78.06 832 THR A CA 1
ATOM 6644 C C . THR A 1 832 ? 7.566 -0.051 -14.906 1.00 78.06 832 THR A C 1
ATOM 6646 O O . THR A 1 832 ? 6.598 -0.813 -14.851 1.00 78.06 832 THR A O 1
ATOM 6649 N N . ALA A 1 833 ? 7.437 1.212 -15.331 1.00 82.69 833 ALA A N 1
ATOM 6650 C CA . ALA A 1 833 ? 6.172 1.806 -15.757 1.00 82.69 833 ALA A CA 1
ATOM 6651 C C . ALA A 1 833 ? 5.754 1.425 -17.189 1.00 82.69 833 ALA A C 1
ATOM 6653 O O . ALA A 1 833 ? 4.667 1.793 -17.632 1.00 82.69 833 ALA A O 1
ATOM 6654 N N . VAL A 1 834 ? 6.557 0.643 -17.917 1.00 81.56 834 VAL A N 1
ATOM 6655 C CA . VAL A 1 834 ? 6.204 0.134 -19.257 1.00 81.56 834 VAL A CA 1
ATOM 6656 C C . VAL A 1 834 ? 4.975 -0.773 -19.204 1.00 81.56 834 VAL A C 1
ATOM 6658 O O . VAL A 1 834 ? 4.156 -0.763 -20.120 1.00 81.56 834 VAL A O 1
ATOM 6661 N N . THR A 1 835 ? 4.764 -1.462 -18.083 1.00 81.62 835 THR A N 1
ATOM 6662 C CA . THR A 1 835 ? 3.535 -2.220 -17.804 1.00 81.62 835 THR A CA 1
ATOM 6663 C C . THR A 1 835 ? 2.267 -1.364 -17.917 1.00 81.62 835 THR A C 1
ATOM 6665 O O . THR A 1 835 ? 1.245 -1.856 -18.397 1.00 81.62 835 THR A O 1
ATOM 6668 N N . LEU A 1 836 ? 2.329 -0.072 -17.567 1.00 83.12 836 LEU A N 1
ATOM 6669 C CA . LEU A 1 836 ? 1.214 0.869 -17.716 1.00 83.12 836 LEU A CA 1
ATOM 6670 C C . LEU A 1 836 ? 0.948 1.214 -19.182 1.00 83.12 836 LEU A C 1
ATOM 6672 O O . LEU A 1 836 ? -0.209 1.295 -19.582 1.00 83.12 836 LEU A O 1
ATOM 6676 N N . LEU A 1 837 ? 1.996 1.365 -19.998 1.00 83.12 837 LEU A N 1
ATOM 6677 C CA . LEU A 1 837 ? 1.867 1.594 -21.442 1.00 83.12 837 LEU A CA 1
ATOM 6678 C C . LEU A 1 837 ? 1.269 0.372 -22.153 1.00 83.12 837 LEU A C 1
ATOM 6680 O O . LEU A 1 837 ? 0.386 0.514 -22.998 1.00 83.12 837 LEU A O 1
ATOM 6684 N N . LEU A 1 838 ? 1.693 -0.830 -21.755 1.00 79.06 838 LEU A N 1
ATOM 6685 C CA . LEU A 1 838 ? 1.118 -2.088 -22.230 1.00 79.06 838 LEU A CA 1
ATOM 6686 C C . LEU A 1 838 ? -0.349 -2.216 -21.810 1.00 79.06 838 LEU A C 1
ATOM 6688 O O . LEU A 1 838 ? -1.203 -2.554 -22.625 1.00 79.06 838 LEU A O 1
ATOM 6692 N N . ARG A 1 839 ? -0.686 -1.869 -20.566 1.00 80.38 839 ARG A N 1
ATOM 6693 C CA . ARG A 1 839 ? -2.079 -1.838 -20.102 1.00 80.38 839 ARG A CA 1
ATOM 6694 C C . ARG A 1 839 ? -2.919 -0.826 -20.885 1.00 80.38 839 ARG A C 1
ATOM 6696 O O . ARG A 1 839 ? -4.038 -1.146 -21.270 1.00 80.38 839 ARG A O 1
ATOM 6703 N N . LEU A 1 840 ? -2.363 0.348 -21.176 1.00 78.19 840 LEU A N 1
ATOM 6704 C CA . LEU A 1 840 ? -3.007 1.393 -21.972 1.00 78.19 840 LEU A CA 1
ATOM 6705 C C . LEU A 1 840 ? -3.276 0.934 -23.411 1.00 78.19 840 LEU A C 1
ATOM 6707 O O . LEU A 1 840 ? -4.338 1.225 -23.954 1.00 78.19 840 LEU A O 1
ATOM 6711 N N . SER A 1 841 ? -2.367 0.155 -24.004 1.00 74.06 841 SER A N 1
ATOM 6712 C CA . SER A 1 841 ? -2.579 -0.437 -25.332 1.00 74.06 841 SER A CA 1
ATOM 6713 C C . SER A 1 841 ? -3.779 -1.392 -25.385 1.00 74.06 841 SER A C 1
ATOM 6715 O O . SER A 1 841 ? -4.477 -1.438 -26.394 1.00 74.06 841 SER A O 1
ATOM 6717 N N . ARG A 1 842 ? -4.075 -2.092 -24.278 1.00 73.12 842 ARG A N 1
ATOM 6718 C CA . ARG A 1 842 ? -5.230 -3.000 -24.159 1.00 73.12 842 ARG A CA 1
ATOM 6719 C C . ARG A 1 842 ? -6.541 -2.253 -23.949 1.00 73.12 842 ARG A C 1
ATOM 6721 O O . ARG A 1 842 ? -7.570 -2.667 -24.467 1.00 73.12 842 ARG A O 1
ATOM 6728 N N . THR A 1 843 ? -6.516 -1.174 -23.167 1.00 70.56 843 THR A N 1
ATOM 6729 C CA . THR A 1 843 ? -7.727 -0.420 -22.809 1.00 70.56 843 THR A CA 1
ATOM 6730 C C . THR A 1 843 ? -8.132 0.599 -23.870 1.00 70.56 843 THR A C 1
ATOM 6732 O O . THR A 1 843 ? -9.317 0.896 -24.002 1.00 70.56 843 THR A O 1
ATOM 6735 N N . LYS A 1 844 ? -7.175 1.140 -24.636 1.00 69.38 844 LYS A N 1
ATOM 6736 C CA . LYS A 1 844 ? -7.405 2.137 -25.693 1.00 69.38 844 LYS A CA 1
ATOM 6737 C C . LYS A 1 844 ? -6.552 1.816 -26.939 1.00 69.38 844 LYS A C 1
ATOM 6739 O O . LYS A 1 844 ? -5.558 2.497 -27.183 1.00 69.38 844 LYS A O 1
ATOM 6744 N N . PRO A 1 845 ? -6.917 0.804 -27.751 1.00 58.66 845 PRO A N 1
ATOM 6745 C CA . PRO A 1 845 ? -6.076 0.333 -28.859 1.00 58.66 845 PRO A CA 1
ATOM 6746 C C . PRO A 1 845 ? -5.904 1.355 -29.996 1.00 58.66 845 PRO A C 1
ATOM 6748 O O . PRO A 1 845 ? -4.846 1.398 -30.624 1.00 58.66 845 PRO A O 1
ATOM 6751 N N . SER A 1 846 ? -6.901 2.213 -30.244 1.00 59.56 846 SER A N 1
ATOM 6752 C CA . SER A 1 846 ? -6.859 3.241 -31.293 1.00 59.56 846 SER A CA 1
ATOM 6753 C C . SER A 1 846 ? -6.878 4.652 -30.710 1.00 59.56 846 SER A C 1
ATOM 6755 O O . SER A 1 846 ? -7.809 5.009 -29.986 1.00 59.56 846 SER A O 1
ATOM 6757 N N . LEU A 1 847 ? -5.904 5.480 -31.095 1.00 58.09 847 LEU A N 1
ATOM 6758 C CA . LEU A 1 847 ? -5.812 6.885 -30.695 1.00 58.09 847 LEU A CA 1
ATOM 6759 C C . LEU A 1 847 ? -6.395 7.854 -31.741 1.00 58.09 847 LEU A C 1
ATOM 6761 O O . LEU A 1 847 ? -6.086 9.032 -31.701 1.00 58.09 847 LEU A O 1
ATOM 6765 N N . GLY A 1 848 ? -7.262 7.400 -32.652 1.00 51.34 848 GLY A N 1
ATOM 6766 C CA . GLY A 1 848 ? -7.876 8.250 -33.684 1.00 51.34 848 GLY A CA 1
ATOM 6767 C C . GLY A 1 848 ? -6.891 8.715 -34.773 1.00 51.34 848 GLY A C 1
ATOM 6768 O O . GLY A 1 848 ? -5.768 9.100 -34.491 1.00 51.34 848 GLY A O 1
ATOM 6769 N N . HIS A 1 849 ? -7.330 8.681 -36.037 1.00 46.91 849 HIS A N 1
ATOM 6770 C CA . HIS A 1 849 ? -6.494 8.867 -37.239 1.00 46.91 849 HIS A CA 1
ATOM 6771 C C . HIS A 1 849 ? -5.310 7.876 -37.299 1.00 46.91 849 HIS A C 1
ATOM 6773 O O . HIS A 1 849 ? -4.154 8.214 -37.092 1.00 46.91 849 HIS A O 1
ATOM 6779 N N . SER A 1 850 ? -5.634 6.622 -37.632 1.00 53.38 850 SER A N 1
ATOM 6780 C CA . SER A 1 850 ? -4.725 5.562 -38.107 1.00 53.38 850 SER A CA 1
ATOM 6781 C C . SER A 1 850 ? -3.634 5.004 -37.172 1.00 53.38 850 SER A C 1
ATOM 6783 O O . SER A 1 850 ? -3.102 3.945 -37.502 1.00 53.38 850 SER A O 1
ATOM 6785 N N . GLU A 1 851 ? -3.288 5.622 -36.038 1.00 61.47 851 GLU A N 1
ATOM 6786 C CA . GLU A 1 851 ? -2.188 5.134 -35.182 1.00 61.47 851 GLU A CA 1
ATOM 6787 C C . GLU A 1 851 ? -2.651 4.453 -33.883 1.00 61.47 851 GLU A C 1
ATOM 6789 O O . GLU A 1 851 ? -3.466 4.979 -33.117 1.00 61.47 851 GLU A O 1
ATOM 6794 N N . SER A 1 852 ? -2.099 3.263 -33.620 1.00 71.88 852 SER A N 1
ATOM 6795 C CA . SER A 1 852 ? -2.295 2.521 -32.370 1.00 71.88 852 SER A CA 1
ATOM 6796 C C . SER A 1 852 ? -1.259 2.903 -31.307 1.00 71.88 852 SER A C 1
ATOM 6798 O O . SER A 1 852 ? -0.142 3.322 -31.612 1.00 71.88 852 SER A O 1
ATOM 6800 N N . VAL A 1 853 ? -1.590 2.712 -30.029 1.00 74.12 853 VAL A N 1
ATOM 6801 C CA . VAL A 1 853 ? -0.630 2.889 -28.919 1.00 74.12 853 VAL A CA 1
ATOM 6802 C C . VAL A 1 853 ? 0.584 1.971 -29.104 1.00 74.12 853 VAL A C 1
ATOM 6804 O O . VAL A 1 853 ? 1.720 2.387 -28.888 1.00 74.12 853 VAL A O 1
ATOM 6807 N N . GLU A 1 854 ? 0.356 0.748 -29.584 1.00 74.44 854 GLU A N 1
ATOM 6808 C CA . GLU A 1 854 ? 1.405 -0.227 -29.913 1.00 74.44 854 GLU A CA 1
ATOM 6809 C C . GLU A 1 854 ? 2.343 0.279 -31.020 1.00 74.44 854 GLU A C 1
ATOM 6811 O O . GLU A 1 854 ? 3.558 0.098 -30.946 1.00 74.44 854 GLU A O 1
ATOM 6816 N N . THR A 1 855 ? 1.802 0.995 -32.011 1.00 77.00 855 THR A N 1
ATOM 6817 C CA . THR A 1 855 ? 2.578 1.657 -33.073 1.00 77.00 855 THR A CA 1
ATOM 6818 C C . THR A 1 855 ? 3.513 2.719 -32.492 1.00 77.00 855 THR A C 1
ATOM 6820 O O . THR A 1 855 ? 4.673 2.801 -32.887 1.00 77.00 855 THR A O 1
ATOM 6823 N N . ILE A 1 856 ? 3.047 3.511 -31.527 1.00 78.81 856 ILE A N 1
ATOM 6824 C CA . ILE A 1 856 ? 3.865 4.557 -30.896 1.00 78.81 856 ILE A CA 1
ATOM 6825 C C . ILE A 1 856 ? 4.932 3.946 -29.981 1.00 78.81 856 ILE A C 1
ATOM 6827 O O . ILE A 1 856 ? 6.079 4.392 -29.998 1.00 78.81 856 ILE A O 1
ATOM 6831 N N . ILE A 1 857 ? 4.579 2.922 -29.197 1.00 80.44 857 ILE A N 1
ATOM 6832 C CA . ILE A 1 857 ? 5.535 2.211 -28.338 1.00 80.44 857 ILE A CA 1
ATOM 6833 C C . ILE A 1 857 ? 6.620 1.556 -29.195 1.00 80.44 857 ILE A C 1
ATOM 6835 O O . ILE A 1 857 ? 7.796 1.731 -28.897 1.00 80.44 857 ILE A O 1
ATOM 6839 N N . SER A 1 858 ? 6.254 0.866 -30.278 1.00 77.56 858 SER A N 1
ATOM 6840 C CA . SER A 1 858 ? 7.227 0.218 -31.169 1.00 77.56 858 SER A CA 1
ATOM 6841 C C . SER A 1 858 ? 8.152 1.216 -31.872 1.00 77.56 858 SER A C 1
ATOM 6843 O O . SER A 1 858 ? 9.348 0.949 -31.975 1.00 77.56 858 SER A O 1
ATOM 6845 N N . GLU A 1 859 ? 7.647 2.380 -32.295 1.00 80.25 859 GLU A N 1
ATOM 6846 C CA . GLU A 1 859 ? 8.467 3.470 -32.847 1.00 80.25 859 GLU A CA 1
ATOM 6847 C C . GLU A 1 859 ? 9.444 4.036 -31.806 1.00 80.25 859 GLU A C 1
ATOM 6849 O O . GLU A 1 859 ? 10.638 4.143 -32.064 1.00 80.25 859 GLU A O 1
ATOM 6854 N N . ARG A 1 860 ? 8.973 4.360 -30.595 1.00 84.38 860 ARG A N 1
ATOM 6855 C CA . ARG A 1 860 ? 9.828 4.979 -29.563 1.00 84.38 860 ARG A CA 1
ATOM 6856 C C . ARG A 1 860 ? 10.798 3.999 -28.917 1.00 84.38 860 ARG A C 1
ATOM 6858 O O . ARG A 1 860 ? 11.876 4.412 -28.495 1.00 84.38 860 ARG A O 1
ATOM 6865 N N . LEU A 1 861 ? 10.435 2.722 -28.844 1.00 81.06 861 LEU A N 1
ATOM 6866 C CA . LEU A 1 861 ? 11.350 1.651 -28.465 1.00 81.06 861 LEU A CA 1
ATOM 6867 C C . LEU A 1 861 ? 12.472 1.514 -29.501 1.00 81.06 861 LEU A C 1
ATOM 6869 O O . LEU A 1 861 ? 13.620 1.291 -29.128 1.00 81.06 861 LEU A O 1
ATOM 6873 N N . ALA A 1 862 ? 12.172 1.737 -30.780 1.00 74.19 862 ALA A N 1
ATOM 6874 C CA . ALA A 1 862 ? 13.198 1.726 -31.805 1.00 74.19 862 ALA A CA 1
ATOM 6875 C C . ALA A 1 862 ? 14.117 2.961 -31.742 1.00 74.19 862 ALA A C 1
ATOM 6877 O O . ALA A 1 862 ? 15.332 2.807 -31.827 1.00 74.19 862 ALA A O 1
ATOM 6878 N N . ASP A 1 863 ? 13.582 4.157 -31.459 1.00 76.69 863 ASP A N 1
ATOM 6879 C CA . ASP A 1 863 ? 14.420 5.331 -31.150 1.00 76.69 863 ASP A CA 1
ATOM 6880 C C . ASP A 1 863 ? 15.321 5.080 -29.927 1.00 76.69 863 ASP A C 1
ATOM 6882 O O . ASP A 1 863 ? 16.463 5.539 -29.865 1.00 76.69 863 ASP A O 1
ATOM 6886 N N . LEU A 1 864 ? 14.809 4.369 -28.912 1.00 78.62 864 LEU A N 1
ATOM 6887 C CA . LEU A 1 864 ? 15.593 3.993 -27.737 1.00 78.62 864 LEU A CA 1
ATOM 6888 C C . LEU A 1 864 ? 16.758 3.083 -28.133 1.00 78.62 864 LEU A C 1
ATOM 6890 O O . LEU A 1 864 ? 17.879 3.310 -27.683 1.00 78.62 864 LEU A O 1
ATOM 6894 N N . PHE A 1 865 ? 16.513 2.096 -28.988 1.00 74.88 865 PHE A N 1
ATOM 6895 C CA . PHE A 1 865 ? 17.550 1.236 -29.550 1.00 74.88 865 PHE A CA 1
ATOM 6896 C C . PHE A 1 865 ? 18.605 2.025 -30.333 1.00 74.88 865 PHE A C 1
ATOM 6898 O O . PHE A 1 865 ? 19.800 1.788 -30.143 1.00 74.88 865 PHE A O 1
ATOM 6905 N N . ASP A 1 866 ? 18.206 3.036 -31.107 1.00 69.38 866 ASP A N 1
ATOM 6906 C CA . ASP A 1 866 ? 19.154 3.964 -31.730 1.00 69.38 866 ASP A CA 1
ATOM 6907 C C . ASP A 1 866 ? 19.994 4.711 -30.673 1.00 69.38 866 ASP A C 1
ATOM 6909 O O . ASP A 1 866 ? 21.216 4.815 -30.818 1.00 69.38 866 ASP A O 1
ATOM 6913 N N . THR A 1 867 ? 19.390 5.150 -29.558 1.00 72.31 867 THR A N 1
ATOM 6914 C CA . THR A 1 867 ? 20.130 5.792 -28.451 1.00 72.31 867 THR A CA 1
ATOM 6915 C C . THR A 1 867 ? 21.029 4.846 -27.659 1.00 72.31 867 THR A C 1
ATOM 6917 O O . THR A 1 867 ? 22.115 5.262 -27.275 1.00 72.31 867 THR A O 1
ATOM 6920 N N . TRP A 1 868 ? 20.646 3.582 -27.456 1.00 71.38 868 TRP A N 1
ATOM 6921 C CA . TRP A 1 868 ? 21.524 2.559 -26.867 1.00 71.38 868 TRP A CA 1
ATOM 6922 C C . TRP A 1 868 ? 22.725 2.293 -27.761 1.00 71.38 868 TRP A C 1
ATOM 6924 O O . TRP A 1 868 ? 23.822 2.040 -27.273 1.00 71.38 868 TRP A O 1
ATOM 6934 N N . GLY A 1 869 ? 22.540 2.435 -29.072 1.00 60.56 869 GLY A N 1
ATOM 6935 C CA . GLY A 1 869 ? 23.657 2.567 -29.981 1.00 60.56 869 GLY A CA 1
ATOM 6936 C C . GLY A 1 869 ? 24.479 3.833 -29.694 1.00 60.56 869 GLY A C 1
ATOM 6937 O O . GLY A 1 869 ? 25.701 3.777 -29.670 1.00 60.56 869 GLY A O 1
ATOM 6938 N N . GLU A 1 870 ? 23.855 5.006 -29.565 1.00 59.22 870 GLU A N 1
ATOM 6939 C CA . GLU A 1 870 ? 24.543 6.308 -29.490 1.00 59.22 870 GLU A CA 1
ATOM 6940 C C . GLU A 1 870 ? 25.194 6.702 -28.156 1.00 59.22 870 GLU A C 1
ATOM 6942 O O . GLU A 1 870 ? 26.067 7.578 -28.176 1.00 59.22 870 GLU A O 1
ATOM 6947 N N . GLU A 1 871 ? 24.818 6.083 -27.036 1.00 51.25 871 GLU A N 1
ATOM 6948 C CA . GLU A 1 871 ? 25.410 6.258 -25.700 1.00 51.25 871 GLU A CA 1
ATOM 6949 C C . GLU A 1 871 ? 26.869 5.746 -25.680 1.00 51.25 871 GLU A C 1
ATOM 6951 O O . GLU A 1 871 ? 27.186 4.669 -25.194 1.00 51.25 871 GLU A O 1
ATOM 6956 N N . GLY A 1 872 ? 27.773 6.530 -26.273 1.00 49.56 872 GLY A N 1
ATOM 6957 C CA . GLY A 1 872 ? 29.195 6.201 -26.418 1.00 49.56 872 GLY A CA 1
ATOM 6958 C C . GLY A 1 872 ? 30.013 7.258 -27.171 1.00 49.56 872 GLY A C 1
ATOM 6959 O O . GLY A 1 872 ? 31.079 6.953 -27.694 1.00 49.56 872 GLY A O 1
ATOM 6960 N N . ARG A 1 873 ? 29.543 8.515 -27.260 1.00 43.50 873 ARG A N 1
ATOM 6961 C CA . ARG A 1 873 ? 30.230 9.616 -27.984 1.00 43.50 873 ARG A CA 1
ATOM 6962 C C . ARG A 1 873 ? 31.528 10.113 -27.311 1.00 43.50 873 ARG A C 1
ATOM 6964 O O . ARG A 1 873 ? 32.044 11.164 -27.682 1.00 43.50 873 ARG A O 1
ATOM 6971 N N . GLY A 1 874 ? 32.064 9.376 -26.340 1.00 41.12 874 GLY A N 1
ATOM 6972 C CA . GLY A 1 874 ? 33.324 9.674 -25.664 1.00 41.12 874 GLY A CA 1
ATOM 6973 C C . GLY A 1 874 ? 34.507 8.957 -26.313 1.00 41.12 874 GLY A C 1
ATOM 6974 O O . GLY A 1 874 ? 34.931 7.925 -25.825 1.00 41.12 874 GLY A O 1
ATOM 6975 N N . SER A 1 875 ? 35.035 9.513 -27.405 1.00 41.88 875 SER A N 1
ATOM 6976 C CA . SER A 1 875 ? 36.415 9.370 -27.923 1.00 41.88 875 SER A CA 1
ATOM 6977 C C . SER A 1 875 ? 37.098 7.987 -28.087 1.00 41.88 875 SER A C 1
ATOM 6979 O O . SER A 1 875 ? 38.244 7.965 -28.534 1.00 41.88 875 SER A O 1
ATOM 6981 N N . ALA A 1 876 ? 36.469 6.841 -27.831 1.00 48.06 876 ALA A N 1
ATOM 6982 C CA . ALA A 1 876 ? 37.066 5.530 -28.099 1.00 48.06 876 ALA A CA 1
ATOM 6983 C C . ALA A 1 876 ? 36.022 4.580 -28.692 1.00 48.06 876 ALA A C 1
ATOM 6985 O O . ALA A 1 876 ? 34.909 4.475 -28.185 1.00 48.06 876 ALA A O 1
ATOM 6986 N N . ARG A 1 877 ? 36.370 3.889 -29.785 1.00 53.78 877 ARG A N 1
ATOM 6987 C CA . ARG A 1 877 ? 35.563 2.784 -30.317 1.00 53.78 877 ARG A CA 1
ATOM 6988 C C . ARG A 1 877 ? 35.501 1.704 -29.232 1.00 53.78 877 ARG A C 1
ATOM 6990 O O . ARG A 1 877 ? 36.473 0.987 -29.016 1.00 53.78 877 ARG A O 1
ATOM 6997 N N . HIS A 1 878 ? 34.406 1.651 -28.482 1.00 56.50 878 HIS A N 1
ATOM 6998 C CA . HIS A 1 878 ? 34.187 0.615 -27.481 1.00 56.50 878 HIS A CA 1
ATOM 6999 C C . HIS A 1 878 ? 33.811 -0.678 -28.202 1.00 56.50 878 HIS A C 1
ATOM 7001 O O . HIS A 1 878 ? 32.648 -0.883 -28.530 1.00 56.50 878 HIS A O 1
ATOM 7007 N N . HIS A 1 879 ? 34.794 -1.541 -28.452 1.00 65.25 879 HIS A N 1
ATOM 7008 C CA . HIS A 1 879 ? 34.557 -2.821 -29.116 1.00 65.25 879 HIS A CA 1
ATOM 7009 C C . HIS A 1 879 ? 33.930 -3.881 -28.207 1.00 65.25 879 HIS A C 1
ATOM 7011 O O . HIS A 1 879 ? 33.631 -4.947 -28.703 1.00 65.25 879 HIS A O 1
ATOM 7017 N N . SER A 1 880 ? 33.684 -3.615 -26.920 1.00 77.56 880 SER A N 1
ATOM 7018 C CA . SER A 1 880 ? 33.199 -4.642 -25.988 1.00 77.56 880 SER A CA 1
ATOM 7019 C C . SER A 1 880 ? 31.978 -5.398 -26.521 1.00 77.56 880 SER A C 1
ATOM 7021 O O . SER A 1 880 ? 30.954 -4.787 -26.834 1.00 77.56 880 SER A O 1
ATOM 7023 N N . ASN A 1 881 ? 32.076 -6.728 -26.552 1.00 75.88 881 ASN A N 1
ATOM 7024 C CA . ASN A 1 881 ? 30.976 -7.622 -26.914 1.00 75.88 881 ASN A CA 1
ATOM 7025 C C . ASN A 1 881 ? 29.975 -7.875 -25.779 1.00 75.88 881 ASN A C 1
ATOM 7027 O O . ASN A 1 881 ? 29.006 -8.604 -25.986 1.00 75.88 881 ASN A O 1
ATOM 7031 N N . ASP A 1 882 ? 30.182 -7.304 -24.589 1.00 79.44 882 ASP A N 1
ATOM 7032 C CA . ASP A 1 882 ? 29.373 -7.616 -23.410 1.00 79.44 882 ASP A CA 1
ATOM 7033 C C . ASP A 1 882 ? 27.938 -7.075 -23.541 1.00 79.44 882 ASP A C 1
ATOM 7035 O O . ASP A 1 882 ? 27.675 -5.885 -23.351 1.00 79.44 882 ASP A O 1
ATOM 7039 N N . SER A 1 883 ? 26.990 -7.964 -23.852 1.00 83.56 883 SER A N 1
ATOM 7040 C CA . SER A 1 883 ? 25.560 -7.653 -23.942 1.00 83.56 883 SER A CA 1
ATOM 7041 C C . SER A 1 883 ? 24.849 -7.673 -22.584 1.00 83.56 883 SER A C 1
ATOM 7043 O O . SER A 1 883 ? 23.706 -7.218 -22.493 1.00 83.56 883 SER A O 1
ATOM 7045 N N . ARG A 1 884 ? 25.492 -8.130 -21.493 1.00 80.81 884 ARG A N 1
ATOM 7046 C CA . ARG A 1 884 ? 24.857 -8.268 -20.163 1.00 80.81 884 ARG A CA 1
ATOM 7047 C C . ARG A 1 884 ? 24.231 -6.969 -19.637 1.00 80.81 884 ARG A C 1
ATOM 7049 O O . ARG A 1 884 ? 23.122 -7.043 -19.099 1.00 80.81 884 ARG A O 1
ATOM 7056 N N . PRO A 1 885 ? 24.846 -5.776 -19.789 1.00 77.94 885 PRO A N 1
ATOM 7057 C CA . PRO A 1 885 ? 24.227 -4.521 -19.359 1.00 77.94 885 PRO A CA 1
ATOM 7058 C C . PRO A 1 885 ? 22.939 -4.200 -20.127 1.00 77.94 885 PRO A C 1
ATOM 7060 O O . PRO A 1 885 ? 21.973 -3.708 -19.543 1.00 77.94 885 PRO A O 1
ATOM 7063 N N . LEU A 1 886 ? 22.906 -4.517 -21.423 1.00 81.50 886 LEU A N 1
ATOM 7064 C CA . LEU A 1 886 ? 21.746 -4.296 -22.285 1.00 81.50 886 LEU A CA 1
ATOM 7065 C C . LEU A 1 886 ? 20.647 -5.323 -22.012 1.00 81.50 886 LEU A C 1
ATOM 7067 O O . LEU A 1 886 ? 19.490 -4.933 -21.897 1.00 81.50 886 LEU A O 1
ATOM 7071 N N . HIS A 1 887 ? 20.996 -6.594 -21.784 1.00 82.31 887 HIS A N 1
ATOM 7072 C CA . HIS A 1 887 ? 20.050 -7.604 -21.302 1.00 82.31 887 HIS A CA 1
ATOM 7073 C C . HIS A 1 887 ? 19.436 -7.218 -19.963 1.00 82.31 887 HIS A C 1
ATOM 7075 O O . HIS A 1 887 ? 18.226 -7.333 -19.794 1.00 82.31 887 HIS A O 1
ATOM 7081 N N . LYS A 1 888 ? 20.234 -6.697 -19.024 1.00 80.62 888 LYS A N 1
ATOM 7082 C CA . LYS A 1 888 ? 19.720 -6.191 -17.749 1.00 80.62 888 LYS A CA 1
ATOM 7083 C C . LYS A 1 888 ? 18.713 -5.057 -17.971 1.00 80.62 888 LYS A C 1
ATOM 7085 O O . LYS A 1 888 ? 17.608 -5.125 -17.442 1.00 80.62 888 LYS A O 1
ATOM 7090 N N . ARG A 1 889 ? 19.056 -4.061 -18.795 1.00 78.75 889 ARG A N 1
ATOM 7091 C CA . ARG A 1 889 ? 18.170 -2.925 -19.113 1.00 78.75 889 ARG A CA 1
ATOM 7092 C C . ARG A 1 889 ? 16.905 -3.371 -19.857 1.00 78.75 889 ARG A C 1
ATOM 7094 O O . ARG A 1 889 ? 15.823 -2.870 -19.579 1.00 78.75 889 ARG A O 1
ATOM 7101 N N . PHE A 1 890 ? 17.012 -4.343 -20.761 1.00 83.06 890 PHE A N 1
ATOM 7102 C CA . PHE A 1 890 ? 15.871 -4.903 -21.486 1.00 83.06 890 PHE A CA 1
ATOM 7103 C C . PHE A 1 890 ? 14.974 -5.763 -20.587 1.00 83.06 890 PHE A C 1
ATOM 7105 O O . PHE A 1 890 ? 13.755 -5.669 -20.680 1.00 83.06 890 PHE A O 1
ATOM 7112 N N . CYS A 1 891 ? 15.555 -6.536 -19.667 1.00 81.12 891 CYS A N 1
ATOM 7113 C CA . CYS A 1 891 ? 14.830 -7.291 -18.644 1.00 81.12 891 CYS A CA 1
ATOM 7114 C C . CYS A 1 891 ? 14.055 -6.367 -17.693 1.00 81.12 891 CYS A C 1
ATOM 7116 O O . CYS A 1 891 ? 12.972 -6.726 -17.243 1.00 81.12 891 CYS A O 1
ATOM 7118 N N . GLU A 1 892 ? 14.568 -5.169 -17.403 1.00 79.88 892 GLU A N 1
ATOM 7119 C CA . GLU A 1 892 ? 13.841 -4.164 -16.616 1.00 79.88 892 GLU A CA 1
ATOM 7120 C C . GLU A 1 892 ? 12.616 -3.603 -17.365 1.00 79.88 892 GLU A C 1
ATOM 7122 O O . GLU A 1 892 ? 11.620 -3.262 -16.726 1.00 79.88 892 GLU A O 1
ATOM 7127 N N . ILE A 1 893 ? 12.672 -3.519 -18.701 1.00 79.19 893 ILE A N 1
ATOM 7128 C CA . ILE A 1 893 ? 11.576 -3.043 -19.568 1.00 79.19 893 ILE A CA 1
ATOM 7129 C C . ILE A 1 893 ? 10.536 -4.153 -19.800 1.00 79.19 893 ILE A C 1
ATOM 7131 O O . ILE A 1 893 ? 9.334 -3.911 -19.678 1.00 79.19 893 ILE A O 1
ATOM 7135 N N . PHE A 1 894 ? 10.986 -5.371 -20.119 1.00 80.50 894 PHE A N 1
ATOM 7136 C CA . PHE A 1 894 ? 10.143 -6.524 -20.454 1.00 80.50 894 PHE A CA 1
ATOM 7137 C C . PHE A 1 894 ? 10.482 -7.750 -19.591 1.00 80.50 894 PHE A C 1
ATOM 7139 O O . PHE A 1 894 ? 10.989 -8.751 -20.102 1.00 80.50 894 PHE A O 1
ATOM 7146 N N . PRO A 1 895 ? 10.174 -7.727 -18.283 1.00 79.62 895 PRO A N 1
ATOM 7147 C CA . PRO A 1 895 ? 10.565 -8.798 -17.365 1.00 79.62 895 PRO A CA 1
ATOM 7148 C C . PRO A 1 895 ? 9.924 -10.151 -17.697 1.00 79.62 895 PRO A C 1
ATOM 7150 O O . PRO A 1 895 ? 10.512 -11.185 -17.416 1.00 79.62 895 PRO A O 1
ATOM 7153 N N . LYS A 1 896 ? 8.743 -10.162 -18.330 1.00 77.19 896 LYS A N 1
ATOM 7154 C CA . LYS A 1 896 ? 8.038 -11.399 -18.709 1.00 77.19 896 LYS A CA 1
ATOM 7155 C C . LYS A 1 896 ? 8.677 -12.167 -19.865 1.00 77.19 896 LYS A C 1
ATOM 7157 O O . LYS A 1 896 ? 8.316 -13.316 -20.078 1.00 77.19 896 LYS A O 1
ATOM 7162 N N . LEU A 1 897 ? 9.581 -11.538 -20.617 1.00 78.50 897 LEU A N 1
ATOM 7163 C CA . LEU A 1 897 ? 10.327 -12.209 -21.684 1.00 78.50 897 LEU A CA 1
ATOM 7164 C C . LEU A 1 897 ? 11.572 -12.931 -21.151 1.00 78.50 897 LEU A C 1
ATOM 7166 O O . LEU A 1 897 ? 12.386 -13.409 -21.931 1.00 78.50 897 LEU A O 1
ATOM 7170 N N . TYR A 1 898 ? 11.743 -12.987 -19.831 1.00 81.69 898 TYR A N 1
ATOM 7171 C CA . TYR A 1 898 ? 12.856 -13.645 -19.168 1.00 81.69 898 TYR A CA 1
ATOM 7172 C C . TYR A 1 898 ? 12.338 -14.649 -18.139 1.00 81.69 898 TYR A C 1
ATOM 7174 O O . TYR A 1 898 ? 11.332 -14.409 -17.469 1.00 81.69 898 TYR A O 1
ATOM 7182 N N . ASP A 1 899 ? 13.030 -15.776 -18.001 1.00 77.06 899 ASP A N 1
ATOM 7183 C CA . ASP A 1 899 ? 12.757 -16.743 -16.943 1.00 77.06 899 ASP A CA 1
ATOM 7184 C C . ASP A 1 899 ? 13.375 -16.320 -15.591 1.00 77.06 899 ASP A C 1
ATOM 7186 O O . ASP A 1 899 ? 14.035 -15.287 -15.454 1.00 77.06 899 ASP A O 1
ATOM 7190 N N . HIS A 1 900 ? 13.182 -17.148 -14.563 1.00 69.88 900 HIS A N 1
ATOM 7191 C CA . HIS A 1 900 ? 13.748 -16.953 -13.223 1.00 69.88 900 HIS A CA 1
ATOM 7192 C C . HIS A 1 900 ? 15.291 -16.916 -13.200 1.00 69.88 900 HIS A C 1
ATOM 7194 O O . HIS A 1 900 ? 15.869 -16.342 -12.277 1.00 69.88 900 HIS A O 1
ATOM 7200 N N . ASN A 1 901 ? 15.952 -17.460 -14.227 1.00 73.25 901 ASN A N 1
ATOM 7201 C CA . ASN A 1 901 ? 17.404 -17.444 -14.404 1.00 73.25 901 ASN A CA 1
ATOM 7202 C C . ASN A 1 901 ? 17.883 -16.291 -15.305 1.00 73.25 901 ASN A C 1
ATOM 7204 O O . ASN A 1 901 ? 19.075 -16.207 -15.600 1.00 73.25 901 ASN A O 1
ATOM 7208 N N . LYS A 1 902 ? 16.986 -15.374 -15.706 1.00 69.19 902 LYS A N 1
ATOM 7209 C CA . LYS A 1 902 ? 17.253 -14.259 -1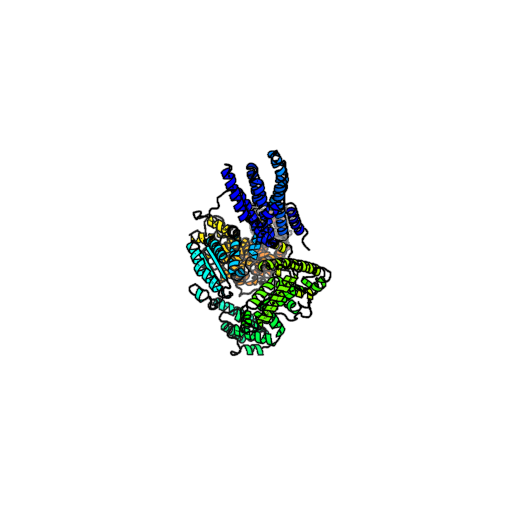6.633 1.00 69.19 902 LYS A CA 1
ATOM 7210 C C . LYS A 1 902 ? 17.707 -14.716 -18.019 1.00 69.19 902 LYS A C 1
ATOM 7212 O O . LYS A 1 902 ? 18.427 -13.991 -18.708 1.00 69.19 902 LYS A O 1
ATOM 7217 N N . ILE A 1 903 ? 17.256 -15.890 -18.440 1.00 74.25 903 ILE A N 1
ATOM 7218 C CA . ILE A 1 903 ? 17.395 -16.378 -19.807 1.00 74.25 903 ILE A CA 1
ATOM 7219 C C . ILE A 1 903 ? 16.193 -15.870 -20.602 1.00 74.25 903 ILE A C 1
ATOM 7221 O O . ILE A 1 903 ? 15.057 -15.931 -20.130 1.00 74.25 903 ILE A O 1
ATOM 7225 N N . PHE A 1 904 ? 16.449 -15.328 -21.792 1.00 73.69 904 PHE A N 1
ATOM 7226 C CA . PHE A 1 904 ? 15.398 -14.828 -22.671 1.00 73.69 904 PHE A CA 1
ATOM 7227 C C . PHE A 1 904 ? 14.530 -15.989 -23.184 1.00 73.69 904 PHE A C 1
ATOM 7229 O O . PHE A 1 904 ? 15.050 -16.964 -23.727 1.00 73.69 904 PHE A O 1
ATOM 7236 N N . LEU A 1 905 ? 13.213 -15.890 -23.004 1.00 69.50 905 LEU A N 1
ATOM 7237 C CA . LEU A 1 905 ? 12.226 -16.870 -23.448 1.00 69.50 905 LEU A CA 1
ATOM 7238 C C . LEU A 1 905 ? 11.450 -16.327 -24.649 1.00 69.50 905 LEU A C 1
ATOM 7240 O O . LEU A 1 905 ? 10.859 -15.248 -24.592 1.00 69.50 905 LEU A O 1
ATOM 7244 N N . ILE A 1 906 ? 11.391 -17.118 -25.720 1.00 66.31 906 ILE A N 1
ATOM 7245 C CA . ILE A 1 906 ? 10.537 -16.831 -26.873 1.00 66.31 906 ILE A CA 1
ATOM 7246 C C . ILE A 1 906 ? 9.141 -17.385 -26.568 1.00 66.31 906 ILE A C 1
ATOM 7248 O O . ILE A 1 906 ? 8.904 -18.583 -26.706 1.00 66.31 906 ILE A O 1
ATOM 7252 N N . ASP A 1 907 ? 8.218 -16.514 -26.156 1.00 69.69 907 ASP A N 1
ATOM 7253 C CA . ASP A 1 907 ? 6.778 -16.795 -26.175 1.00 69.69 907 ASP A CA 1
ATOM 7254 C C . ASP A 1 907 ? 6.126 -15.983 -27.309 1.00 69.69 907 ASP A C 1
ATOM 7256 O O . ASP A 1 907 ? 5.849 -14.790 -27.132 1.00 69.69 907 ASP A O 1
ATOM 7260 N N . PRO A 1 908 ? 5.871 -16.600 -28.480 1.00 64.44 908 PRO A N 1
ATOM 7261 C CA . PRO A 1 908 ? 5.288 -15.925 -29.638 1.00 64.44 908 PRO A CA 1
ATOM 7262 C C . PRO A 1 908 ? 3.898 -15.337 -29.373 1.00 64.44 908 PRO A C 1
ATOM 7264 O O . PRO A 1 908 ? 3.473 -14.429 -30.082 1.00 64.44 908 PRO A O 1
ATOM 7267 N N . ASN A 1 909 ? 3.187 -15.846 -28.362 1.00 63.34 909 ASN A N 1
ATOM 7268 C CA . ASN A 1 909 ? 1.835 -15.406 -28.019 1.00 63.34 909 ASN A CA 1
ATOM 7269 C C . ASN A 1 909 ? 1.836 -14.228 -27.033 1.00 63.34 909 ASN A C 1
ATOM 7271 O O . ASN A 1 909 ? 0.780 -13.677 -26.713 1.00 63.34 909 ASN A O 1
ATOM 7275 N N . CYS A 1 910 ? 3.011 -13.829 -26.542 1.00 75.25 910 CYS A N 1
ATOM 7276 C CA . CYS A 1 910 ? 3.163 -12.728 -25.609 1.00 75.25 910 CYS A CA 1
ATOM 7277 C C . CYS A 1 910 ? 3.088 -11.378 -26.346 1.00 75.25 910 CYS A C 1
ATOM 7279 O O . CYS A 1 910 ? 3.803 -11.120 -27.319 1.00 75.25 910 CYS A O 1
ATOM 7281 N N . GLN A 1 911 ? 2.229 -10.475 -25.870 1.00 72.81 911 GLN A N 1
ATOM 7282 C CA . GLN A 1 911 ? 2.049 -9.146 -26.470 1.00 72.81 911 GLN A CA 1
ATOM 7283 C C . GLN A 1 911 ? 3.349 -8.324 -26.412 1.00 72.81 911 GLN A C 1
ATOM 7285 O O . GLN A 1 911 ? 3.687 -7.605 -27.351 1.00 72.81 911 GLN A O 1
ATOM 7290 N N . GLU A 1 912 ? 4.109 -8.476 -25.327 1.00 75.06 912 GLU A N 1
ATOM 7291 C CA . GLU A 1 912 ? 5.433 -7.893 -25.129 1.00 75.06 912 GLU A CA 1
ATOM 7292 C C . GLU A 1 912 ? 6.413 -8.323 -26.238 1.00 75.06 912 GLU A C 1
ATOM 7294 O O . GLU A 1 912 ? 7.157 -7.490 -26.761 1.00 75.06 912 GLU A O 1
ATOM 7299 N N . TYR A 1 913 ? 6.353 -9.590 -26.663 1.00 76.62 913 TYR A N 1
ATOM 7300 C CA . TYR A 1 913 ? 7.152 -10.113 -27.773 1.00 76.62 913 TYR A CA 1
ATOM 7301 C C . TYR A 1 913 ? 6.684 -9.552 -29.125 1.00 76.62 913 TYR A C 1
ATOM 7303 O O . TYR A 1 913 ? 7.503 -9.151 -29.949 1.00 76.62 913 TYR A O 1
ATOM 7311 N N . THR A 1 914 ? 5.369 -9.414 -29.326 1.00 75.75 914 THR A N 1
ATOM 7312 C CA . THR A 1 914 ? 4.791 -8.824 -30.549 1.00 75.75 914 THR A CA 1
ATOM 7313 C C . THR A 1 914 ? 5.212 -7.361 -30.741 1.00 75.75 914 THR A C 1
ATOM 7315 O O . THR A 1 914 ? 5.616 -6.966 -31.836 1.00 75.75 914 THR A O 1
ATOM 7318 N N . ILE A 1 915 ? 5.164 -6.543 -29.684 1.00 75.88 915 ILE A N 1
ATOM 7319 C CA . ILE A 1 915 ? 5.575 -5.126 -29.728 1.00 75.88 915 ILE A CA 1
ATOM 7320 C C . ILE A 1 915 ? 7.071 -5.004 -30.025 1.00 75.88 915 ILE A C 1
ATOM 7322 O O . ILE A 1 915 ? 7.483 -4.155 -30.822 1.00 75.88 915 ILE A O 1
ATOM 7326 N N . TYR A 1 916 ? 7.878 -5.869 -29.414 1.00 77.31 916 TYR A N 1
ATOM 7327 C CA . TYR A 1 916 ? 9.304 -5.950 -29.688 1.00 77.31 916 TYR A CA 1
ATOM 7328 C C . TYR A 1 916 ? 9.585 -6.323 -31.157 1.00 77.31 916 TYR A C 1
ATOM 7330 O O . TYR A 1 916 ? 10.306 -5.592 -31.840 1.00 77.31 916 TYR A O 1
ATOM 7338 N N . GLN A 1 917 ? 8.937 -7.363 -31.692 1.00 74.44 917 GLN A N 1
ATOM 7339 C CA . GLN A 1 917 ? 9.061 -7.737 -33.106 1.00 74.44 917 GLN A CA 1
ATOM 7340 C C . GLN A 1 917 ? 8.612 -6.614 -34.055 1.00 74.44 917 GLN A C 1
ATOM 7342 O O . GLN A 1 917 ? 9.268 -6.345 -35.061 1.00 74.44 917 GLN A O 1
ATOM 7347 N N . GLN A 1 918 ? 7.514 -5.912 -33.757 1.00 74.94 918 GLN A N 1
ATOM 7348 C CA . GLN A 1 918 ? 7.064 -4.761 -34.551 1.00 74.94 918 GLN A CA 1
ATOM 7349 C C . GLN A 1 918 ? 8.076 -3.604 -34.534 1.00 74.94 918 GLN A C 1
ATOM 7351 O O . GLN A 1 918 ? 8.272 -2.948 -35.559 1.00 74.94 918 GLN A O 1
ATOM 7356 N N . SER A 1 919 ? 8.737 -3.363 -33.398 1.00 74.44 919 SER A N 1
ATOM 7357 C CA . SER A 1 919 ? 9.795 -2.355 -33.261 1.00 74.44 919 SER A CA 1
ATOM 7358 C C . SER A 1 919 ? 11.009 -2.689 -34.133 1.00 74.44 919 SER A C 1
ATOM 7360 O O . SER A 1 919 ? 11.452 -1.859 -34.934 1.00 74.44 919 SER A O 1
ATOM 7362 N N . LEU A 1 920 ? 11.472 -3.941 -34.082 1.00 71.75 920 LEU A N 1
ATOM 7363 C CA . LEU A 1 920 ? 12.546 -4.442 -34.946 1.00 71.75 920 LEU A CA 1
ATOM 7364 C C . LEU A 1 920 ? 12.180 -4.369 -36.434 1.00 71.75 920 LEU A C 1
ATOM 7366 O O . LEU A 1 920 ? 12.980 -3.918 -37.257 1.00 71.75 920 LEU A O 1
ATOM 7370 N N . ASN A 1 921 ? 10.947 -4.749 -36.781 1.00 68.69 921 ASN A N 1
ATOM 7371 C CA . ASN A 1 921 ? 10.420 -4.685 -38.145 1.00 68.69 921 ASN A CA 1
ATOM 7372 C C . ASN A 1 921 ? 10.440 -3.268 -38.730 1.00 68.69 921 ASN A C 1
ATOM 7374 O O . ASN A 1 921 ? 10.566 -3.116 -39.946 1.00 68.69 921 ASN A O 1
ATOM 7378 N N . ARG A 1 922 ? 10.308 -2.227 -37.903 1.00 67.12 922 ARG A N 1
ATOM 7379 C CA . ARG A 1 922 ? 10.368 -0.828 -38.352 1.00 67.12 922 ARG A CA 1
ATOM 7380 C C . ARG A 1 922 ? 11.798 -0.365 -38.605 1.00 67.12 922 ARG A C 1
ATOM 7382 O O . ARG A 1 922 ? 12.041 0.339 -39.581 1.00 67.12 922 ARG A O 1
ATOM 7389 N N . HIS A 1 923 ? 12.756 -0.815 -37.797 1.00 68.38 923 HIS A N 1
ATOM 7390 C CA . HIS A 1 923 ? 14.158 -0.407 -37.901 1.00 68.38 923 HIS A CA 1
ATOM 7391 C C . HIS A 1 923 ? 15.056 -1.573 -38.307 1.00 68.38 923 HIS A C 1
ATOM 7393 O O . HIS A 1 923 ? 16.040 -1.935 -37.661 1.00 68.38 923 HIS A O 1
ATOM 7399 N N . LYS A 1 924 ? 14.748 -2.105 -39.489 1.00 68.19 924 LYS A N 1
ATOM 7400 C CA . LYS A 1 924 ? 15.432 -3.227 -40.148 1.00 68.19 924 LYS A CA 1
ATOM 7401 C C . LYS A 1 924 ? 16.936 -3.020 -40.361 1.00 68.19 924 LYS A C 1
ATOM 7403 O O . LYS A 1 924 ? 17.611 -3.948 -40.778 1.00 68.19 924 LYS A O 1
ATOM 7408 N N . HIS A 1 925 ? 17.462 -1.821 -40.126 1.00 71.62 925 HIS A N 1
ATOM 7409 C CA . HIS A 1 925 ? 18.855 -1.423 -40.329 1.00 71.62 925 HIS A CA 1
ATOM 7410 C C . HIS A 1 925 ? 19.658 -1.294 -39.017 1.00 71.62 925 HIS A C 1
ATOM 7412 O O . HIS A 1 925 ? 20.860 -1.045 -39.091 1.00 71.62 925 HIS A O 1
ATOM 7418 N N . LEU A 1 926 ? 19.041 -1.485 -37.838 1.00 74.38 926 LEU A N 1
ATOM 7419 C CA . LEU A 1 926 ? 19.689 -1.306 -36.524 1.00 74.38 926 LEU A CA 1
ATOM 7420 C C . LEU A 1 926 ? 20.952 -2.148 -36.359 1.00 74.38 926 LEU A C 1
ATOM 7422 O O . LEU A 1 926 ? 22.005 -1.601 -36.041 1.00 74.38 926 LEU A O 1
ATOM 7426 N N . LEU A 1 927 ? 20.864 -3.454 -36.634 1.00 78.00 927 LEU A N 1
ATOM 7427 C CA . LEU A 1 927 ? 22.009 -4.362 -36.521 1.00 78.00 927 LEU A CA 1
ATOM 7428 C C . LEU A 1 927 ? 23.168 -3.900 -37.414 1.00 78.00 927 LEU A C 1
ATOM 7430 O O . LEU A 1 927 ? 24.303 -3.799 -36.966 1.00 78.00 927 LEU A O 1
ATOM 7434 N N . ARG A 1 928 ? 22.872 -3.530 -38.663 1.00 76.44 928 ARG A N 1
ATOM 7435 C CA . ARG A 1 928 ? 23.880 -3.045 -39.616 1.00 76.44 928 ARG A CA 1
ATOM 7436 C C . ARG A 1 928 ? 24.521 -1.738 -39.165 1.00 76.44 928 ARG A C 1
ATOM 7438 O O . ARG A 1 928 ? 25.735 -1.606 -39.229 1.00 76.44 928 ARG A O 1
ATOM 7445 N N . ASN A 1 929 ? 23.724 -0.790 -38.678 1.00 76.94 929 ASN A N 1
ATOM 7446 C CA . ASN A 1 929 ? 24.217 0.486 -38.164 1.00 76.94 929 ASN A CA 1
ATOM 7447 C C . ASN A 1 929 ? 25.082 0.292 -36.906 1.00 76.94 929 ASN A C 1
ATOM 7449 O O . ASN A 1 929 ? 26.110 0.947 -36.757 1.00 76.94 929 ASN A O 1
ATOM 7453 N N . ALA A 1 930 ? 24.695 -0.631 -36.019 1.00 79.44 930 ALA A N 1
ATOM 7454 C CA . ALA A 1 930 ? 25.469 -0.987 -34.833 1.00 79.44 930 ALA A CA 1
ATOM 7455 C C . ALA A 1 930 ? 26.834 -1.573 -35.213 1.00 79.44 930 ALA A C 1
ATOM 7457 O O . ALA A 1 930 ? 27.858 -1.105 -34.718 1.00 79.44 930 ALA A O 1
ATOM 7458 N N . LEU A 1 931 ? 26.849 -2.526 -36.148 1.00 81.44 931 LEU A N 1
ATOM 7459 C CA . LEU A 1 931 ? 28.067 -3.149 -36.664 1.00 81.44 931 LEU A CA 1
ATOM 7460 C C . LEU A 1 931 ? 28.967 -2.135 -37.390 1.00 81.44 931 LEU A C 1
ATOM 7462 O O . LEU A 1 931 ? 30.149 -2.040 -37.076 1.00 81.44 931 LEU A O 1
ATOM 7466 N N . TYR A 1 932 ? 28.399 -1.301 -38.266 1.00 79.94 932 TYR A N 1
ATOM 7467 C CA . TYR A 1 932 ? 29.121 -0.238 -38.980 1.00 79.94 932 TYR A CA 1
ATOM 7468 C C . TYR A 1 932 ? 29.721 0.822 -38.050 1.00 79.94 932 TYR A C 1
ATOM 7470 O O . TYR A 1 932 ? 30.777 1.381 -38.330 1.00 79.94 932 TYR A O 1
ATOM 7478 N N . LYS A 1 933 ? 29.070 1.109 -36.920 1.00 76.31 933 LYS A N 1
ATOM 7479 C CA . LYS A 1 933 ? 29.583 2.055 -35.919 1.00 76.31 933 LYS A CA 1
ATOM 7480 C C . LYS A 1 933 ? 30.474 1.396 -34.855 1.00 76.31 933 LYS A C 1
ATOM 7482 O O . LYS A 1 933 ? 30.873 2.094 -33.924 1.00 76.31 933 LYS A O 1
ATOM 7487 N N . GLY A 1 934 ? 30.768 0.094 -34.960 1.00 76.50 934 GLY A N 1
ATOM 7488 C CA . GLY A 1 934 ? 31.623 -0.641 -34.018 1.00 76.50 934 GLY A CA 1
ATOM 7489 C C . GLY A 1 934 ? 31.006 -0.858 -32.629 1.00 76.50 934 GLY A C 1
ATOM 7490 O O . GLY A 1 934 ? 31.726 -0.917 -31.640 1.00 76.50 934 GLY A O 1
ATOM 7491 N N . ARG A 1 935 ? 29.673 -0.917 -32.529 1.00 78.62 935 ARG A N 1
ATOM 7492 C CA . ARG A 1 935 ? 28.908 -1.008 -31.269 1.00 78.62 935 ARG A CA 1
ATOM 7493 C C . ARG A 1 935 ? 28.518 -2.456 -30.988 1.00 78.62 935 ARG A C 1
ATOM 7495 O O . ARG A 1 935 ? 27.346 -2.829 -31.096 1.00 78.62 935 ARG A O 1
ATOM 7502 N N . TYR A 1 936 ? 29.513 -3.286 -30.702 1.00 83.31 936 TYR A N 1
ATOM 7503 C CA . TYR A 1 936 ? 29.321 -4.731 -30.712 1.00 83.31 936 TYR A CA 1
ATOM 7504 C C . TYR A 1 936 ? 28.472 -5.258 -29.564 1.00 83.31 936 TYR A C 1
ATOM 7506 O O . TYR A 1 936 ? 27.635 -6.107 -29.822 1.00 83.31 936 TYR A O 1
ATOM 7514 N N . SER A 1 937 ? 28.550 -4.698 -28.357 1.00 81.69 937 SER A N 1
ATOM 7515 C CA . SER A 1 937 ? 27.640 -5.035 -27.249 1.00 81.69 937 SER A CA 1
ATOM 7516 C C . SER A 1 937 ? 26.163 -4.958 -27.648 1.00 81.69 937 SER A C 1
ATOM 7518 O O . SER A 1 937 ? 25.373 -5.847 -27.326 1.00 81.69 937 SER A O 1
ATOM 7520 N N . PHE A 1 938 ? 25.790 -3.920 -28.403 1.00 81.75 938 PHE A N 1
ATOM 7521 C CA . PHE A 1 938 ? 24.431 -3.735 -28.903 1.00 81.75 938 PHE A CA 1
ATOM 7522 C C . PHE A 1 938 ? 24.087 -4.698 -30.045 1.00 81.75 938 PHE A C 1
ATOM 7524 O O . PHE A 1 938 ? 22.981 -5.233 -30.080 1.00 81.75 938 PHE A O 1
ATOM 7531 N N . ALA A 1 939 ? 25.034 -4.985 -30.940 1.00 81.81 939 ALA A N 1
ATOM 7532 C CA . ALA A 1 939 ? 24.849 -6.001 -31.976 1.00 81.81 939 ALA A CA 1
ATOM 7533 C C . ALA A 1 939 ? 24.695 -7.418 -31.384 1.00 81.81 939 ALA A C 1
ATOM 7535 O O . ALA A 1 939 ? 23.792 -8.147 -31.788 1.00 81.81 939 ALA A O 1
ATOM 7536 N N . THR A 1 940 ? 25.523 -7.777 -30.398 1.00 83.88 940 THR A N 1
ATOM 7537 C CA . THR A 1 940 ? 25.454 -9.013 -29.602 1.00 83.88 940 THR A CA 1
ATOM 7538 C C . THR A 1 940 ? 24.077 -9.151 -28.965 1.00 83.88 940 THR A C 1
ATOM 7540 O O . THR A 1 940 ? 23.412 -10.153 -29.194 1.00 83.88 940 THR A O 1
ATOM 7543 N N . PHE A 1 941 ? 23.598 -8.109 -28.278 1.00 84.88 941 PHE A N 1
ATOM 7544 C CA . PHE A 1 941 ? 22.260 -8.083 -27.684 1.00 84.88 941 PHE A CA 1
ATOM 7545 C C . PHE A 1 941 ? 21.144 -8.321 -28.717 1.00 84.88 941 PHE A C 1
ATOM 7547 O O . PHE A 1 941 ? 20.260 -9.142 -28.490 1.00 84.88 941 PHE A O 1
ATOM 7554 N N . LEU A 1 942 ? 21.175 -7.638 -29.868 1.00 79.69 942 LEU A N 1
ATOM 7555 C CA . LEU A 1 942 ? 20.167 -7.839 -30.919 1.00 79.69 942 LEU A CA 1
ATOM 7556 C C . LEU A 1 942 ? 20.160 -9.284 -31.440 1.00 79.69 942 LEU A C 1
ATOM 7558 O O . LEU A 1 942 ? 19.092 -9.835 -31.693 1.00 79.69 942 LEU A O 1
ATOM 7562 N N . MET A 1 943 ? 21.340 -9.895 -31.572 1.00 78.19 943 MET A N 1
ATOM 7563 C CA . MET A 1 943 ? 21.482 -11.297 -31.967 1.00 78.19 943 MET A CA 1
ATOM 7564 C C . MET A 1 943 ? 21.110 -12.281 -30.848 1.00 78.19 943 MET A C 1
ATOM 7566 O O . MET A 1 943 ? 20.751 -13.406 -31.152 1.00 78.19 943 MET A O 1
ATOM 7570 N N . ASP A 1 944 ? 21.199 -11.910 -29.571 1.00 78.44 944 ASP A N 1
ATOM 7571 C CA . ASP A 1 944 ? 20.792 -12.770 -28.449 1.00 78.44 944 ASP A CA 1
ATOM 7572 C C . ASP A 1 944 ? 19.255 -12.868 -28.325 1.00 78.44 944 ASP A C 1
ATOM 7574 O O . ASP A 1 944 ? 18.731 -13.910 -27.937 1.00 78.44 944 ASP A O 1
ATOM 7578 N N . VAL A 1 945 ? 18.528 -11.787 -28.638 1.00 70.62 945 VAL A N 1
ATOM 7579 C CA . VAL A 1 945 ? 17.084 -11.658 -28.353 1.00 70.62 945 VAL A CA 1
ATOM 7580 C C . VAL A 1 945 ? 16.184 -12.100 -29.517 1.00 70.62 945 VAL A C 1
ATOM 7582 O O . VAL A 1 945 ? 15.131 -12.688 -29.284 1.00 70.62 945 VAL A O 1
ATOM 7585 N N . ASP A 1 946 ? 16.561 -11.857 -30.773 1.00 65.62 946 ASP A N 1
ATOM 7586 C CA . ASP A 1 946 ? 15.780 -12.329 -31.926 1.00 65.62 946 ASP A CA 1
ATOM 7587 C C . ASP A 1 946 ? 16.680 -12.591 -33.128 1.00 65.62 946 ASP A C 1
ATOM 7589 O O . ASP A 1 946 ? 16.801 -11.772 -34.040 1.00 65.62 946 ASP A O 1
ATOM 7593 N N . CYS A 1 947 ? 17.312 -13.767 -33.118 1.00 57.38 947 CYS A N 1
ATOM 7594 C CA . CYS A 1 947 ? 17.988 -14.301 -34.289 1.00 57.38 947 CYS A CA 1
ATOM 7595 C C . CYS A 1 947 ? 17.017 -14.329 -35.483 1.00 57.38 947 CYS A C 1
ATOM 7597 O O . CYS A 1 947 ? 17.157 -13.550 -36.412 1.00 57.38 947 CYS A O 1
ATOM 7599 N N . GLU A 1 948 ? 15.993 -15.174 -35.521 1.00 55.22 948 GLU A N 1
ATOM 7600 C CA . GLU A 1 948 ? 15.294 -15.418 -36.793 1.00 55.22 948 GLU A CA 1
ATOM 7601 C C . GLU A 1 948 ? 14.556 -14.199 -37.390 1.00 55.22 948 GLU A C 1
ATOM 7603 O O . GLU A 1 948 ? 14.600 -14.007 -38.610 1.00 55.22 948 GLU A O 1
ATOM 7608 N N . GLY A 1 949 ? 13.937 -13.336 -36.576 1.00 55.50 949 GLY A N 1
ATOM 7609 C CA . GLY A 1 949 ? 13.182 -12.169 -37.048 1.00 55.50 949 GLY A CA 1
ATOM 7610 C C . GLY A 1 949 ? 14.065 -11.035 -37.580 1.00 55.50 949 GLY A C 1
ATOM 7611 O O . GLY A 1 949 ? 13.806 -10.495 -38.661 1.00 55.50 949 GLY A O 1
ATOM 7612 N N . VAL A 1 950 ? 15.162 -10.709 -36.888 1.00 53.56 950 VAL A N 1
ATOM 7613 C CA . VAL A 1 950 ? 16.135 -9.695 -37.344 1.00 53.56 950 VAL A CA 1
ATOM 7614 C C . VAL A 1 950 ? 16.929 -10.200 -38.557 1.00 53.56 950 VAL A C 1
ATOM 7616 O O . VAL A 1 950 ? 17.259 -9.420 -39.459 1.00 53.56 950 VAL A O 1
ATOM 7619 N N . LEU A 1 951 ? 17.188 -11.512 -38.623 1.00 53.81 951 LEU A N 1
ATOM 7620 C CA . LEU A 1 951 ? 18.014 -12.151 -39.650 1.00 53.81 951 LEU A CA 1
ATOM 7621 C C . LEU A 1 951 ? 17.273 -12.357 -40.988 1.00 53.81 951 LEU A C 1
ATOM 7623 O O . LEU A 1 951 ? 17.878 -12.161 -42.047 1.00 53.81 951 LEU A O 1
ATOM 7627 N N . GLN A 1 952 ? 15.970 -12.676 -40.991 1.00 53.41 952 GLN A N 1
ATOM 7628 C CA . GLN A 1 952 ? 15.207 -12.888 -42.238 1.00 53.41 952 GLN A CA 1
ATOM 7629 C C . GLN A 1 952 ? 15.018 -11.604 -43.063 1.00 53.41 952 GLN A C 1
ATOM 7631 O O . GLN A 1 952 ? 15.006 -11.631 -44.297 1.00 53.41 952 GLN A O 1
ATOM 7636 N N . ILE A 1 953 ? 14.918 -10.458 -42.395 1.00 50.78 953 ILE A N 1
ATOM 7637 C CA . ILE A 1 953 ? 14.550 -9.180 -43.010 1.00 50.78 953 ILE A CA 1
ATOM 7638 C C . ILE A 1 953 ? 15.725 -8.513 -43.748 1.00 50.78 953 ILE A C 1
ATOM 7640 O O . ILE A 1 953 ? 15.524 -7.746 -44.694 1.00 50.78 953 ILE A O 1
ATOM 7644 N N . GLN A 1 954 ? 16.960 -8.820 -43.349 1.00 52.62 954 GLN A N 1
ATOM 7645 C CA . GLN A 1 954 ? 18.172 -8.150 -43.833 1.00 52.62 954 GLN A CA 1
ATOM 7646 C C . GLN A 1 954 ? 18.854 -8.848 -45.016 1.00 52.62 954 GLN A C 1
ATOM 7648 O O . GLN A 1 954 ? 19.888 -8.379 -45.488 1.00 52.62 954 GLN A O 1
ATOM 7653 N N . THR A 1 955 ? 18.277 -9.926 -45.546 1.00 50.53 955 THR A N 1
ATOM 7654 C CA . THR A 1 955 ? 18.803 -10.643 -46.724 1.00 50.53 955 THR A CA 1
ATOM 7655 C C . THR A 1 955 ? 18.493 -9.948 -48.057 1.00 50.53 955 THR A C 1
ATOM 7657 O O . THR A 1 955 ? 19.124 -10.253 -49.061 1.00 50.53 955 THR A O 1
ATOM 7660 N N . ARG A 1 956 ? 17.552 -8.989 -48.080 1.00 48.66 956 ARG A N 1
ATOM 7661 C CA . ARG A 1 956 ? 17.079 -8.302 -49.304 1.00 48.66 956 ARG A CA 1
ATOM 7662 C C . ARG A 1 956 ? 17.759 -6.971 -49.621 1.00 48.66 956 ARG A C 1
ATOM 7664 O O . ARG A 1 956 ? 17.345 -6.291 -50.551 1.00 48.66 956 ARG A O 1
ATOM 7671 N N . SER A 1 957 ? 18.739 -6.550 -48.831 1.00 53.06 957 SER A N 1
ATOM 7672 C CA . SER A 1 957 ? 19.395 -5.258 -49.041 1.00 53.06 957 SER A CA 1
ATOM 7673 C C . SER A 1 957 ? 20.882 -5.443 -49.261 1.00 53.06 957 SER A C 1
ATOM 7675 O O . SER A 1 957 ? 21.545 -6.102 -48.470 1.00 53.06 957 SER A O 1
ATOM 7677 N N . VAL A 1 958 ? 21.359 -4.795 -50.312 1.00 57.31 958 VAL A N 1
ATOM 7678 C CA . VAL A 1 958 ? 22.736 -4.471 -50.687 1.00 57.31 958 VAL A CA 1
ATOM 7679 C C . VAL A 1 958 ? 23.849 -4.903 -49.716 1.00 57.31 958 VAL A C 1
ATOM 7681 O O . VAL A 1 958 ? 24.675 -5.727 -50.068 1.00 57.31 958 VAL A O 1
ATOM 7684 N N . ASN A 1 959 ? 23.934 -4.354 -48.499 1.00 64.88 959 ASN A N 1
ATOM 7685 C CA . ASN A 1 959 ? 25.116 -4.529 -47.640 1.00 64.88 959 ASN A CA 1
ATOM 7686 C C . ASN A 1 959 ? 24.872 -5.479 -46.469 1.00 64.88 959 ASN A C 1
ATOM 7688 O O . ASN A 1 959 ? 24.376 -5.031 -45.445 1.00 64.88 959 ASN A O 1
ATOM 7692 N N . SER A 1 960 ? 25.264 -6.753 -46.570 1.00 74.25 960 SER A N 1
ATOM 7693 C CA . SER A 1 960 ? 25.111 -7.749 -45.489 1.00 74.25 960 SER A CA 1
ATOM 7694 C C . SER A 1 960 ? 25.575 -7.254 -44.096 1.00 74.25 960 SER A C 1
ATOM 7696 O O . SER A 1 960 ? 26.419 -6.355 -43.998 1.00 74.25 960 SER A O 1
ATOM 7698 N N . PRO A 1 961 ? 25.059 -7.824 -42.986 1.00 79.19 961 PRO A N 1
ATOM 7699 C CA . PRO A 1 961 ? 25.535 -7.494 -41.637 1.00 79.19 961 PRO A CA 1
ATOM 7700 C C . PRO A 1 961 ? 27.050 -7.662 -41.485 1.00 79.19 961 PRO A C 1
ATOM 7702 O O . PRO A 1 961 ? 27.703 -6.784 -40.924 1.00 79.19 961 PRO A O 1
ATOM 7705 N N . LEU A 1 962 ? 27.618 -8.712 -42.087 1.00 82.88 962 LEU A N 1
ATOM 7706 C CA . LEU A 1 962 ? 29.061 -8.940 -42.118 1.00 82.88 962 LEU A CA 1
ATOM 7707 C C . LEU A 1 962 ? 29.815 -7.833 -42.881 1.00 82.88 962 LEU A C 1
ATOM 7709 O O . LEU A 1 962 ? 30.817 -7.333 -42.381 1.00 82.88 962 LEU A O 1
ATOM 7713 N N . ASN A 1 963 ? 29.299 -7.366 -44.025 1.00 80.81 963 ASN A N 1
ATOM 7714 C CA . ASN A 1 963 ? 29.872 -6.217 -44.747 1.00 80.81 963 ASN A CA 1
ATOM 7715 C C . ASN A 1 963 ? 29.808 -4.924 -43.924 1.00 80.81 963 ASN A C 1
ATOM 7717 O O . ASN A 1 963 ? 30.743 -4.129 -43.933 1.00 80.81 963 ASN A O 1
ATOM 7721 N N . SER A 1 964 ? 28.718 -4.723 -43.182 1.00 82.44 964 SER A N 1
ATOM 7722 C CA . SER A 1 964 ? 28.573 -3.559 -42.304 1.00 82.44 964 SER A CA 1
ATOM 7723 C C . SER A 1 964 ? 29.575 -3.605 -41.144 1.00 82.44 964 SER A C 1
ATOM 7725 O O . SER A 1 964 ? 30.189 -2.586 -40.845 1.00 82.44 964 SER A O 1
ATOM 7727 N N . PHE A 1 965 ? 29.789 -4.778 -40.536 1.00 86.50 965 PHE A N 1
ATOM 7728 C CA . PHE A 1 965 ? 30.829 -5.008 -39.523 1.00 86.50 965 PHE A CA 1
ATOM 7729 C C . PHE A 1 965 ? 32.221 -4.686 -40.064 1.00 86.50 965 PHE A C 1
ATOM 7731 O O . PHE A 1 965 ? 32.956 -3.917 -39.450 1.00 86.50 965 PHE A O 1
ATOM 7738 N N . ILE A 1 966 ? 32.551 -5.216 -41.241 1.00 84.69 966 ILE A N 1
ATOM 7739 C CA . ILE A 1 966 ? 33.848 -5.013 -41.883 1.00 84.69 966 ILE A CA 1
ATOM 7740 C C . ILE A 1 966 ? 34.167 -3.521 -42.022 1.00 84.69 966 ILE A C 1
ATOM 7742 O O . ILE A 1 966 ? 35.232 -3.084 -41.589 1.00 84.69 966 ILE A O 1
ATOM 7746 N N . SER A 1 967 ? 33.226 -2.728 -42.542 1.00 81.94 967 SER A N 1
ATOM 7747 C CA . SER A 1 967 ? 33.420 -1.285 -42.716 1.00 81.94 967 SER A CA 1
ATOM 7748 C C . SER A 1 967 ? 33.564 -0.505 -41.402 1.00 81.94 967 SER A C 1
ATOM 7750 O O . SER A 1 967 ? 34.146 0.578 -41.407 1.00 81.94 967 SER A O 1
ATOM 7752 N N . GLY A 1 968 ? 33.041 -1.034 -40.291 1.00 75.69 968 GLY A N 1
ATOM 7753 C CA . GLY A 1 968 ? 33.114 -0.420 -38.960 1.00 75.69 968 GLY A CA 1
ATOM 7754 C C . GLY A 1 968 ? 34.265 -0.901 -38.074 1.00 75.69 968 GLY A C 1
ATOM 7755 O O . GLY A 1 968 ? 34.568 -0.266 -37.060 1.00 75.69 968 GLY A O 1
ATOM 7756 N N . SER A 1 969 ? 34.896 -2.016 -38.438 1.00 81.75 969 SER A N 1
ATOM 7757 C CA . SER A 1 969 ? 35.906 -2.686 -37.620 1.00 81.75 969 SER A CA 1
ATOM 7758 C C . SER A 1 969 ? 37.210 -1.886 -37.482 1.00 81.75 969 SER A C 1
ATOM 7760 O O . SER A 1 969 ? 37.500 -0.952 -38.239 1.00 81.75 969 SER A O 1
ATOM 7762 N N . CYS A 1 970 ? 38.001 -2.197 -36.450 1.00 78.81 970 CYS A N 1
ATOM 7763 C CA . CYS A 1 970 ? 39.323 -1.601 -36.277 1.00 78.81 970 CYS A CA 1
ATOM 7764 C C . CYS A 1 970 ? 40.408 -2.399 -37.007 1.00 78.81 970 CYS A C 1
ATOM 7766 O O . CYS A 1 970 ? 40.282 -3.594 -37.248 1.00 78.81 970 CYS A O 1
ATOM 7768 N N . ASN A 1 971 ? 41.513 -1.720 -37.307 1.00 73.88 971 ASN A N 1
ATOM 7769 C CA . ASN A 1 971 ? 42.704 -2.294 -37.934 1.00 73.88 971 ASN A CA 1
ATOM 7770 C C . ASN A 1 971 ? 43.795 -2.687 -36.913 1.00 73.88 971 ASN A C 1
ATOM 7772 O O . ASN A 1 971 ? 44.864 -3.153 -37.297 1.00 73.88 971 ASN A O 1
ATOM 7776 N N . THR A 1 972 ? 43.547 -2.491 -35.613 1.00 76.88 972 THR A N 1
ATOM 7777 C CA . THR A 1 972 ? 44.438 -2.868 -34.500 1.00 76.88 972 THR A CA 1
ATOM 7778 C C . THR A 1 972 ? 43.984 -4.176 -33.846 1.00 76.88 972 THR A C 1
ATOM 7780 O O . THR A 1 972 ? 42.775 -4.400 -33.814 1.00 76.88 972 THR A O 1
ATOM 7783 N N . PRO A 1 973 ? 44.883 -4.997 -33.262 1.00 75.75 973 PRO A N 1
ATOM 7784 C CA . PRO A 1 973 ? 44.509 -6.230 -32.562 1.00 75.75 973 PRO A CA 1
ATOM 7785 C C . PRO A 1 973 ? 43.391 -5.981 -31.545 1.00 75.75 973 PRO A C 1
ATOM 7787 O O . PRO A 1 973 ? 43.515 -5.114 -30.680 1.00 75.75 973 PRO A O 1
ATOM 7790 N N . CYS A 1 974 ? 42.280 -6.695 -31.699 1.00 80.12 974 CYS A N 1
ATOM 7791 C CA . CYS A 1 974 ? 41.088 -6.519 -30.883 1.00 80.12 974 CYS A CA 1
ATOM 7792 C C . CYS A 1 974 ? 40.328 -7.840 -30.820 1.00 80.12 974 CYS A C 1
ATOM 7794 O O . CYS A 1 974 ? 39.729 -8.246 -31.817 1.00 80.12 974 CYS A O 1
ATOM 7796 N N . ASP A 1 975 ? 40.351 -8.476 -29.651 1.00 80.94 975 ASP A N 1
ATOM 7797 C CA . ASP A 1 975 ? 39.700 -9.767 -29.414 1.00 80.94 975 ASP A CA 1
ATOM 7798 C C . ASP A 1 975 ? 38.188 -9.670 -29.639 1.00 80.94 975 ASP A C 1
ATOM 7800 O O . ASP A 1 975 ? 37.610 -10.507 -30.323 1.00 80.94 975 ASP A O 1
ATOM 7804 N N . ASP A 1 976 ? 37.560 -8.567 -29.220 1.00 82.06 976 ASP A N 1
ATOM 7805 C CA . ASP A 1 976 ? 36.129 -8.378 -29.446 1.00 82.06 976 ASP A CA 1
ATOM 7806 C C . ASP A 1 976 ? 35.751 -8.326 -30.945 1.00 82.06 976 ASP A C 1
ATOM 7808 O O . ASP A 1 976 ? 34.691 -8.816 -31.340 1.00 82.06 976 ASP A O 1
ATOM 7812 N N . CYS A 1 977 ? 36.606 -7.752 -31.808 1.00 83.75 977 CYS A N 1
ATOM 7813 C CA . CYS A 1 977 ? 36.382 -7.779 -33.260 1.00 83.75 977 CYS A CA 1
ATOM 7814 C C . CYS A 1 977 ? 36.451 -9.209 -33.807 1.00 83.75 977 CYS A C 1
ATOM 7816 O O . CYS A 1 977 ? 35.698 -9.543 -34.720 1.00 83.75 977 CYS A O 1
ATOM 7818 N N . VAL A 1 978 ? 37.350 -10.036 -33.272 1.00 84.56 978 VAL A N 1
ATOM 7819 C CA . VAL A 1 978 ? 37.507 -11.439 -33.680 1.00 84.56 978 VAL A CA 1
ATOM 7820 C C . VAL A 1 978 ? 36.286 -12.244 -33.254 1.00 84.56 978 VAL A C 1
ATOM 7822 O O . VAL A 1 978 ? 35.670 -12.904 -34.086 1.00 84.56 978 VAL A O 1
ATOM 7825 N N . ASP A 1 979 ? 35.875 -12.105 -32.000 1.00 85.81 979 ASP A N 1
ATOM 7826 C CA . ASP A 1 979 ? 34.690 -12.753 -31.444 1.00 85.81 979 ASP A CA 1
ATOM 7827 C C . ASP A 1 979 ? 33.414 -12.368 -32.212 1.00 85.81 979 ASP A C 1
ATOM 7829 O O . ASP A 1 979 ? 32.588 -13.223 -32.541 1.00 85.81 979 ASP A O 1
ATOM 7833 N N . MET A 1 980 ? 33.257 -11.084 -32.559 1.00 86.06 980 MET A N 1
ATOM 7834 C CA . MET A 1 980 ? 32.125 -10.614 -33.360 1.00 86.06 980 MET A CA 1
ATOM 7835 C C . MET A 1 980 ? 32.174 -11.177 -34.787 1.00 86.06 980 MET A C 1
ATOM 7837 O O . MET A 1 980 ? 31.150 -11.630 -35.303 1.00 86.06 980 MET A O 1
ATOM 7841 N N . ALA A 1 981 ? 33.353 -11.211 -35.418 1.00 85.56 981 ALA A N 1
ATOM 7842 C CA . ALA A 1 981 ? 33.532 -11.839 -36.726 1.00 85.56 981 ALA A CA 1
ATOM 7843 C C . ALA A 1 981 ? 33.179 -13.334 -36.684 1.00 85.56 981 ALA A C 1
ATOM 7845 O O . ALA A 1 981 ? 32.464 -13.817 -37.563 1.00 85.56 981 ALA A O 1
ATOM 7846 N N . GLN A 1 982 ? 33.606 -14.057 -35.647 1.00 85.88 982 GLN A N 1
ATOM 7847 C CA . GLN A 1 982 ? 33.322 -15.481 -35.465 1.00 85.88 982 GLN A CA 1
ATOM 7848 C C . GLN A 1 982 ? 31.834 -15.728 -35.235 1.00 85.88 982 GLN A C 1
ATOM 7850 O O . GLN A 1 982 ? 31.240 -16.625 -35.839 1.00 85.88 982 GLN A O 1
ATOM 7855 N N . ARG A 1 983 ? 31.190 -14.886 -34.428 1.00 85.12 983 ARG A N 1
ATOM 7856 C CA . ARG A 1 983 ? 29.750 -14.951 -34.196 1.00 85.12 983 ARG A CA 1
ATOM 7857 C C . ARG A 1 983 ? 28.957 -14.712 -35.482 1.00 85.12 983 ARG A C 1
ATOM 7859 O O . ARG A 1 983 ? 28.106 -15.523 -35.829 1.00 85.12 983 ARG A O 1
ATOM 7866 N N . LEU A 1 984 ? 29.254 -13.650 -36.231 1.00 83.62 984 LEU A N 1
ATOM 7867 C CA . LEU A 1 984 ? 28.569 -13.368 -37.500 1.00 83.62 984 LEU A CA 1
ATOM 7868 C C . LEU A 1 984 ? 28.827 -14.457 -38.553 1.00 83.62 984 LEU A C 1
ATOM 7870 O O . LEU A 1 984 ? 27.938 -14.764 -39.343 1.00 83.62 984 LEU A O 1
ATOM 7874 N N . SER A 1 985 ? 30.016 -15.059 -38.554 1.00 77.06 985 SER A N 1
ATOM 7875 C CA . SER A 1 985 ? 30.384 -16.088 -39.533 1.00 77.06 985 SER A CA 1
ATOM 7876 C C . SER A 1 985 ? 29.814 -17.475 -39.203 1.00 77.06 985 SER A C 1
ATOM 7878 O O . SER A 1 985 ? 29.721 -18.318 -40.085 1.00 77.06 985 SER A O 1
ATOM 7880 N N . THR A 1 986 ? 29.365 -17.722 -37.969 1.00 74.56 986 THR A N 1
ATOM 7881 C CA . THR A 1 986 ? 28.754 -19.005 -37.558 1.00 74.56 986 THR A CA 1
ATOM 7882 C C . THR A 1 986 ? 27.222 -19.005 -37.626 1.00 74.56 986 THR A C 1
ATOM 7884 O O . THR A 1 986 ? 26.604 -20.057 -37.813 1.00 74.56 986 THR A O 1
ATOM 7887 N N . VAL A 1 987 ? 26.580 -17.836 -37.536 1.00 71.12 987 VAL A N 1
ATOM 7888 C CA . VAL A 1 987 ? 25.116 -17.690 -37.627 1.00 71.12 987 VAL A CA 1
ATOM 7889 C C . VAL A 1 987 ? 24.589 -18.170 -38.995 1.00 71.12 987 VAL A C 1
ATOM 7891 O O . VAL A 1 987 ? 25.113 -17.807 -40.046 1.00 71.12 987 VAL A O 1
ATOM 7894 N N . HIS A 1 988 ? 23.535 -19.004 -38.986 1.00 61.00 988 HIS A N 1
ATOM 7895 C CA . HIS A 1 988 ? 22.939 -19.650 -40.174 1.00 61.00 988 HIS A CA 1
ATOM 7896 C C . HIS A 1 988 ? 23.940 -20.402 -41.080 1.00 61.00 988 HIS A C 1
ATOM 7898 O O . HIS A 1 988 ? 23.757 -20.447 -42.298 1.00 61.00 988 HIS A O 1
ATOM 7904 N N . GLY A 1 989 ? 24.990 -20.995 -40.501 1.00 62.72 989 GLY A N 1
ATOM 7905 C CA . GLY A 1 989 ? 25.936 -21.831 -41.246 1.00 62.72 989 GLY A CA 1
ATOM 7906 C C . GLY A 1 989 ? 26.798 -21.054 -42.246 1.00 62.72 989 GLY A C 1
ATOM 7907 O O . GLY A 1 989 ? 27.053 -21.555 -43.333 1.00 62.72 989 GLY A O 1
ATOM 7908 N N . GLY A 1 990 ? 27.197 -19.818 -41.921 1.00 67.44 990 GLY A N 1
ATOM 7909 C CA . GLY A 1 990 ? 28.140 -19.045 -42.745 1.00 67.44 990 GLY A CA 1
ATOM 7910 C C . GLY A 1 990 ? 27.530 -18.297 -43.926 1.00 67.44 990 GLY A C 1
ATOM 7911 O O . GLY A 1 990 ? 28.244 -17.639 -44.677 1.00 67.44 990 GLY A O 1
ATOM 7912 N N . ARG A 1 991 ? 26.199 -18.296 -44.068 1.00 70.50 991 ARG A N 1
ATOM 7913 C CA . ARG A 1 991 ? 25.491 -17.699 -45.216 1.00 70.50 991 ARG A CA 1
ATOM 7914 C C . ARG A 1 991 ? 25.887 -16.249 -45.531 1.00 70.50 991 ARG A C 1
ATOM 7916 O O . ARG A 1 991 ? 25.825 -15.836 -46.687 1.00 70.50 991 ARG A O 1
ATOM 7923 N N . TRP A 1 992 ? 26.265 -15.449 -44.533 1.00 74.56 992 TRP A N 1
ATOM 7924 C CA . TRP A 1 992 ? 26.656 -14.051 -44.745 1.00 74.56 992 TRP A CA 1
ATOM 7925 C C . TRP A 1 992 ? 28.045 -13.850 -45.330 1.00 74.56 992 TRP A C 1
ATOM 7927 O O . TRP A 1 992 ? 28.263 -12.797 -45.929 1.00 74.56 992 TRP A O 1
ATOM 7937 N N . ALA A 1 993 ? 28.935 -14.837 -45.215 1.00 73.94 993 ALA A N 1
ATOM 7938 C CA . ALA A 1 993 ? 30.269 -14.805 -45.808 1.00 73.94 993 ALA A CA 1
ATOM 7939 C C . ALA A 1 993 ? 30.232 -14.760 -47.347 1.00 73.94 993 ALA A C 1
ATOM 7941 O O . ALA A 1 993 ? 31.218 -14.377 -47.969 1.00 73.94 993 ALA A O 1
ATOM 7942 N N . ASN A 1 994 ? 29.074 -15.054 -47.955 1.00 76.50 994 ASN A N 1
ATOM 7943 C CA . ASN A 1 994 ? 28.901 -15.166 -49.406 1.00 76.50 994 ASN A CA 1
ATOM 7944 C C . ASN A 1 994 ? 27.914 -14.135 -50.000 1.00 76.50 994 ASN A C 1
ATOM 7946 O O . ASN A 1 994 ? 27.621 -14.170 -51.194 1.00 76.50 994 ASN A O 1
ATOM 7950 N N . VAL A 1 995 ? 27.384 -13.200 -49.196 1.00 79.06 995 VAL A N 1
ATOM 7951 C CA . VAL A 1 995 ? 26.419 -12.188 -49.676 1.00 79.06 995 VAL A CA 1
ATOM 7952 C C . VAL A 1 995 ? 27.134 -11.039 -50.384 1.00 79.06 995 VAL A C 1
ATOM 7954 O O . VAL A 1 995 ? 27.968 -10.356 -49.790 1.00 79.06 995 VAL A O 1
ATOM 7957 N N . LEU A 1 996 ? 26.752 -10.793 -51.637 1.00 81.88 996 LEU A N 1
ATOM 7958 C CA . LEU A 1 996 ? 27.335 -9.749 -52.479 1.00 81.88 996 LEU A CA 1
ATOM 7959 C C . LEU A 1 996 ? 26.760 -8.366 -52.166 1.00 81.88 996 LEU A C 1
ATOM 7961 O O . LEU A 1 996 ? 25.579 -8.249 -51.839 1.00 81.88 996 LEU A O 1
ATOM 7965 N N . ASN A 1 997 ? 27.592 -7.330 -52.302 1.00 78.31 997 ASN A N 1
ATOM 7966 C CA . ASN A 1 997 ? 27.154 -5.934 -52.251 1.00 78.31 997 ASN A CA 1
ATOM 7967 C C . ASN A 1 997 ? 26.777 -5.362 -53.634 1.00 78.31 997 ASN A C 1
ATOM 7969 O O . ASN A 1 997 ? 26.826 -6.070 -54.634 1.00 78.31 997 ASN A O 1
ATOM 7973 N N . ASP A 1 998 ? 26.436 -4.067 -53.687 1.00 79.31 998 ASP A N 1
ATOM 7974 C CA . ASP A 1 998 ? 26.032 -3.330 -54.907 1.00 79.31 998 ASP A CA 1
ATOM 7975 C C . ASP A 1 998 ? 27.080 -3.298 -56.021 1.00 79.31 998 ASP A C 1
ATOM 7977 O O . ASP A 1 998 ? 26.776 -2.882 -57.133 1.00 79.31 998 ASP A O 1
ATOM 7981 N N . LYS A 1 999 ? 28.321 -3.665 -55.704 1.00 79.44 999 LYS A N 1
ATOM 7982 C CA . LYS A 1 999 ? 29.428 -3.747 -56.655 1.00 79.44 999 LYS A CA 1
ATOM 7983 C C . LYS A 1 999 ? 29.776 -5.199 -56.985 1.00 79.44 999 LYS A C 1
ATOM 7985 O O . LYS A 1 999 ? 30.891 -5.458 -57.420 1.00 79.44 999 LYS A O 1
ATOM 7990 N N . GLY A 1 1000 ? 28.912 -6.158 -56.649 1.00 81.56 1000 GLY A N 1
ATOM 7991 C CA . GLY A 1 1000 ? 29.174 -7.588 -56.822 1.00 81.56 1000 GLY A CA 1
ATOM 7992 C C . GLY A 1 1000 ? 30.255 -8.146 -55.887 1.00 81.56 1000 GLY A C 1
ATOM 7993 O O . GLY A 1 1000 ? 30.700 -9.279 -56.068 1.00 81.56 1000 GLY A O 1
ATOM 7994 N N . ARG A 1 1001 ? 30.698 -7.387 -54.873 1.00 85.31 1001 ARG A N 1
ATOM 7995 C CA . ARG A 1 1001 ? 31.810 -7.780 -53.993 1.00 85.31 1001 ARG A CA 1
ATOM 7996 C C . ARG A 1 1001 ? 31.348 -8.695 -52.865 1.00 85.31 1001 ARG A C 1
ATOM 7998 O O . ARG A 1 1001 ? 30.365 -8.401 -52.185 1.00 85.31 1001 ARG A O 1
ATOM 8005 N N . THR A 1 1002 ? 32.119 -9.749 -52.605 1.00 86.31 1002 THR A N 1
ATOM 8006 C CA . THR A 1 1002 ? 31.992 -10.577 -51.392 1.00 86.31 1002 THR A CA 1
ATOM 8007 C C . THR A 1 1002 ? 32.510 -9.836 -50.147 1.00 86.31 1002 THR A C 1
ATOM 8009 O O . THR A 1 1002 ? 33.296 -8.889 -50.271 1.00 86.31 1002 THR A O 1
ATOM 8012 N N . PRO A 1 1003 ? 32.151 -10.284 -48.931 1.00 85.94 1003 PRO A N 1
ATOM 8013 C CA . PRO A 1 1003 ? 32.746 -9.791 -47.691 1.00 85.94 1003 PRO A CA 1
ATOM 8014 C C . PRO A 1 1003 ? 34.269 -9.861 -47.659 1.00 85.94 1003 PRO A C 1
ATOM 8016 O O . PRO A 1 1003 ? 34.896 -8.920 -47.184 1.00 85.94 1003 PRO A O 1
ATOM 8019 N N . ALA A 1 1004 ? 34.879 -10.885 -48.261 1.00 85.62 1004 ALA A N 1
ATOM 8020 C CA . ALA A 1 1004 ? 36.334 -10.970 -48.383 1.00 85.62 1004 ALA A CA 1
ATOM 8021 C C . ALA A 1 1004 ? 36.946 -9.753 -49.109 1.00 85.62 1004 ALA A C 1
ATOM 8023 O O . ALA A 1 1004 ? 37.923 -9.187 -48.625 1.00 85.62 1004 ALA A O 1
ATOM 8024 N N . HIS A 1 1005 ? 36.342 -9.280 -50.211 1.00 86.62 1005 HIS A N 1
ATOM 8025 C CA . HIS A 1 1005 ? 36.808 -8.063 -50.900 1.00 86.62 1005 HIS A CA 1
ATOM 8026 C C . HIS A 1 1005 ? 36.791 -6.855 -49.963 1.00 86.62 1005 HIS A C 1
ATOM 8028 O O . HIS A 1 1005 ? 37.742 -6.079 -49.906 1.00 86.62 1005 HIS A O 1
ATOM 8034 N N . SER A 1 1006 ? 35.692 -6.707 -49.221 1.00 86.56 1006 SER A N 1
ATOM 8035 C CA . SER A 1 1006 ? 35.486 -5.559 -48.342 1.00 86.56 1006 SER A CA 1
ATOM 8036 C C . SER A 1 1006 ? 36.442 -5.612 -47.146 1.00 86.56 1006 SER A C 1
ATOM 8038 O O . SER A 1 1006 ? 36.966 -4.574 -46.750 1.00 86.56 1006 SER A O 1
ATOM 8040 N N . ALA A 1 1007 ? 36.703 -6.803 -46.592 1.00 87.38 1007 ALA A N 1
ATOM 8041 C CA . ALA A 1 1007 ? 37.588 -7.020 -45.444 1.00 87.38 1007 ALA A CA 1
ATOM 8042 C C . ALA A 1 1007 ? 39.032 -6.606 -45.746 1.00 87.38 1007 ALA A C 1
ATOM 8044 O O . ALA A 1 1007 ? 39.683 -5.941 -44.940 1.00 87.38 1007 ALA A O 1
ATOM 8045 N N . ILE A 1 1008 ? 39.499 -6.951 -46.943 1.00 85.25 1008 ILE A N 1
ATOM 8046 C CA . ILE A 1 1008 ? 40.840 -6.622 -47.418 1.00 85.25 1008 ILE A CA 1
ATOM 8047 C C . ILE A 1 1008 ? 40.950 -5.124 -47.741 1.00 85.25 1008 ILE A C 1
ATOM 8049 O O . ILE A 1 1008 ? 41.910 -4.477 -47.325 1.00 85.25 1008 ILE A O 1
ATOM 8053 N N . GLU A 1 1009 ? 39.953 -4.552 -48.428 1.00 83.56 1009 GLU A N 1
ATOM 8054 C CA . GLU A 1 1009 ? 39.921 -3.121 -48.776 1.00 83.56 1009 GLU A CA 1
ATOM 8055 C C . GLU A 1 1009 ? 39.962 -2.225 -47.525 1.00 83.56 1009 GLU A C 1
ATOM 8057 O O . GLU A 1 1009 ? 40.657 -1.209 -47.515 1.00 83.56 1009 GLU A O 1
ATOM 8062 N N . HIS A 1 1010 ? 39.257 -2.616 -46.456 1.00 81.00 1010 HIS A N 1
ATOM 8063 C CA . HIS A 1 1010 ? 39.219 -1.877 -45.187 1.00 81.00 1010 HIS A CA 1
ATOM 8064 C C . HIS A 1 1010 ? 40.381 -2.223 -44.235 1.00 81.00 1010 HIS A C 1
ATOM 8066 O O . HIS A 1 1010 ? 40.509 -1.578 -43.193 1.00 81.00 1010 HIS A O 1
ATOM 8072 N N . ASN A 1 1011 ? 41.238 -3.192 -44.590 1.00 81.25 1011 ASN A N 1
ATOM 8073 C CA . ASN A 1 1011 ? 42.386 -3.652 -43.801 1.00 81.25 1011 ASN A CA 1
ATOM 8074 C C . ASN A 1 1011 ? 42.019 -3.962 -42.335 1.00 81.25 1011 ASN A C 1
ATOM 8076 O O . ASN A 1 1011 ? 42.552 -3.356 -41.399 1.00 81.25 1011 ASN A O 1
ATOM 8080 N N . ILE A 1 1012 ? 41.062 -4.878 -42.156 1.00 84.81 1012 ILE A N 1
ATOM 8081 C CA . ILE A 1 1012 ? 40.598 -5.330 -40.835 1.00 84.81 1012 ILE A CA 1
ATOM 8082 C C . ILE A 1 1012 ? 41.685 -6.134 -40.098 1.00 84.81 1012 ILE A C 1
ATOM 8084 O O . ILE A 1 1012 ? 42.728 -6.458 -40.666 1.00 84.81 1012 ILE A O 1
ATOM 8088 N N . THR A 1 1013 ? 41.466 -6.464 -38.820 1.00 85.00 1013 THR A N 1
ATOM 8089 C CA . THR A 1 1013 ? 42.471 -7.203 -38.038 1.00 85.00 1013 THR A CA 1
ATOM 8090 C C . THR A 1 1013 ? 42.823 -8.555 -38.679 1.00 85.00 1013 THR A C 1
ATOM 8092 O O . THR A 1 1013 ? 41.925 -9.249 -39.160 1.00 85.00 1013 THR A O 1
ATOM 8095 N N . PRO A 1 1014 ? 44.101 -8.983 -38.639 1.00 84.94 1014 PRO A N 1
ATOM 8096 C CA . PRO A 1 1014 ? 44.535 -10.261 -39.211 1.00 84.94 1014 PRO A CA 1
ATOM 8097 C C . PRO A 1 1014 ? 43.693 -11.463 -38.749 1.00 84.94 1014 PRO A C 1
ATOM 8099 O O . PRO A 1 1014 ? 43.251 -12.272 -39.558 1.00 84.94 1014 PRO A O 1
ATOM 8102 N N . ALA A 1 1015 ? 43.399 -11.541 -37.449 1.00 85.56 1015 ALA A N 1
ATOM 8103 C CA . ALA A 1 1015 ? 42.596 -12.621 -36.882 1.00 85.56 1015 ALA A CA 1
ATOM 8104 C C . ALA A 1 1015 ? 41.122 -12.580 -37.334 1.00 85.56 1015 ALA A C 1
ATOM 8106 O O . ALA A 1 1015 ? 40.549 -13.626 -37.617 1.00 85.56 1015 ALA A O 1
ATOM 8107 N N . ALA A 1 1016 ? 40.510 -11.397 -37.467 1.00 84.81 1016 ALA A N 1
ATOM 8108 C CA . ALA A 1 1016 ? 39.147 -11.293 -37.995 1.00 84.81 1016 ALA A CA 1
ATOM 8109 C C . ALA A 1 1016 ? 39.094 -11.586 -39.504 1.00 84.81 1016 ALA A C 1
ATOM 8111 O O . ALA A 1 1016 ? 38.134 -12.192 -39.975 1.00 84.81 1016 ALA A O 1
ATOM 8112 N N . LEU A 1 1017 ? 40.128 -11.194 -40.259 1.00 87.81 1017 LEU A N 1
ATOM 8113 C CA . LEU A 1 1017 ? 40.261 -11.521 -41.679 1.00 87.81 1017 LEU A CA 1
ATOM 8114 C C . LEU A 1 1017 ? 40.350 -13.034 -41.899 1.00 87.81 1017 LEU A C 1
ATOM 8116 O O . LEU A 1 1017 ? 39.659 -13.544 -42.777 1.00 87.81 1017 LEU A O 1
ATOM 8120 N N . GLN A 1 1018 ? 41.133 -13.744 -41.079 1.00 87.44 1018 GLN A N 1
ATOM 8121 C CA . GLN A 1 1018 ? 41.220 -15.205 -41.124 1.00 87.44 1018 GLN A CA 1
ATOM 8122 C C . GLN A 1 1018 ? 39.836 -15.846 -40.969 1.00 87.44 1018 GLN A C 1
ATOM 8124 O O . GLN A 1 1018 ? 39.424 -16.620 -41.823 1.00 87.44 1018 GLN A O 1
ATOM 8129 N N . VAL A 1 1019 ? 39.075 -15.440 -39.947 1.00 87.12 1019 VAL A N 1
ATOM 8130 C CA . VAL A 1 1019 ? 37.725 -15.964 -39.680 1.00 87.12 1019 VAL A CA 1
ATOM 8131 C C . VAL A 1 1019 ? 36.769 -15.746 -40.860 1.00 87.12 1019 VAL A C 1
ATOM 8133 O O . VAL A 1 1019 ? 36.000 -16.643 -41.206 1.00 87.12 1019 VAL A O 1
ATOM 8136 N N . VAL A 1 1020 ? 36.812 -14.567 -41.493 1.00 86.44 1020 VAL A N 1
ATOM 8137 C CA . VAL A 1 1020 ? 35.969 -14.258 -42.663 1.00 86.44 1020 VAL A CA 1
ATOM 8138 C C . VAL A 1 1020 ? 36.345 -15.126 -43.865 1.00 86.44 1020 VAL A C 1
ATOM 8140 O O . VAL A 1 1020 ? 35.453 -15.583 -44.579 1.00 86.44 1020 VAL A O 1
ATOM 8143 N N . LEU A 1 1021 ? 37.641 -15.349 -44.097 1.00 85.81 1021 LEU A N 1
ATOM 8144 C CA . LEU A 1 1021 ? 38.129 -16.167 -45.209 1.00 85.81 1021 LEU A CA 1
ATOM 8145 C C . LEU A 1 1021 ? 37.860 -17.660 -44.994 1.00 85.81 1021 LEU A C 1
ATOM 8147 O O . LEU A 1 1021 ? 37.428 -18.321 -45.931 1.00 85.81 1021 LEU A O 1
ATOM 8151 N N . ASP A 1 1022 ? 38.015 -18.165 -43.768 1.00 85.12 1022 ASP A N 1
ATOM 8152 C CA . ASP A 1 1022 ? 37.728 -19.564 -43.412 1.00 85.12 1022 ASP A CA 1
ATOM 8153 C C . ASP A 1 1022 ? 36.264 -19.951 -43.678 1.00 85.12 1022 ASP A C 1
ATOM 8155 O O . ASP A 1 1022 ? 35.954 -21.117 -43.917 1.00 85.12 1022 ASP A O 1
ATOM 8159 N N . CYS A 1 1023 ? 35.357 -18.970 -43.650 1.00 81.75 1023 CYS A N 1
ATOM 8160 C CA . CYS A 1 1023 ? 33.930 -19.168 -43.899 1.00 81.75 1023 CYS A CA 1
ATOM 8161 C C . CYS A 1 1023 ? 33.497 -18.820 -45.337 1.00 81.75 1023 CYS A C 1
ATOM 8163 O O . CYS A 1 1023 ? 32.320 -18.975 -45.666 1.00 81.75 1023 CYS A O 1
ATOM 8165 N N . ALA A 1 1024 ? 34.399 -18.325 -46.191 1.00 82.06 1024 ALA A N 1
ATOM 8166 C CA . ALA A 1 1024 ? 34.078 -17.940 -47.563 1.00 82.06 1024 ALA A CA 1
ATOM 8167 C C . ALA A 1 1024 ? 34.037 -19.167 -48.491 1.00 82.06 1024 ALA A C 1
ATOM 8169 O O . ALA A 1 1024 ? 35.007 -19.914 -48.588 1.00 82.06 1024 ALA A O 1
ATOM 8170 N N . GLU A 1 1025 ? 32.942 -19.350 -49.235 1.00 79.06 1025 GLU A N 1
ATOM 8171 C CA . GLU A 1 1025 ? 32.820 -20.459 -50.200 1.00 79.06 1025 GLU A CA 1
ATOM 8172 C C . GLU A 1 1025 ? 33.698 -20.246 -51.448 1.00 79.06 1025 GLU A C 1
ATOM 8174 O O . GLU A 1 1025 ? 34.195 -21.207 -52.031 1.00 79.06 1025 GLU A O 1
ATOM 8179 N N . GLU A 1 1026 ? 33.902 -18.989 -51.871 1.00 80.56 1026 GLU A N 1
ATOM 8180 C CA . GLU A 1 1026 ? 34.626 -18.646 -53.103 1.00 80.56 1026 GLU A CA 1
ATOM 8181 C C . GLU A 1 1026 ? 35.538 -17.414 -52.920 1.00 80.56 1026 GLU A C 1
ATOM 8183 O O . GLU A 1 1026 ? 35.126 -16.264 -53.094 1.00 80.56 1026 GLU A O 1
ATOM 8188 N N . VAL A 1 1027 ? 36.819 -17.651 -52.609 1.00 84.12 1027 VAL A N 1
ATOM 8189 C CA . VAL A 1 1027 ? 37.836 -16.598 -52.375 1.00 84.12 1027 VAL A CA 1
ATOM 8190 C C . VAL A 1 1027 ? 38.261 -15.876 -53.666 1.00 84.12 1027 VAL A C 1
ATOM 8192 O O . VAL A 1 1027 ? 38.753 -14.754 -53.617 1.00 84.12 1027 VAL A O 1
ATOM 8195 N N . ASN A 1 1028 ? 38.033 -16.467 -54.842 1.00 85.00 1028 ASN A N 1
ATOM 8196 C CA . ASN A 1 1028 ? 38.463 -15.907 -56.135 1.00 85.00 1028 ASN A CA 1
ATOM 8197 C C . ASN A 1 1028 ? 37.362 -15.193 -56.921 1.00 85.00 1028 ASN A C 1
ATOM 8199 O O . ASN A 1 1028 ? 37.598 -14.776 -58.059 1.00 85.00 1028 ASN A O 1
ATOM 8203 N N . ARG A 1 1029 ? 36.166 -15.055 -56.340 1.00 87.31 1029 ARG A N 1
ATOM 8204 C CA . ARG A 1 1029 ? 35.031 -14.423 -57.012 1.00 87.31 1029 ARG A CA 1
ATOM 8205 C C . ARG A 1 1029 ? 35.401 -13.016 -57.474 1.00 87.31 1029 ARG A C 1
ATOM 8207 O O . ARG A 1 1029 ? 36.046 -12.284 -56.735 1.00 87.31 1029 ARG A O 1
ATOM 8214 N N . LYS A 1 1030 ? 34.980 -12.629 -58.675 1.00 87.62 1030 LYS A N 1
ATOM 8215 C CA . LYS A 1 1030 ? 35.195 -11.278 -59.204 1.00 87.62 1030 LYS A CA 1
ATOM 8216 C C . LYS A 1 1030 ? 33.997 -10.382 -58.920 1.00 87.62 1030 LYS A C 1
ATOM 8218 O O . LYS A 1 1030 ? 32.860 -10.850 -58.955 1.00 87.62 1030 LYS A O 1
ATOM 8223 N N . ASP A 1 1031 ? 34.279 -9.114 -58.665 1.00 88.06 1031 ASP A N 1
ATOM 8224 C CA . ASP A 1 1031 ? 33.280 -8.065 -58.516 1.00 88.06 1031 ASP A CA 1
ATOM 8225 C C . ASP A 1 1031 ? 32.802 -7.513 -59.876 1.00 88.06 1031 ASP A C 1
ATOM 8227 O O . ASP A 1 1031 ? 33.233 -7.973 -60.938 1.00 88.06 1031 ASP A O 1
ATOM 8231 N N . ASP A 1 1032 ? 31.909 -6.522 -59.857 1.00 87.12 1032 ASP A N 1
ATOM 8232 C CA . ASP A 1 1032 ? 31.332 -5.917 -61.065 1.00 87.12 1032 ASP A CA 1
ATOM 8233 C C . ASP A 1 1032 ? 32.351 -5.110 -61.887 1.00 87.12 1032 ASP A C 1
ATOM 8235 O O . ASP A 1 1032 ? 32.065 -4.770 -63.031 1.00 87.12 1032 ASP A O 1
ATOM 8239 N N . GLU A 1 1033 ? 33.540 -4.816 -61.342 1.00 82.19 1033 GLU A N 1
ATOM 8240 C CA . GLU A 1 1033 ? 34.702 -4.253 -62.052 1.00 82.19 1033 GLU A CA 1
ATOM 8241 C C . GLU A 1 1033 ? 35.679 -5.361 -62.512 1.00 82.19 1033 GLU A C 1
ATOM 8243 O O . GLU A 1 1033 ? 36.787 -5.097 -62.998 1.00 82.19 1033 GLU A O 1
ATOM 8248 N N . GLY A 1 1034 ? 35.290 -6.630 -62.360 1.00 83.50 1034 GLY A N 1
ATOM 8249 C CA . GLY A 1 1034 ? 36.097 -7.808 -62.665 1.00 83.50 1034 GLY A CA 1
ATOM 8250 C C . GLY A 1 1034 ? 37.244 -8.054 -61.681 1.00 83.50 1034 GLY A C 1
ATOM 8251 O O . GLY A 1 1034 ? 38.089 -8.907 -61.949 1.00 83.50 1034 GLY A O 1
ATOM 8252 N N . LYS A 1 1035 ? 37.327 -7.320 -60.570 1.00 87.06 1035 LYS A N 1
ATOM 8253 C CA . LYS A 1 1035 ? 38.422 -7.420 -59.597 1.00 87.06 1035 LYS A CA 1
ATOM 8254 C C . LYS A 1 1035 ? 38.135 -8.538 -58.598 1.00 87.06 1035 LYS A C 1
ATOM 8256 O O . LYS A 1 1035 ? 37.040 -8.611 -58.061 1.00 87.06 1035 LYS A O 1
ATOM 8261 N N . SER A 1 1036 ? 39.119 -9.400 -58.343 1.00 88.06 1036 SER A N 1
ATOM 8262 C CA . SER A 1 1036 ? 39.072 -10.391 -57.249 1.00 88.06 1036 SER A CA 1
ATOM 8263 C C . SER A 1 1036 ? 39.475 -9.765 -55.901 1.00 88.06 1036 SER A C 1
ATOM 8265 O O . SER A 1 1036 ? 40.056 -8.674 -55.908 1.00 88.06 1036 SER A O 1
ATOM 8267 N N . PRO A 1 1037 ? 39.283 -10.433 -54.741 1.00 87.06 1037 PRO A N 1
ATOM 8268 C CA . PRO A 1 1037 ? 39.683 -9.889 -53.438 1.00 87.06 1037 PRO A CA 1
ATOM 8269 C C . PRO A 1 1037 ? 41.174 -9.547 -53.363 1.00 87.06 1037 PRO A C 1
ATOM 8271 O O . PRO A 1 1037 ? 41.552 -8.547 -52.754 1.00 87.06 1037 PRO A O 1
ATOM 8274 N N . LEU A 1 1038 ? 42.012 -10.312 -54.073 1.00 86.75 1038 LEU A N 1
ATOM 8275 C CA . LEU A 1 1038 ? 43.446 -10.059 -54.214 1.00 86.75 1038 LEU A CA 1
ATOM 8276 C C . LEU A 1 1038 ? 43.745 -8.651 -54.759 1.00 86.75 1038 LEU A C 1
ATOM 8278 O O . LEU A 1 1038 ? 44.744 -8.044 -54.383 1.00 86.75 1038 LEU A O 1
ATOM 8282 N N . HIS A 1 1039 ? 42.861 -8.091 -55.592 1.00 85.75 1039 HIS A N 1
ATOM 8283 C CA . HIS A 1 1039 ? 43.056 -6.760 -56.166 1.00 85.75 1039 HIS A CA 1
ATOM 8284 C C . HIS A 1 1039 ? 42.878 -5.608 -55.169 1.00 85.75 1039 HIS A C 1
ATOM 8286 O O . HIS A 1 1039 ? 43.255 -4.476 -55.472 1.00 85.75 1039 HIS A O 1
ATOM 8292 N N . TYR A 1 1040 ? 42.311 -5.883 -53.993 1.00 84.19 1040 TYR A N 1
ATOM 8293 C CA . TYR A 1 1040 ? 42.046 -4.893 -52.948 1.00 84.19 1040 TYR A CA 1
ATOM 8294 C C . TYR A 1 1040 ? 43.109 -4.868 -51.849 1.00 84.19 1040 TYR A C 1
ATOM 8296 O O . TYR A 1 1040 ? 43.006 -4.061 -50.929 1.00 84.19 1040 TYR A O 1
ATOM 8304 N N . VAL A 1 1041 ? 44.130 -5.727 -51.927 1.00 85.06 1041 VAL A N 1
ATOM 8305 C CA . VAL A 1 1041 ? 45.174 -5.854 -50.902 1.00 85.06 1041 VAL A CA 1
ATOM 8306 C C . VAL A 1 1041 ? 45.947 -4.548 -50.723 1.00 85.06 1041 VAL A C 1
ATOM 8308 O O . VAL A 1 1041 ? 46.524 -4.005 -51.663 1.00 85.06 1041 VAL A O 1
ATOM 8311 N N . THR A 1 1042 ? 45.995 -4.072 -49.477 1.00 75.69 1042 THR A N 1
ATOM 8312 C CA . THR A 1 1042 ? 46.694 -2.838 -49.081 1.00 75.69 1042 THR A CA 1
ATOM 8313 C C . THR A 1 1042 ? 47.833 -3.067 -48.083 1.00 75.69 1042 THR A C 1
ATOM 8315 O O . THR A 1 1042 ? 48.653 -2.171 -47.889 1.00 75.69 1042 THR A O 1
ATOM 8318 N N . SER A 1 1043 ? 47.936 -4.253 -47.469 1.00 81.12 1043 SER A N 1
ATOM 8319 C CA . SER A 1 1043 ? 48.959 -4.577 -46.464 1.00 81.12 1043 SER A CA 1
ATOM 8320 C C . SER A 1 1043 ? 49.531 -5.986 -46.636 1.00 81.12 1043 SER A C 1
ATOM 8322 O O . SER A 1 1043 ? 48.826 -6.906 -47.054 1.00 81.12 1043 SER A O 1
ATOM 8324 N N . LYS A 1 1044 ? 50.819 -6.165 -46.298 1.00 80.69 1044 LYS A N 1
ATOM 8325 C CA . LYS A 1 1044 ? 51.502 -7.470 -46.383 1.00 80.69 1044 LYS A CA 1
ATOM 8326 C C . LYS A 1 1044 ? 50.794 -8.541 -45.548 1.00 80.69 1044 LYS A C 1
ATOM 8328 O O . LYS A 1 1044 ? 50.596 -9.643 -46.024 1.00 80.69 1044 LYS A O 1
ATOM 8333 N N . GLN A 1 1045 ? 50.342 -8.192 -44.346 1.00 83.19 1045 GLN A N 1
ATOM 8334 C CA . GLN A 1 1045 ? 49.640 -9.128 -43.463 1.00 83.19 1045 GLN A CA 1
ATOM 8335 C C . GLN A 1 1045 ? 48.334 -9.647 -44.083 1.00 83.19 1045 GLN A C 1
ATOM 8337 O O . GLN A 1 1045 ? 48.048 -10.834 -43.982 1.00 83.19 1045 GLN A O 1
ATOM 8342 N N . SER A 1 1046 ? 47.567 -8.787 -44.768 1.00 83.75 1046 SER A N 1
ATOM 8343 C CA . SER A 1 1046 ? 46.357 -9.227 -45.480 1.00 83.75 1046 SER A CA 1
ATOM 8344 C C . SER A 1 1046 ? 46.691 -10.148 -46.652 1.00 83.75 1046 SER A C 1
ATOM 8346 O O . SER A 1 1046 ? 45.953 -11.092 -46.911 1.00 83.75 1046 SER A O 1
ATOM 8348 N N . LEU A 1 1047 ? 47.806 -9.887 -47.346 1.00 85.44 1047 LEU A N 1
ATOM 8349 C CA . LEU A 1 1047 ? 48.299 -10.746 -48.420 1.00 85.44 1047 LEU A CA 1
ATOM 8350 C C . LEU A 1 1047 ? 48.726 -12.119 -47.892 1.00 85.44 1047 LEU A C 1
ATOM 8352 O O . LEU A 1 1047 ? 48.295 -13.123 -48.441 1.00 85.44 1047 LEU A O 1
ATOM 8356 N N . ASP A 1 1048 ? 49.518 -12.159 -46.819 1.00 86.06 1048 ASP A N 1
ATOM 8357 C CA . ASP A 1 1048 ? 50.018 -13.399 -46.214 1.00 86.06 1048 ASP A CA 1
ATOM 8358 C C . ASP A 1 1048 ? 48.863 -14.312 -45.773 1.00 86.06 1048 ASP A C 1
ATOM 8360 O O . ASP A 1 1048 ? 48.912 -15.517 -45.998 1.00 86.06 1048 ASP A O 1
ATOM 8364 N N . ILE A 1 1049 ? 47.804 -13.742 -45.187 1.00 87.56 1049 ILE A N 1
ATOM 8365 C CA . ILE A 1 1049 ? 46.590 -14.483 -44.809 1.00 87.56 1049 ILE A CA 1
ATOM 8366 C C . ILE A 1 1049 ? 45.845 -14.954 -46.055 1.00 87.56 1049 ILE A C 1
ATOM 8368 O O . ILE A 1 1049 ? 45.463 -16.116 -46.137 1.00 87.56 1049 ILE A O 1
ATOM 8372 N N . LEU A 1 1050 ? 45.648 -14.082 -47.045 1.00 87.31 1050 LEU A N 1
ATOM 8373 C CA . LEU A 1 1050 ? 44.941 -14.447 -48.268 1.00 87.31 1050 LEU A CA 1
ATOM 8374 C C . LEU A 1 1050 ? 45.653 -15.601 -48.995 1.00 87.31 1050 LEU A C 1
ATOM 8376 O O . LEU A 1 1050 ? 44.990 -16.532 -49.428 1.00 87.31 1050 LEU A O 1
ATOM 8380 N N . LEU A 1 1051 ? 46.989 -15.594 -49.046 1.00 86.31 1051 LEU A N 1
ATOM 8381 C CA . LEU A 1 1051 ? 47.816 -16.655 -49.637 1.00 86.31 1051 LEU A CA 1
ATOM 8382 C C . LEU A 1 1051 ? 47.729 -18.008 -48.910 1.00 86.31 1051 LEU A C 1
ATOM 8384 O O . LEU A 1 1051 ? 48.077 -19.027 -49.501 1.00 86.31 1051 LEU A O 1
ATOM 8388 N N . GLN A 1 1052 ? 47.270 -18.047 -47.653 1.00 86.06 1052 GLN A N 1
ATOM 8389 C CA . GLN A 1 1052 ? 46.974 -19.312 -46.961 1.00 86.06 1052 GLN A CA 1
ATOM 8390 C C . GLN A 1 1052 ? 45.712 -19.989 -47.517 1.00 86.06 1052 GLN A C 1
ATOM 8392 O O . GLN A 1 1052 ? 45.494 -21.177 -47.283 1.00 86.06 1052 GLN A O 1
ATOM 8397 N N . HIS A 1 1053 ? 44.903 -19.249 -48.278 1.00 84.38 1053 HIS A N 1
ATOM 8398 C CA . HIS A 1 1053 ? 43.736 -19.736 -49.003 1.00 84.38 1053 HIS A CA 1
ATOM 8399 C C . HIS A 1 1053 ? 44.067 -19.931 -50.492 1.00 84.38 1053 HIS A C 1
ATOM 8401 O O . HIS A 1 1053 ? 45.024 -19.367 -51.018 1.00 84.38 1053 HIS A O 1
ATOM 8407 N N . ASN A 1 1054 ? 43.282 -20.747 -51.206 1.00 82.62 1054 ASN A N 1
ATOM 8408 C CA . ASN A 1 1054 ? 43.555 -21.099 -52.608 1.00 82.62 1054 ASN A CA 1
ATOM 8409 C C . ASN A 1 1054 ? 43.235 -19.940 -53.577 1.00 82.62 1054 ASN A C 1
ATOM 8411 O O . ASN A 1 1054 ? 42.166 -19.910 -54.192 1.00 82.62 1054 ASN A O 1
ATOM 8415 N N . VAL A 1 1055 ? 44.144 -18.970 -53.692 1.00 86.50 1055 VAL A N 1
ATOM 8416 C CA . VAL A 1 1055 ? 43.945 -17.716 -54.435 1.00 86.50 1055 VAL A CA 1
ATOM 8417 C C . VAL A 1 1055 ? 44.544 -17.772 -55.837 1.00 86.50 1055 VAL A C 1
ATOM 8419 O O . VAL A 1 1055 ? 45.696 -18.152 -56.029 1.00 86.50 1055 VAL A O 1
ATOM 8422 N N . ASP A 1 1056 ? 43.788 -17.298 -56.824 1.00 87.69 1056 ASP A N 1
ATOM 8423 C CA . ASP A 1 1056 ? 44.265 -17.106 -58.191 1.00 87.69 1056 ASP A CA 1
ATOM 8424 C C . ASP A 1 1056 ? 45.062 -15.797 -58.318 1.00 87.69 1056 ASP A C 1
ATOM 8426 O O . ASP A 1 1056 ? 44.506 -14.706 -58.495 1.00 87.69 1056 ASP A O 1
ATOM 8430 N N . LEU A 1 1057 ? 46.389 -15.925 -58.260 1.00 86.62 1057 LEU A N 1
ATOM 8431 C CA . LEU A 1 1057 ? 47.345 -14.826 -58.433 1.00 86.62 1057 LEU A CA 1
ATOM 8432 C C . LEU A 1 1057 ? 47.270 -14.154 -59.811 1.00 86.62 1057 LEU A C 1
ATOM 8434 O O . LEU A 1 1057 ? 47.611 -12.977 -59.949 1.00 86.62 1057 LEU A O 1
ATOM 8438 N N . PHE A 1 1058 ? 46.817 -14.887 -60.828 1.00 84.88 1058 PHE A N 1
ATOM 8439 C CA . PHE A 1 1058 ? 46.748 -14.424 -62.213 1.00 84.88 1058 PHE A CA 1
ATOM 8440 C C . PHE A 1 1058 ? 45.366 -13.900 -62.591 1.00 84.88 1058 PHE A C 1
ATOM 8442 O O . PHE A 1 1058 ? 45.140 -13.564 -63.759 1.00 84.88 1058 PHE A O 1
ATOM 8449 N N . SER A 1 1059 ? 44.456 -13.797 -61.620 1.00 87.31 1059 SER A N 1
ATOM 8450 C CA . SER A 1 1059 ? 43.137 -13.216 -61.819 1.00 87.31 1059 SER A CA 1
ATOM 8451 C C . SER A 1 1059 ? 43.260 -11.801 -62.384 1.00 87.31 1059 SER A C 1
ATOM 8453 O O . SER A 1 1059 ? 44.131 -11.026 -61.985 1.00 87.31 1059 SER A O 1
ATOM 8455 N N . ARG A 1 1060 ? 42.390 -11.474 -63.343 1.00 86.00 1060 ARG A N 1
ATOM 8456 C CA . ARG A 1 1060 ? 42.437 -10.225 -64.116 1.00 86.00 1060 ARG A CA 1
ATOM 8457 C C . ARG A 1 1060 ? 41.195 -9.373 -63.909 1.00 86.00 1060 ARG A C 1
ATOM 8459 O O . ARG A 1 1060 ? 40.091 -9.922 -63.974 1.00 86.00 1060 ARG A O 1
ATOM 8466 N N . ASN A 1 1061 ? 41.390 -8.064 -63.744 1.00 85.12 1061 ASN A N 1
ATOM 8467 C CA . ASN A 1 1061 ? 40.321 -7.061 -63.710 1.00 85.12 1061 ASN A CA 1
ATOM 8468 C C . ASN A 1 1061 ? 39.703 -6.806 -65.107 1.00 85.12 1061 ASN A C 1
ATOM 8470 O O . ASN A 1 1061 ? 40.160 -7.368 -66.103 1.00 85.12 1061 ASN A O 1
ATOM 8474 N N . GLN A 1 1062 ? 38.677 -5.949 -65.209 1.00 84.88 1062 GLN A N 1
ATOM 8475 C CA . GLN A 1 1062 ? 38.071 -5.565 -66.502 1.00 84.88 1062 GLN A CA 1
ATOM 8476 C C . GLN A 1 1062 ? 39.034 -4.891 -67.487 1.00 84.88 1062 GLN A C 1
ATOM 8478 O O . GLN A 1 1062 ? 38.813 -4.938 -68.694 1.00 84.88 1062 GLN A O 1
ATOM 8483 N N . GLU A 1 1063 ? 40.114 -4.289 -66.994 1.00 78.69 1063 GLU A N 1
ATOM 8484 C CA . GLU A 1 1063 ? 41.176 -3.714 -67.824 1.00 78.69 1063 GLU A CA 1
ATOM 8485 C C . GLU A 1 1063 ? 42.173 -4.789 -68.304 1.00 78.69 1063 GLU A C 1
ATOM 8487 O O . GLU A 1 1063 ? 43.138 -4.490 -69.004 1.00 78.69 1063 GLU A O 1
ATOM 8492 N N . GLY A 1 1064 ? 41.944 -6.054 -67.936 1.00 82.25 1064 GLY A N 1
ATOM 8493 C CA . GLY A 1 1064 ? 42.774 -7.203 -68.270 1.00 82.25 1064 GLY A CA 1
ATOM 8494 C C . GLY A 1 1064 ? 44.021 -7.351 -67.397 1.00 82.25 1064 GLY A C 1
ATOM 8495 O O . GLY A 1 1064 ? 44.823 -8.245 -67.667 1.00 82.25 1064 GLY A O 1
ATOM 8496 N N . GLN A 1 1065 ? 44.213 -6.504 -66.385 1.00 84.88 1065 GLN A N 1
ATOM 8497 C CA . GLN A 1 1065 ? 45.423 -6.445 -65.562 1.00 84.88 1065 GLN A CA 1
ATOM 8498 C C . GLN A 1 1065 ? 45.373 -7.452 -64.412 1.00 84.88 1065 GLN A C 1
ATOM 8500 O O . GLN A 1 1065 ? 44.326 -7.610 -63.785 1.00 84.88 1065 GLN A O 1
ATOM 8505 N N . THR A 1 1066 ? 46.513 -8.070 -64.092 1.00 87.19 1066 THR A N 1
ATOM 8506 C CA . THR A 1 1066 ? 46.722 -8.770 -62.812 1.00 87.19 1066 THR A CA 1
ATOM 8507 C C . THR A 1 1066 ? 46.923 -7.764 -61.676 1.00 87.19 1066 THR A C 1
ATOM 8509 O O . THR A 1 1066 ? 47.232 -6.594 -61.927 1.00 87.19 1066 THR A O 1
ATOM 8512 N N . ILE A 1 1067 ? 46.838 -8.208 -60.416 1.00 83.38 1067 ILE A N 1
ATOM 8513 C CA . ILE A 1 1067 ? 47.139 -7.337 -59.267 1.00 83.38 1067 ILE A CA 1
ATOM 8514 C C . ILE A 1 1067 ? 48.542 -6.730 -59.354 1.00 83.38 1067 ILE A C 1
ATOM 8516 O O . ILE A 1 1067 ? 48.729 -5.543 -59.100 1.00 83.38 1067 ILE A O 1
ATOM 8520 N N . PHE A 1 1068 ? 49.520 -7.523 -59.787 1.00 84.19 1068 PHE A N 1
ATOM 8521 C CA . PHE A 1 1068 ? 50.902 -7.085 -59.896 1.00 84.19 1068 PHE A CA 1
ATOM 8522 C C . PHE A 1 1068 ? 51.043 -5.950 -60.923 1.00 84.19 1068 PHE A C 1
ATOM 8524 O O . PHE A 1 1068 ? 51.619 -4.906 -60.620 1.00 84.19 1068 PHE A O 1
ATOM 8531 N N . ALA A 1 1069 ? 50.417 -6.096 -62.097 1.00 81.44 1069 ALA A N 1
ATOM 8532 C CA . ALA A 1 1069 ? 50.369 -5.044 -63.113 1.00 81.44 1069 ALA A CA 1
ATOM 8533 C C . ALA A 1 1069 ? 49.607 -3.790 -62.635 1.00 81.44 1069 ALA A C 1
ATOM 8535 O O . ALA A 1 1069 ? 50.043 -2.666 -62.891 1.00 81.44 1069 ALA A O 1
ATOM 8536 N N . ALA A 1 1070 ? 48.501 -3.966 -61.905 1.00 79.19 1070 ALA A N 1
ATOM 8537 C CA . ALA A 1 1070 ? 47.697 -2.865 -61.377 1.00 79.19 1070 ALA A CA 1
ATOM 8538 C C . ALA A 1 1070 ? 48.436 -2.042 -60.299 1.00 79.19 1070 ALA A C 1
ATOM 8540 O O . ALA A 1 1070 ? 48.326 -0.814 -60.295 1.00 79.19 1070 ALA A O 1
ATOM 8541 N N . LEU A 1 1071 ? 49.221 -2.690 -59.423 1.00 77.75 1071 LEU A N 1
ATOM 8542 C CA . LEU A 1 1071 ? 50.076 -2.014 -58.433 1.00 77.75 1071 LEU A CA 1
ATOM 8543 C C . LEU A 1 1071 ? 51.190 -1.202 -59.099 1.00 77.75 1071 LEU A C 1
ATOM 8545 O O . LEU A 1 1071 ? 51.467 -0.082 -58.673 1.00 77.75 1071 LEU A O 1
ATOM 8549 N N . CYS A 1 1072 ? 51.792 -1.735 -60.166 1.00 76.38 1072 CYS A N 1
ATOM 8550 C CA . CYS A 1 1072 ? 52.799 -1.026 -60.953 1.00 76.38 1072 CYS A CA 1
ATOM 8551 C C . CYS A 1 1072 ? 52.238 0.235 -61.638 1.00 76.38 1072 CYS A C 1
ATOM 8553 O O . CYS A 1 1072 ? 52.950 1.223 -61.759 1.00 76.38 1072 CYS A O 1
ATOM 8555 N N . GLY A 1 1073 ? 50.964 0.228 -62.049 1.00 68.81 1073 GLY A N 1
ATOM 8556 C CA . GLY A 1 1073 ? 50.313 1.318 -62.790 1.00 68.81 1073 GLY A CA 1
ATOM 8557 C C . GLY A 1 1073 ? 49.700 2.459 -61.963 1.00 68.81 1073 GLY A C 1
ATOM 8558 O O . GLY A 1 1073 ? 48.914 3.229 -62.512 1.00 68.81 1073 GLY A O 1
ATOM 8559 N N . GLY A 1 1074 ? 49.971 2.564 -60.655 1.00 63.41 1074 GLY A N 1
ATOM 8560 C CA . GLY A 1 1074 ? 49.715 3.771 -59.840 1.00 63.41 1074 GLY A CA 1
ATOM 8561 C C . GLY A 1 1074 ? 48.256 4.231 -59.639 1.00 63.41 1074 GLY A C 1
ATOM 8562 O O . GLY A 1 1074 ? 48.022 5.310 -59.097 1.00 63.41 1074 GLY A O 1
ATOM 8563 N N . ARG A 1 1075 ? 47.242 3.455 -60.043 1.00 55.44 1075 ARG A N 1
ATOM 8564 C CA . ARG A 1 1075 ? 45.831 3.907 -60.089 1.00 55.44 1075 ARG A CA 1
ATOM 8565 C C . ARG A 1 1075 ? 45.086 3.978 -58.747 1.00 55.44 1075 ARG A C 1
ATOM 8567 O O . ARG A 1 1075 ? 43.942 4.438 -58.726 1.00 55.44 1075 ARG A O 1
ATOM 8574 N N . ASN A 1 1076 ? 45.684 3.563 -57.630 1.00 53.81 1076 ASN A N 1
ATOM 8575 C CA . ASN A 1 1076 ? 44.982 3.537 -56.345 1.00 53.81 1076 ASN A CA 1
ATOM 8576 C C . ASN A 1 1076 ? 45.060 4.906 -55.635 1.00 53.81 1076 ASN A C 1
ATOM 8578 O O . ASN A 1 1076 ? 46.077 5.262 -55.045 1.00 53.81 1076 ASN A O 1
ATOM 8582 N N . ARG A 1 1077 ? 43.979 5.697 -55.711 1.00 46.81 1077 ARG A N 1
ATOM 8583 C CA . ARG A 1 1077 ? 43.919 7.114 -55.284 1.00 46.81 1077 ARG A CA 1
ATOM 8584 C C . ARG A 1 1077 ? 44.166 7.374 -53.782 1.00 46.81 1077 ARG A C 1
ATOM 8586 O O . ARG A 1 1077 ? 44.318 8.535 -53.416 1.00 46.81 1077 ARG A O 1
ATOM 8593 N N . ASN A 1 1078 ? 44.221 6.342 -52.933 1.00 47.00 1078 ASN A N 1
ATOM 8594 C CA . ASN A 1 1078 ? 44.096 6.480 -51.473 1.00 47.00 1078 ASN A CA 1
ATOM 8595 C C . ASN A 1 1078 ? 45.276 5.975 -50.618 1.00 47.00 1078 ASN A C 1
ATOM 8597 O O . ASN A 1 1078 ? 45.155 5.973 -49.394 1.00 47.00 1078 ASN A O 1
ATOM 8601 N N . SER A 1 1079 ? 46.421 5.570 -51.178 1.00 48.53 1079 SER A N 1
ATOM 8602 C CA . SER A 1 1079 ? 47.545 5.107 -50.343 1.00 48.53 1079 SER A CA 1
ATOM 8603 C C . SER A 1 1079 ? 48.881 5.706 -50.752 1.00 48.53 1079 SER A C 1
ATOM 8605 O O . SER A 1 1079 ? 49.255 5.753 -51.923 1.00 48.53 1079 SER A O 1
ATOM 8607 N N . SER A 1 1080 ? 49.606 6.182 -49.746 1.00 49.50 1080 SER A N 1
ATOM 8608 C CA . SER A 1 1080 ? 50.897 6.832 -49.881 1.00 49.50 1080 SER A CA 1
ATOM 8609 C C . SER A 1 1080 ? 51.924 5.921 -50.572 1.00 49.50 1080 SER A C 1
ATOM 8611 O O . SER A 1 1080 ? 52.090 4.761 -50.202 1.00 49.50 1080 SER A O 1
ATOM 8613 N N . ARG A 1 1081 ? 52.638 6.477 -51.560 1.00 51.03 1081 ARG A N 1
ATOM 8614 C CA . ARG A 1 1081 ? 53.576 5.834 -52.513 1.00 51.03 1081 ARG A CA 1
ATOM 8615 C C . ARG A 1 1081 ? 54.672 4.910 -51.934 1.00 51.03 1081 ARG A C 1
ATOM 8617 O O . ARG A 1 1081 ? 55.372 4.267 -52.704 1.00 51.03 1081 ARG A O 1
ATOM 8624 N N . TRP A 1 1082 ? 54.853 4.847 -50.617 1.00 49.44 1082 TRP A N 1
ATOM 8625 C CA . TRP A 1 1082 ? 55.979 4.198 -49.926 1.00 49.44 1082 TRP A CA 1
ATOM 8626 C C . TRP A 1 1082 ? 55.664 2.814 -49.324 1.00 49.44 1082 TRP A C 1
ATOM 8628 O O . TRP A 1 1082 ? 56.569 2.174 -48.799 1.00 49.44 1082 TRP A O 1
ATOM 8638 N N . TYR A 1 1083 ? 54.427 2.314 -49.438 1.00 54.16 1083 TYR A N 1
ATOM 8639 C CA . TYR A 1 1083 ? 54.006 1.043 -48.821 1.00 54.16 1083 TYR A CA 1
ATOM 8640 C C . TYR A 1 1083 ? 53.907 -0.175 -49.764 1.00 54.16 1083 TYR A C 1
ATOM 8642 O O . TYR A 1 1083 ? 53.646 -1.278 -49.291 1.00 54.16 1083 TYR A O 1
ATOM 8650 N N . TRP A 1 1084 ? 54.136 -0.027 -51.075 1.00 69.00 1084 TRP A N 1
ATOM 8651 C CA . TRP A 1 1084 ? 53.863 -1.099 -52.052 1.00 69.00 1084 TRP A CA 1
ATOM 8652 C C . TRP A 1 1084 ? 55.017 -2.091 -52.283 1.00 69.00 1084 TRP A C 1
ATOM 8654 O O . TRP A 1 1084 ? 54.769 -3.222 -52.691 1.00 69.00 1084 TRP A O 1
ATOM 8664 N N . THR A 1 1085 ? 56.272 -1.726 -51.997 1.00 71.75 1085 THR A N 1
ATOM 8665 C CA . THR A 1 1085 ? 57.438 -2.607 -52.229 1.00 71.75 1085 THR A CA 1
ATOM 8666 C C . THR A 1 1085 ? 57.347 -3.954 -51.491 1.00 71.75 1085 THR A C 1
ATOM 8668 O O . THR A 1 1085 ? 57.594 -4.980 -52.123 1.00 71.75 1085 THR A O 1
ATOM 8671 N N . PRO A 1 1086 ? 56.938 -4.011 -50.204 1.00 78.56 1086 PRO A N 1
ATOM 8672 C CA . PRO A 1 1086 ? 56.755 -5.285 -49.503 1.00 78.56 1086 PRO A CA 1
ATOM 8673 C C . PRO A 1 1086 ? 55.662 -6.172 -50.117 1.00 78.56 1086 PRO A C 1
ATOM 8675 O O . PRO A 1 1086 ? 55.778 -7.394 -50.084 1.00 78.56 1086 PRO A O 1
ATOM 8678 N N . LEU A 1 1087 ? 54.615 -5.573 -50.697 1.00 81.25 1087 LEU A N 1
ATOM 8679 C CA . LEU A 1 1087 ? 53.530 -6.297 -51.366 1.00 81.25 1087 LEU A CA 1
ATOM 8680 C C . LEU A 1 1087 ? 53.987 -6.901 -52.693 1.00 81.25 1087 LEU A C 1
ATOM 8682 O O . LEU A 1 1087 ? 53.761 -8.083 -52.934 1.00 81.25 1087 LEU A O 1
ATOM 8686 N N . LEU A 1 1088 ? 54.682 -6.112 -53.518 1.00 80.31 1088 LEU A N 1
ATOM 8687 C CA . LEU A 1 1088 ? 55.270 -6.593 -54.771 1.00 80.31 1088 LEU A CA 1
ATOM 8688 C C . LEU A 1 1088 ? 56.260 -7.734 -54.518 1.00 80.31 1088 LEU A C 1
ATOM 8690 O O . LEU A 1 1088 ? 56.244 -8.724 -55.240 1.00 80.31 1088 LEU A O 1
ATOM 8694 N N . GLN A 1 1089 ? 57.087 -7.619 -53.476 1.00 82.75 1089 GLN A N 1
ATOM 8695 C CA . GLN A 1 1089 ? 58.015 -8.679 -53.095 1.00 82.75 1089 GLN A CA 1
ATOM 8696 C C . GLN A 1 1089 ? 57.289 -9.965 -52.687 1.00 82.75 1089 GLN A C 1
ATOM 8698 O O . GLN A 1 1089 ? 57.609 -11.023 -53.214 1.00 82.75 1089 GLN A O 1
ATOM 8703 N N . THR A 1 1090 ? 56.282 -9.871 -51.820 1.00 85.44 1090 THR A N 1
ATOM 8704 C CA . THR A 1 1090 ? 55.533 -11.044 -51.337 1.00 85.44 1090 THR A CA 1
ATOM 8705 C C . THR A 1 1090 ? 54.760 -11.739 -52.475 1.00 85.44 1090 THR A C 1
ATOM 8707 O O . THR A 1 1090 ? 54.708 -12.962 -52.531 1.00 85.44 1090 THR A O 1
ATOM 8710 N N . LEU A 1 1091 ? 54.211 -10.984 -53.439 1.00 86.06 1091 LEU A N 1
ATOM 8711 C CA . LEU A 1 1091 ? 53.559 -11.556 -54.629 1.00 86.06 1091 LEU A CA 1
ATOM 8712 C C . LEU A 1 1091 ? 54.536 -12.328 -55.529 1.00 86.06 1091 LEU A C 1
ATOM 8714 O O . LEU A 1 1091 ? 54.174 -13.377 -56.053 1.00 86.06 1091 LEU A O 1
ATOM 8718 N N . LEU A 1 1092 ? 55.765 -11.832 -55.705 1.00 84.38 1092 LEU A N 1
ATOM 8719 C CA . LEU A 1 1092 ? 56.793 -12.537 -56.483 1.00 84.38 1092 LEU A CA 1
ATOM 8720 C C . LEU A 1 1092 ? 57.363 -13.750 -55.749 1.00 84.38 1092 LEU A C 1
ATOM 8722 O O . LEU A 1 1092 ? 57.698 -14.739 -56.393 1.00 84.38 1092 LEU A O 1
ATOM 8726 N N . GLU A 1 1093 ? 57.457 -13.680 -54.419 1.00 85.06 1093 GLU A N 1
ATOM 8727 C CA . GLU A 1 1093 ? 57.789 -14.836 -53.578 1.00 85.06 1093 GLU A CA 1
ATOM 8728 C C . GLU A 1 1093 ? 56.729 -15.943 -53.717 1.00 85.06 1093 GLU A C 1
ATOM 8730 O O . GLU A 1 1093 ? 57.078 -17.120 -53.655 1.00 85.06 1093 GLU A O 1
ATOM 8735 N N . ALA A 1 1094 ? 55.462 -15.583 -53.969 1.00 85.31 1094 ALA A N 1
ATOM 8736 C CA . ALA A 1 1094 ? 54.394 -16.538 -54.259 1.00 85.31 1094 ALA A CA 1
ATOM 8737 C C . ALA A 1 1094 ? 54.457 -17.096 -55.697 1.00 85.31 1094 ALA A C 1
ATOM 8739 O O . ALA A 1 1094 ? 54.386 -18.310 -55.879 1.00 85.31 1094 ALA A O 1
ATOM 8740 N N . ASP A 1 1095 ? 54.602 -16.242 -56.721 1.00 84.56 1095 ASP A N 1
ATOM 8741 C CA . ASP A 1 1095 ? 54.874 -16.674 -58.101 1.00 84.56 1095 ASP A CA 1
ATOM 8742 C C . ASP A 1 1095 ? 55.585 -15.581 -58.920 1.00 84.56 1095 ASP A C 1
ATOM 8744 O O . ASP A 1 1095 ? 55.015 -14.539 -59.264 1.00 84.56 1095 ASP A O 1
ATOM 8748 N N . MET A 1 1096 ? 56.835 -15.853 -59.303 1.00 83.94 1096 MET A N 1
ATOM 8749 C CA . MET A 1 1096 ? 57.683 -14.918 -60.046 1.00 83.94 1096 MET A CA 1
ATOM 8750 C C . MET A 1 1096 ? 57.107 -14.545 -61.424 1.00 83.94 1096 MET A C 1
ATOM 8752 O O . MET A 1 1096 ? 57.356 -13.445 -61.923 1.00 83.94 1096 MET A O 1
ATOM 8756 N N . ARG A 1 1097 ? 56.278 -15.409 -62.033 1.00 85.00 1097 ARG A N 1
ATOM 8757 C CA . ARG A 1 1097 ? 55.728 -15.186 -63.385 1.00 85.00 1097 ARG A CA 1
ATOM 8758 C C . ARG A 1 1097 ? 54.855 -13.939 -63.483 1.00 85.00 1097 ARG A C 1
ATOM 8760 O O . ARG A 1 1097 ? 54.654 -13.407 -64.578 1.00 85.00 1097 ARG A O 1
ATOM 8767 N N . LEU A 1 1098 ? 54.356 -13.436 -62.356 1.00 85.62 1098 LEU A N 1
ATOM 8768 C CA . LEU A 1 1098 ? 53.595 -12.193 -62.297 1.00 85.62 1098 LEU A CA 1
ATOM 8769 C C . LEU A 1 1098 ? 54.381 -10.989 -62.830 1.00 85.62 1098 LEU A C 1
ATOM 8771 O O . LEU A 1 1098 ? 53.763 -10.103 -63.417 1.00 85.62 1098 LEU A O 1
ATOM 8775 N N . ALA A 1 1099 ? 55.714 -10.978 -62.703 1.00 83.88 1099 ALA A N 1
ATOM 8776 C CA . ALA A 1 1099 ? 56.562 -9.867 -63.141 1.00 83.88 1099 ALA A CA 1
ATOM 8777 C C . ALA A 1 1099 ? 56.540 -9.616 -64.658 1.00 83.88 1099 ALA A C 1
ATOM 8779 O O . ALA A 1 1099 ? 56.777 -8.490 -65.098 1.00 83.88 1099 ALA A O 1
ATOM 8780 N N . TRP A 1 1100 ? 56.224 -10.638 -65.456 1.00 83.19 1100 TRP A N 1
ATOM 8781 C CA . TRP A 1 1100 ? 56.227 -10.573 -66.921 1.00 83.19 1100 TRP A CA 1
ATOM 8782 C C . TRP A 1 1100 ? 54.922 -11.051 -67.566 1.00 83.19 1100 TRP A C 1
ATOM 8784 O O . TRP A 1 1100 ? 54.834 -11.176 -68.787 1.00 83.19 1100 TRP A O 1
ATOM 8794 N N . THR A 1 1101 ? 53.876 -11.291 -66.772 1.00 86.12 1101 THR A N 1
ATOM 8795 C CA . THR A 1 1101 ? 52.559 -11.658 -67.303 1.00 86.12 1101 THR A CA 1
ATOM 8796 C C . THR A 1 1101 ? 51.870 -10.435 -67.906 1.00 86.12 1101 THR A C 1
ATOM 8798 O O . THR A 1 1101 ? 51.469 -9.521 -67.188 1.00 86.12 1101 THR A O 1
ATOM 8801 N N . ALA A 1 1102 ? 51.701 -10.435 -69.228 1.00 82.12 1102 ALA A N 1
ATOM 8802 C CA . ALA A 1 1102 ? 50.978 -9.398 -69.959 1.00 82.12 1102 ALA A CA 1
ATOM 8803 C C . ALA A 1 1102 ? 49.486 -9.345 -69.591 1.00 82.12 1102 ALA A C 1
ATOM 8805 O O . ALA A 1 1102 ? 48.837 -10.389 -69.433 1.00 82.12 1102 ALA A O 1
ATOM 8806 N N . ASP A 1 1103 ? 48.932 -8.133 -69.517 1.00 82.69 1103 ASP A N 1
ATOM 8807 C CA . ASP A 1 1103 ? 47.499 -7.902 -69.357 1.00 82.69 1103 ASP A CA 1
ATOM 8808 C C . ASP A 1 1103 ? 46.693 -8.369 -70.589 1.00 82.69 1103 ASP A C 1
ATOM 8810 O O . ASP A 1 1103 ? 47.236 -8.835 -71.591 1.00 82.69 1103 ASP A O 1
ATOM 8814 N N . GLN A 1 1104 ? 45.367 -8.379 -70.472 1.00 81.31 1104 GLN A N 1
ATOM 8815 C CA . GLN A 1 1104 ? 44.443 -8.823 -71.528 1.00 81.31 1104 GLN A CA 1
ATOM 8816 C C . GLN A 1 1104 ? 43.875 -7.649 -72.335 1.00 81.31 1104 GLN A C 1
ATOM 8818 O O . GLN A 1 1104 ? 42.909 -7.821 -73.077 1.00 81.31 1104 GLN A O 1
ATOM 8823 N N . SER A 1 1105 ? 44.463 -6.459 -72.192 1.00 78.44 1105 SER A N 1
ATOM 8824 C CA . SER A 1 1105 ? 44.085 -5.309 -73.001 1.00 78.44 1105 SER A CA 1
ATOM 8825 C C . SER A 1 1105 ? 44.442 -5.551 -74.471 1.00 78.44 1105 SER A C 1
ATOM 8827 O O . SER A 1 1105 ? 45.240 -6.430 -74.806 1.00 78.44 1105 SER A O 1
ATOM 8829 N N . ILE A 1 1106 ? 43.889 -4.724 -75.363 1.00 75.12 1106 ILE A N 1
ATOM 8830 C CA . ILE A 1 1106 ? 44.216 -4.748 -76.800 1.00 75.12 1106 ILE A CA 1
ATOM 8831 C C . ILE A 1 1106 ? 45.737 -4.654 -77.024 1.00 75.12 1106 ILE A C 1
ATOM 8833 O O . ILE A 1 1106 ? 46.257 -5.236 -77.969 1.00 75.12 1106 ILE A O 1
ATOM 8837 N N . GLN A 1 1107 ? 46.447 -3.964 -76.129 1.00 76.12 1107 GLN A N 1
ATOM 8838 C CA . GLN A 1 1107 ? 47.888 -3.726 -76.207 1.00 76.12 1107 GLN A CA 1
ATOM 8839 C C . GLN A 1 1107 ? 48.733 -4.769 -75.452 1.00 76.12 1107 GLN A C 1
ATOM 8841 O O . GLN A 1 1107 ? 49.954 -4.721 -75.546 1.00 76.12 1107 GLN A O 1
ATOM 8846 N N . ARG A 1 1108 ? 48.116 -5.704 -74.708 1.00 85.12 1108 ARG A N 1
ATOM 8847 C CA . ARG A 1 1108 ? 48.794 -6.748 -73.909 1.00 85.12 1108 ARG A CA 1
ATOM 8848 C C . ARG A 1 1108 ? 49.962 -6.217 -73.065 1.00 85.12 1108 ARG A C 1
ATOM 8850 O O . ARG A 1 1108 ? 51.055 -6.774 -73.074 1.00 85.12 1108 ARG A O 1
ATOM 8857 N N . LEU A 1 1109 ? 49.748 -5.128 -72.334 1.00 84.88 1109 LEU A N 1
ATOM 8858 C CA . LEU A 1 1109 ? 50.802 -4.424 -71.602 1.00 84.88 1109 LEU A CA 1
ATOM 8859 C C . LEU A 1 1109 ? 51.342 -5.277 -70.440 1.00 84.88 1109 LEU A C 1
ATOM 8861 O O . LEU A 1 1109 ? 50.576 -5.818 -69.641 1.00 84.88 1109 LEU A O 1
ATOM 8865 N N . THR A 1 1110 ? 52.668 -5.380 -70.311 1.00 87.25 1110 THR A N 1
ATOM 8866 C CA . THR A 1 1110 ? 53.322 -6.028 -69.152 1.00 87.25 1110 THR A CA 1
ATOM 8867 C C . THR A 1 1110 ? 53.334 -5.105 -67.922 1.00 87.25 1110 THR A C 1
ATOM 8869 O O . THR A 1 1110 ? 53.142 -3.894 -68.060 1.00 87.25 1110 THR A O 1
ATOM 8872 N N . PRO A 1 1111 ? 53.602 -5.615 -66.702 1.00 84.81 1111 PRO A N 1
ATOM 8873 C CA . PRO A 1 1111 ? 53.714 -4.772 -65.507 1.00 84.81 1111 PRO A CA 1
ATOM 8874 C C . PRO A 1 1111 ? 54.731 -3.631 -65.653 1.00 84.81 1111 PRO A C 1
ATOM 8876 O O . PRO A 1 1111 ? 54.502 -2.534 -65.148 1.00 84.81 1111 PRO A O 1
ATOM 8879 N N . LEU A 1 1112 ? 55.816 -3.862 -66.401 1.00 82.75 1112 LEU A N 1
ATOM 8880 C CA . LEU A 1 1112 ? 56.819 -2.844 -66.705 1.00 82.75 1112 LEU A CA 1
ATOM 8881 C C . LEU A 1 1112 ? 56.250 -1.714 -67.585 1.00 82.75 1112 LEU A C 1
ATOM 8883 O O . LEU A 1 1112 ? 56.518 -0.551 -67.304 1.00 82.75 1112 LEU A O 1
ATOM 8887 N N . HIS A 1 1113 ? 55.389 -2.015 -68.565 1.00 82.94 1113 HIS A N 1
ATOM 8888 C CA . HIS A 1 1113 ? 54.685 -0.979 -69.339 1.00 82.94 1113 HIS A CA 1
ATOM 8889 C C . HIS A 1 1113 ? 53.790 -0.108 -68.445 1.00 82.94 1113 HIS A C 1
ATOM 8891 O O . HIS A 1 1113 ? 53.777 1.117 -68.572 1.00 82.94 1113 HIS A O 1
ATOM 8897 N N . HIS A 1 1114 ? 53.054 -0.727 -67.514 1.00 79.50 1114 HIS A N 1
ATOM 8898 C CA . HIS A 1 1114 ? 52.210 0.007 -66.564 1.00 79.50 1114 HIS A CA 1
ATOM 8899 C C . HIS A 1 1114 ? 53.035 0.890 -65.623 1.00 79.50 1114 HIS A C 1
ATOM 8901 O O . HIS A 1 1114 ? 52.631 2.022 -65.361 1.00 79.50 1114 HIS A O 1
ATOM 8907 N N . ALA A 1 1115 ? 54.203 0.413 -65.182 1.00 78.19 1115 ALA A N 1
ATOM 8908 C CA . ALA A 1 1115 ? 55.134 1.184 -64.360 1.00 78.19 1115 ALA A CA 1
ATOM 8909 C C . ALA A 1 1115 ? 55.706 2.415 -65.096 1.00 78.19 1115 ALA A C 1
ATOM 8911 O O . ALA A 1 1115 ? 55.872 3.468 -64.482 1.00 78.19 1115 ALA A O 1
ATOM 8912 N N . MET A 1 1116 ? 55.957 2.310 -66.406 1.00 76.88 1116 MET A N 1
ATOM 8913 C CA . MET A 1 1116 ? 56.484 3.411 -67.228 1.00 76.88 1116 MET A CA 1
ATOM 8914 C C . MET A 1 1116 ? 55.428 4.462 -67.593 1.00 76.88 1116 MET A C 1
ATOM 8916 O O . MET A 1 1116 ? 55.697 5.659 -67.536 1.00 76.88 1116 MET A O 1
ATOM 8920 N N . LYS A 1 1117 ? 54.187 4.049 -67.895 1.00 69.62 1117 LYS A N 1
ATOM 8921 C CA . LYS A 1 1117 ? 53.091 4.945 -68.330 1.00 69.62 1117 LYS A CA 1
ATOM 8922 C C . LYS A 1 1117 ? 52.780 6.092 -67.350 1.00 69.62 1117 LYS A C 1
ATOM 8924 O O . LYS A 1 1117 ? 52.203 7.105 -67.743 1.00 69.62 1117 LYS A O 1
ATOM 8929 N N . TRP A 1 1118 ? 53.141 5.950 -66.074 1.00 56.00 1118 TRP A N 1
ATOM 8930 C CA . TRP A 1 1118 ? 52.906 6.945 -65.019 1.00 56.00 1118 TRP A CA 1
ATOM 8931 C C . TRP A 1 1118 ? 54.084 7.889 -64.734 1.00 56.00 1118 TRP A C 1
ATOM 8933 O O . TRP A 1 1118 ? 53.946 8.807 -63.918 1.00 56.00 1118 TRP A O 1
ATOM 8943 N N . GLU A 1 1119 ? 55.221 7.730 -65.415 1.00 54.62 1119 GLU A N 1
ATOM 8944 C CA . GLU A 1 1119 ? 56.428 8.530 -65.177 1.00 54.62 1119 GLU A CA 1
ATOM 8945 C C . GLU A 1 1119 ? 56.223 10.036 -65.471 1.00 54.62 1119 GLU A C 1
ATOM 8947 O O . GLU A 1 1119 ? 56.829 10.897 -64.827 1.00 54.62 1119 GLU A O 1
ATOM 8952 N N . GLY A 1 1120 ? 55.278 10.377 -66.356 1.00 53.28 1120 GLY A N 1
ATOM 8953 C CA . GLY A 1 1120 ? 55.075 11.738 -66.864 1.00 53.28 1120 GLY A CA 1
ATOM 8954 C C . GLY A 1 1120 ? 54.464 12.777 -65.908 1.00 53.28 1120 GLY A C 1
ATOM 8955 O O . GLY A 1 1120 ? 54.405 13.946 -66.278 1.00 53.28 1120 GLY A O 1
ATOM 8956 N N . SER A 1 1121 ? 53.990 12.424 -64.701 1.00 52.09 1121 SER A N 1
ATOM 8957 C CA . SER A 1 1121 ? 53.131 13.346 -63.916 1.00 52.09 1121 SER A CA 1
ATOM 8958 C C . SER A 1 1121 ? 53.551 13.710 -62.483 1.00 52.09 1121 SER A C 1
ATOM 8960 O O . SER A 1 1121 ? 52.814 14.463 -61.853 1.00 52.09 1121 SER A O 1
ATOM 8962 N N . ARG A 1 1122 ? 54.725 13.282 -61.982 1.00 46.28 1122 ARG A N 1
ATOM 8963 C CA . ARG A 1 1122 ? 55.506 13.859 -60.842 1.00 46.28 1122 ARG A CA 1
ATOM 8964 C C . ARG A 1 1122 ? 56.424 12.777 -60.251 1.00 46.28 1122 ARG A C 1
ATOM 8966 O O . ARG A 1 1122 ? 55.974 11.985 -59.425 1.00 46.28 1122 ARG A O 1
ATOM 8973 N N . GLY A 1 1123 ? 57.696 12.795 -60.659 1.00 50.12 1123 GLY A N 1
ATOM 8974 C CA . GLY A 1 1123 ? 58.879 12.344 -59.908 1.00 50.12 1123 GLY A CA 1
ATOM 8975 C C . GLY A 1 1123 ? 58.869 10.957 -59.239 1.00 50.12 1123 GLY A C 1
ATOM 8976 O O . GLY A 1 1123 ? 58.295 10.789 -58.170 1.00 50.12 1123 GLY A O 1
ATOM 8977 N N . SER A 1 1124 ? 59.690 10.048 -59.788 1.00 51.53 1124 SER A N 1
ATOM 8978 C CA . SER A 1 1124 ? 60.293 8.865 -59.137 1.00 51.53 1124 SER A CA 1
ATOM 8979 C C . SER A 1 1124 ? 59.340 7.760 -58.656 1.00 51.53 1124 SER A C 1
ATOM 8981 O O . SER A 1 1124 ? 59.042 7.699 -57.464 1.00 51.53 1124 SER A O 1
ATOM 8983 N N . ASP A 1 1125 ? 58.973 6.819 -59.533 1.00 63.88 1125 ASP A N 1
ATOM 8984 C CA . ASP A 1 1125 ? 58.210 5.627 -59.130 1.00 63.88 1125 ASP A CA 1
ATOM 8985 C C . ASP A 1 1125 ? 59.131 4.441 -58.718 1.00 63.88 1125 ASP A C 1
ATOM 8987 O O . ASP A 1 1125 ? 59.958 3.996 -59.520 1.00 63.88 1125 ASP A O 1
ATOM 8991 N N . PRO A 1 1126 ? 59.056 3.924 -57.472 1.00 71.06 1126 PRO A N 1
ATOM 8992 C CA . PRO A 1 1126 ? 59.836 2.775 -56.991 1.00 71.06 1126 PRO A CA 1
ATOM 8993 C C . PRO A 1 1126 ? 59.619 1.458 -57.759 1.00 71.06 1126 PRO A C 1
ATOM 8995 O O . PRO A 1 1126 ? 60.484 0.584 -57.693 1.00 71.06 1126 PRO A O 1
ATOM 8998 N N . ALA A 1 1127 ? 58.504 1.297 -58.483 1.00 74.12 1127 ALA A N 1
ATOM 8999 C CA . ALA A 1 1127 ? 58.135 0.038 -59.138 1.00 74.12 1127 ALA A CA 1
ATOM 9000 C C . ALA A 1 1127 ? 59.035 -0.329 -60.336 1.00 74.12 1127 ALA A C 1
ATOM 9002 O O . ALA A 1 1127 ? 59.464 -1.478 -60.439 1.00 74.12 1127 ALA A O 1
ATOM 9003 N N . VAL A 1 1128 ? 59.392 0.637 -61.197 1.00 78.31 1128 VAL A N 1
ATOM 9004 C CA . VAL A 1 1128 ? 60.306 0.404 -62.340 1.00 78.31 1128 VAL A CA 1
ATOM 9005 C C . VAL A 1 1128 ? 61.675 -0.047 -61.830 1.00 78.31 1128 VAL A C 1
ATOM 9007 O O . VAL A 1 1128 ? 62.221 -1.057 -62.270 1.00 78.31 1128 VAL A O 1
ATOM 9010 N N . LYS A 1 1129 ? 62.201 0.661 -60.821 1.00 81.25 1129 LYS A N 1
ATOM 9011 C CA . LYS A 1 1129 ? 63.461 0.298 -60.164 1.00 81.25 1129 LYS A CA 1
ATOM 9012 C C . LYS A 1 1129 ? 63.391 -1.103 -59.547 1.00 81.25 1129 LYS A C 1
ATOM 9014 O O . LYS A 1 1129 ? 64.337 -1.867 -59.690 1.00 81.25 1129 LYS A O 1
ATOM 9019 N N . PHE A 1 1130 ? 62.287 -1.448 -58.885 1.00 82.88 1130 PHE A N 1
ATOM 9020 C CA . PHE A 1 1130 ? 62.104 -2.755 -58.256 1.00 82.88 1130 PHE A CA 1
ATOM 9021 C C . PHE A 1 1130 ? 62.139 -3.914 -59.268 1.00 82.88 1130 PHE A C 1
ATOM 9023 O O . PHE A 1 1130 ? 62.835 -4.900 -59.015 1.00 82.88 1130 PHE A O 1
ATOM 9030 N N . LEU A 1 1131 ? 61.449 -3.776 -60.410 1.00 82.88 1131 LEU A N 1
ATOM 9031 C CA . LEU A 1 1131 ? 61.414 -4.781 -61.484 1.00 82.88 1131 LEU A CA 1
ATOM 9032 C C . LEU A 1 1131 ? 62.779 -4.973 -62.146 1.00 82.88 1131 LEU A C 1
ATOM 9034 O O . LEU A 1 1131 ? 63.223 -6.103 -62.324 1.00 82.88 1131 LEU A O 1
ATOM 9038 N N . LEU A 1 1132 ? 63.470 -3.875 -62.456 1.00 84.00 1132 LEU A N 1
ATOM 9039 C CA . LEU A 1 1132 ? 64.784 -3.920 -63.103 1.00 84.00 1132 LEU A CA 1
ATOM 9040 C C . LEU A 1 1132 ? 65.892 -4.459 -62.181 1.00 84.00 1132 LEU A C 1
ATOM 9042 O O . LEU A 1 1132 ? 66.911 -4.951 -62.652 1.00 84.00 1132 LEU A O 1
ATOM 9046 N N . GLN A 1 1133 ? 65.695 -4.402 -60.863 1.00 84.94 1133 GLN A N 1
ATOM 9047 C CA . GLN A 1 1133 ? 66.611 -4.980 -59.877 1.00 84.94 1133 GLN A CA 1
ATOM 9048 C C . GLN A 1 1133 ? 66.323 -6.457 -59.555 1.00 84.94 1133 GLN A C 1
ATOM 9050 O O . GLN A 1 1133 ? 66.958 -7.005 -58.654 1.00 84.94 1133 GLN A O 1
ATOM 9055 N N . ARG A 1 1134 ? 65.354 -7.106 -60.220 1.00 85.75 1134 ARG A N 1
ATOM 9056 C CA . ARG A 1 1134 ? 65.111 -8.547 -60.045 1.00 85.75 1134 ARG A CA 1
ATOM 9057 C C . ARG A 1 1134 ? 66.168 -9.375 -60.794 1.00 85.75 1134 ARG A C 1
ATOM 9059 O O . ARG A 1 1134 ? 66.617 -8.951 -61.860 1.00 85.75 1134 ARG A O 1
ATOM 9066 N N . PRO A 1 1135 ? 66.551 -10.556 -60.281 1.00 80.88 1135 PRO A N 1
ATOM 9067 C CA . PRO A 1 1135 ? 67.467 -11.447 -60.993 1.00 80.88 1135 PRO A CA 1
ATOM 9068 C C . PRO A 1 1135 ? 66.912 -11.884 -62.361 1.00 80.88 1135 PRO A C 1
ATOM 9070 O O . PRO A 1 1135 ? 67.659 -11.999 -63.326 1.00 80.88 1135 PRO A O 1
ATOM 9073 N N . GLU A 1 1136 ? 65.592 -12.020 -62.486 1.00 84.25 1136 GLU A N 1
ATOM 9074 C CA . GLU A 1 1136 ? 64.881 -12.424 -63.705 1.00 84.25 1136 GLU A CA 1
ATOM 9075 C C . GLU A 1 1136 ? 64.603 -11.258 -64.677 1.00 84.25 1136 GLU A C 1
ATOM 9077 O O . GLU A 1 1136 ? 63.752 -11.369 -65.562 1.00 84.25 1136 GLU A O 1
ATOM 9082 N N . VAL A 1 1137 ? 65.307 -10.125 -64.545 1.00 85.44 1137 VAL A N 1
ATOM 9083 C CA . VAL A 1 1137 ? 65.096 -8.919 -65.371 1.00 85.44 1137 VAL A CA 1
ATOM 9084 C C . VAL A 1 1137 ? 65.131 -9.203 -66.878 1.00 85.44 1137 VAL A C 1
ATOM 9086 O O . VAL A 1 1137 ? 64.351 -8.620 -67.626 1.00 85.44 1137 VAL A O 1
ATOM 9089 N N . GLU A 1 1138 ? 65.953 -10.151 -67.332 1.00 80.12 1138 GLU A N 1
ATOM 9090 C CA . GLU A 1 1138 ? 66.029 -10.555 -68.741 1.00 80.12 1138 GLU A CA 1
ATOM 9091 C C . GLU A 1 1138 ? 64.680 -11.085 -69.269 1.00 80.12 1138 GLU A C 1
ATOM 9093 O O . GLU A 1 1138 ? 64.244 -10.701 -70.353 1.00 80.12 1138 GLU A O 1
ATOM 9098 N N . GLN A 1 1139 ? 63.963 -11.883 -68.470 1.00 85.12 1139 GLN A N 1
ATOM 9099 C CA . GLN A 1 1139 ? 62.644 -12.432 -68.817 1.00 85.12 1139 GLN A CA 1
ATOM 9100 C C . GLN A 1 1139 ? 61.559 -11.344 -68.815 1.00 85.12 1139 GLN A C 1
ATOM 9102 O O . GLN A 1 1139 ? 60.673 -11.345 -69.671 1.00 85.12 1139 GLN A O 1
ATOM 9107 N N . ILE A 1 1140 ? 61.656 -10.374 -67.896 1.00 85.62 1140 ILE A N 1
ATOM 9108 C CA . ILE A 1 1140 ? 60.763 -9.204 -67.844 1.00 85.62 1140 ILE A CA 1
ATOM 9109 C C . ILE A 1 1140 ? 60.904 -8.361 -69.115 1.00 85.62 1140 ILE A C 1
ATOM 9111 O O . ILE A 1 1140 ? 59.902 -7.958 -69.711 1.00 85.62 1140 ILE A O 1
ATOM 9115 N N . LEU A 1 1141 ? 62.141 -8.119 -69.549 1.00 84.50 1141 LEU A N 1
ATOM 9116 C CA . LEU A 1 1141 ? 62.444 -7.329 -70.740 1.00 84.50 1141 LEU A CA 1
ATOM 9117 C C . LEU A 1 1141 ? 62.080 -8.066 -72.039 1.00 84.50 1141 LEU A C 1
ATOM 9119 O O . LEU A 1 1141 ? 61.520 -7.456 -72.947 1.00 84.50 1141 LEU A O 1
ATOM 9123 N N . GLN A 1 1142 ? 62.316 -9.378 -72.123 1.00 82.44 1142 GLN A N 1
ATOM 9124 C CA . GLN A 1 1142 ? 61.878 -10.193 -73.264 1.00 82.44 1142 GLN A CA 1
ATOM 9125 C C . GLN A 1 1142 ? 60.352 -10.188 -73.415 1.00 82.44 1142 GLN A C 1
ATOM 9127 O O . GLN A 1 1142 ? 59.838 -10.002 -74.519 1.00 82.44 1142 GLN A O 1
ATOM 9132 N N . ALA A 1 1143 ? 59.613 -10.328 -72.311 1.00 83.06 1143 ALA A N 1
ATOM 9133 C CA . ALA A 1 1143 ? 58.159 -10.223 -72.335 1.00 83.06 1143 ALA A CA 1
ATOM 9134 C C . ALA A 1 1143 ? 57.678 -8.810 -72.692 1.00 83.06 1143 ALA A C 1
ATOM 9136 O O . ALA A 1 1143 ? 56.632 -8.677 -73.320 1.00 83.06 1143 ALA A O 1
ATOM 9137 N N . PHE A 1 1144 ? 58.429 -7.765 -72.319 1.00 84.81 1144 PHE A N 1
ATOM 9138 C CA . PHE A 1 1144 ? 58.140 -6.393 -72.737 1.00 84.81 1144 PHE A CA 1
ATOM 9139 C C . PHE A 1 1144 ? 58.286 -6.234 -74.256 1.00 84.81 1144 PHE A C 1
ATOM 9141 O O . PHE A 1 1144 ? 57.385 -5.705 -74.888 1.00 84.81 1144 PHE A O 1
ATOM 9148 N N . LEU A 1 1145 ? 59.359 -6.749 -74.863 1.00 80.50 1145 LEU A N 1
ATOM 9149 C CA . LEU A 1 1145 ? 59.536 -6.695 -76.323 1.00 80.50 1145 LEU A CA 1
ATOM 9150 C C . LEU A 1 1145 ? 58.466 -7.499 -77.073 1.00 80.50 1145 LEU A C 1
ATOM 9152 O O . LEU A 1 1145 ? 58.013 -7.089 -78.139 1.00 80.50 1145 LEU A O 1
ATOM 9156 N N . ALA A 1 1146 ? 58.032 -8.627 -76.505 1.00 81.25 1146 ALA A N 1
ATOM 9157 C CA . ALA A 1 1146 ? 57.041 -9.506 -77.120 1.00 81.25 1146 ALA A CA 1
ATOM 9158 C C . ALA A 1 1146 ? 55.642 -8.872 -77.282 1.00 81.25 1146 ALA A C 1
ATOM 9160 O O . ALA A 1 1146 ? 54.824 -9.414 -78.027 1.00 81.25 1146 ALA A O 1
ATOM 9161 N N . THR A 1 1147 ? 55.341 -7.750 -76.613 1.00 77.88 1147 THR A N 1
ATOM 9162 C CA . THR A 1 1147 ? 54.066 -7.023 -76.788 1.00 77.88 1147 THR A CA 1
ATOM 9163 C C . THR A 1 1147 ? 54.042 -6.173 -78.060 1.00 77.88 1147 THR A C 1
ATOM 9165 O O . THR A 1 1147 ? 52.958 -5.868 -78.554 1.00 77.88 1147 THR A O 1
ATOM 9168 N N . GLY A 1 1148 ? 55.213 -5.796 -78.592 1.00 71.81 1148 GLY A N 1
ATOM 9169 C CA . GLY A 1 1148 ? 55.347 -4.900 -79.744 1.00 71.81 1148 GLY A CA 1
ATOM 9170 C C . GLY A 1 1148 ? 54.953 -3.441 -79.475 1.00 71.81 1148 GLY A C 1
ATOM 9171 O O . GLY A 1 1148 ? 54.730 -2.697 -80.426 1.00 71.81 1148 GLY A O 1
ATOM 9172 N N . VAL A 1 1149 ? 54.827 -3.030 -78.208 1.00 76.62 1149 VAL A N 1
ATOM 9173 C CA . VAL A 1 1149 ? 54.465 -1.657 -77.816 1.00 76.62 1149 VAL A CA 1
ATOM 9174 C C . VAL A 1 1149 ? 55.724 -0.790 -77.685 1.00 76.62 1149 VAL A C 1
ATOM 9176 O O . VAL A 1 1149 ? 56.723 -1.218 -77.109 1.00 76.62 1149 VAL A O 1
ATOM 9179 N N . GLU A 1 1150 ? 55.681 0.433 -78.222 1.00 71.69 1150 GLU A N 1
ATOM 9180 C CA . GLU A 1 1150 ? 56.787 1.402 -78.144 1.00 71.69 1150 GLU A CA 1
ATOM 9181 C C . GLU A 1 1150 ? 57.045 1.857 -76.691 1.00 71.69 1150 GLU A C 1
ATOM 9183 O O . GLU A 1 1150 ? 56.114 1.965 -75.892 1.00 71.69 1150 GLU A O 1
ATOM 9188 N N . GLY A 1 1151 ? 58.318 2.099 -76.345 1.00 73.81 1151 GLY A N 1
ATOM 9189 C CA . GLY A 1 1151 ? 58.744 2.508 -74.992 1.00 73.81 1151 GLY A CA 1
ATOM 9190 C C . GLY A 1 1151 ? 60.015 1.823 -74.460 1.00 73.81 1151 GLY A C 1
ATOM 9191 O O . GLY A 1 1151 ? 60.422 2.055 -73.323 1.00 73.81 1151 GLY A O 1
ATOM 9192 N N . SER A 1 1152 ? 60.679 0.973 -75.256 1.00 78.94 1152 SER A N 1
ATOM 9193 C CA . SER A 1 1152 ? 61.927 0.302 -74.848 1.00 78.94 1152 SER A CA 1
ATOM 9194 C C . SER A 1 1152 ? 63.100 1.267 -74.627 1.00 78.94 1152 SER A C 1
ATOM 9196 O O . SER A 1 1152 ? 63.938 1.015 -73.761 1.00 78.94 1152 SER A O 1
ATOM 9198 N N . GLU A 1 1153 ? 63.159 2.369 -75.382 1.00 79.00 1153 GLU A N 1
ATOM 9199 C CA . GLU A 1 1153 ? 64.170 3.424 -75.207 1.00 79.00 1153 GLU A CA 1
ATOM 9200 C C . GLU A 1 1153 ? 63.980 4.147 -73.866 1.00 79.00 1153 GLU A C 1
ATOM 9202 O O . GLU A 1 1153 ? 64.927 4.281 -73.097 1.00 79.00 1153 GLU A O 1
ATOM 9207 N N . GLU A 1 1154 ? 62.738 4.493 -73.521 1.00 80.50 1154 GLU A N 1
ATOM 9208 C CA . GLU A 1 1154 ? 62.368 5.186 -72.277 1.00 80.50 1154 GLU A CA 1
ATOM 9209 C C . GLU A 1 1154 ? 62.737 4.357 -71.032 1.00 80.50 1154 GLU A C 1
ATOM 9211 O O . GLU A 1 1154 ? 63.297 4.862 -70.056 1.00 80.50 1154 GLU A O 1
ATOM 9216 N N . VAL A 1 1155 ? 62.492 3.042 -71.074 1.00 81.62 1155 VAL A N 1
ATOM 9217 C CA . VAL A 1 1155 ? 62.883 2.102 -70.007 1.00 81.62 1155 VAL A CA 1
ATOM 9218 C C . VAL A 1 1155 ? 64.409 2.036 -69.851 1.00 81.62 1155 VAL A C 1
ATOM 9220 O O . VAL A 1 1155 ? 64.922 1.972 -68.727 1.00 81.62 1155 VAL A O 1
ATOM 9223 N N . ARG A 1 1156 ? 65.152 2.046 -70.966 1.00 81.25 1156 ARG A N 1
ATOM 9224 C CA . ARG A 1 1156 ? 66.621 2.028 -70.959 1.00 81.25 1156 ARG A CA 1
ATOM 9225 C C . ARG A 1 1156 ? 67.184 3.343 -70.421 1.00 81.25 1156 ARG A C 1
ATOM 9227 O O . ARG A 1 1156 ? 68.073 3.314 -69.569 1.00 81.25 1156 ARG A O 1
ATOM 9234 N N . GLU A 1 1157 ? 66.631 4.483 -70.833 1.00 82.44 1157 GLU A N 1
ATOM 9235 C CA . GLU A 1 1157 ? 66.978 5.799 -70.287 1.00 82.44 1157 GLU A CA 1
ATOM 9236 C C . GLU A 1 1157 ? 66.768 5.857 -68.770 1.00 82.44 1157 GLU A C 1
ATOM 9238 O O . GLU A 1 1157 ? 67.632 6.353 -68.038 1.00 82.44 1157 GLU A O 1
ATOM 9243 N N . PHE A 1 1158 ? 65.668 5.288 -68.267 1.00 82.88 1158 PHE A N 1
ATOM 9244 C CA . PHE A 1 1158 ? 65.425 5.187 -66.830 1.00 82.88 1158 PHE A CA 1
ATOM 9245 C C . PHE A 1 1158 ? 66.514 4.374 -66.110 1.00 82.88 1158 PHE A C 1
ATOM 9247 O O . PHE A 1 1158 ? 67.017 4.804 -65.064 1.00 82.88 1158 PHE A O 1
ATOM 9254 N N . ALA A 1 1159 ? 66.900 3.215 -66.656 1.00 82.12 1159 ALA A N 1
ATOM 9255 C CA . ALA A 1 1159 ? 67.934 2.351 -66.082 1.00 82.12 1159 ALA A CA 1
ATOM 9256 C C . ALA A 1 1159 ? 69.307 3.044 -66.022 1.00 82.12 1159 ALA A C 1
ATOM 9258 O O . ALA A 1 1159 ? 69.985 2.962 -64.992 1.00 82.12 1159 ALA A O 1
ATOM 9259 N N . VAL A 1 1160 ? 69.670 3.794 -67.072 1.00 82.50 1160 VAL A N 1
ATOM 9260 C CA . VAL A 1 1160 ? 70.885 4.628 -67.120 1.00 82.50 1160 VAL A CA 1
ATOM 9261 C C . VAL A 1 1160 ? 70.815 5.732 -66.066 1.00 82.50 1160 VAL A C 1
ATOM 9263 O O . VAL A 1 1160 ? 71.709 5.866 -65.232 1.00 82.50 1160 VAL A O 1
ATOM 9266 N N . LYS A 1 1161 ? 69.710 6.484 -66.030 1.00 83.00 1161 LYS A N 1
ATOM 9267 C CA . LYS A 1 1161 ? 69.513 7.605 -65.098 1.00 83.00 1161 LYS A CA 1
ATOM 9268 C C . LYS A 1 1161 ? 69.556 7.182 -63.626 1.00 83.00 1161 LYS A C 1
ATOM 9270 O O . LYS A 1 1161 ? 69.869 7.999 -62.759 1.00 83.00 1161 LYS A O 1
ATOM 9275 N N . ARG A 1 1162 ? 69.207 5.929 -63.315 1.00 81.00 1162 ARG A N 1
ATOM 9276 C CA . ARG A 1 1162 ? 69.192 5.370 -61.949 1.00 81.00 1162 ARG A CA 1
ATOM 9277 C C . ARG A 1 1162 ? 70.380 4.466 -61.619 1.00 81.00 1162 ARG A C 1
ATOM 9279 O O . ARG A 1 1162 ? 70.410 3.951 -60.501 1.00 81.00 1162 ARG A O 1
ATOM 9286 N N . ASN A 1 1163 ? 71.337 4.326 -62.536 1.00 82.38 1163 ASN A N 1
ATOM 9287 C CA . ASN A 1 1163 ? 72.539 3.504 -62.404 1.00 82.38 1163 ASN A CA 1
ATOM 9288 C C . ASN A 1 1163 ? 72.242 2.042 -62.006 1.00 82.38 1163 ASN A C 1
ATOM 9290 O O . ASN A 1 1163 ? 72.717 1.546 -60.984 1.00 82.38 1163 ASN A O 1
ATOM 9294 N N . LEU A 1 1164 ? 71.382 1.367 -62.776 1.00 85.56 1164 LEU A N 1
ATOM 9295 C CA . LEU A 1 1164 ? 70.985 -0.029 -62.544 1.00 85.56 1164 LEU A CA 1
ATOM 9296 C C . LEU A 1 1164 ? 71.842 -0.994 -63.386 1.00 85.56 1164 LEU A C 1
ATOM 9298 O O . LEU A 1 1164 ? 71.353 -1.560 -64.358 1.00 85.56 1164 LEU A O 1
ATOM 9302 N N . GLU A 1 1165 ? 73.111 -1.181 -63.007 1.00 82.75 1165 GLU A N 1
ATOM 9303 C CA . GLU A 1 1165 ? 74.131 -1.930 -63.778 1.00 82.75 1165 GLU A CA 1
ATOM 9304 C C . GLU A 1 1165 ? 73.673 -3.336 -64.206 1.00 82.75 1165 GLU A C 1
ATOM 9306 O O . GLU A 1 1165 ? 73.675 -3.649 -65.392 1.00 82.75 1165 GLU A O 1
ATOM 9311 N N . HIS A 1 1166 ? 73.149 -4.137 -63.274 1.00 84.00 1166 HIS A N 1
ATOM 9312 C CA . HIS A 1 1166 ? 72.629 -5.481 -63.566 1.00 84.00 1166 HIS A CA 1
ATOM 9313 C C . HIS A 1 1166 ? 71.505 -5.492 -64.626 1.00 84.00 1166 HIS A C 1
ATOM 9315 O O . HIS A 1 1166 ? 71.408 -6.408 -65.441 1.00 84.00 1166 HIS A O 1
ATOM 9321 N N . ALA A 1 1167 ? 70.645 -4.467 -64.635 1.00 84.00 1167 ALA A N 1
ATOM 9322 C CA . ALA A 1 1167 ? 69.572 -4.346 -65.620 1.00 84.00 1167 ALA A CA 1
ATOM 9323 C C . ALA A 1 1167 ? 70.112 -3.941 -66.996 1.00 84.00 1167 ALA A C 1
ATOM 9325 O O . ALA A 1 1167 ? 69.647 -4.463 -68.004 1.00 84.00 1167 ALA A O 1
ATOM 9326 N N . LEU A 1 1168 ? 71.098 -3.036 -67.033 1.00 83.38 1168 LEU A N 1
ATOM 9327 C CA . LEU A 1 1168 ? 71.753 -2.581 -68.262 1.00 83.38 1168 LEU A CA 1
ATOM 9328 C C . LEU A 1 1168 ? 72.507 -3.728 -68.948 1.00 83.38 1168 LEU A C 1
ATOM 9330 O O . LEU A 1 1168 ? 72.351 -3.920 -70.150 1.00 83.38 1168 LEU A O 1
ATOM 9334 N N . GLU A 1 1169 ? 73.217 -4.561 -68.183 1.00 82.69 1169 GLU A N 1
ATOM 9335 C CA . GLU A 1 1169 ? 73.873 -5.768 -68.706 1.00 82.69 1169 GLU A CA 1
ATOM 9336 C C . GLU A 1 1169 ? 72.873 -6.771 -69.302 1.00 82.69 1169 GLU A C 1
ATOM 9338 O O . GLU A 1 1169 ? 73.146 -7.412 -70.319 1.00 82.69 1169 GLU A O 1
ATOM 9343 N N . ALA A 1 1170 ? 71.701 -6.933 -68.681 1.00 83.38 1170 ALA A N 1
ATOM 9344 C CA . ALA A 1 1170 ? 70.634 -7.764 -69.233 1.00 83.38 1170 ALA A CA 1
ATOM 9345 C C . ALA A 1 1170 ? 70.014 -7.144 -70.499 1.00 83.38 1170 ALA A C 1
ATOM 9347 O O . ALA A 1 1170 ? 69.771 -7.868 -71.462 1.00 83.38 1170 ALA A O 1
ATOM 9348 N N . MET A 1 1171 ? 69.806 -5.819 -70.529 1.00 87.25 1171 MET A N 1
ATOM 9349 C CA . MET A 1 1171 ? 69.321 -5.087 -71.708 1.00 87.25 1171 MET A CA 1
ATOM 9350 C C . MET A 1 1171 ? 70.280 -5.212 -72.896 1.00 87.25 1171 MET A C 1
ATOM 9352 O O . MET A 1 1171 ? 69.822 -5.428 -74.016 1.00 87.25 1171 MET A O 1
ATOM 9356 N N . ASP A 1 1172 ? 71.592 -5.122 -72.667 1.00 83.19 1172 ASP A N 1
ATOM 9357 C CA . ASP A 1 1172 ? 72.611 -5.258 -73.714 1.00 83.19 1172 ASP A CA 1
ATOM 9358 C C . ASP A 1 1172 ? 72.650 -6.664 -74.313 1.00 83.19 1172 ASP A C 1
ATOM 9360 O O . ASP A 1 1172 ? 72.753 -6.811 -75.531 1.00 83.19 1172 ASP A O 1
ATOM 9364 N N . ARG A 1 1173 ? 72.490 -7.702 -73.482 1.00 82.81 1173 ARG A N 1
ATOM 9365 C CA . ARG A 1 1173 ? 72.469 -9.101 -73.940 1.00 82.81 1173 ARG A CA 1
ATOM 9366 C C . ARG A 1 1173 ? 71.315 -9.415 -74.893 1.00 82.81 1173 ARG A C 1
ATOM 9368 O O . ARG A 1 1173 ? 71.500 -10.206 -75.812 1.00 82.81 1173 ARG A O 1
ATOM 9375 N N . ILE A 1 1174 ? 70.150 -8.802 -74.691 1.00 81.88 1174 ILE A N 1
ATOM 9376 C CA . ILE A 1 1174 ? 68.943 -9.047 -75.503 1.00 81.88 1174 ILE A CA 1
ATOM 9377 C C . ILE A 1 1174 ? 68.646 -7.923 -76.511 1.00 81.88 1174 ILE A C 1
ATOM 9379 O O . ILE A 1 1174 ? 67.618 -7.964 -77.182 1.00 81.88 1174 ILE A O 1
ATOM 9383 N N . GLY A 1 1175 ? 69.513 -6.909 -76.610 1.00 76.44 1175 GLY A N 1
ATOM 9384 C CA . GLY A 1 1175 ? 69.346 -5.773 -77.523 1.00 76.44 1175 GLY A CA 1
ATOM 9385 C C . GLY A 1 1175 ? 68.175 -4.837 -77.186 1.00 76.44 1175 GLY A C 1
ATOM 9386 O O . GLY A 1 1175 ? 67.595 -4.227 -78.080 1.00 76.44 1175 GLY A O 1
ATOM 9387 N N . PHE A 1 1176 ? 67.797 -4.721 -75.912 1.00 81.62 1176 PHE A N 1
ATOM 9388 C CA . PHE A 1 1176 ? 66.630 -3.955 -75.471 1.00 81.62 1176 PHE A CA 1
ATOM 9389 C C . PHE A 1 1176 ? 66.881 -2.437 -75.493 1.00 81.62 1176 PHE A C 1
ATOM 9391 O O . PHE A 1 1176 ? 67.826 -1.953 -74.861 1.00 81.62 1176 PHE A O 1
ATOM 9398 N N . GLY A 1 1177 ? 66.017 -1.676 -76.180 1.00 71.62 1177 GLY A N 1
ATOM 9399 C CA . GLY A 1 1177 ? 66.040 -0.204 -76.189 1.00 71.62 1177 GLY A CA 1
ATOM 9400 C C . GLY A 1 1177 ? 67.282 0.418 -76.831 1.00 71.62 1177 GLY A C 1
ATOM 9401 O O . GLY A 1 1177 ? 67.576 1.582 -76.574 1.00 71.62 1177 GLY A O 1
ATOM 9402 N N . LEU A 1 1178 ? 68.046 -0.356 -77.608 1.00 74.50 1178 LEU A N 1
ATOM 9403 C CA . LEU A 1 1178 ? 69.112 0.195 -78.435 1.00 74.50 1178 LEU A CA 1
ATOM 9404 C C . LEU A 1 1178 ? 68.472 0.984 -79.583 1.00 74.50 1178 LEU A C 1
ATOM 9406 O O . LEU A 1 1178 ? 67.533 0.466 -80.193 1.00 74.50 1178 LEU A O 1
ATOM 9410 N N . PRO A 1 1179 ? 68.980 2.185 -79.909 1.00 60.09 1179 PRO A N 1
ATOM 9411 C CA . PRO A 1 1179 ? 68.561 2.874 -81.120 1.00 60.09 1179 PRO A CA 1
ATOM 9412 C C . PRO A 1 1179 ? 68.763 1.921 -82.297 1.00 60.09 1179 PRO A C 1
ATOM 9414 O O . PRO A 1 1179 ? 69.768 1.198 -82.337 1.00 60.09 1179 PRO A O 1
ATOM 9417 N N . ALA A 1 1180 ? 67.793 1.884 -83.215 1.00 53.78 1180 ALA A N 1
ATOM 9418 C CA . ALA A 1 1180 ? 67.886 1.076 -84.423 1.00 53.78 1180 ALA A CA 1
ATOM 9419 C C . ALA A 1 1180 ? 69.287 1.252 -85.018 1.00 53.78 1180 ALA A C 1
ATOM 9421 O O . ALA A 1 1180 ? 69.728 2.380 -85.253 1.00 53.78 1180 ALA A O 1
ATOM 9422 N N . ARG A 1 1181 ? 70.022 0.145 -85.187 1.00 50.97 1181 ARG A N 1
ATOM 9423 C CA . ARG A 1 1181 ? 71.267 0.186 -85.948 1.00 50.97 1181 ARG A CA 1
ATOM 9424 C C . ARG A 1 1181 ? 70.886 0.663 -87.337 1.00 50.97 1181 ARG A C 1
ATOM 9426 O O . ARG A 1 1181 ? 70.200 -0.039 -88.073 1.00 50.97 1181 ARG A O 1
ATOM 9433 N N . ASP A 1 1182 ? 71.279 1.890 -87.629 1.00 44.78 1182 ASP A N 1
ATOM 9434 C CA . ASP A 1 1182 ? 71.204 2.480 -88.949 1.00 44.78 1182 ASP A CA 1
ATOM 9435 C C . ASP A 1 1182 ? 72.170 1.671 -89.829 1.00 44.78 1182 ASP A C 1
ATOM 9437 O O . ASP A 1 1182 ? 73.360 1.973 -89.932 1.00 44.78 1182 ASP A O 1
ATOM 9441 N N . ASP A 1 1183 ? 71.682 0.573 -90.412 1.00 49.56 1183 ASP A N 1
ATOM 9442 C CA . ASP A 1 1183 ? 72.422 -0.296 -91.340 1.00 49.56 1183 ASP A CA 1
ATOM 9443 C C . ASP A 1 1183 ? 72.650 0.400 -92.705 1.00 49.56 1183 ASP A C 1
ATOM 9445 O O . ASP A 1 1183 ? 72.693 -0.234 -93.759 1.00 49.56 1183 ASP A O 1
ATOM 9449 N N . SER A 1 1184 ? 72.825 1.726 -92.710 1.00 46.19 1184 SER A N 1
ATOM 9450 C CA . SER A 1 1184 ? 73.175 2.527 -93.887 1.00 46.19 1184 SER A CA 1
ATOM 9451 C C . SER A 1 1184 ? 74.592 3.107 -93.865 1.00 46.19 1184 SER A C 1
ATOM 9453 O O . SER A 1 1184 ? 74.914 3.915 -94.733 1.00 46.19 1184 SER A O 1
ATOM 9455 N N . LEU A 1 1185 ? 75.474 2.688 -92.950 1.00 47.97 1185 LEU A N 1
ATOM 9456 C CA . LEU A 1 1185 ? 76.894 3.077 -92.979 1.00 47.97 1185 LEU A CA 1
ATOM 9457 C C . LEU A 1 1185 ? 77.845 1.897 -92.694 1.00 47.97 1185 LEU A C 1
ATOM 9459 O O . LEU A 1 1185 ? 78.568 1.872 -91.701 1.00 47.97 1185 LEU A O 1
ATOM 9463 N N . GLN A 1 1186 ? 77.888 0.941 -93.627 1.00 43.94 1186 GLN A N 1
ATOM 9464 C CA . GLN A 1 1186 ? 79.099 0.173 -93.944 1.00 43.94 1186 GLN A CA 1
ATOM 9465 C C . GLN A 1 1186 ? 79.301 0.117 -95.467 1.00 43.94 1186 GLN A C 1
ATOM 9467 O O . GLN A 1 1186 ? 78.773 -0.762 -96.147 1.00 43.94 1186 GLN A O 1
ATOM 9472 N N . ALA A 1 1187 ? 80.082 1.071 -95.977 1.00 36.38 1187 ALA A N 1
ATOM 9473 C CA . ALA A 1 1187 ? 80.961 0.956 -97.141 1.00 36.38 1187 ALA A CA 1
ATOM 9474 C C . ALA A 1 1187 ? 82.126 1.934 -96.955 1.00 36.38 1187 ALA A C 1
ATOM 9476 O O . ALA A 1 1187 ? 81.839 3.111 -96.629 1.00 36.38 1187 ALA A O 1
#

pLDDT: mean 73.43, std 14.53, range [26.3, 95.0]

Organism: Fusarium equiseti (NCBI:txid61235)

Sequence (1187 aa):
MASPQRLSLERSLNQFRRELTEDQKKDISGANRTAINHEIQKIQAKLGRQGSLCRLSRINRFLDAMEQIEKLVSIFLNVSEAVAFIWGPIKLVLMATMAWKDWVKKLLDVYEEIADALDNLAFFHGLIKSDERFSRMLEDYFSDIILFHRSVLDFFSRPDWKSKFKWAWDDFRRVVRPTIESLKRKQAMLSDDKLQPYAILKEIQDSDQYAKDQFKQINSGLEGIINADDTMMRFAYDKCSSMDYLDLTVLKSLALDCLSSKRNNVIVLDGLDEGMDGEAEQALKWCLDDLIKTVSSRGCHVRLLICGQEDGRIDPLLAPYPSIRLHTVDLHLKDIEDYCEAQATSIATRFRLSSDDKRGLIHKVTKASNGMFLYTKVVLANLASMGSKKEYKAELTNDKFPRSLNEAYERVVQRVLSSAQASAKKILGLLVCSERPLRWREIQSRFCIDAEGAVCDPEDLRADTCKQLCSSLVDAVDCEIFPGLKSEQTITMIHETASKYLVYTGTINLMQEHIDMSLFCCRYLSSKPFLAIDSSCVEHVVQSGYFSFMDYAATYYRSHVQKAESFKEDMTSHSRIGTVKKAALDLEKAYFTDGSNKIGEANALNANLDIAMQEKVSAIRQTIDKARARLPEDIEFQDLEGPKRHKCPRLQCCKFSAGYPSEAALQRHLASHERPFRCNDEACFAHIVGYTSQQALQDHTEAFHSNESQSKITFPVGGKTRKMGLITACRTGNLREVKLLHLSGADLDGPQFPPLRVAFEAGHGHICKYLIDNGVNPFKAGHESYYMSPIFLAIRRKDFFMLELFLLGPQHLTTQPFFRRAVSEILKNYPTAVTLLLRLSRTKPSLGHSESVETIISERLADLFDTWGEEGRGSARHHSNDSRPLHKRFCEIFPKLYDHNKIFLIDPNCQEYTIYQQSLNRHKHLLRNALYKGRYSFATFLMDVDCEGVLQIQTRSVNSPLNSFISGSCNTPCDDCVDMAQRLSTVHGGRWANVLNDKGRTPAHSAIEHNITPAALQVVLDCAEEVNRKDDEGKSPLHYVTSKQSLDILLQHNVDLFSRNQEGQTIFAALCGGRNRNSSRWYWTPLLQTLLEADMRLAWTADQSIQRLTPLHHAMKWEGSRGSDPAVKFLLQRPEVEQILQAFLATGVEGSEEVREFAVKRNLEHALEAMDRIGFGLPARDDSLQA

Foldseek 3Di:
DPDPLVVVLVVLVVVLVVPDDPVLVVQLVPFALVNQVVLLVVLQVVCVVVVQHDPSVLLVLLNVLLVLLLVLCCVPVVDPSVRSLSRSLVSVLSVLCSVDRVCSVVVSVVSNLLSVLSPPPSLCSLVCLFDVVNVSLSSVNSSLVSVLSVLSVVLSPDPCCVVVVVVSVVVSCVSSVVSSVVSNVSSVVCLPLQNSQVSLVVCVVQFDPPVCLLCVPLVVVLVVLLVVDVVLVVVCCVLPSPDPGDDPVNSLVSSLVSQLLFQEEEAEAEALVVHPDCSSVVVLCCVVPPRQVSSVVSNHHYHYHYYDDPPVPCCVVCVVDDDDDQLPDPVLLVVLLVVLLVLLVLLCVVQVNDPVVSVVSSVVLSVLCSSPSLSSLLQSQLLSPDPHPVVNVVCPDPVNPQNDSLSSLVVLCVVLCVPQNPLLLLLLLCQLQAPDFDWPLLSQQVQQDDLQVLGGHLVSGDPDDNCVNRPSQKDWDWCPVDPPFDTTTTIHGSDNVSSVSCCVVVVHVNLVSLLVLLLSLLSNCLGPLLQCLPDDPNLVSLQSLSCLNVLRSLQCSVVSLVSNVVPDDDPVSVVSNVVSVVSNVSSLCSLVVPDDDDDDDPSSSVVNSSVSSLVSVVSSVVVNVVSCVVPVPDPSSCSNNPDDFAAASRSPDPRNVVHHPDPVVNVLVVLQVSLPAAAPPSPDVRSNNHHSDVVVNVVVCCVPPPPPDPDPPDSDDDDDPLAVQLLVCLQVLPLSSVVVSVVVVRDCQDAAARSLQNNVVNPNLVSNLVSLQVAHQQQDDHVDDSCRGNLVVCLVVLPLVSNLCNLVTPYQPQPHPCVLVSLLSCLVRPLLSLVSLVVSCVVPQDSPDPDGSLNSNLQSVLVVLVVLLVVPPPDDLPLDLALPVVLVSVCSNPVVQADPVSQGHDDVPDVSVVSPLSSCVVCLCSLLVSLLQSVNSSNNNVCRHDVPSSVVSQLPAFAFSLLSNLNNADLDDDVSSLVSLLVVCPRPQRVQLARAHPFRDGSLLSNQLSNHYLNSSLSSLVSHPDQQDATNQQDGSLLNHDAPSSVVSSVVDDYDQCRAGPQQAGSLLVLLQPPDPPDDQPHCLSVNVVSCVVPVCLQLQFGPHPQSAGSLNSNQVPCPPDDDHVSLVSLLLDPCLLNNQVSRVVSVDPCQLVSQVVCVVVVSPSSNVSCVVVVTNDDPPPPPDDD

Radius of gyration: 51.09 Å; chains: 1; bounding box: 118×102×169 Å